Protein AF-0000000085029805 (afdb_homodimer)

Solvent-accessible surface area (backbone atoms only — not comparable to full-atom values): 54219 Å² total; per-residue (Å²): 123,83,78,66,64,80,42,58,34,34,48,30,41,44,49,30,55,36,37,36,38,36,35,34,38,32,57,46,94,92,39,74,43,76,76,48,75,48,78,42,82,45,70,46,30,66,40,15,77,72,70,34,33,76,48,70,66,58,50,53,52,50,43,51,53,49,41,49,50,52,50,52,30,54,76,71,68,42,82,47,70,49,38,39,26,29,63,29,54,63,62,18,74,51,35,67,60,51,52,50,49,40,26,73,74,55,64,50,69,74,44,72,43,47,70,34,29,51,52,39,29,33,46,52,30,50,52,50,46,31,69,70,59,58,74,51,71,78,50,86,53,12,36,36,38,36,35,30,29,50,52,24,30,35,40,37,34,33,42,90,82,24,33,65,43,73,49,43,34,78,60,3,46,56,45,50,45,69,75,43,51,74,68,49,64,69,37,95,57,28,59,60,31,50,50,37,53,48,46,46,66,48,42,60,55,34,62,74,44,62,88,55,56,33,50,31,32,35,44,34,45,77,56,48,50,58,52,35,43,71,70,73,40,74,79,94,49,94,58,67,44,72,46,43,45,67,55,50,51,51,50,36,69,69,48,66,80,55,51,59,72,53,44,27,68,75,52,68,40,55,74,71,52,36,62,32,44,59,59,48,46,53,50,51,50,50,52,39,62,60,46,60,24,56,31,38,35,38,58,70,64,41,61,66,48,6,49,52,50,53,59,48,29,75,74,70,29,64,67,60,51,53,54,51,45,51,31,34,49,32,36,54,51,32,53,20,54,75,36,64,36,64,62,71,50,22,53,49,25,26,53,43,28,50,51,54,43,64,63,43,23,86,80,64,83,51,52,70,70,55,49,52,45,44,42,53,24,36,52,42,46,55,32,12,47,64,80,30,61,61,50,19,45,58,39,19,22,53,58,38,44,69,49,81,46,55,57,43,46,69,67,52,29,40,46,28,11,49,21,29,29,45,40,68,42,86,62,82,62,87,80,76,80,60,63,66,76,63,63,96,62,81,51,67,67,40,49,48,48,14,32,43,44,36,51,25,42,20,63,36,59,54,62,69,63,58,53,78,44,73,50,66,45,77,56,92,58,28,35,40,36,42,30,29,32,91,58,90,52,62,50,31,50,54,46,34,57,67,57,29,58,57,30,25,72,68,69,66,31,46,67,43,83,40,82,38,76,68,130,126,84,78,65,64,82,42,57,32,34,47,31,42,43,49,30,54,35,38,36,39,34,36,34,37,32,55,46,93,91,40,72,43,76,76,49,76,48,77,43,82,44,69,45,30,67,40,16,78,71,69,34,32,75,50,71,66,57,50,52,51,52,43,52,52,49,42,51,50,51,49,52,30,56,75,70,68,42,82,46,69,48,37,38,26,29,63,30,54,62,63,17,75,50,34,68,60,50,53,51,50,40,27,73,75,55,65,50,68,73,43,72,43,47,68,33,29,49,53,40,30,33,46,52,30,50,53,50,46,29,68,70,59,59,76,49,70,78,51,85,52,11,35,35,38,37,35,30,30,52,55,25,29,36,41,36,34,34,42,89,82,24,32,64,42,73,50,43,34,78,60,2,46,57,43,50,46,68,73,44,51,74,68,49,65,68,37,93,58,29,59,59,31,50,51,38,52,48,46,48,65,49,41,62,56,36,62,73,45,64,87,56,54,32,50,30,32,36,45,32,44,76,57,51,51,58,53,34,44,73,69,73,40,74,80,94,48,94,59,67,45,71,44,44,48,68,53,50,51,52,51,37,69,68,47,68,79,54,51,59,72,52,45,26,67,76,52,68,40,53,74,71,53,36,63,30,44,60,60,49,46,52,51,50,49,49,51,40,62,61,46,61,24,57,31,38,35,37,59,70,66,42,62,68,51,6,48,51,50,53,60,47,29,78,77,72,30,64,67,60,52,52,54,51,45,50,32,34,49,30,36,53,50,32,52,21,54,74,33,65,36,62,61,70,50,22,55,48,25,28,54,42,28,52,51,53,43,63,62,43,24,86,82,64,83,52,52,70,71,55,48,51,43,45,42,54,24,36,52,41,46,55,31,11,46,65,80,30,61,60,51,20,45,59,38,19,23,54,57,37,44,68,48,80,46,55,56,45,46,70,64,53,29,39,46,28,10,48,21,28,30,52,38,72,46,80,53,94,61,89,80,77,79,60,63,67,77,63,63,95,62,81,52,67,68,42,48,47,49,13,33,44,45,35,52,25,42,20,62,37,59,56,60,69,63,60,53,78,44,73,50,66,45,76,56,90,58,27,36,40,36,41,31,29,34,92,59,87,53,61,49,31,51,54,46,35,58,66,56,29,58,43,31,25,73,68,68,68,30,45,67,42,86,40,81,37,77,66,130

Structure (mmCIF, N/CA/C/O backbone):
data_AF-0000000085029805-model_v1
#
loop_
_entity.id
_entity.type
_entity.pdbx_description
1 polymer 'Ppx/GppA phosphatase'
#
loop_
_atom_site.group_PDB
_atom_site.id
_atom_site.type_symbol
_atom_site.label_atom_id
_atom_site.label_alt_id
_atom_site.label_comp_id
_atom_site.label_asym_id
_atom_site.label_entity_id
_atom_site.label_seq_id
_atom_site.pdbx_PDB_ins_code
_atom_site.Cartn_x
_atom_site.Cartn_y
_atom_site.Cartn_z
_atom_site.occupancy
_atom_site.B_iso_or_equiv
_atom_site.auth_seq_id
_atom_site.auth_comp_id
_atom_site.auth_asym_id
_atom_site.auth_atom_id
_atom_site.pdbx_PDB_model_num
ATOM 1 N N . MET A 1 1 ? 35.188 -33.531 -26.844 1 39.56 1 MET A N 1
ATOM 2 C CA . MET A 1 1 ? 33.906 -32.969 -26.375 1 39.56 1 MET A CA 1
ATOM 3 C C . MET A 1 1 ? 33.656 -33.375 -24.938 1 39.56 1 MET A C 1
ATOM 5 O O . MET A 1 1 ? 33.625 -34.562 -24.625 1 39.56 1 MET A O 1
ATOM 9 N N . ALA A 1 2 ? 34 -32.688 -24.047 1 47.91 2 ALA A N 1
ATOM 10 C CA . ALA A 1 2 ? 34.031 -33.156 -22.656 1 47.91 2 ALA A CA 1
ATOM 11 C C . ALA A 1 2 ? 32.75 -33.938 -22.328 1 47.91 2 ALA A C 1
ATOM 13 O O . ALA A 1 2 ? 31.641 -33.5 -22.609 1 47.91 2 ALA A O 1
ATOM 14 N N . ARG A 1 3 ? 32.812 -35.125 -22.141 1 59.75 3 ARG A N 1
ATOM 15 C CA . ARG A 1 3 ? 31.734 -36.062 -21.922 1 59.75 3 ARG A CA 1
ATOM 16 C C . ARG A 1 3 ? 30.828 -35.594 -20.781 1 59.75 3 ARG A C 1
ATOM 18 O O . ARG A 1 3 ? 31.266 -35.438 -19.656 1 59.75 3 ARG A O 1
ATOM 25 N N . LYS A 1 4 ? 29.578 -34.781 -21.094 1 75.94 4 LYS A N 1
ATOM 26 C CA . LYS A 1 4 ? 28.625 -34.312 -20.094 1 75.94 4 LYS A CA 1
ATOM 27 C C . LYS A 1 4 ? 28.281 -35.438 -19.109 1 75.94 4 LYS A C 1
ATOM 29 O O . LYS A 1 4 ? 28.062 -36.562 -19.5 1 75.94 4 LYS A O 1
ATOM 34 N N . LYS A 1 5 ? 28.641 -35.281 -17.875 1 90.75 5 LYS A N 1
ATOM 35 C CA . LYS A 1 5 ? 28.359 -36.219 -16.797 1 90.75 5 LYS A CA 1
ATOM 36 C C . LYS A 1 5 ? 26.875 -36.5 -16.672 1 90.75 5 LYS A C 1
ATOM 38 O O . LYS A 1 5 ? 26.062 -35.562 -16.672 1 90.75 5 LYS A O 1
ATOM 43 N N . LEU A 1 6 ? 26.547 -37.844 -16.781 1 94.38 6 LEU A N 1
ATOM 44 C CA . LEU A 1 6 ? 25.172 -38.25 -16.609 1 94.38 6 LEU A CA 1
ATOM 45 C C . LEU A 1 6 ? 24.734 -38.125 -15.141 1 94.38 6 LEU A C 1
ATOM 47 O O . LEU A 1 6 ? 25.438 -38.594 -14.242 1 94.38 6 LEU A O 1
ATOM 51 N N . ARG A 1 7 ? 23.641 -37.406 -14.938 1 96.62 7 ARG A N 1
ATOM 52 C CA . ARG A 1 7 ? 23.078 -37.156 -13.609 1 96.62 7 ARG A CA 1
ATOM 53 C C . ARG A 1 7 ? 21.656 -37.719 -13.516 1 96.62 7 ARG A C 1
ATOM 55 O O . ARG A 1 7 ? 21.031 -38 -14.539 1 96.62 7 ARG A O 1
ATOM 62 N N . SER A 1 8 ? 21.266 -37.969 -12.281 1 97.62 8 SER A N 1
ATOM 63 C CA . SER A 1 8 ? 19.891 -38.438 -12.062 1 97.62 8 SER A CA 1
ATOM 64 C C . SER A 1 8 ? 19.266 -37.75 -10.859 1 97.62 8 SER A C 1
ATOM 66 O O . SER A 1 8 ? 19.969 -37.344 -9.922 1 97.62 8 SER A O 1
ATOM 68 N N . ALA A 1 9 ? 18 -37.531 -10.922 1 98.44 9 ALA A N 1
ATOM 69 C CA . ALA A 1 9 ? 17.266 -36.906 -9.82 1 98.44 9 ALA A CA 1
ATOM 70 C C . ALA A 1 9 ? 15.781 -37.219 -9.898 1 98.44 9 ALA A C 1
ATOM 72 O O . ALA A 1 9 ? 15.289 -37.656 -10.945 1 98.44 9 ALA A O 1
ATOM 73 N N . ALA A 1 10 ? 15.117 -37.125 -8.797 1 98.69 10 ALA A N 1
ATOM 74 C CA . ALA A 1 10 ? 13.664 -37.25 -8.742 1 98.69 10 ALA A CA 1
ATOM 75 C C . ALA A 1 10 ? 13.016 -35.875 -8.602 1 98.69 10 ALA A C 1
ATOM 77 O O . ALA A 1 10 ? 13.477 -35.031 -7.828 1 98.69 10 ALA A O 1
ATOM 78 N N . VAL A 1 11 ? 11.992 -35.594 -9.422 1 98.5 11 VAL A N 1
ATOM 79 C CA . VAL A 1 11 ? 11.172 -34.406 -9.312 1 98.5 11 VAL A CA 1
ATOM 80 C C . VAL A 1 11 ? 9.773 -34.781 -8.828 1 98.5 11 VAL A C 1
ATOM 82 O O . VAL A 1 11 ? 9.055 -35.531 -9.5 1 98.5 11 VAL A O 1
ATOM 85 N N . ILE A 1 12 ? 9.422 -34.281 -7.645 1 98.62 12 ILE A N 1
ATOM 86 C CA . ILE A 1 12 ? 8.164 -34.656 -7.008 1 98.62 12 ILE A CA 1
ATOM 87 C C . ILE A 1 12 ? 7.297 -33.438 -6.812 1 98.62 12 ILE A C 1
ATOM 89 O O . ILE A 1 12 ? 7.742 -32.438 -6.23 1 98.62 12 ILE A O 1
ATOM 93 N N . HIS A 1 13 ? 6.102 -33.469 -7.336 1 97.69 13 HIS A N 1
ATOM 94 C CA . HIS A 1 13 ? 5.121 -32.406 -7.16 1 97.69 13 HIS A CA 1
ATOM 95 C C . HIS A 1 13 ? 3.943 -32.875 -6.312 1 97.69 13 HIS A C 1
ATOM 97 O O . HIS A 1 13 ? 3.26 -33.812 -6.668 1 97.69 13 HIS A O 1
ATOM 103 N N . LEU A 1 14 ? 3.82 -32.25 -5.191 1 97.75 14 LEU A N 1
ATOM 104 C CA . LEU A 1 14 ? 2.652 -32.5 -4.348 1 97.75 14 LEU A CA 1
ATOM 105 C C . LEU A 1 14 ? 1.573 -31.453 -4.621 1 97.75 14 LEU A C 1
ATOM 107 O O . LEU A 1 14 ? 1.543 -30.391 -3.977 1 97.75 14 LEU A O 1
ATOM 111 N N . GLY A 1 15 ? 0.597 -31.781 -5.461 1 93.62 15 GLY A N 1
ATOM 112 C CA . GLY A 1 15 ? -0.484 -30.891 -5.848 1 93.62 15 GLY A CA 1
ATOM 113 C C . GLY A 1 15 ? -1.76 -31.125 -5.059 1 93.62 15 GLY A C 1
ATOM 114 O O . GLY A 1 15 ? -1.786 -31.938 -4.137 1 93.62 15 GLY A O 1
ATOM 115 N N . SER A 1 16 ? -2.775 -30.391 -5.434 1 91.31 16 SER A N 1
ATOM 116 C CA . SER A 1 16 ? -4.051 -30.438 -4.727 1 91.31 16 SER A CA 1
ATOM 117 C C . SER A 1 16 ? -4.797 -31.734 -5.027 1 91.31 16 SER A C 1
ATOM 119 O O . SER A 1 16 ? -5.543 -32.25 -4.184 1 91.31 16 SER A O 1
ATOM 121 N N . GLU A 1 17 ? -4.52 -32.312 -6.25 1 87.38 17 GLU A N 1
ATOM 122 C CA . GLU A 1 17 ? -5.336 -33.438 -6.664 1 87.38 17 GLU A CA 1
ATOM 123 C C . GLU A 1 17 ? -4.473 -34.688 -6.91 1 87.38 17 GLU A C 1
ATOM 125 O O . GLU A 1 17 ? -4.984 -35.781 -6.992 1 87.38 17 GLU A O 1
ATOM 130 N N . ASN A 1 18 ? -3.186 -34.469 -7.055 1 90.81 18 ASN A N 1
ATOM 131 C CA . ASN A 1 18 ? -2.279 -35.594 -7.352 1 90.81 18 ASN A CA 1
ATOM 132 C C . ASN A 1 18 ? -0.883 -35.312 -6.789 1 90.81 18 ASN A C 1
ATOM 134 O O . ASN A 1 18 ? -0.484 -34.156 -6.609 1 90.81 18 ASN A O 1
ATOM 138 N N . ILE A 1 19 ? -0.234 -36.406 -6.523 1 96.69 19 ILE A N 1
ATOM 139 C CA . ILE A 1 19 ? 1.2 -36.406 -6.258 1 96.69 19 ILE A CA 1
ATOM 140 C C . ILE A 1 19 ? 1.938 -37.125 -7.387 1 96.69 19 ILE A C 1
ATOM 142 O O . ILE A 1 19 ? 1.625 -38.25 -7.711 1 96.69 19 ILE A O 1
ATOM 146 N N . THR A 1 20 ? 2.855 -36.406 -7.988 1 96.69 20 THR A N 1
ATOM 147 C CA . THR A 1 20 ? 3.582 -37 -9.109 1 96.69 20 THR A CA 1
ATOM 148 C C . THR A 1 20 ? 5.078 -37.062 -8.812 1 96.69 20 THR A C 1
ATOM 150 O O . THR A 1 20 ? 5.625 -36.188 -8.156 1 96.69 20 THR A O 1
ATOM 153 N N . MET A 1 21 ? 5.723 -38.062 -9.234 1 98.31 21 MET A N 1
ATOM 154 C CA . MET A 1 21 ? 7.176 -38.188 -9.211 1 98.31 21 MET A CA 1
ATOM 155 C C . MET A 1 21 ? 7.715 -38.625 -10.57 1 98.31 21 MET A C 1
ATOM 157 O O . MET A 1 21 ? 7.184 -39.531 -11.195 1 98.31 21 MET A O 1
ATOM 161 N N . GLN A 1 22 ? 8.641 -37.938 -11.055 1 98.12 22 GLN A N 1
ATOM 162 C CA . GLN A 1 22 ? 9.391 -38.312 -12.242 1 98.12 22 GLN A CA 1
ATOM 163 C C . GLN A 1 22 ? 10.859 -38.594 -11.906 1 98.12 22 GLN A C 1
ATOM 165 O O . GLN A 1 22 ? 11.508 -37.75 -11.273 1 98.12 22 GLN A O 1
ATOM 170 N N . LEU A 1 23 ? 11.344 -39.75 -12.219 1 98.62 23 LEU A N 1
ATOM 171 C CA . LEU A 1 23 ? 12.773 -40.031 -12.188 1 98.62 23 LEU A CA 1
ATOM 172 C C . LEU A 1 23 ? 13.43 -39.656 -13.516 1 98.62 23 LEU A C 1
ATOM 174 O O . LEU A 1 23 ? 13.008 -40.156 -14.57 1 98.62 23 LEU A O 1
ATOM 178 N N . MET A 1 24 ? 14.406 -38.812 -13.453 1 97.94 24 MET A N 1
ATOM 179 C CA . MET A 1 24 ? 15 -38.344 -14.703 1 97.94 24 MET A CA 1
ATOM 180 C C . MET A 1 24 ? 16.516 -38.562 -14.711 1 97.94 24 MET A C 1
ATOM 182 O O . MET A 1 24 ? 17.141 -38.594 -13.648 1 97.94 24 MET A O 1
ATOM 186 N N . GLU A 1 25 ? 17.047 -38.781 -15.891 1 97.88 25 GLU A N 1
ATOM 187 C CA . GLU A 1 25 ? 18.469 -38.719 -16.219 1 97.88 25 GLU A CA 1
ATOM 188 C C . GLU A 1 25 ? 18.766 -37.562 -17.188 1 97.88 25 GLU A C 1
ATOM 190 O O . GLU A 1 25 ? 17.969 -37.312 -18.094 1 97.88 25 GLU A O 1
ATOM 195 N N . TYR A 1 26 ? 19.797 -36.875 -16.938 1 96.94 26 TYR A N 1
ATOM 196 C CA . TYR A 1 26 ? 20.062 -35.688 -17.766 1 96.94 26 TYR A CA 1
ATOM 197 C C . TYR A 1 26 ? 21.547 -35.375 -17.812 1 96.94 26 TYR A C 1
ATOM 199 O O . TYR A 1 26 ? 22.281 -35.719 -16.875 1 96.94 26 TYR A O 1
ATOM 207 N N . THR A 1 27 ? 22.016 -34.781 -18.875 1 96.94 27 THR A N 1
ATOM 208 C CA . THR A 1 27 ? 23.359 -34.219 -18.984 1 96.94 27 THR A CA 1
ATOM 209 C C . THR A 1 27 ? 23.297 -32.688 -19.109 1 96.94 27 THR A C 1
ATOM 211 O O . THR A 1 27 ? 24.312 -32.031 -18.953 1 96.94 27 THR A O 1
ATOM 214 N N . GLY A 1 28 ? 22.172 -32.188 -19.391 1 94.38 28 GLY A N 1
ATOM 215 C CA . GLY A 1 28 ? 21.859 -30.766 -19.547 1 94.38 28 GLY A CA 1
ATOM 216 C C . GLY A 1 28 ? 20.422 -30.531 -19.953 1 94.38 28 GLY A C 1
ATOM 217 O O . GLY A 1 28 ? 19.594 -31.453 -19.953 1 94.38 28 GLY A O 1
ATOM 218 N N . LEU A 1 29 ? 20.047 -29.344 -20.281 1 93 29 LEU A N 1
ATOM 219 C CA . LEU A 1 29 ? 18.688 -28.984 -20.625 1 93 29 LEU A CA 1
ATOM 220 C C . LEU A 1 29 ? 18.297 -29.594 -21.969 1 93 29 LEU A C 1
ATOM 222 O O . LEU A 1 29 ? 17.109 -29.75 -22.266 1 93 29 LEU A O 1
ATOM 226 N N . ASP A 1 30 ? 19.25 -29.938 -22.781 1 90.19 30 ASP A N 1
ATOM 227 C CA . ASP A 1 30 ? 18.969 -30.453 -24.109 1 90.19 30 ASP A CA 1
ATOM 228 C C . ASP A 1 30 ? 18.891 -31.984 -24.109 1 90.19 30 ASP A C 1
ATOM 230 O O . ASP A 1 30 ? 18.562 -32.594 -25.141 1 90.19 30 ASP A O 1
ATOM 234 N N . ASP A 1 31 ? 19.234 -32.562 -22.938 1 93.56 31 ASP A N 1
ATOM 235 C CA . ASP A 1 31 ? 19.281 -34 -22.828 1 93.56 31 ASP A CA 1
ATOM 236 C C . ASP A 1 31 ? 18.672 -34.5 -21.516 1 93.56 31 ASP A C 1
ATOM 238 O O . ASP A 1 31 ? 19.391 -34.75 -20.547 1 93.56 31 ASP A O 1
ATOM 242 N N . ILE A 1 32 ? 17.344 -34.656 -21.516 1 94.94 32 ILE A N 1
ATOM 243 C CA . ILE A 1 32 ? 16.594 -35.094 -20.344 1 94.94 32 ILE A CA 1
ATOM 244 C C . ILE A 1 32 ? 15.797 -36.344 -20.688 1 94.94 32 ILE A C 1
ATOM 246 O O . ILE A 1 32 ? 15.031 -36.344 -21.656 1 94.94 32 ILE A O 1
ATOM 250 N N . ARG A 1 33 ? 15.977 -37.375 -19.938 1 96.62 33 ARG A N 1
ATOM 251 C CA . ARG A 1 33 ? 15.234 -38.594 -20.125 1 96.62 33 ARG A CA 1
ATOM 252 C C . ARG A 1 33 ? 14.453 -38.969 -18.875 1 96.62 33 ARG A C 1
ATOM 254 O O . ARG A 1 33 ? 15.023 -39.062 -17.781 1 96.62 33 ARG A O 1
ATOM 261 N N . ILE A 1 34 ? 13.188 -39.219 -19.062 1 96.75 34 ILE A N 1
ATOM 262 C CA . ILE A 1 34 ? 12.352 -39.656 -17.953 1 96.75 34 ILE A CA 1
ATOM 263 C C . ILE A 1 34 ? 12.391 -41.188 -17.875 1 96.75 34 ILE A C 1
ATOM 265 O O . ILE A 1 34 ? 11.945 -41.875 -18.797 1 96.75 34 ILE A O 1
ATOM 269 N N . ILE A 1 35 ? 12.836 -41.656 -16.781 1 97.25 35 ILE A N 1
ATOM 270 C CA . ILE A 1 35 ? 12.969 -43.094 -16.562 1 97.25 35 ILE A CA 1
ATOM 271 C C . ILE A 1 35 ? 11.602 -43.688 -16.219 1 97.25 35 ILE A C 1
ATOM 273 O O . ILE A 1 35 ? 11.234 -44.75 -16.719 1 97.25 35 ILE A O 1
ATOM 277 N N . THR A 1 36 ? 10.953 -43.062 -15.289 1 96.19 36 THR A N 1
ATOM 278 C CA . THR A 1 36 ? 9.625 -43.5 -14.867 1 96.19 36 THR A CA 1
ATOM 279 C C . THR A 1 36 ? 8.836 -42.344 -14.281 1 96.19 36 THR A C 1
ATOM 281 O O . THR A 1 36 ? 9.414 -41.312 -13.914 1 96.19 36 THR A O 1
ATOM 284 N N . GLU A 1 37 ? 7.543 -42.438 -14.398 1 96.44 37 GLU A N 1
ATOM 285 C CA . GLU A 1 37 ? 6.617 -41.469 -13.828 1 96.44 37 GLU A CA 1
ATOM 286 C C . GLU A 1 37 ? 5.535 -42.156 -13 1 96.44 37 GLU A C 1
ATOM 288 O O . GLU A 1 37 ? 4.953 -43.156 -13.438 1 96.44 37 GLU A O 1
ATOM 293 N N . LEU A 1 38 ? 5.383 -41.719 -11.805 1 97.19 38 LEU A N 1
ATOM 294 C CA . LEU A 1 38 ? 4.332 -42.188 -10.914 1 97.19 38 LEU A CA 1
ATOM 295 C C . LEU A 1 38 ? 3.326 -41.094 -10.609 1 97.19 38 LEU A C 1
ATOM 297 O O . LEU A 1 38 ? 3.695 -39.906 -10.508 1 97.19 38 LEU A O 1
ATOM 301 N N . ARG A 1 39 ? 2.102 -41.469 -10.539 1 95 39 ARG A N 1
ATOM 302 C CA . ARG A 1 39 ? 1.019 -40.531 -10.203 1 95 39 ARG A CA 1
ATOM 303 C C . ARG A 1 39 ? 0.061 -41.156 -9.195 1 95 39 ARG A C 1
ATOM 305 O O . ARG A 1 39 ? -0.377 -42.312 -9.375 1 95 39 ARG A O 1
ATOM 312 N N . SER A 1 40 ? -0.194 -40.438 -8.156 1 95.31 40 SER A N 1
ATOM 313 C CA . SER A 1 40 ? -1.136 -40.875 -7.133 1 95.31 40 SER A CA 1
ATOM 314 C C . SER A 1 40 ? -2.201 -39.812 -6.867 1 95.31 40 SER A C 1
ATOM 316 O O . SER A 1 40 ? -1.885 -38.656 -6.699 1 95.31 40 SER A O 1
ATOM 318 N N . ARG A 1 41 ? -3.387 -40.281 -6.801 1 90.25 41 ARG A N 1
ATOM 319 C CA . ARG A 1 41 ? -4.492 -39.344 -6.562 1 90.25 41 ARG A CA 1
ATOM 320 C C . ARG A 1 41 ? -4.656 -39.062 -5.074 1 90.25 41 ARG A C 1
ATOM 322 O O . ARG A 1 41 ? -4.52 -39.969 -4.246 1 90.25 41 ARG A O 1
ATOM 329 N N . VAL A 1 42 ? -4.863 -37.781 -4.785 1 91.19 42 VAL A N 1
ATOM 330 C CA . VAL A 1 42 ? -5.184 -37.344 -3.432 1 91.19 42 VAL A CA 1
ATOM 331 C C . VAL A 1 42 ? -6.246 -36.25 -3.479 1 91.19 42 VAL A C 1
ATOM 333 O O . VAL A 1 42 ? -6.395 -35.562 -4.488 1 91.19 42 VAL A O 1
ATOM 336 N N . ARG A 1 43 ? -7.094 -36.125 -2.461 1 87.38 43 ARG A N 1
ATOM 337 C CA . ARG A 1 43 ? -8.133 -35.094 -2.408 1 87.38 43 ARG A CA 1
ATOM 338 C C . ARG A 1 43 ? -7.75 -34 -1.436 1 87.38 43 ARG A C 1
ATOM 340 O O . ARG A 1 43 ? -8.562 -33.594 -0.591 1 87.38 43 ARG A O 1
ATOM 347 N N . LEU A 1 44 ? -6.582 -33.594 -1.604 1 91 44 LEU A N 1
ATOM 348 C CA . LEU A 1 44 ? -6.016 -32.594 -0.681 1 91 44 LEU A CA 1
ATOM 349 C C . LEU A 1 44 ? -6.668 -31.234 -0.866 1 91 44 LEU A C 1
ATOM 351 O O . LEU A 1 44 ? -6.957 -30.547 0.112 1 91 44 LEU A O 1
ATOM 355 N N . GLY A 1 45 ? -6.926 -30.75 -2.082 1 87.12 45 GLY A N 1
ATOM 356 C CA . GLY A 1 45 ? -7.523 -29.453 -2.377 1 87.12 45 GLY A CA 1
ATOM 357 C C . GLY A 1 45 ? -8.906 -29.281 -1.785 1 87.12 45 GLY A C 1
ATOM 358 O O . GLY A 1 45 ? -9.18 -28.312 -1.079 1 87.12 45 GLY A O 1
ATOM 359 N N . GLU A 1 46 ? -9.734 -30.312 -2.035 1 85.38 46 GLU A N 1
ATOM 360 C CA . GLU A 1 46 ? -11.102 -30.266 -1.535 1 85.38 46 GLU A CA 1
ATOM 361 C C . GLU A 1 46 ? -11.133 -30.094 -0.019 1 85.38 46 GLU A C 1
ATOM 363 O O . GLU A 1 46 ? -11.898 -29.281 0.506 1 85.38 46 GLU A O 1
ATOM 368 N N . GLU A 1 47 ? -10.312 -30.781 0.579 1 88.75 47 GLU A N 1
ATOM 369 C CA . GLU A 1 47 ? -10.273 -30.75 2.039 1 88.75 47 GLU A CA 1
ATOM 370 C C . GLU A 1 47 ? -9.758 -29.406 2.549 1 88.75 47 GLU A C 1
ATOM 372 O O . GLU A 1 47 ? -10.359 -28.797 3.434 1 88.75 47 GLU A O 1
ATOM 377 N N . THR A 1 48 ? -8.695 -28.969 2.014 1 89.69 48 THR A N 1
ATOM 378 C CA . THR A 1 48 ? -8.055 -27.75 2.479 1 89.69 48 THR A CA 1
ATOM 379 C C . THR A 1 48 ? -8.93 -26.531 2.201 1 89.69 48 THR A C 1
ATOM 381 O O . THR A 1 48 ? -9.016 -25.625 3.025 1 89.69 48 THR A O 1
ATOM 384 N N . PHE A 1 49 ? -9.578 -26.484 1.056 1 84 49 PHE A N 1
ATOM 385 C CA . PHE A 1 49 ? -10.375 -25.312 0.692 1 84 49 PHE A CA 1
ATOM 386 C C . PHE A 1 49 ? -11.656 -25.266 1.521 1 84 49 PHE A C 1
ATOM 388 O O . PHE A 1 49 ? -12.188 -24.188 1.783 1 84 49 PHE A O 1
ATOM 395 N N . GLN A 1 50 ? -12.039 -26.422 2.027 1 83.62 50 GLN A N 1
ATOM 396 C CA . GLN A 1 50 ? -13.258 -26.484 2.832 1 83.62 50 GLN A CA 1
ATOM 397 C C . GLN A 1 50 ? -12.945 -26.266 4.312 1 83.62 50 GLN A C 1
ATOM 399 O O . GLN A 1 50 ? -13.68 -25.578 5.008 1 83.62 50 GLN A O 1
ATOM 404 N N . THR A 1 51 ? -11.875 -26.891 4.762 1 86.5 51 THR A N 1
ATOM 405 C CA . THR A 1 51 ? -11.656 -26.922 6.203 1 86.5 51 THR A CA 1
ATOM 406 C C . THR A 1 51 ? -10.461 -26.062 6.594 1 86.5 51 THR A C 1
ATOM 408 O O . THR A 1 51 ? -10.25 -25.797 7.777 1 86.5 51 THR A O 1
ATOM 411 N N . ARG A 1 52 ? -9.641 -25.703 5.625 1 87.75 52 ARG A N 1
ATOM 412 C CA . ARG A 1 52 ? -8.422 -24.922 5.812 1 87.75 52 ARG A CA 1
ATOM 413 C C . ARG A 1 52 ? -7.34 -25.734 6.512 1 87.75 52 ARG A C 1
ATOM 415 O O . ARG A 1 52 ? -6.367 -25.172 7.02 1 87.75 52 ARG A O 1
ATOM 422 N N . LYS A 1 53 ? -7.559 -27.047 6.574 1 93.31 53 LYS A N 1
ATOM 423 C CA . LYS A 1 53 ? -6.598 -27.922 7.227 1 93.31 53 LYS A CA 1
ATOM 424 C C . LYS A 1 53 ? -6.422 -29.219 6.441 1 93.31 53 LYS A C 1
ATOM 426 O O . LYS A 1 53 ? -7.289 -29.594 5.645 1 93.31 53 LYS A O 1
ATOM 431 N N . ILE A 1 54 ? -5.285 -29.766 6.656 1 95.62 54 ILE A N 1
ATOM 432 C CA . ILE A 1 54 ? -5.043 -31.125 6.164 1 95.62 54 ILE A CA 1
ATOM 433 C C . ILE A 1 54 ? -5.387 -32.125 7.25 1 95.62 54 ILE A C 1
ATOM 435 O O . ILE A 1 54 ? -4.82 -32.094 8.344 1 95.62 54 ILE A O 1
ATOM 439 N N . SER A 1 55 ? -6.281 -33.031 6.988 1 95.19 55 SER A N 1
ATOM 440 C CA . SER A 1 55 ? -6.734 -34 7.984 1 95.19 55 SER A CA 1
ATOM 441 C C . SER A 1 55 ? -5.66 -35.031 8.273 1 95.19 55 SER A C 1
ATOM 443 O O . SER A 1 55 ? -4.738 -35.219 7.477 1 95.19 55 SER A O 1
ATOM 445 N N . PHE A 1 56 ? -5.902 -35.688 9.406 1 93.94 56 PHE A N 1
ATOM 446 C CA . PHE A 1 56 ? -4.988 -36.75 9.797 1 93.94 56 PHE A CA 1
ATOM 447 C C . PHE A 1 56 ? -5.008 -37.906 8.789 1 93.94 56 PHE A C 1
ATOM 449 O O . PHE A 1 56 ? -3.959 -38.438 8.438 1 93.94 56 PHE A O 1
ATOM 456 N N . GLY A 1 57 ? -6.148 -38.188 8.352 1 95.12 57 GLY A N 1
ATOM 457 C CA . GLY A 1 57 ? -6.281 -39.219 7.348 1 95.12 57 GLY A CA 1
ATOM 458 C C . GLY A 1 57 ? -5.539 -38.906 6.062 1 95.12 57 GLY A C 1
ATOM 459 O O . GLY A 1 57 ? -4.836 -39.75 5.516 1 95.12 57 GLY A O 1
ATOM 460 N N . THR A 1 58 ? -5.73 -37.781 5.582 1 95.81 58 THR A N 1
ATOM 461 C CA . THR A 1 58 ? -5.055 -37.344 4.363 1 95.81 58 THR A CA 1
ATOM 462 C C . THR A 1 58 ? -3.543 -37.281 4.57 1 95.81 58 THR A C 1
ATOM 464 O O . THR A 1 58 ? -2.777 -37.656 3.68 1 95.81 58 THR A O 1
ATOM 467 N N . MET A 1 59 ? -3.094 -36.844 5.711 1 95.94 59 MET A N 1
ATOM 468 C CA . MET A 1 59 ? -1.676 -36.844 6.059 1 95.94 59 MET A CA 1
ATOM 469 C C . MET A 1 59 ? -1.081 -38.25 5.988 1 95.94 59 MET A C 1
ATOM 471 O O . MET A 1 59 ? -0.034 -38.438 5.371 1 95.94 59 MET A O 1
ATOM 475 N N . LEU A 1 60 ? -1.791 -39.188 6.512 1 96.31 60 LEU A N 1
ATOM 476 C CA . LEU A 1 60 ? -1.314 -40.562 6.5 1 96.31 60 LEU A CA 1
ATOM 477 C C . LEU A 1 60 ? -1.262 -41.125 5.074 1 96.31 60 LEU A C 1
ATOM 479 O O . LEU A 1 60 ? -0.331 -41.844 4.719 1 96.31 60 LEU A O 1
ATOM 483 N N . GLN A 1 61 ? -2.227 -40.812 4.355 1 97.5 61 GLN A N 1
ATOM 484 C CA . GLN A 1 61 ? -2.264 -41.219 2.957 1 97.5 61 GLN A CA 1
ATOM 485 C C . GLN A 1 61 ? -1.062 -40.688 2.188 1 97.5 61 GLN A C 1
ATOM 487 O O . GLN A 1 61 ? -0.416 -41.438 1.438 1 97.5 61 GLN A O 1
ATOM 492 N N . ILE A 1 62 ? -0.754 -39.438 2.352 1 97.88 62 ILE A N 1
ATOM 493 C CA . ILE A 1 62 ? 0.34 -38.781 1.644 1 97.88 62 ILE A CA 1
ATOM 494 C C . ILE A 1 62 ? 1.673 -39.375 2.084 1 97.88 62 ILE A C 1
ATOM 496 O O . ILE A 1 62 ? 2.549 -39.625 1.255 1 97.88 62 ILE A O 1
ATOM 500 N N . VAL A 1 63 ? 1.813 -39.625 3.379 1 97.94 63 VAL A N 1
ATOM 501 C CA . VAL A 1 63 ? 3.031 -40.25 3.916 1 97.94 63 VAL A CA 1
ATOM 502 C C . VAL A 1 63 ? 3.258 -41.594 3.279 1 97.94 63 VAL A C 1
ATOM 504 O O . VAL A 1 63 ? 4.379 -41.938 2.893 1 97.94 63 VAL A O 1
ATOM 507 N N . GLU A 1 64 ? 2.195 -42.312 3.148 1 98.25 64 GLU A N 1
ATOM 508 C CA . GLU A 1 64 ? 2.309 -43.656 2.551 1 98.25 64 GLU A CA 1
ATOM 509 C C . GLU A 1 64 ? 2.734 -43.562 1.089 1 98.25 64 GLU A C 1
ATOM 511 O O . GLU A 1 64 ? 3.566 -44.344 0.631 1 98.25 64 GLU A O 1
ATOM 516 N N . ILE A 1 65 ? 2.123 -42.656 0.397 1 98.38 65 ILE A N 1
ATOM 517 C CA . ILE A 1 65 ? 2.469 -42.469 -1.005 1 98.38 65 ILE A CA 1
ATOM 518 C C . ILE A 1 65 ? 3.945 -42.062 -1.122 1 98.38 65 ILE A C 1
ATOM 520 O O . ILE A 1 65 ? 4.676 -42.656 -1.939 1 98.38 65 ILE A O 1
ATOM 524 N N . LEU A 1 66 ? 4.438 -41.188 -0.303 1 98.56 66 LEU A N 1
ATOM 525 C CA . LEU A 1 66 ? 5.805 -40.688 -0.377 1 98.56 66 LEU A CA 1
ATOM 526 C C . LEU A 1 66 ? 6.801 -41.781 0.036 1 98.56 66 LEU A C 1
ATOM 528 O O . LEU A 1 66 ? 7.914 -41.844 -0.493 1 98.56 66 LEU A O 1
ATOM 532 N N . LYS A 1 67 ? 6.406 -42.625 0.982 1 98.25 67 LYS A N 1
ATOM 533 C CA . LYS A 1 67 ? 7.25 -43.781 1.317 1 98.25 67 LYS A CA 1
ATOM 534 C C . LYS A 1 67 ? 7.434 -44.688 0.113 1 98.25 67 LYS A C 1
ATOM 536 O O . LYS A 1 67 ? 8.531 -45.219 -0.125 1 98.25 67 LYS A O 1
ATOM 541 N N . GLY A 1 68 ? 6.336 -44.875 -0.52 1 98.19 68 GLY A N 1
ATOM 542 C CA . GLY A 1 68 ? 6.422 -45.625 -1.756 1 98.19 68 GLY A CA 1
ATOM 543 C C . GLY A 1 68 ? 7.355 -45 -2.775 1 98.19 68 GLY A C 1
ATOM 544 O O . GLY A 1 68 ? 8.141 -45.719 -3.42 1 98.19 68 GLY A O 1
ATOM 545 N N . TYR A 1 69 ? 7.262 -43.719 -2.951 1 98.38 69 TYR A N 1
ATOM 546 C CA . TYR A 1 69 ? 8.141 -43.031 -3.877 1 98.38 69 TYR A CA 1
ATOM 547 C C . TYR A 1 69 ? 9.602 -43.156 -3.461 1 98.38 69 TYR A C 1
ATOM 549 O O . TYR A 1 69 ? 10.477 -43.344 -4.309 1 98.38 69 TYR A O 1
ATOM 557 N N . ARG A 1 70 ? 9.844 -43.062 -2.176 1 97.44 70 ARG A N 1
ATOM 558 C CA . ARG A 1 70 ? 11.195 -43.219 -1.655 1 97.44 70 ARG A CA 1
ATOM 559 C C . ARG A 1 70 ? 11.742 -44.625 -1.999 1 97.44 70 ARG A C 1
ATOM 561 O O . ARG A 1 70 ? 12.914 -44.75 -2.361 1 97.44 70 ARG A O 1
ATOM 568 N N . GLN A 1 71 ? 10.938 -45.594 -1.898 1 97.81 71 GLN A N 1
ATOM 569 C CA . GLN A 1 71 ? 11.328 -46.969 -2.23 1 97.81 71 GLN A CA 1
ATOM 570 C C . GLN A 1 71 ? 11.695 -47.094 -3.705 1 97.81 71 GLN A C 1
ATOM 572 O O . GLN A 1 71 ? 12.688 -47.719 -4.051 1 97.81 71 GLN A O 1
ATOM 577 N N . VAL A 1 72 ? 10.875 -46.5 -4.508 1 98.12 72 VAL A N 1
ATOM 578 C CA . VAL A 1 72 ? 11.141 -46.531 -5.941 1 98.12 72 VAL A CA 1
ATOM 579 C C . VAL A 1 72 ? 12.469 -45.844 -6.238 1 98.12 72 VAL A C 1
ATOM 581 O O . VAL A 1 72 ? 13.258 -46.344 -7.043 1 98.12 72 VAL A O 1
ATOM 584 N N . MET A 1 73 ? 12.742 -44.719 -5.633 1 98.06 73 MET A N 1
ATOM 585 C CA . MET A 1 73 ? 14.008 -44 -5.801 1 98.06 73 MET A CA 1
ATOM 586 C C . MET A 1 73 ? 15.188 -44.906 -5.43 1 98.06 73 MET A C 1
ATOM 588 O O . MET A 1 73 ? 16.188 -44.938 -6.148 1 98.06 73 MET A O 1
ATOM 592 N N . ARG A 1 74 ? 15.031 -45.656 -4.348 1 97.31 74 ARG A N 1
ATOM 593 C CA . ARG A 1 74 ? 16.078 -46.562 -3.887 1 97.31 74 ARG A CA 1
ATOM 594 C C . ARG A 1 74 ? 16.328 -47.656 -4.898 1 97.31 74 ARG A C 1
ATOM 596 O O . ARG A 1 74 ? 17.469 -48 -5.18 1 97.31 74 ARG A O 1
ATOM 603 N N . GLU A 1 75 ? 15.312 -48.156 -5.402 1 97.81 75 GLU A N 1
ATOM 604 C CA . GLU A 1 75 ? 15.398 -49.25 -6.367 1 97.81 75 GLU A CA 1
ATOM 605 C C . GLU A 1 75 ? 16.125 -48.812 -7.633 1 97.81 75 GLU A C 1
ATOM 607 O O . GLU A 1 75 ? 16.844 -49.594 -8.25 1 97.81 75 GLU A O 1
ATOM 612 N N . TYR A 1 76 ? 15.945 -47.562 -7.941 1 97.44 76 TYR A N 1
ATOM 613 C CA . TYR A 1 76 ? 16.578 -47.031 -9.148 1 97.44 76 TYR A CA 1
ATOM 614 C C . TYR A 1 76 ? 17.922 -46.406 -8.836 1 97.44 76 TYR A C 1
ATOM 616 O O . TYR A 1 76 ? 18.625 -45.938 -9.734 1 97.44 76 TYR A O 1
ATOM 624 N N . GLY A 1 77 ? 18.266 -46.281 -7.551 1 96.94 77 GLY A N 1
ATOM 625 C CA . GLY A 1 77 ? 19.547 -45.719 -7.129 1 96.94 77 GLY A CA 1
ATOM 626 C C . GLY A 1 77 ? 19.609 -44.188 -7.234 1 96.94 77 GLY A C 1
ATOM 627 O O . GLY A 1 77 ? 20.672 -43.625 -7.469 1 96.94 77 GLY A O 1
ATOM 628 N N . ILE A 1 78 ? 18.516 -43.594 -7.188 1 97.62 78 ILE A N 1
ATOM 629 C CA . ILE A 1 78 ? 18.469 -42.156 -7.293 1 97.62 78 ILE A CA 1
ATOM 630 C C . ILE A 1 78 ? 18.391 -41.531 -5.895 1 97.62 78 ILE A C 1
ATOM 632 O O . ILE A 1 78 ? 17.484 -41.844 -5.117 1 97.62 78 ILE A O 1
ATOM 636 N N . LYS A 1 79 ? 19.344 -40.625 -5.59 1 96.06 79 LYS A N 1
ATOM 637 C CA . LYS A 1 79 ? 19.438 -40.031 -4.254 1 96.06 79 LYS A CA 1
ATOM 638 C C . LYS A 1 79 ? 18.953 -38.594 -4.246 1 96.06 79 LYS A C 1
ATOM 640 O O . LYS A 1 79 ? 18.328 -38.156 -3.283 1 96.06 79 LYS A O 1
ATOM 645 N N . SER A 1 80 ? 19.281 -37.812 -5.316 1 97.31 80 SER A N 1
ATOM 646 C CA . SER A 1 80 ? 18.922 -36.406 -5.387 1 97.31 80 SER A CA 1
ATOM 647 C C . SER A 1 80 ? 17.453 -36.219 -5.738 1 97.31 80 SER A C 1
ATOM 649 O O . SER A 1 80 ? 16.891 -37 -6.523 1 97.31 80 SER A O 1
ATOM 651 N N . TYR A 1 81 ? 16.828 -35.219 -5.086 1 98.19 81 TYR A N 1
ATOM 652 C CA . TYR A 1 81 ? 15.43 -34.969 -5.398 1 98.19 81 TYR A CA 1
ATOM 653 C C . TYR A 1 81 ? 15.062 -33.5 -5.129 1 98.19 81 TYR A C 1
ATOM 655 O O . TYR A 1 81 ? 15.805 -32.781 -4.453 1 98.19 81 TYR A O 1
ATOM 663 N N . ILE A 1 82 ? 14.016 -33.062 -5.727 1 98.19 82 ILE A N 1
ATOM 664 C CA . ILE A 1 82 ? 13.312 -31.844 -5.375 1 98.19 82 ILE A CA 1
ATOM 665 C C . ILE A 1 82 ? 11.828 -32.125 -5.195 1 98.19 82 ILE A C 1
ATOM 667 O O . ILE A 1 82 ? 11.227 -32.844 -6 1 98.19 82 ILE A O 1
ATOM 671 N N . LEU A 1 83 ? 11.297 -31.828 -4.055 1 98.62 83 LEU A N 1
ATOM 672 C CA . LEU A 1 83 ? 9.883 -31.984 -3.752 1 98.62 83 LEU A CA 1
ATOM 673 C C . LEU A 1 83 ? 9.234 -30.641 -3.432 1 98.62 83 LEU A C 1
ATOM 675 O O . LEU A 1 83 ? 9.609 -29.984 -2.463 1 98.62 83 LEU A O 1
ATOM 679 N N . GLN A 1 84 ? 8.289 -30.219 -4.246 1 98.12 84 GLN A N 1
ATOM 680 C CA . GLN A 1 84 ? 7.59 -28.953 -4.055 1 98.12 84 GLN A CA 1
ATOM 681 C C . GLN A 1 84 ? 6.086 -29.172 -3.91 1 98.12 84 GLN A C 1
ATOM 683 O O . GLN A 1 84 ? 5.508 -30.016 -4.582 1 98.12 84 GLN A O 1
ATOM 688 N N . ALA A 1 85 ? 5.547 -28.484 -2.965 1 97.62 85 ALA A N 1
ATOM 689 C CA . ALA A 1 85 ? 4.102 -28.484 -2.758 1 97.62 85 ALA A CA 1
ATOM 690 C C . ALA A 1 85 ? 3.494 -27.141 -3.158 1 97.62 85 ALA A C 1
ATOM 692 O O . ALA A 1 85 ? 4.117 -26.094 -2.979 1 97.62 85 ALA A O 1
ATOM 693 N N . THR A 1 86 ? 2.316 -27.156 -3.68 1 94.31 86 THR A N 1
ATOM 694 C CA . THR A 1 86 ? 1.692 -25.953 -4.195 1 94.31 86 THR A CA 1
ATOM 695 C C . THR A 1 86 ? 0.426 -25.609 -3.412 1 94.31 86 THR A C 1
ATOM 697 O O . THR A 1 86 ? 0.424 -25.656 -2.18 1 94.31 86 THR A O 1
ATOM 700 N N . THR A 1 87 ? -0.687 -25.266 -3.955 1 90.88 87 THR A N 1
ATOM 701 C CA . THR A 1 87 ? -1.819 -24.484 -3.459 1 90.88 87 THR A CA 1
ATOM 702 C C . THR A 1 87 ? -2.385 -25.109 -2.186 1 90.88 87 THR A C 1
ATOM 704 O O . THR A 1 87 ? -2.516 -24.438 -1.162 1 90.88 87 THR A O 1
ATOM 707 N N . ALA A 1 88 ? -2.684 -26.422 -2.219 1 92.38 88 ALA A N 1
ATOM 708 C CA . ALA A 1 88 ? -3.41 -27.047 -1.111 1 92.38 88 ALA A CA 1
ATOM 709 C C . ALA A 1 88 ? -2.57 -27.047 0.164 1 92.38 88 ALA A C 1
ATOM 711 O O . ALA A 1 88 ? -3.08 -26.75 1.249 1 92.38 88 ALA A O 1
ATOM 712 N N . VAL A 1 89 ? -1.308 -27.328 0.046 1 95.44 89 VAL A N 1
ATOM 713 C CA . VAL A 1 89 ? -0.421 -27.328 1.206 1 95.44 89 VAL A CA 1
ATOM 714 C C . VAL A 1 89 ? -0.148 -25.891 1.649 1 95.44 89 VAL A C 1
ATOM 716 O O . VAL A 1 89 ? -0.184 -25.578 2.844 1 95.44 89 VAL A O 1
ATOM 719 N N . ARG A 1 90 ? 0.029 -25.047 0.73 1 92.94 90 ARG A N 1
ATOM 720 C CA . ARG A 1 90 ? 0.353 -23.656 0.976 1 92.94 90 ARG A CA 1
ATOM 721 C C . ARG A 1 90 ? -0.738 -22.969 1.798 1 92.94 90 ARG A C 1
ATOM 723 O O . ARG A 1 90 ? -0.446 -22.141 2.666 1 92.94 90 ARG A O 1
ATOM 730 N N . GLU A 1 91 ? -1.934 -23.297 1.633 1 90.62 91 GLU A N 1
ATOM 731 C CA . GLU A 1 91 ? -3.057 -22.594 2.234 1 90.62 91 GLU A CA 1
ATOM 732 C C . GLU A 1 91 ? -3.533 -23.281 3.508 1 90.62 91 GLU A C 1
ATOM 734 O O . GLU A 1 91 ? -4.395 -22.766 4.219 1 90.62 91 GLU A O 1
ATOM 739 N N . ALA A 1 92 ? -2.896 -24.422 3.834 1 93.5 92 ALA A N 1
ATOM 740 C CA . ALA A 1 92 ? -3.299 -25.156 5.031 1 93.5 92 ALA A CA 1
ATOM 741 C C . ALA A 1 92 ? -2.799 -24.453 6.293 1 93.5 92 ALA A C 1
ATOM 743 O O . ALA A 1 92 ? -1.605 -24.172 6.422 1 93.5 92 ALA A O 1
ATOM 744 N N . GLU A 1 93 ? -3.691 -24.281 7.211 1 90.19 93 GLU A N 1
ATOM 745 C CA . GLU A 1 93 ? -3.344 -23.625 8.469 1 90.19 93 GLU A CA 1
ATOM 746 C C . GLU A 1 93 ? -2.342 -24.453 9.266 1 90.19 93 GLU A C 1
ATOM 748 O O . GLU A 1 93 ? -1.513 -23.906 9.992 1 90.19 93 GLU A O 1
ATOM 753 N N . ASN A 1 94 ? -2.441 -25.766 9.117 1 93.12 94 ASN A N 1
ATOM 754 C CA . ASN A 1 94 ? -1.556 -26.641 9.867 1 93.12 94 ASN A CA 1
ATOM 755 C C . ASN A 1 94 ? -0.392 -27.141 9.016 1 93.12 94 ASN A C 1
ATOM 757 O O . ASN A 1 94 ? 0.122 -28.234 9.227 1 93.12 94 ASN A O 1
ATOM 761 N N . ARG A 1 95 ? -0.042 -26.359 8.008 1 94.81 95 ARG A N 1
ATOM 762 C CA . ARG A 1 95 ? 0.98 -26.75 7.035 1 94.81 95 ARG A CA 1
ATOM 763 C C . ARG A 1 95 ? 2.297 -27.078 7.73 1 94.81 95 ARG A C 1
ATOM 765 O O . ARG A 1 95 ? 3.002 -28 7.328 1 94.81 95 ARG A O 1
ATOM 772 N N . GLN A 1 96 ? 2.656 -26.375 8.828 1 93.94 96 GLN A N 1
ATOM 773 C CA . GLN A 1 96 ? 3.932 -26.594 9.5 1 93.94 96 GLN A CA 1
ATOM 774 C C . GLN A 1 96 ? 3.982 -27.984 10.133 1 93.94 96 GLN A C 1
ATOM 776 O O . GLN A 1 96 ? 5.008 -28.672 10.07 1 93.94 96 GLN A O 1
ATOM 781 N N . TYR A 1 97 ? 2.879 -28.344 10.703 1 95.25 97 TYR A N 1
ATOM 782 C CA . TYR A 1 97 ? 2.791 -29.688 11.289 1 95.25 97 TYR A CA 1
ATOM 783 C C . TYR A 1 97 ? 2.863 -30.75 10.203 1 95.25 97 TYR A C 1
ATOM 785 O O . TYR A 1 97 ? 3.529 -31.781 10.375 1 95.25 97 TYR A O 1
ATOM 793 N N . PHE A 1 98 ? 2.217 -30.438 9.18 1 96.88 98 PHE A N 1
ATOM 794 C CA . PHE A 1 98 ? 2.211 -31.359 8.047 1 96.88 98 PHE A CA 1
ATOM 795 C C . PHE A 1 98 ? 3.621 -31.562 7.504 1 96.88 98 PHE A C 1
ATOM 797 O O . PHE A 1 98 ? 4.059 -32.688 7.297 1 96.88 98 PHE A O 1
ATOM 804 N N . LEU A 1 99 ? 4.344 -30.484 7.281 1 97.88 99 LEU A N 1
ATOM 805 C CA . LEU A 1 99 ? 5.695 -30.531 6.734 1 97.88 99 LEU A CA 1
ATOM 806 C C . LEU A 1 99 ? 6.629 -31.297 7.656 1 97.88 99 LEU A C 1
ATOM 808 O O . LEU A 1 99 ? 7.453 -32.094 7.188 1 97.88 99 LEU A O 1
ATOM 812 N N . ASP A 1 100 ? 6.488 -31.125 8.922 1 96.88 100 ASP A N 1
ATOM 813 C CA . ASP A 1 100 ? 7.32 -31.797 9.914 1 96.88 100 ASP A CA 1
ATOM 814 C C . ASP A 1 100 ? 7.055 -33.312 9.922 1 96.88 100 ASP A C 1
ATOM 816 O O . ASP A 1 100 ? 7.988 -34.094 9.992 1 96.88 100 ASP A O 1
ATOM 820 N N . GLN A 1 101 ? 5.828 -33.656 9.844 1 96.62 101 GLN A N 1
ATOM 821 C CA . GLN A 1 101 ? 5.449 -35.062 9.836 1 96.62 101 GLN A CA 1
ATOM 822 C C . GLN A 1 101 ? 5.984 -35.781 8.602 1 96.62 101 GLN A C 1
ATOM 824 O O . GLN A 1 101 ? 6.484 -36.906 8.688 1 96.62 101 GLN A O 1
ATOM 829 N N . VAL A 1 102 ? 5.809 -35.125 7.484 1 97.75 102 VAL A N 1
ATOM 830 C CA . VAL A 1 102 ? 6.301 -35.719 6.242 1 97.75 102 VAL A CA 1
ATOM 831 C C . VAL A 1 102 ? 7.812 -35.938 6.332 1 97.75 102 VAL A C 1
ATOM 833 O O . VAL A 1 102 ? 8.328 -36.969 5.938 1 97.75 102 VAL A O 1
ATOM 836 N N . LEU A 1 103 ? 8.547 -34.906 6.832 1 97.62 103 LEU A N 1
ATOM 837 C CA . LEU A 1 103 ? 9.992 -35 6.945 1 97.62 103 LEU A CA 1
ATOM 838 C C . LEU A 1 103 ? 10.406 -36.156 7.852 1 97.62 103 LEU A C 1
ATOM 840 O O . LEU A 1 103 ? 11.258 -36.969 7.48 1 97.62 103 LEU A O 1
ATOM 844 N N . VAL A 1 104 ? 9.82 -36.281 8.984 1 97.25 104 VAL A N 1
ATOM 845 C CA . VAL A 1 104 ? 10.188 -37.281 9.992 1 97.25 104 VAL A CA 1
ATOM 846 C C . VAL A 1 104 ? 9.844 -38.688 9.5 1 97.25 104 VAL A C 1
ATOM 848 O O . VAL A 1 104 ? 10.625 -39.625 9.672 1 97.25 104 VAL A O 1
ATOM 851 N N . LYS A 1 105 ? 8.734 -38.812 8.891 1 97.31 105 LYS A N 1
ATOM 852 C CA . LYS A 1 105 ? 8.211 -40.156 8.57 1 97.31 105 LYS A CA 1
ATOM 853 C C . LYS A 1 105 ? 8.75 -40.656 7.23 1 97.31 105 LYS A C 1
ATOM 855 O O . LYS A 1 105 ? 8.805 -41.844 6.988 1 97.31 105 LYS A O 1
ATOM 860 N N . THR A 1 106 ? 9.078 -39.75 6.34 1 97.75 106 THR A N 1
ATOM 861 C CA . THR A 1 106 ? 9.453 -40.188 5 1 97.75 106 THR A CA 1
ATOM 862 C C . THR A 1 106 ? 10.867 -39.75 4.66 1 97.75 106 THR A C 1
ATOM 864 O O . THR A 1 106 ? 11.484 -40.281 3.729 1 97.75 106 THR A O 1
ATOM 867 N N . GLY A 1 107 ? 11.375 -38.688 5.387 1 96 107 GLY A N 1
ATOM 868 C CA . GLY A 1 107 ? 12.695 -38.125 5.09 1 96 107 GLY A CA 1
ATOM 869 C C . GLY A 1 107 ? 12.672 -37.094 3.99 1 96 107 GLY A C 1
ATOM 870 O O . GLY A 1 107 ? 13.695 -36.469 3.705 1 96 107 GLY A O 1
ATOM 871 N N . PHE A 1 108 ? 11.57 -36.844 3.354 1 98.12 108 PHE A N 1
ATOM 872 C CA . PHE A 1 108 ? 11.477 -35.844 2.301 1 98.12 108 PHE A CA 1
ATOM 873 C C . PHE A 1 108 ? 11.336 -34.438 2.895 1 98.12 108 PHE A C 1
ATOM 875 O O . PHE A 1 108 ? 10.516 -34.219 3.787 1 98.12 108 PHE A O 1
ATOM 882 N N . GLN A 1 109 ? 12.133 -33.531 2.445 1 97.88 109 GLN A N 1
ATOM 883 C CA . GLN A 1 109 ? 11.93 -32.125 2.711 1 97.88 109 GLN A CA 1
ATOM 884 C C . GLN A 1 109 ? 11.062 -31.469 1.632 1 97.88 109 GLN A C 1
ATOM 886 O O . GLN A 1 109 ? 11.383 -31.562 0.443 1 97.88 109 GLN A O 1
ATOM 891 N N . ILE A 1 110 ? 9.961 -30.859 2.025 1 98.19 110 ILE A N 1
ATOM 892 C CA . ILE A 1 110 ? 9.031 -30.25 1.075 1 98.19 110 ILE A CA 1
ATOM 893 C C . ILE A 1 110 ? 9.281 -28.75 0.988 1 98.19 110 ILE A C 1
ATOM 895 O O . ILE A 1 110 ? 9.359 -28.062 2.012 1 98.19 110 ILE A O 1
ATOM 899 N N . GLU A 1 111 ? 9.469 -28.25 -0.153 1 97.25 111 GLU A N 1
ATOM 900 C CA . GLU A 1 111 ? 9.453 -26.812 -0.397 1 97.25 111 GLU A CA 1
ATOM 901 C C . GLU A 1 111 ? 8.055 -26.328 -0.789 1 97.25 111 GLU A C 1
ATOM 903 O O . GLU A 1 111 ? 7.527 -26.719 -1.832 1 97.25 111 GLU A O 1
ATOM 908 N N . VAL A 1 112 ? 7.461 -25.5 0.014 1 97.12 112 VAL A N 1
ATOM 909 C CA . VAL A 1 112 ? 6.16 -24.938 -0.325 1 97.12 112 VAL A CA 1
ATOM 910 C C . VAL A 1 112 ? 6.344 -23.734 -1.244 1 97.12 112 VAL A C 1
ATOM 912 O O . VAL A 1 112 ? 7.023 -22.766 -0.886 1 97.12 112 VAL A O 1
ATOM 915 N N . VAL A 1 113 ? 5.703 -23.781 -2.369 1 95.5 113 VAL A N 1
ATOM 916 C CA . VAL A 1 113 ? 5.906 -22.781 -3.41 1 95.5 113 VAL A CA 1
ATOM 917 C C . VAL A 1 113 ? 4.711 -21.828 -3.445 1 95.5 113 VAL A C 1
ATOM 919 O O . VAL A 1 113 ? 3.561 -22.266 -3.508 1 95.5 113 VAL A O 1
ATOM 922 N N . ASN A 1 114 ? 5.008 -20.531 -3.361 1 93.38 114 ASN A N 1
ATOM 923 C CA . ASN A 1 114 ? 3.91 -19.594 -3.498 1 93.38 114 ASN A CA 1
ATOM 924 C C . ASN A 1 114 ? 3.447 -19.469 -4.949 1 93.38 114 ASN A C 1
ATOM 926 O O . ASN A 1 114 ? 4.082 -20.016 -5.852 1 93.38 114 ASN A O 1
ATOM 930 N N . MET A 1 115 ? 2.422 -18.828 -5.168 1 91.81 115 MET A N 1
ATOM 931 C CA . MET A 1 115 ? 1.774 -18.781 -6.477 1 91.81 115 MET A CA 1
ATOM 932 C C . MET A 1 115 ? 2.689 -18.141 -7.512 1 91.81 115 MET A C 1
ATOM 934 O O . MET A 1 115 ? 2.758 -18.594 -8.656 1 91.81 115 MET A O 1
ATOM 938 N N . SER A 1 116 ? 3.4 -17.078 -7.156 1 92.75 116 SER A N 1
ATOM 939 C CA . SER A 1 116 ? 4.301 -16.391 -8.07 1 92.75 116 SER A CA 1
ATOM 940 C C . SER A 1 116 ? 5.414 -17.312 -8.555 1 92.75 116 SER A C 1
ATOM 942 O O . SER A 1 116 ? 5.781 -17.281 -9.727 1 92.75 116 SER A O 1
ATOM 944 N N . ARG A 1 117 ? 5.898 -18.094 -7.699 1 94.75 117 ARG A N 1
ATOM 945 C CA . ARG A 1 117 ? 6.945 -19.047 -8.07 1 94.75 117 ARG A CA 1
ATOM 946 C C . ARG A 1 117 ? 6.383 -20.172 -8.914 1 94.75 117 ARG A C 1
ATOM 948 O O . ARG A 1 117 ? 7.066 -20.688 -9.805 1 94.75 117 ARG A O 1
ATOM 955 N N . GLU A 1 118 ? 5.172 -20.578 -8.586 1 94.69 118 GLU A N 1
ATOM 956 C CA . GLU A 1 118 ? 4.527 -21.609 -9.406 1 94.69 118 GLU A CA 1
ATOM 957 C C . GLU A 1 118 ? 4.398 -21.141 -10.859 1 94.69 118 GLU A C 1
ATOM 959 O O . GLU A 1 118 ? 4.738 -21.891 -11.781 1 94.69 118 GLU A O 1
ATOM 964 N N . ILE A 1 119 ? 3.936 -19.938 -11.023 1 93.94 119 ILE A N 1
ATOM 965 C CA . ILE A 1 119 ? 3.762 -19.375 -12.352 1 93.94 119 ILE A CA 1
ATOM 966 C C . ILE A 1 119 ? 5.121 -19.219 -13.031 1 93.94 119 ILE A C 1
ATOM 968 O O . ILE A 1 119 ? 5.281 -19.531 -14.203 1 93.94 119 ILE A O 1
ATOM 972 N N . TYR A 1 120 ? 6.102 -18.766 -12.258 1 95.69 120 TYR A N 1
ATOM 973 C CA . TYR A 1 120 ? 7.473 -18.609 -12.734 1 95.69 120 TYR A CA 1
ATOM 974 C C . TYR A 1 120 ? 8.023 -19.938 -13.234 1 95.69 120 TYR A C 1
ATOM 976 O O . TYR A 1 120 ? 8.648 -20 -14.297 1 95.69 120 TYR A O 1
ATOM 984 N N . THR A 1 121 ? 7.797 -20.953 -12.492 1 96.38 121 THR A N 1
ATOM 985 C CA . THR A 1 121 ? 8.281 -22.297 -12.836 1 96.38 121 THR A CA 1
ATOM 986 C C . THR A 1 121 ? 7.633 -22.781 -14.125 1 96.38 121 THR A C 1
ATOM 988 O O . THR A 1 121 ? 8.312 -23.328 -15 1 96.38 121 THR A O 1
ATOM 991 N N . LYS A 1 122 ? 6.402 -22.562 -14.266 1 94.31 122 LYS A N 1
ATOM 992 C CA . LYS A 1 122 ? 5.711 -22.969 -15.484 1 94.31 122 LYS A CA 1
ATOM 993 C C . LYS A 1 122 ? 6.188 -22.156 -16.688 1 94.31 122 LYS A C 1
ATOM 995 O O . LYS A 1 122 ? 6.297 -22.688 -17.797 1 94.31 122 LYS A O 1
ATOM 1000 N N . MET A 1 123 ? 6.465 -20.938 -16.453 1 93.12 123 MET A N 1
ATOM 1001 C CA . MET A 1 123 ? 6.969 -20.078 -17.516 1 93.12 123 MET A CA 1
ATOM 1002 C C . MET A 1 123 ? 8.336 -20.547 -18 1 93.12 123 MET A C 1
ATOM 1004 O O . MET A 1 123 ? 8.656 -20.438 -19.188 1 93.12 123 MET A O 1
ATOM 1008 N N . ALA A 1 124 ? 9.141 -21.047 -17.094 1 94.81 124 ALA A N 1
ATOM 1009 C CA . ALA A 1 124 ? 10.453 -21.578 -17.469 1 94.81 124 ALA A CA 1
ATOM 1010 C C . ALA A 1 124 ? 10.32 -22.703 -18.484 1 94.81 124 ALA A C 1
ATOM 1012 O O . ALA A 1 124 ? 11.078 -22.75 -19.453 1 94.81 124 ALA A O 1
ATOM 1013 N N . SER A 1 125 ? 9.367 -23.547 -18.25 1 92.94 125 SER A N 1
ATOM 1014 C CA . SER A 1 125 ? 9.133 -24.641 -19.188 1 92.94 125 SER A CA 1
ATOM 1015 C C . SER A 1 125 ? 8.625 -24.125 -20.531 1 92.94 125 SER A C 1
ATOM 1017 O O . SER A 1 125 ? 9.086 -24.562 -21.578 1 92.94 125 SER A O 1
ATOM 1019 N N . LEU A 1 126 ? 7.688 -23.172 -20.484 1 88.81 126 LEU A N 1
ATOM 1020 C CA . LEU A 1 126 ? 7.117 -22.609 -21.688 1 88.81 126 LEU A CA 1
ATOM 1021 C C . LEU A 1 126 ? 8.195 -21.938 -22.531 1 88.81 126 LEU A C 1
ATOM 1023 O O . LEU A 1 126 ? 8.203 -22.062 -23.766 1 88.81 126 LEU A O 1
ATOM 1027 N N . LEU A 1 127 ? 9.055 -21.188 -21.891 1 86.81 127 LEU A N 1
ATOM 1028 C CA . LEU A 1 127 ? 10.125 -20.469 -22.578 1 86.81 127 LEU A CA 1
ATOM 1029 C C . LEU A 1 127 ? 11.086 -21.453 -23.25 1 86.81 127 LEU A C 1
ATOM 1031 O O . LEU A 1 127 ? 11.547 -21.219 -24.359 1 86.81 127 LEU A O 1
ATOM 1035 N N . ARG A 1 128 ? 11.359 -22.469 -22.531 1 86.12 128 ARG A N 1
ATOM 1036 C CA . ARG A 1 128 ? 12.242 -23.484 -23.094 1 86.12 128 ARG A CA 1
ATOM 1037 C C . ARG A 1 128 ? 11.609 -24.156 -24.312 1 86.12 128 ARG A C 1
ATOM 1039 O O . ARG A 1 128 ? 12.297 -24.438 -25.297 1 86.12 128 ARG A O 1
ATOM 1046 N N . THR A 1 129 ? 10.375 -24.438 -24.141 1 80.62 129 THR A N 1
ATOM 1047 C CA . THR A 1 129 ? 9.656 -25.078 -25.234 1 80.62 129 THR A CA 1
ATOM 1048 C C . THR A 1 129 ? 9.594 -24.156 -26.453 1 80.62 129 THR A C 1
ATOM 1050 O O . THR A 1 129 ? 9.711 -24.609 -27.578 1 80.62 129 THR A O 1
ATOM 1053 N N . LEU A 1 130 ? 9.383 -22.906 -26.234 1 75.31 130 LEU A N 1
ATOM 1054 C CA . LEU A 1 130 ? 9.344 -21.922 -27.312 1 75.31 130 LEU A CA 1
ATOM 1055 C C . LEU A 1 130 ? 10.695 -21.828 -28.016 1 75.31 130 LEU A C 1
ATOM 1057 O O . LEU A 1 130 ? 10.758 -21.672 -29.234 1 75.31 130 LEU A O 1
ATOM 1061 N N . GLU A 1 131 ? 11.688 -21.875 -27.25 1 72.25 131 GLU A N 1
ATOM 1062 C CA . GLU A 1 131 ? 13.039 -21.766 -27.797 1 72.25 131 GLU A CA 1
ATOM 1063 C C . GLU A 1 131 ? 13.398 -23.016 -28.594 1 72.25 131 GLU A C 1
ATOM 1065 O O . GLU A 1 131 ? 14.078 -22.922 -29.625 1 72.25 131 GLU A O 1
ATOM 1070 N N . THR A 1 132 ? 12.984 -24.094 -28.125 1 67.56 132 THR A N 1
ATOM 1071 C CA . THR A 1 132 ? 13.414 -25.359 -28.719 1 67.56 132 THR A CA 1
ATOM 1072 C C . THR A 1 132 ? 12.516 -25.734 -29.891 1 67.56 132 THR A C 1
ATOM 1074 O O . THR A 1 132 ? 13 -26.281 -30.891 1 67.56 132 THR A O 1
ATOM 1077 N N . HIS A 1 133 ? 11.312 -25.578 -29.672 1 61.72 133 HIS A N 1
ATOM 1078 C CA . HIS A 1 133 ? 10.438 -26.141 -30.703 1 61.72 133 HIS A CA 1
ATOM 1079 C C . HIS A 1 133 ? 9.898 -25.062 -31.625 1 61.72 133 HIS A C 1
ATOM 1081 O O . HIS A 1 133 ? 9.352 -25.375 -32.688 1 61.72 133 HIS A O 1
ATOM 1087 N N . GLY A 1 134 ? 10.367 -23.828 -31.5 1 59.19 134 GLY A N 1
ATOM 1088 C CA . GLY A 1 134 ? 9.859 -22.781 -32.375 1 59.19 134 GLY A CA 1
ATOM 1089 C C . GLY A 1 134 ? 8.352 -22.812 -32.531 1 59.19 134 GLY A C 1
ATOM 1090 O O . GLY A 1 134 ? 7.801 -22.156 -33.406 1 59.19 134 GLY A O 1
ATOM 1091 N N . ASN A 1 135 ? 7.754 -23.703 -32 1 55.84 135 ASN A N 1
ATOM 1092 C CA . ASN A 1 135 ? 6.359 -24.016 -32.312 1 55.84 135 ASN A CA 1
ATOM 1093 C C . ASN A 1 135 ? 5.406 -23.078 -31.562 1 55.84 135 ASN A C 1
ATOM 1095 O O . ASN A 1 135 ? 4.191 -23.266 -31.594 1 55.84 135 ASN A O 1
ATOM 1099 N N . MET A 1 136 ? 5.926 -22.25 -30.844 1 60.19 136 MET A N 1
ATOM 1100 C CA . MET A 1 136 ? 5.07 -21.25 -30.234 1 60.19 136 MET A CA 1
ATOM 1101 C C . MET A 1 136 ? 5.625 -19.844 -30.469 1 60.19 136 MET A C 1
ATOM 1103 O O . MET A 1 136 ? 6.164 -19.219 -29.547 1 60.19 136 MET A O 1
ATOM 1107 N N . PRO A 1 137 ? 5.539 -19.469 -31.656 1 61.06 137 PRO A N 1
ATOM 1108 C CA . PRO A 1 137 ? 6.09 -18.141 -31.891 1 61.06 137 PRO A CA 1
ATOM 1109 C C . PRO A 1 137 ? 5.387 -17.062 -31.062 1 61.06 137 PRO A C 1
ATOM 1111 O O . PRO A 1 137 ? 4.156 -17.047 -30.984 1 61.06 137 PRO A O 1
ATOM 1114 N N . LEU A 1 138 ? 6.227 -16.469 -30.203 1 67.12 138 LEU A N 1
ATOM 1115 C CA . LEU A 1 138 ? 5.641 -15.336 -29.484 1 67.12 138 LEU A CA 1
ATOM 1116 C C . LEU A 1 138 ? 5.258 -14.219 -30.453 1 67.12 138 LEU A C 1
ATOM 1118 O O . LEU A 1 138 ? 6.109 -13.695 -31.188 1 67.12 138 LEU A O 1
ATOM 1122 N N . PRO A 1 139 ? 3.928 -14 -30.453 1 68.38 139 PRO A N 1
ATOM 1123 C CA . PRO A 1 139 ? 3.5 -12.922 -31.344 1 68.38 139 PRO A CA 1
ATOM 1124 C C . PRO A 1 139 ? 4.105 -11.57 -30.953 1 68.38 139 PRO A C 1
ATOM 1126 O O . PRO A 1 139 ? 4.543 -11.383 -29.828 1 68.38 139 PRO A O 1
ATOM 1129 N N . ARG A 1 140 ? 4.09 -10.719 -31.984 1 71.81 140 ARG A N 1
ATOM 1130 C CA . ARG A 1 140 ? 4.516 -9.336 -31.766 1 71.81 140 ARG A CA 1
ATOM 1131 C C . ARG A 1 140 ? 3.566 -8.609 -30.812 1 71.81 140 ARG A C 1
ATOM 1133 O O . ARG A 1 140 ? 3.992 -7.754 -30.047 1 71.81 140 ARG A O 1
ATOM 1140 N N . GLU A 1 141 ? 2.223 -8.906 -30.953 1 78.19 141 GLU A N 1
ATOM 1141 C CA . GLU A 1 141 ? 1.153 -8.211 -30.234 1 78.19 141 GLU A CA 1
ATOM 1142 C C . GLU A 1 141 ? 1.156 -8.562 -28.75 1 78.19 141 GLU A C 1
ATOM 1144 O O . GLU A 1 141 ? 0.439 -7.945 -27.969 1 78.19 141 GLU A O 1
ATOM 1149 N N . GLY A 1 142 ? 1.856 -9.438 -28.219 1 88.75 142 GLY A N 1
ATOM 1150 C CA . GLY A 1 142 ? 1.912 -9.852 -26.828 1 88.75 142 GLY A CA 1
ATOM 1151 C C . GLY A 1 142 ? 1.113 -11.109 -26.547 1 88.75 142 GLY A C 1
ATOM 1152 O O . GLY A 1 142 ? 0.346 -11.57 -27.391 1 88.75 142 GLY A O 1
ATOM 1153 N N . VAL A 1 143 ? 1.35 -11.766 -25.484 1 92.62 143 VAL A N 1
ATOM 1154 C CA . VAL A 1 143 ? 0.739 -13.023 -25.062 1 92.62 143 VAL A CA 1
ATOM 1155 C C . VAL A 1 143 ? 0.202 -12.891 -23.641 1 92.62 143 VAL A C 1
ATOM 1157 O O . VAL A 1 143 ? 0.852 -12.305 -22.781 1 92.62 143 VAL A O 1
ATOM 1160 N N . LEU A 1 144 ? -1.038 -13.312 -23.484 1 95.31 144 LEU A N 1
ATOM 1161 C CA . LEU A 1 144 ? -1.579 -13.43 -22.141 1 95.31 144 LEU A CA 1
ATOM 1162 C C . LEU A 1 144 ? -1.526 -14.875 -21.656 1 95.31 144 LEU A C 1
ATOM 1164 O O . LEU A 1 144 ? -2.146 -15.758 -22.25 1 95.31 144 LEU A O 1
ATOM 1168 N N . LEU A 1 145 ? -0.713 -15.117 -20.672 1 95.06 145 LEU A N 1
ATOM 1169 C CA . LEU A 1 145 ? -0.662 -16.422 -20.016 1 95.06 145 LEU A CA 1
ATOM 1170 C C . LEU A 1 145 ? -1.689 -16.5 -18.891 1 95.06 145 LEU A C 1
ATOM 1172 O O . LEU A 1 145 ? -1.698 -15.664 -17.984 1 95.06 145 LEU A O 1
ATOM 1176 N N . ALA A 1 146 ? -2.586 -17.422 -18.984 1 95.56 146 ALA A N 1
ATOM 1177 C CA . ALA A 1 146 ? -3.57 -17.703 -17.938 1 95.56 146 ALA A CA 1
ATOM 1178 C C . ALA A 1 146 ? -3.32 -19.078 -17.312 1 95.56 146 ALA A C 1
ATOM 1180 O O . ALA A 1 146 ? -3.502 -20.109 -17.969 1 95.56 146 ALA A O 1
ATOM 1181 N N . ASP A 1 147 ? -2.885 -19.031 -16.109 1 95.06 147 ASP A N 1
ATOM 1182 C CA . ASP A 1 147 ? -2.637 -20.266 -15.375 1 95.06 147 ASP A CA 1
ATOM 1183 C C . ASP A 1 147 ? -3.812 -20.609 -14.461 1 95.06 147 ASP A C 1
ATOM 1185 O O . ASP A 1 147 ? -4.004 -19.984 -13.422 1 95.06 147 ASP A O 1
ATOM 1189 N N . ILE A 1 148 ? -4.547 -21.609 -14.852 1 93.38 148 ILE A N 1
ATOM 1190 C CA . ILE A 1 148 ? -5.73 -22.016 -14.102 1 93.38 148 ILE A CA 1
ATOM 1191 C C . ILE A 1 148 ? -5.398 -23.219 -13.219 1 93.38 148 ILE A C 1
ATOM 1193 O O . ILE A 1 148 ? -5.133 -24.312 -13.727 1 93.38 148 ILE A O 1
ATOM 1197 N N . SER A 1 149 ? -5.426 -23 -11.992 1 89.88 149 SER A N 1
ATOM 1198 C CA . SER A 1 149 ? -5.188 -24.062 -11.031 1 89.88 149 SER A CA 1
ATOM 1199 C C . SER A 1 149 ? -6.43 -24.344 -10.188 1 89.88 149 SER A C 1
ATOM 1201 O O . SER A 1 149 ? -7.508 -23.828 -10.477 1 89.88 149 SER A O 1
ATOM 1203 N N . SER A 1 150 ? -6.297 -25.234 -9.242 1 87.75 150 SER A N 1
ATOM 1204 C CA . SER A 1 150 ? -7.406 -25.578 -8.359 1 87.75 150 SER A CA 1
ATOM 1205 C C . SER A 1 150 ? -7.809 -24.391 -7.484 1 87.75 150 SER A C 1
ATOM 1207 O O . SER A 1 150 ? -9 -24.172 -7.254 1 87.75 150 SER A O 1
ATOM 1209 N N . GLY A 1 151 ? -6.793 -23.609 -7.164 1 88.25 151 GLY A N 1
ATOM 1210 C CA . GLY A 1 151 ? -7.074 -22.594 -6.164 1 88.25 151 GLY A CA 1
ATOM 1211 C C . GLY A 1 151 ? -7.008 -21.188 -6.711 1 88.25 151 GLY A C 1
ATOM 1212 O O . GLY A 1 151 ? -7.52 -20.25 -6.098 1 88.25 151 GLY A O 1
ATOM 1213 N N . GLY A 1 152 ? -6.406 -21.156 -7.914 1 91.56 152 GLY A N 1
ATOM 1214 C CA . GLY A 1 152 ? -6.172 -19.781 -8.336 1 91.56 152 GLY A CA 1
ATOM 1215 C C . GLY A 1 152 ? -6.047 -19.641 -9.836 1 91.56 152 GLY A C 1
ATOM 1216 O O . GLY A 1 152 ? -6.062 -20.625 -10.57 1 91.56 152 GLY A O 1
ATOM 1217 N N . LEU A 1 153 ? -6.086 -18.406 -10.266 1 94.88 153 LEU A N 1
ATOM 1218 C CA . LEU A 1 153 ? -5.879 -17.969 -11.641 1 94.88 153 LEU A CA 1
ATOM 1219 C C . LEU A 1 153 ? -4.773 -16.922 -11.719 1 94.88 153 LEU A C 1
ATOM 1221 O O . LEU A 1 153 ? -4.832 -15.898 -11.039 1 94.88 153 LEU A O 1
ATOM 1225 N N . GLY A 1 154 ? -3.73 -17.25 -12.406 1 95.56 154 GLY A N 1
ATOM 1226 C CA . GLY A 1 154 ? -2.676 -16.281 -12.672 1 95.56 154 GLY A CA 1
ATOM 1227 C C . GLY A 1 154 ? -2.74 -15.695 -14.07 1 95.56 154 GLY A C 1
ATOM 1228 O O . GLY A 1 154 ? -2.826 -16.438 -15.055 1 95.56 154 GLY A O 1
ATOM 1229 N N . LEU A 1 155 ? -2.805 -14.422 -14.188 1 96.19 155 LEU A N 1
ATOM 1230 C CA . LEU A 1 155 ? -2.809 -13.734 -15.477 1 96.19 155 LEU A CA 1
ATOM 1231 C C . LEU A 1 155 ? -1.519 -12.945 -15.68 1 96.19 155 LEU A C 1
ATOM 1233 O O . LEU A 1 155 ? -1.22 -12.031 -14.914 1 96.19 155 LEU A O 1
ATOM 1237 N N . THR A 1 156 ? -0.733 -13.336 -16.656 1 95.69 156 THR A N 1
ATOM 1238 C CA . THR A 1 156 ? 0.547 -12.711 -16.969 1 95.69 156 THR A CA 1
ATOM 1239 C C . THR A 1 156 ? 0.58 -12.227 -18.422 1 95.69 156 THR A C 1
ATOM 1241 O O . THR A 1 156 ? 0.468 -13.023 -19.344 1 95.69 156 THR A O 1
ATOM 1244 N N . TYR A 1 157 ? 0.676 -10.953 -18.609 1 95.5 157 TYR A N 1
ATOM 1245 C CA . TYR A 1 157 ? 0.794 -10.375 -19.938 1 95.5 157 TYR A CA 1
ATOM 1246 C C . TYR A 1 157 ? 2.256 -10.18 -20.312 1 95.5 157 TYR A C 1
ATOM 1248 O O . TYR A 1 157 ? 2.998 -9.477 -19.625 1 95.5 157 TYR A O 1
ATOM 1256 N N . VAL A 1 158 ? 2.682 -10.859 -21.375 1 93.88 158 VAL A N 1
ATOM 1257 C CA . VAL A 1 158 ? 4.066 -10.82 -21.828 1 93.88 158 VAL A CA 1
ATOM 1258 C C . VAL A 1 158 ? 4.129 -10.18 -23.219 1 93.88 158 VAL A C 1
ATOM 1260 O O . VAL A 1 158 ? 3.373 -10.555 -24.125 1 93.88 158 VAL A O 1
ATOM 1263 N N . LYS A 1 159 ? 4.969 -9.242 -23.344 1 92.94 159 LYS A N 1
ATOM 1264 C CA . LYS A 1 159 ? 5.242 -8.586 -24.625 1 92.94 159 LYS A CA 1
ATOM 1265 C C . LYS A 1 159 ? 6.73 -8.289 -24.781 1 92.94 159 LYS A C 1
ATOM 1267 O O . LYS A 1 159 ? 7.359 -7.75 -23.859 1 92.94 159 LYS A O 1
ATOM 1272 N N . ASP A 1 160 ? 7.406 -8.672 -25.906 1 88.75 160 ASP A N 1
ATOM 1273 C CA . ASP A 1 160 ? 8.82 -8.445 -26.203 1 88.75 160 ASP A CA 1
ATOM 1274 C C . ASP A 1 160 ? 9.703 -9.086 -25.141 1 88.75 160 ASP A C 1
ATOM 1276 O O . ASP A 1 160 ? 10.648 -8.461 -24.656 1 88.75 160 ASP A O 1
ATOM 1280 N N . ARG A 1 161 ? 9.266 -10.227 -24.578 1 86.81 161 ARG A N 1
ATOM 1281 C CA . ARG A 1 161 ? 10 -11.047 -23.625 1 86.81 161 ARG A CA 1
ATOM 1282 C C . ARG A 1 161 ? 10.086 -10.352 -22.266 1 86.81 161 ARG A C 1
ATOM 1284 O O . ARG A 1 161 ? 11.039 -10.555 -21.516 1 86.81 161 ARG A O 1
ATOM 1291 N N . GLU A 1 162 ? 9.109 -9.477 -22.078 1 93.25 162 GLU A N 1
ATOM 1292 C CA . GLU A 1 162 ? 8.984 -8.812 -20.781 1 93.25 162 GLU A CA 1
ATOM 1293 C C . GLU A 1 162 ? 7.59 -9.008 -20.188 1 93.25 162 GLU A C 1
ATOM 1295 O O . GLU A 1 162 ? 6.598 -8.992 -20.922 1 93.25 162 GLU A O 1
ATOM 1300 N N . VAL A 1 163 ? 7.59 -9.242 -18.953 1 95.44 163 VAL A N 1
ATOM 1301 C CA . VAL A 1 163 ? 6.301 -9.266 -18.266 1 95.44 163 VAL A CA 1
ATOM 1302 C C . VAL A 1 163 ? 5.84 -7.832 -17.984 1 95.44 163 VAL A C 1
ATOM 1304 O O . VAL A 1 163 ? 6.438 -7.121 -17.188 1 95.44 163 VAL A O 1
ATOM 1307 N N . LYS A 1 164 ? 4.766 -7.449 -18.641 1 94.75 164 LYS A N 1
ATOM 1308 C CA . LYS A 1 164 ? 4.273 -6.078 -18.562 1 94.75 164 LYS A CA 1
ATOM 1309 C C . LYS A 1 164 ? 3.211 -5.938 -17.484 1 94.75 164 LYS A C 1
ATOM 1311 O O . LYS A 1 164 ? 2.969 -4.836 -16.984 1 94.75 164 LYS A O 1
ATOM 1316 N N . PHE A 1 165 ? 2.615 -7.039 -17.25 1 93.62 165 PHE A N 1
ATOM 1317 C CA . PHE A 1 165 ? 1.521 -7.035 -16.281 1 93.62 165 PHE A CA 1
ATOM 1318 C C . PHE A 1 165 ? 1.296 -8.43 -15.719 1 93.62 165 PHE A C 1
ATOM 1320 O O . PHE A 1 165 ? 1.404 -9.43 -16.438 1 93.62 165 PHE A O 1
ATOM 1327 N N . GLN A 1 166 ? 1.003 -8.5 -14.391 1 95.12 166 GLN A N 1
ATOM 1328 C CA . GLN A 1 166 ? 0.635 -9.766 -13.773 1 95.12 166 GLN A CA 1
ATOM 1329 C C . GLN A 1 166 ? -0.32 -9.547 -12.602 1 95.12 166 GLN A C 1
ATOM 1331 O O . GLN A 1 166 ? -0.137 -8.625 -11.805 1 95.12 166 GLN A O 1
ATOM 1336 N N . GLN A 1 167 ? -1.313 -10.336 -12.516 1 94.75 167 GLN A N 1
ATOM 1337 C CA . GLN A 1 167 ? -2.225 -10.406 -11.383 1 94.75 167 GLN A CA 1
ATOM 1338 C C . GLN A 1 167 ? -2.627 -11.852 -11.086 1 94.75 167 GLN A C 1
ATOM 1340 O O . GLN A 1 167 ? -2.834 -12.641 -12.008 1 94.75 167 GLN A O 1
ATOM 1345 N N . ASN A 1 168 ? -2.668 -12.172 -9.852 1 94.31 168 ASN A N 1
ATOM 1346 C CA . ASN A 1 168 ? -3.121 -13.477 -9.383 1 94.31 168 ASN A CA 1
ATOM 1347 C C . ASN A 1 168 ? -4.422 -13.375 -8.594 1 94.31 168 ASN A C 1
ATOM 1349 O O . ASN A 1 168 ? -4.609 -12.43 -7.828 1 94.31 168 ASN A O 1
ATOM 1353 N N . LEU A 1 169 ? -5.324 -14.305 -8.867 1 93.69 169 LEU A N 1
ATOM 1354 C CA . LEU A 1 169 ? -6.652 -14.273 -8.273 1 93.69 169 LEU A CA 1
ATOM 1355 C C . LEU A 1 169 ? -6.961 -15.586 -7.555 1 93.69 169 LEU A C 1
ATOM 1357 O O . LEU A 1 169 ? -6.52 -16.656 -7.988 1 93.69 169 LEU A O 1
ATOM 1361 N N . HIS A 1 170 ? -7.781 -15.477 -6.512 1 89.19 170 HIS A N 1
ATOM 1362 C CA . HIS A 1 170 ? -8.312 -16.672 -5.855 1 89.19 170 HIS A CA 1
ATOM 1363 C C . HIS A 1 170 ? -9.555 -17.188 -6.57 1 89.19 170 HIS A C 1
ATOM 1365 O O . HIS A 1 170 ? -10.617 -17.312 -5.961 1 89.19 170 HIS A O 1
ATOM 1371 N N . VAL A 1 171 ? -9.375 -17.469 -7.84 1 90.38 171 VAL A N 1
ATOM 1372 C CA . VAL A 1 171 ? -10.461 -17.953 -8.688 1 90.38 171 VAL A CA 1
ATOM 1373 C C . VAL A 1 171 ? -10.062 -19.266 -9.344 1 90.38 171 VAL A C 1
ATOM 1375 O O . VAL A 1 171 ? -10.234 -19.453 -10.547 1 90.38 171 VAL A O 1
ATOM 1378 N N . GLY A 1 172 ? -9.586 -20.172 -8.602 1 89.81 172 GLY A N 1
ATOM 1379 C CA . GLY A 1 172 ? -9.328 -21.516 -9.117 1 89.81 172 GLY A CA 1
ATOM 1380 C C . GLY A 1 172 ? -10.594 -22.328 -9.297 1 89.81 172 GLY A C 1
ATOM 1381 O O . GLY A 1 172 ? -11.617 -22.047 -8.68 1 89.81 172 GLY A O 1
ATOM 1382 N N . LEU A 1 173 ? -10.539 -23.344 -10.109 1 90.81 173 LEU A N 1
ATOM 1383 C CA . LEU A 1 173 ? -11.75 -24.062 -10.508 1 90.81 173 LEU A CA 1
ATOM 1384 C C . LEU A 1 173 ? -12.352 -24.797 -9.312 1 90.81 173 LEU A C 1
ATOM 1386 O O . LEU A 1 173 ? -13.57 -24.781 -9.125 1 90.81 173 LEU A O 1
ATOM 1390 N N . VAL A 1 174 ? -11.5 -25.438 -8.562 1 87.31 174 VAL A N 1
ATOM 1391 C CA . VAL A 1 174 ? -12.016 -26.156 -7.398 1 87.31 174 VAL A CA 1
ATOM 1392 C C . VAL A 1 174 ? -12.539 -25.156 -6.367 1 87.31 174 VAL A C 1
ATOM 1394 O O . VAL A 1 174 ? -13.578 -25.391 -5.746 1 87.31 174 VAL A O 1
ATOM 1397 N N . ARG A 1 175 ? -11.828 -24.094 -6.223 1 87.56 175 ARG A N 1
ATOM 1398 C CA . ARG A 1 175 ? -12.258 -23.031 -5.316 1 87.56 175 ARG A CA 1
ATOM 1399 C C . ARG A 1 175 ? -13.594 -22.438 -5.75 1 87.56 175 ARG A C 1
ATOM 1401 O O . ARG A 1 175 ? -14.461 -22.172 -4.918 1 87.56 175 ARG A O 1
ATOM 1408 N N . LEU A 1 176 ? -13.75 -22.219 -6.965 1 88.56 176 LEU A N 1
ATOM 1409 C CA . LEU A 1 176 ? -14.984 -21.672 -7.52 1 88.56 176 LEU A CA 1
ATOM 1410 C C . LEU A 1 176 ? -16.172 -22.594 -7.242 1 88.56 176 LEU A C 1
ATOM 1412 O O . LEU A 1 176 ? -17.25 -22.141 -6.883 1 88.56 176 LEU A O 1
ATOM 1416 N N . LYS A 1 177 ? -15.898 -23.812 -7.469 1 86.62 177 LYS A N 1
ATOM 1417 C CA . LYS A 1 177 ? -16.922 -24.812 -7.18 1 86.62 177 LYS A CA 1
ATOM 1418 C C . LYS A 1 177 ? -17.359 -24.734 -5.723 1 86.62 177 LYS A C 1
ATOM 1420 O O . LYS A 1 177 ? -18.562 -24.781 -5.43 1 86.62 177 LYS A O 1
ATOM 1425 N N . GLU A 1 178 ? -16.406 -24.516 -4.863 1 85.38 178 GLU A N 1
ATOM 1426 C CA . GLU A 1 178 ? -16.688 -24.531 -3.432 1 85.38 178 GLU A CA 1
ATOM 1427 C C . GLU A 1 178 ? -17.344 -23.234 -2.988 1 85.38 178 GLU A C 1
ATOM 1429 O O . GLU A 1 178 ? -17.906 -23.141 -1.896 1 85.38 178 GLU A O 1
ATOM 1434 N N . GLN A 1 179 ? -17.281 -22.219 -3.861 1 86.94 179 GLN A N 1
ATOM 1435 C CA . GLN A 1 179 ? -17.906 -20.938 -3.559 1 86.94 179 GLN A CA 1
ATOM 1436 C C . GLN A 1 179 ? -19.438 -21.047 -3.625 1 86.94 179 GLN A C 1
ATOM 1438 O O . GLN A 1 179 ? -20.141 -20.219 -3.039 1 86.94 179 GLN A O 1
ATOM 1443 N N . PHE A 1 180 ? -19.969 -22.031 -4.355 1 90.62 180 PHE A N 1
ATOM 1444 C CA . PHE A 1 180 ? -21.406 -22.234 -4.527 1 90.62 180 PHE A CA 1
ATOM 1445 C C . PHE A 1 180 ? -21.828 -23.594 -3.951 1 90.62 180 PHE A C 1
ATOM 1447 O O . PHE A 1 180 ? -21.109 -24.578 -4.09 1 90.62 180 PHE A O 1
ATOM 1454 N N . THR A 1 181 ? -22.969 -23.594 -3.342 1 90.38 181 THR A N 1
ATOM 1455 C CA . THR A 1 181 ? -23.484 -24.844 -2.809 1 90.38 181 THR A CA 1
ATOM 1456 C C . THR A 1 181 ? -23.984 -25.75 -3.936 1 90.38 181 THR A C 1
ATOM 1458 O O . THR A 1 181 ? -24.172 -25.281 -5.062 1 90.38 181 THR A O 1
ATOM 1461 N N . ARG A 1 182 ? -24.188 -26.953 -3.576 1 88.06 182 ARG A N 1
ATOM 1462 C CA . ARG A 1 182 ? -24.719 -27.891 -4.559 1 88.06 182 ARG A CA 1
ATOM 1463 C C . ARG A 1 182 ? -26.078 -27.406 -5.082 1 88.06 182 ARG A C 1
ATOM 1465 O O . ARG A 1 182 ? -26.359 -27.531 -6.273 1 88.06 182 ARG A O 1
ATOM 1472 N N . ASN A 1 183 ? -26.859 -26.891 -4.191 1 91.19 183 ASN A N 1
ATOM 1473 C CA . ASN A 1 183 ? -28.172 -26.391 -4.566 1 91.19 183 ASN A CA 1
ATOM 1474 C C . ASN A 1 183 ? -28.062 -25.188 -5.5 1 91.19 183 ASN A C 1
ATOM 1476 O O . ASN A 1 183 ? -28.828 -25.062 -6.465 1 91.19 183 ASN A O 1
ATOM 1480 N N . GLU A 1 184 ? -27.156 -24.344 -5.258 1 92.88 184 GLU A N 1
ATOM 1481 C CA . GLU A 1 184 ? -26.938 -23.172 -6.098 1 92.88 184 GLU A CA 1
ATOM 1482 C C . GLU A 1 184 ? -26.438 -23.562 -7.484 1 92.88 184 GLU A C 1
ATOM 1484 O O . GLU A 1 184 ? -26.891 -23.016 -8.492 1 92.88 184 GLU A O 1
ATOM 1489 N N . ARG A 1 185 ? -25.625 -24.547 -7.531 1 90.19 185 ARG A N 1
ATOM 1490 C CA . ARG A 1 185 ? -25.047 -25.016 -8.789 1 90.19 185 ARG A CA 1
ATOM 1491 C C . ARG A 1 185 ? -26.109 -25.719 -9.641 1 90.19 185 ARG A C 1
ATOM 1493 O O . ARG A 1 185 ? -26 -25.766 -10.867 1 90.19 185 ARG A O 1
ATOM 1500 N N . SER A 1 186 ? -27.156 -26.203 -9.008 1 88.75 186 SER A N 1
ATOM 1501 C CA . SER A 1 186 ? -28.219 -26.891 -9.727 1 88.75 186 SER A CA 1
ATOM 1502 C C . SER A 1 186 ? -29.312 -25.906 -10.164 1 88.75 186 SER A C 1
ATOM 1504 O O . SER A 1 186 ? -30.234 -26.297 -10.883 1 88.75 186 SER A O 1
ATOM 1506 N N . SER A 1 187 ? -29.188 -24.703 -9.703 1 91.06 187 SER A N 1
ATOM 1507 C CA . SER A 1 187 ? -30.172 -23.672 -10.047 1 91.06 187 SER A CA 1
ATOM 1508 C C . SER A 1 187 ? -30.094 -23.312 -11.523 1 91.06 187 SER A C 1
ATOM 1510 O O . SER A 1 187 ? -29.016 -23.312 -12.117 1 91.06 187 SER A O 1
ATOM 1512 N N . ILE A 1 188 ? -31.25 -22.891 -12.102 1 89.31 188 ILE A N 1
ATOM 1513 C CA . ILE A 1 188 ? -31.312 -22.438 -13.484 1 89.31 188 ILE A CA 1
ATOM 1514 C C . ILE A 1 188 ? -30.562 -21.125 -13.648 1 89.31 188 ILE A C 1
ATOM 1516 O O . ILE A 1 188 ? -30.203 -20.734 -14.758 1 89.31 188 ILE A O 1
ATOM 1520 N N . HIS A 1 189 ? -30.297 -20.469 -12.523 1 92.06 189 HIS A N 1
ATOM 1521 C CA . HIS A 1 189 ? -29.656 -19.156 -12.555 1 92.06 189 HIS A CA 1
ATOM 1522 C C . HIS A 1 189 ? -28.156 -19.266 -12.32 1 92.06 189 HIS A C 1
ATOM 1524 O O . HIS A 1 189 ? -27.453 -18.266 -12.273 1 92.06 189 HIS A O 1
ATOM 1530 N N . PHE A 1 190 ? -27.609 -20.438 -12.188 1 92.44 190 PHE A N 1
ATOM 1531 C CA . PHE A 1 190 ? -26.219 -20.641 -11.805 1 92.44 190 PHE A CA 1
ATOM 1532 C C . PHE A 1 190 ? -25.281 -20.094 -12.875 1 92.44 190 PHE A C 1
ATOM 1534 O O . PHE A 1 190 ? -24.297 -19.422 -12.562 1 92.44 190 PHE A O 1
ATOM 1541 N N . GLU A 1 191 ? -25.609 -20.375 -14.086 1 92.12 191 GLU A N 1
ATOM 1542 C CA . GLU A 1 191 ? -24.75 -19.922 -15.172 1 92.12 191 GLU A CA 1
ATOM 1543 C C . GLU A 1 191 ? -24.594 -18.391 -15.141 1 92.12 191 GLU A C 1
ATOM 1545 O O . GLU A 1 191 ? -23.469 -17.891 -15.234 1 92.12 191 GLU A O 1
ATOM 1550 N N . GLN A 1 192 ? -25.672 -17.75 -15.031 1 93.12 192 GLN A N 1
ATOM 1551 C CA . GLN A 1 192 ? -25.641 -16.297 -15 1 93.12 192 GLN A CA 1
ATOM 1552 C C . GLN A 1 192 ? -24.891 -15.789 -13.766 1 93.12 192 GLN A C 1
ATOM 1554 O O . GLN A 1 192 ? -24.078 -14.859 -13.859 1 93.12 192 GLN A O 1
ATOM 1559 N N . ALA A 1 193 ? -25.156 -16.359 -12.648 1 94.19 193 ALA A N 1
ATOM 1560 C CA . ALA A 1 193 ? -24.5 -15.977 -11.406 1 94.19 193 ALA A CA 1
ATOM 1561 C C . ALA A 1 193 ? -22.984 -16.188 -11.492 1 94.19 193 ALA A C 1
ATOM 1563 O O . ALA A 1 193 ? -22.219 -15.328 -11.062 1 94.19 193 ALA A O 1
ATOM 1564 N N . LEU A 1 194 ? -22.609 -17.312 -12.047 1 94.06 194 LEU A N 1
ATOM 1565 C CA . LEU A 1 194 ? -21.188 -17.625 -12.219 1 94.06 194 LEU A CA 1
ATOM 1566 C C . LEU A 1 194 ? -20.516 -16.625 -13.141 1 94.06 194 LEU A C 1
ATOM 1568 O O . LEU A 1 194 ? -19.422 -16.141 -12.828 1 94.06 194 LEU A O 1
ATOM 1572 N N . LYS A 1 195 ? -21.156 -16.359 -14.203 1 94.06 195 LYS A N 1
ATOM 1573 C CA . LYS A 1 195 ? -20.609 -15.406 -15.164 1 94.06 195 LYS A CA 1
ATOM 1574 C C . LYS A 1 195 ? -20.438 -14.031 -14.531 1 94.06 195 LYS A C 1
ATOM 1576 O O . LYS A 1 195 ? -19.391 -13.391 -14.695 1 94.06 195 LYS A O 1
ATOM 1581 N N . GLU A 1 196 ? -21.438 -13.617 -13.805 1 94.38 196 GLU A N 1
ATOM 1582 C CA . GLU A 1 196 ? -21.375 -12.32 -13.141 1 94.38 196 GLU A CA 1
ATOM 1583 C C . GLU A 1 196 ? -20.266 -12.289 -12.086 1 94.38 196 GLU A C 1
ATOM 1585 O O . GLU A 1 196 ? -19.547 -11.297 -11.969 1 94.38 196 GLU A O 1
ATOM 1590 N N . TYR A 1 197 ? -20.172 -13.328 -11.367 1 93.56 197 TYR A N 1
ATOM 1591 C CA . TYR A 1 197 ? -19.141 -13.461 -10.336 1 93.56 197 TYR A CA 1
ATOM 1592 C C . TYR A 1 197 ? -17.75 -13.352 -10.93 1 93.56 197 TYR A C 1
ATOM 1594 O O . TYR A 1 197 ? -16.891 -12.625 -10.414 1 93.56 197 TYR A O 1
ATOM 1602 N N . LEU A 1 198 ? -17.531 -14 -12.031 1 94.38 198 LEU A N 1
ATOM 1603 C CA . LEU A 1 198 ? -16.219 -14.039 -12.688 1 94.38 198 LEU A CA 1
ATOM 1604 C C . LEU A 1 198 ? -15.922 -12.703 -13.367 1 94.38 198 LEU A C 1
ATOM 1606 O O . LEU A 1 198 ? -14.781 -12.242 -13.359 1 94.38 198 LEU A O 1
ATOM 1610 N N . GLN A 1 199 ? -16.922 -12.125 -13.938 1 93.06 199 GLN A N 1
ATOM 1611 C CA . GLN A 1 199 ? -16.734 -10.852 -14.617 1 93.06 199 GLN A CA 1
ATOM 1612 C C . GLN A 1 199 ? -16.297 -9.758 -13.648 1 93.06 199 GLN A C 1
ATOM 1614 O O . GLN A 1 199 ? -15.461 -8.914 -13.984 1 93.06 199 GLN A O 1
ATOM 1619 N N . ASP A 1 200 ? -16.812 -9.789 -12.492 1 89.06 200 ASP A N 1
ATOM 1620 C CA . ASP A 1 200 ? -16.438 -8.82 -11.469 1 89.06 200 ASP A CA 1
ATOM 1621 C C . ASP A 1 200 ? -14.977 -9 -11.062 1 89.06 200 ASP A C 1
ATOM 1623 O O . ASP A 1 200 ? -14.25 -8.023 -10.859 1 89.06 200 ASP A O 1
ATOM 1627 N N . ARG A 1 201 ? -14.555 -10.164 -10.984 1 89.44 201 ARG A N 1
ATOM 1628 C CA . ARG A 1 201 ? -13.211 -10.469 -10.5 1 89.44 201 ARG A CA 1
ATOM 1629 C C . ARG A 1 201 ? -12.172 -10.242 -11.594 1 89.44 201 ARG A C 1
ATOM 1631 O O . ARG A 1 201 ? -11.102 -9.688 -11.336 1 89.44 201 ARG A O 1
ATOM 1638 N N . ILE A 1 202 ? -12.492 -10.625 -12.789 1 91.5 202 ILE A N 1
ATOM 1639 C CA . ILE A 1 202 ? -11.516 -10.539 -13.867 1 91.5 202 ILE A CA 1
ATOM 1640 C C . ILE A 1 202 ? -11.602 -9.164 -14.531 1 91.5 202 ILE A C 1
ATOM 1642 O O . ILE A 1 202 ? -10.703 -8.773 -15.289 1 91.5 202 ILE A O 1
ATOM 1646 N N . GLY A 1 203 ? -12.719 -8.438 -14.234 1 85.94 203 GLY A N 1
ATOM 1647 C CA . GLY A 1 203 ? -12.953 -7.137 -14.836 1 85.94 203 GLY A CA 1
ATOM 1648 C C . GLY A 1 203 ? -11.844 -6.141 -14.555 1 85.94 203 GLY A C 1
ATOM 1649 O O . GLY A 1 203 ? -11.477 -5.348 -15.422 1 85.94 203 GLY A O 1
ATOM 1650 N N . VAL A 1 204 ? -11.25 -6.199 -13.469 1 83.44 204 VAL A N 1
ATOM 1651 C CA . VAL A 1 204 ? -10.18 -5.289 -13.078 1 83.44 204 VAL A CA 1
ATOM 1652 C C . VAL A 1 204 ? -8.984 -5.477 -14.016 1 83.44 204 VAL A C 1
ATOM 1654 O O . VAL A 1 204 ? -8.359 -4.5 -14.438 1 83.44 204 VAL A O 1
ATOM 1657 N N . VAL A 1 205 ? -8.727 -6.684 -14.344 1 88.25 205 VAL A N 1
ATOM 1658 C CA . VAL A 1 205 ? -7.613 -7.004 -15.234 1 88.25 205 VAL A CA 1
ATOM 1659 C C . VAL A 1 205 ? -7.945 -6.562 -16.656 1 88.25 205 VAL A C 1
ATOM 1661 O O . VAL A 1 205 ? -7.078 -6.055 -17.375 1 88.25 205 VAL A O 1
ATOM 1664 N N . ALA A 1 206 ? -9.195 -6.742 -16.969 1 89.69 206 ALA A N 1
ATOM 1665 C CA . ALA A 1 206 ? -9.648 -6.336 -18.297 1 89.69 206 ALA A CA 1
ATOM 1666 C C . ALA A 1 206 ? -9.43 -4.844 -18.531 1 89.69 206 ALA A C 1
ATOM 1668 O O . ALA A 1 206 ? -8.992 -4.426 -19.594 1 89.69 206 ALA A O 1
ATOM 1669 N N . GLU A 1 207 ? -9.68 -4.094 -17.516 1 86.88 207 GLU A N 1
ATOM 1670 C CA . GLU A 1 207 ? -9.516 -2.648 -17.609 1 86.88 207 GLU A CA 1
ATOM 1671 C C . GLU A 1 207 ? -8.047 -2.271 -17.766 1 86.88 207 GLU A C 1
ATOM 1673 O O . GLU A 1 207 ? -7.711 -1.369 -18.547 1 86.88 207 GLU A O 1
ATOM 1678 N N . GLU A 1 208 ? -7.211 -2.93 -17.109 1 85.88 208 GLU A N 1
ATOM 1679 C CA . GLU A 1 208 ? -5.781 -2.643 -17.156 1 85.88 208 GLU A CA 1
ATOM 1680 C C . GLU A 1 208 ? -5.191 -2.992 -18.516 1 85.88 208 GLU A C 1
ATOM 1682 O O . GLU A 1 208 ? -4.219 -2.373 -18.953 1 85.88 208 GLU A O 1
ATOM 1687 N N . LEU A 1 209 ? -5.793 -3.996 -19.172 1 91.56 209 LEU A N 1
ATOM 1688 C CA . LEU A 1 209 ? -5.25 -4.477 -20.438 1 91.56 209 LEU A CA 1
ATOM 1689 C C . LEU A 1 209 ? -6.059 -3.945 -21.625 1 91.56 209 LEU A C 1
ATOM 1691 O O . LEU A 1 209 ? -5.867 -4.379 -22.75 1 91.56 209 LEU A O 1
ATOM 1695 N N . ALA A 1 210 ? -6.918 -3.006 -21.375 1 90.19 210 ALA A N 1
ATOM 1696 C CA . ALA A 1 210 ? -7.883 -2.529 -22.359 1 90.19 210 ALA A CA 1
ATOM 1697 C C . ALA A 1 210 ? -7.172 -1.957 -23.578 1 90.19 210 ALA A C 1
ATOM 1699 O O . ALA A 1 210 ? -7.641 -2.117 -24.719 1 90.19 210 ALA A O 1
ATOM 1700 N N . ASP A 1 211 ? -6.004 -1.408 -23.406 1 90.38 211 ASP A N 1
ATOM 1701 C CA . ASP A 1 211 ? -5.312 -0.728 -24.5 1 90.38 211 ASP A CA 1
ATOM 1702 C C . ASP A 1 211 ? -4.246 -1.627 -25.109 1 90.38 211 ASP A C 1
ATOM 1704 O O . ASP A 1 211 ? -3.564 -1.228 -26.062 1 90.38 211 ASP A O 1
ATOM 1708 N N . GLU A 1 212 ? -4.188 -2.84 -24.656 1 91.38 212 GLU A N 1
ATOM 1709 C CA . GLU A 1 212 ? -3.176 -3.754 -25.172 1 91.38 212 GLU A CA 1
ATOM 1710 C C . GLU A 1 212 ? -3.762 -4.672 -26.25 1 91.38 212 GLU A C 1
ATOM 1712 O O . GLU A 1 212 ? -4.949 -4.996 -26.203 1 91.38 212 GLU A O 1
ATOM 1717 N N . THR A 1 213 ? -2.938 -4.977 -27.219 1 90.69 213 THR A N 1
ATOM 1718 C CA . THR A 1 213 ? -3.301 -5.965 -28.219 1 90.69 213 THR A CA 1
ATOM 1719 C C . THR A 1 213 ? -2.699 -7.328 -27.891 1 90.69 213 THR A C 1
ATOM 1721 O O . THR A 1 213 ? -1.478 -7.484 -27.859 1 90.69 213 THR A O 1
ATOM 1724 N N . ILE A 1 214 ? -3.574 -8.258 -27.625 1 92.44 214 ILE A N 1
ATOM 1725 C CA . ILE A 1 214 ? -3.156 -9.609 -27.25 1 92.44 214 ILE A CA 1
ATOM 1726 C C . ILE A 1 214 ? -3.41 -10.562 -28.422 1 92.44 214 ILE A C 1
ATOM 1728 O O . ILE A 1 214 ? -4.555 -10.766 -28.828 1 92.44 214 ILE A O 1
ATOM 1732 N N . GLY A 1 215 ? -2.375 -11.141 -28.953 1 89.06 215 GLY A N 1
ATOM 1733 C CA . GLY A 1 215 ? -2.49 -12.008 -30.109 1 89.06 215 GLY A CA 1
ATOM 1734 C C . GLY A 1 215 ? -2.834 -13.438 -29.75 1 89.06 215 GLY A C 1
ATOM 1735 O 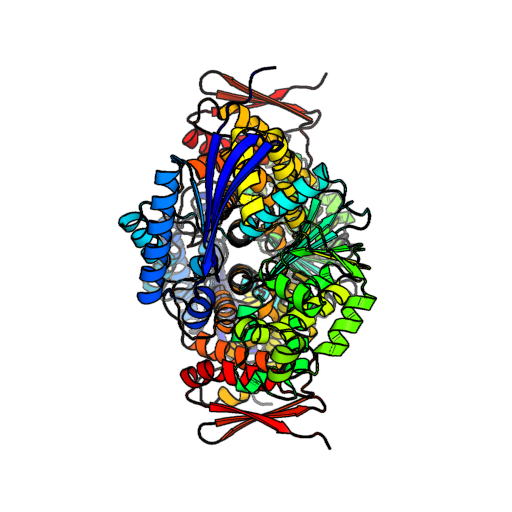O . GLY A 1 215 ? -3.385 -14.172 -30.578 1 89.06 215 GLY A O 1
ATOM 1736 N N . MET A 1 216 ? -2.5 -13.805 -28.531 1 91.5 216 MET A N 1
ATOM 1737 C CA . MET A 1 216 ? -2.66 -15.203 -28.141 1 91.5 216 MET A CA 1
ATOM 1738 C C . MET A 1 216 ? -2.922 -15.336 -26.656 1 91.5 216 MET A C 1
ATOM 1740 O O . MET A 1 216 ? -2.314 -14.625 -25.844 1 91.5 216 MET A O 1
ATOM 1744 N N . LEU A 1 217 ? -3.844 -16.188 -26.359 1 94.19 217 LEU A N 1
ATOM 1745 C CA . LEU A 1 217 ? -4.059 -16.625 -24.984 1 94.19 217 LEU A CA 1
ATOM 1746 C C . LEU A 1 217 ? -3.449 -18 -24.75 1 94.19 217 LEU A C 1
ATOM 1748 O O . LEU A 1 217 ? -3.674 -18.938 -25.547 1 94.19 217 LEU A O 1
ATOM 1752 N N . VAL A 1 218 ? -2.594 -18.094 -23.781 1 93.12 218 VAL A N 1
ATOM 1753 C CA . VAL A 1 218 ? -1.996 -19.375 -23.438 1 93.12 218 VAL A CA 1
ATOM 1754 C C . VAL A 1 218 ? -2.564 -19.875 -22.109 1 93.12 218 VAL A C 1
ATOM 1756 O O . VAL A 1 218 ? -2.43 -19.203 -21.078 1 93.12 218 VAL A O 1
ATOM 1759 N N . LEU A 1 219 ? -3.195 -20.984 -22.172 1 93.25 219 LEU A N 1
ATOM 1760 C CA . LEU A 1 219 ? -3.791 -21.562 -20.969 1 93.25 219 LEU A CA 1
ATOM 1761 C C . LEU A 1 219 ? -2.916 -22.672 -20.406 1 93.25 219 LEU A C 1
ATOM 1763 O O . LEU A 1 219 ? -2.602 -23.625 -21.109 1 93.25 219 LEU A O 1
ATOM 1767 N N . THR A 1 220 ? -2.555 -22.422 -19.203 1 90.38 220 THR A N 1
ATOM 1768 C CA . THR A 1 220 ? -1.78 -23.438 -18.5 1 90.38 220 THR A CA 1
ATOM 1769 C C . THR A 1 220 ? -2.477 -23.859 -17.203 1 90.38 220 THR A C 1
ATOM 1771 O O . THR A 1 220 ? -3.48 -23.266 -16.812 1 90.38 220 THR A O 1
ATOM 1774 N N . GLY A 1 221 ? -1.987 -24.938 -16.578 1 87.81 221 GLY A N 1
ATOM 1775 C CA . GLY A 1 221 ? -2.527 -25.422 -15.328 1 87.81 221 GLY A CA 1
ATOM 1776 C C . GLY A 1 221 ? -3.258 -26.75 -15.469 1 87.81 221 GLY A C 1
ATOM 1777 O O . GLY A 1 221 ? -3.895 -27 -16.484 1 87.81 221 GLY A O 1
ATOM 1778 N N . THR A 1 222 ? -3.24 -27.453 -14.445 1 78.88 222 THR A N 1
ATOM 1779 C CA . THR A 1 222 ? -3.758 -28.828 -14.461 1 78.88 222 THR A CA 1
ATOM 1780 C C . THR A 1 222 ? -5.266 -28.828 -14.695 1 78.88 222 THR A C 1
ATOM 1782 O O . THR A 1 222 ? -5.789 -29.688 -15.398 1 78.88 222 THR A O 1
ATOM 1785 N N . GLU A 1 223 ? -5.902 -27.859 -14.211 1 76.56 223 GLU A N 1
ATOM 1786 C CA . GLU A 1 223 ? -7.363 -27.844 -14.258 1 76.56 223 GLU A CA 1
ATOM 1787 C C . GLU A 1 223 ? -7.867 -27.438 -15.633 1 76.56 223 GLU A C 1
ATOM 1789 O O . GLU A 1 223 ? -9 -27.75 -16 1 76.56 223 GLU A O 1
ATOM 1794 N N . SER A 1 224 ? -7.027 -26.766 -16.297 1 80.69 224 SER A N 1
ATOM 1795 C CA . SER A 1 224 ? -7.434 -26.359 -17.641 1 80.69 224 SER A CA 1
ATOM 1796 C C . SER A 1 224 ? -7.57 -27.547 -18.578 1 80.69 224 SER A C 1
ATOM 1798 O O . SER A 1 224 ? -8.203 -27.453 -19.625 1 80.69 224 SER A O 1
ATOM 1800 N N . GLN A 1 225 ? -7.098 -28.688 -18.156 1 84.19 225 GLN A N 1
ATOM 1801 C CA . GLN A 1 225 ? -7.086 -29.875 -19 1 84.19 225 GLN A CA 1
ATOM 1802 C C . GLN A 1 225 ? -8.5 -30.406 -19.219 1 84.19 225 GLN A C 1
ATOM 1804 O O . GLN A 1 225 ? -8.758 -31.109 -20.203 1 84.19 225 GLN A O 1
ATOM 1809 N N . VAL A 1 226 ? -9.352 -30.062 -18.359 1 85.69 226 VAL A N 1
ATOM 1810 C CA . VAL A 1 226 ? -10.742 -30.469 -18.5 1 85.69 226 VAL A CA 1
ATOM 1811 C C . VAL A 1 226 ? -11.32 -29.891 -19.797 1 85.69 226 VAL A C 1
ATOM 1813 O O . VAL A 1 226 ? -12.188 -30.5 -20.422 1 85.69 226 VAL A O 1
ATOM 1816 N N . LEU A 1 227 ? -10.805 -28.812 -20.219 1 88.88 227 LEU A N 1
ATOM 1817 C CA . LEU A 1 227 ? -11.258 -28.156 -21.438 1 88.88 227 LEU A CA 1
ATOM 1818 C C . LEU A 1 227 ? -10.938 -29 -22.672 1 88.88 227 LEU A C 1
ATOM 1820 O O . LEU A 1 227 ? -11.688 -28.984 -23.641 1 88.88 227 LEU A O 1
ATOM 1824 N N . LEU A 1 228 ? -9.836 -29.734 -22.578 1 87.19 228 LEU A N 1
ATOM 1825 C CA . LEU A 1 228 ? -9.469 -30.609 -23.688 1 87.19 228 LEU A CA 1
ATOM 1826 C C . LEU A 1 228 ? -10.508 -31.703 -23.875 1 87.19 228 LEU A C 1
ATOM 1828 O O . LEU A 1 228 ? -10.93 -31.969 -25.016 1 87.19 228 LEU A O 1
ATOM 1832 N N . ASP A 1 229 ? -10.914 -32.219 -22.797 1 85 229 ASP A N 1
ATOM 1833 C CA . ASP A 1 229 ? -11.953 -33.25 -22.859 1 85 229 ASP A CA 1
ATOM 1834 C C . ASP A 1 229 ? -13.258 -32.656 -23.422 1 85 229 ASP A C 1
ATOM 1836 O O . ASP A 1 229 ? -13.93 -33.281 -24.234 1 85 229 ASP A O 1
ATOM 1840 N N . LEU A 1 230 ? -13.547 -31.531 -22.984 1 85.44 230 LEU A N 1
ATOM 1841 C CA . LEU A 1 230 ? -14.781 -30.859 -23.406 1 85.44 230 LEU A CA 1
ATOM 1842 C C . LEU A 1 230 ? -14.727 -30.516 -24.891 1 85.44 230 LEU A C 1
ATOM 1844 O O . LEU A 1 230 ? -15.758 -30.484 -25.562 1 85.44 230 LEU A O 1
ATOM 1848 N N . PHE A 1 231 ? -13.539 -30.281 -25.297 1 84.44 231 PHE A N 1
ATOM 1849 C CA . PHE A 1 231 ? -13.367 -29.875 -26.688 1 84.44 231 PHE A CA 1
ATOM 1850 C C . PHE A 1 231 ? -13.078 -31.078 -27.562 1 84.44 231 PHE A C 1
ATOM 1852 O O . PHE A 1 231 ? -12.828 -30.938 -28.766 1 84.44 231 PHE A O 1
ATOM 1859 N N . GLY A 1 232 ? -13.055 -32.281 -27.016 1 79.19 232 GLY A N 1
ATOM 1860 C CA . GLY A 1 232 ? -12.922 -33.531 -27.75 1 79.19 232 GLY A CA 1
ATOM 1861 C C . GLY A 1 232 ? -11.484 -33.875 -28.094 1 79.19 232 GLY A C 1
ATOM 1862 O O . GLY A 1 232 ? -11.211 -34.438 -29.141 1 79.19 232 GLY A O 1
ATOM 1863 N N . LYS A 1 233 ? -10.719 -33.375 -27.297 1 79.62 233 LYS A N 1
ATOM 1864 C CA . LYS A 1 233 ? -9.297 -33.625 -27.531 1 79.62 233 LYS A CA 1
ATOM 1865 C C . LYS A 1 233 ? -8.711 -34.531 -26.453 1 79.62 233 LYS A C 1
ATOM 1867 O O . LYS A 1 233 ? -9.227 -34.594 -25.328 1 79.62 233 LYS A O 1
ATOM 1872 N N . GLU A 1 234 ? -7.656 -35.281 -26.828 1 74.69 234 GLU A N 1
ATOM 1873 C CA . GLU A 1 234 ? -7 -36.156 -25.875 1 74.69 234 GLU A CA 1
ATOM 1874 C C . GLU A 1 234 ? -6.02 -35.375 -25 1 74.69 234 GLU A C 1
ATOM 1876 O O . GLU A 1 234 ? -5.332 -34.469 -25.469 1 74.69 234 GLU A O 1
ATOM 1881 N N . ARG A 1 235 ? -5.988 -35.844 -23.766 1 68.75 235 ARG A N 1
ATOM 1882 C CA . ARG A 1 235 ? -5.098 -35.188 -22.797 1 68.75 235 ARG A CA 1
ATOM 1883 C C . ARG A 1 235 ? -3.656 -35.656 -23 1 68.75 235 ARG A C 1
ATOM 1885 O O . ARG A 1 235 ? -2.721 -34.875 -22.828 1 68.75 235 ARG A O 1
ATOM 1892 N N . ASP A 1 236 ? -3.561 -36.969 -23.172 1 66.56 236 ASP A N 1
ATOM 1893 C CA . ASP A 1 236 ? -2.236 -37.562 -23.359 1 66.56 236 ASP A CA 1
ATOM 1894 C C . ASP A 1 236 ? -1.688 -37.219 -24.75 1 66.56 236 ASP A C 1
ATOM 1896 O O . ASP A 1 236 ? -1.861 -38 -25.688 1 66.56 236 ASP A O 1
ATOM 1900 N N . ARG A 1 237 ? -1.368 -35.969 -24.891 1 69.25 237 ARG A N 1
ATOM 1901 C CA . ARG A 1 237 ? -0.869 -35.5 -26.172 1 69.25 237 ARG A CA 1
ATOM 1902 C C . ARG A 1 237 ? 0.595 -35.094 -26.078 1 69.25 237 ARG A C 1
ATOM 1904 O O . ARG A 1 237 ? 1.073 -34.75 -24.984 1 69.25 237 ARG A O 1
ATOM 1911 N N . LYS A 1 238 ? 1.145 -35.219 -27.188 1 70.94 238 LYS A N 1
ATOM 1912 C CA . LYS A 1 238 ? 2.555 -34.844 -27.266 1 70.94 238 LYS A CA 1
ATOM 1913 C C . LYS A 1 238 ? 2.725 -33.438 -27.859 1 70.94 238 LYS A C 1
ATOM 1915 O O . LYS A 1 238 ? 3.834 -32.906 -27.891 1 70.94 238 LYS A O 1
ATOM 1920 N N . GLU A 1 239 ? 1.558 -32.906 -28.234 1 75.69 239 GLU A N 1
ATOM 1921 C CA . GLU A 1 239 ? 1.68 -31.609 -28.922 1 75.69 239 GLU A CA 1
ATOM 1922 C C . GLU A 1 239 ? 0.728 -30.578 -28.328 1 75.69 239 GLU A C 1
ATOM 1924 O O . GLU A 1 239 ? -0.268 -30.922 -27.688 1 75.69 239 GLU A O 1
ATOM 1929 N N . ASN A 1 240 ? 1.119 -29.328 -28.578 1 82.56 240 ASN A N 1
ATOM 1930 C CA . ASN A 1 240 ? 0.261 -28.219 -28.188 1 82.56 240 ASN A CA 1
ATOM 1931 C C . ASN A 1 240 ? -1.028 -28.188 -29.016 1 82.56 240 ASN A C 1
ATOM 1933 O O . ASN A 1 240 ? -1.034 -28.562 -30.188 1 82.56 240 ASN A O 1
ATOM 1937 N N . ILE A 1 241 ? -2.055 -27.844 -28.391 1 85.38 241 ILE A N 1
ATOM 1938 C CA . ILE A 1 241 ? -3.34 -27.734 -29.062 1 85.38 241 ILE A CA 1
ATOM 1939 C C . ILE A 1 241 ? -3.785 -26.266 -29.094 1 85.38 241 ILE A C 1
ATOM 1941 O O . ILE A 1 241 ? -3.492 -25.516 -28.172 1 85.38 241 ILE A O 1
ATOM 1945 N N . SER A 1 242 ? -4.375 -25.938 -30.141 1 88.5 242 SER A N 1
ATOM 1946 C CA . SER A 1 242 ? -4.883 -24.578 -30.266 1 88.5 242 SER A CA 1
ATOM 1947 C C . SER A 1 242 ? -6.336 -24.562 -30.734 1 88.5 242 SER A C 1
ATOM 1949 O O . SER A 1 242 ? -6.77 -25.469 -31.453 1 88.5 242 SER A O 1
ATOM 1951 N N . PHE A 1 243 ? -7.051 -23.641 -30.266 1 90.81 243 PHE A N 1
ATOM 1952 C CA . PHE A 1 243 ? -8.414 -23.375 -30.703 1 90.81 243 PHE A CA 1
ATOM 1953 C C . PHE A 1 243 ? -8.594 -21.906 -31.078 1 90.81 243 PHE A C 1
ATOM 1955 O O . PHE A 1 243 ? -7.988 -21.031 -30.469 1 90.81 243 PHE A O 1
ATOM 1962 N N . SER A 1 244 ? -9.461 -21.672 -32.094 1 92.44 244 SER A N 1
ATOM 1963 C CA . SER A 1 244 ? -9.805 -20.297 -32.438 1 92.44 244 SER A CA 1
ATOM 1964 C C . SER A 1 244 ? -10.852 -19.734 -31.484 1 92.44 244 SER A C 1
ATOM 1966 O O . SER A 1 244 ? -11.508 -20.484 -30.75 1 92.44 244 SER A O 1
ATOM 1968 N N . ALA A 1 245 ? -10.969 -18.438 -31.531 1 92.56 245 ALA A N 1
ATOM 1969 C CA . ALA A 1 245 ? -12 -17.781 -30.734 1 92.56 245 ALA A CA 1
ATOM 1970 C C . ALA A 1 245 ? -13.391 -18.297 -31.094 1 92.56 245 ALA A C 1
ATOM 1972 O O . ALA A 1 245 ? -14.234 -18.484 -30.203 1 92.56 245 ALA A O 1
ATOM 1973 N N . GLY A 1 246 ? -13.594 -18.484 -32.312 1 93.31 246 GLY A N 1
ATOM 1974 C CA . GLY A 1 246 ? -14.867 -19.016 -32.781 1 93.31 246 GLY A CA 1
ATOM 1975 C C . GLY A 1 246 ? -15.164 -20.406 -32.219 1 93.31 246 GLY A C 1
ATOM 1976 O O . GLY A 1 246 ? -16.297 -20.688 -31.844 1 93.31 246 GLY A O 1
ATOM 1977 N N . GLU A 1 247 ? -14.188 -21.25 -32.188 1 92.62 247 GLU A N 1
ATOM 1978 C CA . GLU A 1 247 ? -14.352 -22.609 -31.672 1 92.62 247 GLU A CA 1
ATOM 1979 C C . GLU A 1 247 ? -14.688 -22.578 -30.172 1 92.62 247 GLU A C 1
ATOM 1981 O O . GLU A 1 247 ? -15.547 -23.328 -29.719 1 92.62 247 GLU A O 1
ATOM 1986 N N . VAL A 1 248 ? -14.016 -21.75 -29.5 1 92.25 248 VAL A N 1
ATOM 1987 C CA . VAL A 1 248 ? -14.258 -21.641 -28.062 1 92.25 248 VAL A CA 1
ATOM 1988 C C . VAL A 1 248 ? -15.695 -21.172 -27.828 1 92.25 248 VAL A C 1
ATOM 1990 O O . VAL A 1 248 ? -16.375 -21.688 -26.938 1 92.25 248 VAL A O 1
ATOM 1993 N N . GLU A 1 249 ? -16.078 -20.234 -28.562 1 93.56 249 GLU A N 1
ATOM 1994 C CA . GLU A 1 249 ? -17.453 -19.734 -28.453 1 93.56 249 GLU A CA 1
ATOM 1995 C C . GLU A 1 249 ? -18.469 -20.828 -28.734 1 93.56 249 GLU A C 1
ATOM 1997 O O . GLU A 1 249 ? -19.484 -20.938 -28.047 1 93.56 249 GLU A O 1
ATOM 2002 N N . GLU A 1 250 ? -18.203 -21.562 -29.719 1 92.56 250 GLU A N 1
ATOM 2003 C CA . GLU A 1 250 ? -19.078 -22.672 -30.078 1 92.56 250 GLU A CA 1
ATOM 2004 C C . GLU A 1 250 ? -19.156 -23.703 -28.953 1 92.56 250 GLU A C 1
ATOM 2006 O O . GLU A 1 250 ? -20.234 -24.203 -28.641 1 92.56 250 GLU A O 1
ATOM 2011 N N . PHE A 1 251 ? -18.016 -23.969 -28.438 1 89.12 251 PHE A N 1
ATOM 2012 C CA . PHE A 1 251 ? -17.984 -24.922 -27.328 1 89.12 251 PHE A CA 1
ATOM 2013 C C . PHE A 1 251 ? -18.766 -24.406 -26.141 1 89.12 251 PHE A C 1
ATOM 2015 O O . PHE A 1 251 ? -19.516 -25.156 -25.5 1 89.12 251 PHE A O 1
ATOM 2022 N N . TYR A 1 252 ? -18.547 -23.172 -25.828 1 92.56 252 TYR A N 1
ATOM 2023 C CA . TYR A 1 252 ? -19.281 -22.562 -24.719 1 92.56 252 TYR A CA 1
ATOM 2024 C C . TYR A 1 252 ? -20.781 -22.688 -24.938 1 92.56 252 TYR A C 1
ATOM 2026 O O . TYR A 1 252 ? -21.516 -23.094 -24.016 1 92.56 252 TYR A O 1
ATOM 2034 N N . HIS A 1 253 ? -21.281 -22.438 -26.078 1 92 253 HIS A N 1
ATOM 2035 C CA . HIS A 1 253 ? -22.703 -22.469 -26.375 1 92 253 HIS A CA 1
ATOM 2036 C C . HIS A 1 253 ? -23.266 -23.875 -26.297 1 92 253 HIS A C 1
ATOM 2038 O O . HIS A 1 253 ? -24.422 -24.078 -25.953 1 92 253 HIS A O 1
ATOM 2044 N N . ARG A 1 254 ? -22.469 -24.766 -26.531 1 88.31 254 ARG A N 1
ATOM 2045 C CA . ARG A 1 254 ? -22.875 -26.172 -26.5 1 88.31 254 ARG A CA 1
ATOM 2046 C C . ARG A 1 254 ? -22.969 -26.672 -25.062 1 88.31 254 ARG A C 1
ATOM 2048 O O . ARG A 1 254 ? -23.812 -27.516 -24.75 1 88.31 254 ARG A O 1
ATOM 2055 N N . ILE A 1 255 ? -22.219 -26.094 -24.188 1 88.75 255 ILE A N 1
ATOM 2056 C CA . ILE A 1 255 ? -22 -26.719 -22.891 1 88.75 255 ILE A CA 1
ATOM 2057 C C . ILE A 1 255 ? -22.75 -25.938 -21.812 1 88.75 255 ILE A C 1
ATOM 2059 O O . ILE A 1 255 ? -23.219 -26.516 -20.828 1 88.75 255 ILE A O 1
ATOM 2063 N N . HIS A 1 256 ? -22.875 -24.609 -21.953 1 85.94 256 HIS A N 1
ATOM 2064 C CA . HIS A 1 256 ? -23.234 -23.734 -20.859 1 85.94 256 HIS A CA 1
ATOM 2065 C C . HIS A 1 256 ? -24.641 -24.016 -20.344 1 85.94 256 HIS A C 1
ATOM 2067 O O . HIS A 1 256 ? -24.969 -23.688 -19.203 1 85.94 256 HIS A O 1
ATOM 2073 N N . ARG A 1 257 ? -25.469 -24.734 -21.094 1 84 257 ARG A N 1
ATOM 2074 C CA . ARG A 1 257 ? -26.828 -25 -20.656 1 84 257 ARG A CA 1
ATOM 2075 C C . ARG A 1 257 ? -27 -26.438 -20.188 1 84 257 ARG A C 1
ATOM 2077 O O . ARG A 1 257 ? -28.078 -26.828 -19.75 1 84 257 ARG A O 1
ATOM 2084 N N . LEU A 1 258 ? -25.953 -27.188 -20.281 1 86.5 258 LEU A N 1
ATOM 2085 C CA . LEU A 1 258 ? -26.062 -28.609 -19.953 1 86.5 258 LEU A CA 1
ATOM 2086 C C . LEU A 1 258 ? -26 -28.812 -18.438 1 86.5 258 LEU A C 1
ATOM 2088 O O . LEU A 1 258 ? -25.266 -28.109 -17.734 1 86.5 258 LEU A O 1
ATOM 2092 N N . LYS A 1 259 ? -26.781 -29.719 -17.969 1 83.75 259 LYS A N 1
ATOM 2093 C CA . LYS A 1 259 ? -26.734 -30.125 -16.562 1 83.75 259 LYS A CA 1
ATOM 2094 C C . LYS A 1 259 ? -25.547 -31.047 -16.312 1 83.75 259 LYS A C 1
ATOM 2096 O O . LYS A 1 259 ? -24.969 -31.594 -17.25 1 83.75 259 LYS A O 1
ATOM 2101 N N . GLU A 1 260 ? -25.234 -31.219 -15.07 1 83.69 260 GLU A N 1
ATOM 2102 C CA . GLU A 1 260 ? -24.078 -32.031 -14.68 1 83.69 260 GLU A CA 1
ATOM 2103 C C . GLU A 1 260 ? -24.219 -33.469 -15.188 1 83.69 260 GLU A C 1
ATOM 2105 O O . GLU A 1 260 ? -23.234 -34.031 -15.664 1 83.69 260 GLU A O 1
ATOM 2110 N N . SER A 1 261 ? -25.422 -33.969 -15.125 1 84.06 261 SER A N 1
ATOM 2111 C CA . SER A 1 261 ? -25.656 -35.344 -15.547 1 84.06 261 SER A CA 1
ATOM 2112 C C . SER A 1 261 ? -25.422 -35.5 -17.047 1 84.06 261 SER A C 1
ATOM 2114 O O . SER A 1 261 ? -24.891 -36.5 -17.484 1 84.06 261 SER A O 1
ATOM 2116 N N . GLN A 1 262 ? -25.75 -34.5 -17.781 1 87.56 262 GLN A N 1
ATOM 2117 C CA . GLN A 1 262 ? -25.562 -34.531 -19.219 1 87.56 262 GLN A CA 1
ATOM 2118 C C . GLN A 1 262 ? -24.094 -34.406 -19.578 1 87.56 262 GLN A C 1
ATOM 2120 O O . GLN A 1 262 ? -23.609 -35.094 -20.5 1 87.56 262 GLN A O 1
ATOM 2125 N N . LEU A 1 263 ? -23.438 -33.594 -18.859 1 87.06 263 LEU A N 1
ATOM 2126 C CA . LEU A 1 263 ? -22.016 -33.406 -19.094 1 87.06 263 LEU A CA 1
ATOM 2127 C C . LEU A 1 263 ? -21.25 -34.688 -18.859 1 87.06 263 LEU A C 1
ATOM 2129 O O . LEU A 1 263 ? -20.375 -35.062 -19.656 1 87.06 263 LEU A O 1
ATOM 2133 N N . GLU A 1 264 ? -21.578 -35.375 -17.797 1 87.44 264 GLU A N 1
ATOM 2134 C CA . GLU A 1 264 ? -20.922 -36.625 -17.469 1 87.44 264 GLU A CA 1
ATOM 2135 C C . GLU A 1 264 ? -21.094 -37.656 -18.578 1 87.44 264 GLU A C 1
ATOM 2137 O O . GLU A 1 264 ? -20.125 -38.344 -18.953 1 87.44 264 GLU A O 1
ATOM 2142 N N . LYS A 1 265 ? -22.219 -37.688 -19.125 1 86.5 265 LYS A N 1
ATOM 2143 C CA . LYS A 1 265 ? -22.547 -38.719 -20.141 1 86.5 265 LYS A CA 1
ATOM 2144 C C . LYS A 1 265 ? -21.953 -38.344 -21.484 1 86.5 265 LYS A C 1
ATOM 2146 O O . LYS A 1 265 ? -21.375 -39.188 -22.172 1 86.5 265 LYS A O 1
ATOM 2151 N N . LEU A 1 266 ? -22.062 -37.125 -21.828 1 86.81 266 LEU A N 1
ATOM 2152 C CA . LEU A 1 266 ? -21.703 -36.688 -23.172 1 86.81 266 LEU A CA 1
ATOM 2153 C C . LEU A 1 266 ? -20.188 -36.594 -23.312 1 86.81 266 LEU A C 1
ATOM 2155 O O . LEU A 1 266 ? -19.641 -36.875 -24.391 1 86.81 266 LEU A O 1
ATOM 2159 N N . PHE A 1 267 ? -19.5 -36.281 -22.25 1 87.19 267 PHE A N 1
ATOM 2160 C CA . PHE A 1 267 ? -18.078 -36 -22.391 1 87.19 267 PHE A CA 1
ATOM 2161 C C . PHE A 1 267 ? -17.25 -36.969 -21.562 1 87.19 267 PHE A C 1
ATOM 2163 O O . PHE A 1 267 ? -16.031 -36.844 -21.484 1 87.19 267 PHE A O 1
ATOM 2170 N N . ARG A 1 268 ? -17.859 -37.906 -20.859 1 85.75 268 ARG A N 1
ATOM 2171 C CA . ARG A 1 268 ? -17.203 -38.969 -20.078 1 85.75 268 ARG A CA 1
ATOM 2172 C C . ARG A 1 268 ? -16.297 -38.344 -19 1 85.75 268 ARG A C 1
ATOM 2174 O O . ARG A 1 268 ? -15.133 -38.719 -18.891 1 85.75 268 ARG A O 1
ATOM 2181 N N . LEU A 1 269 ? -16.828 -37.406 -18.375 1 87.38 269 LEU A N 1
ATOM 2182 C CA . LEU A 1 269 ? -16.109 -36.75 -17.281 1 87.38 269 LEU A CA 1
ATOM 2183 C C . LEU A 1 269 ? -16.328 -37.5 -15.969 1 87.38 269 LEU A C 1
ATOM 2185 O O . LEU A 1 269 ? -17.406 -38.062 -15.758 1 87.38 269 LEU A O 1
ATOM 2189 N N . ASN A 1 270 ? -15.297 -37.562 -15.164 1 84.25 270 ASN A N 1
ATOM 2190 C CA . ASN A 1 270 ? -15.523 -38.062 -13.805 1 84.25 270 ASN A CA 1
ATOM 2191 C C . ASN A 1 270 ? -16.297 -37.031 -12.977 1 84.25 270 ASN A C 1
ATOM 2193 O O . ASN A 1 270 ? -16.469 -35.875 -13.391 1 84.25 270 ASN A O 1
ATOM 2197 N N . PRO A 1 271 ? -16.797 -37.406 -11.828 1 83.38 271 PRO A N 1
ATOM 2198 C CA . PRO A 1 271 ? -17.641 -36.531 -11.023 1 83.38 271 PRO A CA 1
ATOM 2199 C C . PRO A 1 271 ? -16.953 -35.219 -10.656 1 83.38 271 PRO A C 1
ATOM 2201 O O . PRO A 1 271 ? -17.578 -34.156 -10.695 1 83.38 271 PRO A O 1
ATOM 2204 N N . GLU A 1 272 ? -15.742 -35.25 -10.336 1 82.25 272 GLU A N 1
ATOM 2205 C CA . GLU A 1 272 ? -15.008 -34.062 -9.953 1 82.25 272 GLU A CA 1
ATOM 2206 C C . GLU A 1 272 ? -14.844 -33.094 -11.133 1 82.25 272 GLU A C 1
ATOM 2208 O O . GLU A 1 272 ? -15 -31.891 -10.992 1 82.25 272 GLU A O 1
ATOM 2213 N N . GLU A 1 273 ? -14.539 -33.688 -12.234 1 86.5 273 GLU A N 1
ATOM 2214 C CA . GLU A 1 273 ? -14.383 -32.906 -13.453 1 86.5 273 GLU A CA 1
ATOM 2215 C C . GLU A 1 273 ? -15.711 -32.281 -13.891 1 86.5 273 GLU A C 1
ATOM 2217 O O . GLU A 1 273 ? -15.742 -31.172 -14.398 1 86.5 273 GLU A O 1
ATOM 2222 N N . THR A 1 274 ? -16.719 -33.031 -13.688 1 88.44 274 THR A N 1
ATOM 2223 C CA . THR A 1 274 ? -18.047 -32.594 -14.062 1 88.44 274 THR A CA 1
ATOM 2224 C C . THR A 1 274 ? -18.422 -31.328 -13.289 1 88.44 274 THR A C 1
ATOM 2226 O O . THR A 1 274 ? -19 -30.391 -13.844 1 88.44 274 THR A O 1
ATOM 2229 N N . GLU A 1 275 ? -18.031 -31.328 -12.094 1 87.44 275 GLU A N 1
ATOM 2230 C CA . GLU A 1 275 ? -18.391 -30.219 -11.219 1 87.44 275 GLU A CA 1
ATOM 2231 C C . GLU A 1 275 ? -17.656 -28.953 -11.617 1 87.44 275 GLU A C 1
ATOM 2233 O O . GLU A 1 275 ? -18.125 -27.844 -11.359 1 87.44 275 GLU A O 1
ATOM 2238 N N . VAL A 1 276 ? -16.516 -29.078 -12.312 1 90.12 276 VAL A N 1
ATOM 2239 C CA . VAL A 1 276 ? -15.734 -27.875 -12.625 1 90.12 276 VAL A CA 1
ATOM 2240 C C . VAL A 1 276 ? -15.836 -27.578 -14.117 1 90.12 276 VAL A C 1
ATOM 2242 O O . VAL A 1 276 ? -15.242 -26.609 -14.602 1 90.12 276 VAL A O 1
ATOM 2245 N N . ALA A 1 277 ? -16.594 -28.312 -14.852 1 90.44 277 ALA A N 1
ATOM 2246 C CA . ALA A 1 277 ? -16.672 -28.172 -16.312 1 90.44 277 ALA A CA 1
ATOM 2247 C C . ALA A 1 277 ? -17.266 -26.828 -16.703 1 90.44 277 ALA A C 1
ATOM 2249 O O . ALA A 1 277 ? -16.672 -26.094 -17.5 1 90.44 277 ALA A O 1
ATOM 2250 N N . LEU A 1 278 ? -18.391 -26.5 -16.109 1 90.62 278 LEU A N 1
ATOM 2251 C CA . LEU A 1 278 ? -19.047 -25.25 -16.453 1 90.62 278 LEU A CA 1
ATOM 2252 C C . LEU A 1 278 ? -18.203 -24.047 -16.047 1 90.62 278 LEU A C 1
ATOM 2254 O O . LEU A 1 278 ? -17.984 -23.125 -16.828 1 90.62 278 LEU A O 1
ATOM 2258 N N . PRO A 1 279 ? -17.656 -24.031 -14.805 1 92.25 279 PRO A N 1
ATOM 2259 C CA . PRO A 1 279 ? -16.734 -22.953 -14.438 1 92.25 279 PRO A CA 1
ATOM 2260 C C . PRO A 1 279 ? -15.555 -22.828 -15.398 1 92.25 279 PRO A C 1
ATOM 2262 O O . PRO A 1 279 ? -15.156 -21.719 -15.75 1 92.25 279 PRO A O 1
ATOM 2265 N N . ALA A 1 280 ? -15.062 -23.906 -15.844 1 92.94 280 ALA A N 1
ATOM 2266 C CA . ALA A 1 280 ? -13.891 -23.906 -16.719 1 92.94 280 ALA A CA 1
ATOM 2267 C C . ALA A 1 280 ? -14.203 -23.281 -18.062 1 92.94 280 ALA A C 1
ATOM 2269 O O . ALA A 1 280 ? -13.453 -22.422 -18.547 1 92.94 280 ALA A O 1
ATOM 2270 N N . VAL A 1 281 ? -15.289 -23.719 -18.656 1 92.25 281 VAL A N 1
ATOM 2271 C CA . VAL A 1 281 ? -15.625 -23.234 -19.984 1 92.25 281 VAL A CA 1
ATOM 2272 C C . VAL A 1 281 ? -16.047 -21.766 -19.906 1 92.25 281 VAL A C 1
ATOM 2274 O O . VAL A 1 281 ? -15.734 -20.969 -20.812 1 92.25 281 VAL A O 1
ATOM 2277 N N . THR A 1 282 ? -16.766 -21.422 -18.859 1 93.56 282 THR A N 1
ATOM 2278 C CA . THR A 1 282 ? -17.172 -20.047 -18.656 1 93.56 282 THR A CA 1
ATOM 2279 C C . THR A 1 282 ? -15.961 -19.125 -18.469 1 93.56 282 THR A C 1
ATOM 2281 O O . THR A 1 282 ? -15.891 -18.062 -19.078 1 93.56 282 THR A O 1
ATOM 2284 N N . LEU A 1 283 ? -15.039 -19.562 -17.641 1 94.31 283 LEU A N 1
ATOM 2285 C CA . LEU A 1 283 ? -13.812 -18.797 -17.422 1 94.31 283 LEU A CA 1
ATOM 2286 C C . LEU A 1 283 ? -13.039 -18.625 -18.734 1 94.31 283 LEU A C 1
ATOM 2288 O O . LEU A 1 283 ? -12.562 -17.531 -19.031 1 94.31 283 LEU A O 1
ATOM 2292 N N . CYS A 1 284 ? -12.93 -19.688 -19.484 1 93.38 284 CYS A N 1
ATOM 2293 C CA . CYS A 1 284 ? -12.219 -19.641 -20.75 1 93.38 284 CYS A CA 1
ATOM 2294 C C . CYS A 1 284 ? -12.867 -18.641 -21.703 1 93.38 284 CYS A C 1
ATOM 2296 O O . CYS A 1 284 ? -12.164 -17.859 -22.344 1 93.38 284 CYS A O 1
ATOM 2298 N N . GLN A 1 285 ? -14.125 -18.734 -21.781 1 93.69 285 GLN A N 1
ATOM 2299 C CA . GLN A 1 285 ? -14.867 -17.812 -22.656 1 93.69 285 GLN A CA 1
ATOM 2300 C C . GLN A 1 285 ? -14.648 -16.359 -22.234 1 93.69 285 GLN A C 1
ATOM 2302 O O . GLN A 1 285 ? -14.414 -15.5 -23.078 1 93.69 285 GLN A O 1
ATOM 2307 N N . LEU A 1 286 ? -14.703 -16.109 -20.953 1 94.12 286 LEU A N 1
ATOM 2308 C CA . LEU A 1 286 ? -14.531 -14.75 -20.438 1 94.12 286 LEU A CA 1
ATOM 2309 C C . LEU A 1 286 ? -13.109 -14.258 -20.688 1 94.12 286 LEU A C 1
ATOM 2311 O O . LEU A 1 286 ? -12.906 -13.078 -21 1 94.12 286 LEU A O 1
ATOM 2315 N N . LEU A 1 287 ? -12.141 -15.109 -20.531 1 95.31 287 LEU A N 1
ATOM 2316 C CA . LEU A 1 287 ? -10.75 -14.742 -20.781 1 95.31 287 LEU A CA 1
ATOM 2317 C C . LEU A 1 287 ? -10.539 -14.406 -22.266 1 95.31 287 LEU A C 1
ATOM 2319 O O . LEU A 1 287 ? -9.805 -13.469 -22.594 1 95.31 287 LEU A O 1
ATOM 2323 N N . MET A 1 288 ? -11.203 -15.18 -23.125 1 94 288 MET A N 1
ATOM 2324 C CA . MET A 1 288 ? -11.125 -14.914 -24.562 1 94 288 MET A CA 1
ATOM 2325 C C . MET A 1 288 ? -11.75 -13.562 -24.906 1 94 288 MET A C 1
ATOM 2327 O O . MET A 1 288 ? -11.188 -12.789 -25.688 1 94 288 MET A O 1
ATOM 2331 N N . GLU A 1 289 ? -12.812 -13.312 -24.328 1 92.88 289 GLU A N 1
ATOM 2332 C CA . GLU A 1 289 ? -13.5 -12.039 -24.547 1 92.88 289 GLU A CA 1
ATOM 2333 C C . GLU A 1 289 ? -12.672 -10.867 -24.047 1 92.88 289 GLU A C 1
ATOM 2335 O O . GLU A 1 289 ? -12.531 -9.852 -24.734 1 92.88 289 GLU A O 1
ATOM 2340 N N . MET A 1 290 ? -12.141 -11.008 -22.859 1 92.19 290 MET A N 1
ATOM 2341 C CA . MET A 1 290 ? -11.375 -9.938 -22.219 1 92.19 290 MET A CA 1
ATOM 2342 C C . MET A 1 290 ? -10.094 -9.648 -23 1 92.19 290 MET A C 1
ATOM 2344 O O . MET A 1 290 ? -9.711 -8.492 -23.156 1 92.19 290 MET A O 1
ATOM 2348 N N . SER A 1 291 ? -9.484 -10.68 -23.484 1 93 291 SER A N 1
ATOM 2349 C CA . SER A 1 291 ? -8.203 -10.523 -24.172 1 93 291 SER A CA 1
ATOM 2350 C C . SER A 1 291 ? -8.406 -10.156 -25.641 1 93 291 SER A C 1
ATOM 2352 O O . SER A 1 291 ? -7.484 -9.648 -26.281 1 93 291 SER A O 1
ATOM 2354 N N . ARG A 1 292 ? -9.523 -10.523 -26.203 1 92.12 292 ARG A N 1
ATOM 2355 C CA . ARG A 1 292 ? -9.812 -10.359 -27.625 1 92.12 292 ARG A CA 1
ATOM 2356 C C . ARG A 1 292 ? -8.805 -11.109 -28.484 1 92.12 292 ARG A C 1
ATOM 2358 O O . ARG A 1 292 ? -8.516 -10.703 -29.609 1 92.12 292 ARG A O 1
ATOM 2365 N N . ALA A 1 293 ? -8.25 -12.164 -27.875 1 92.31 293 ALA A N 1
ATOM 2366 C CA . ALA A 1 293 ? -7.281 -12.969 -28.609 1 92.31 293 ALA A CA 1
ATOM 2367 C C . ALA A 1 293 ? -7.961 -13.766 -29.719 1 92.31 293 ALA A C 1
ATOM 2369 O O . ALA A 1 293 ? -9.125 -14.148 -29.594 1 92.31 293 ALA A O 1
ATOM 2370 N N . GLU A 1 294 ? -7.172 -14.008 -30.75 1 89.25 294 GLU A N 1
ATOM 2371 C CA . GLU A 1 294 ? -7.711 -14.75 -31.891 1 89.25 294 GLU A CA 1
ATOM 2372 C C . GLU A 1 294 ? -7.648 -16.25 -31.641 1 89.25 294 GLU A C 1
ATOM 2374 O O . GLU A 1 294 ? -8.445 -17.016 -32.188 1 89.25 294 GLU A O 1
ATOM 2379 N N . LYS A 1 295 ? -6.672 -16.609 -30.844 1 91.06 295 LYS A N 1
ATOM 2380 C CA . LYS A 1 295 ? -6.469 -18.031 -30.609 1 91.06 295 LYS A CA 1
ATOM 2381 C C . LYS A 1 295 ? -6.082 -18.312 -29.156 1 91.06 295 LYS A C 1
ATOM 2383 O O . LYS A 1 295 ? -5.539 -17.438 -28.484 1 91.06 295 LYS A O 1
ATOM 2388 N N . ILE A 1 296 ? -6.438 -19.5 -28.703 1 92.25 296 ILE A N 1
ATOM 2389 C CA . ILE A 1 296 ? -6 -20.016 -27.406 1 92.25 296 ILE A CA 1
ATOM 2390 C C . ILE A 1 296 ? -5.074 -21.203 -27.625 1 92.25 296 ILE A C 1
ATOM 2392 O O . ILE A 1 296 ? -5.32 -22.047 -28.484 1 92.25 296 ILE A O 1
ATOM 2396 N N . GLN A 1 297 ? -3.994 -21.125 -26.984 1 90.62 297 GLN A N 1
ATOM 2397 C CA . GLN A 1 297 ? -3.039 -22.234 -27.016 1 90.62 297 GLN A CA 1
ATOM 2398 C C . GLN A 1 297 ? -2.967 -22.953 -25.672 1 90.62 297 GLN A C 1
ATOM 2400 O O . GLN A 1 297 ? -2.906 -22.297 -24.625 1 90.62 297 GLN A O 1
ATOM 2405 N N . MET A 1 298 ? -2.99 -24.234 -25.688 1 90.69 298 MET A N 1
ATOM 2406 C CA . MET A 1 298 ? -2.824 -25.062 -24.484 1 90.69 298 MET A CA 1
ATOM 2407 C C . MET A 1 298 ? -1.58 -25.938 -24.609 1 90.69 298 MET A C 1
ATOM 2409 O O . MET A 1 298 ? -1.638 -27.047 -25.156 1 90.69 298 MET A O 1
ATOM 2413 N N . PRO A 1 299 ? -0.545 -25.469 -24.016 1 88.69 299 PRO A N 1
ATOM 2414 C CA . PRO A 1 299 ? 0.703 -26.234 -24.109 1 88.69 299 PRO A CA 1
ATOM 2415 C C . PRO A 1 299 ? 0.671 -27.516 -23.281 1 88.69 299 PRO A C 1
ATOM 2417 O O . PRO A 1 299 ? -0.19 -27.672 -22.406 1 88.69 299 PRO A O 1
ATOM 2420 N N . VAL A 1 300 ? 1.609 -28.422 -23.531 1 86.19 300 VAL A N 1
ATOM 2421 C CA . VAL A 1 300 ? 1.712 -29.688 -22.828 1 86.19 300 VAL A CA 1
ATOM 2422 C C . VAL A 1 300 ? 2.486 -29.484 -21.516 1 86.19 300 VAL A C 1
ATOM 2424 O O . VAL A 1 300 ? 2.445 -30.344 -20.625 1 86.19 300 VAL A O 1
ATOM 2427 N N . ASP A 1 301 ? 3.098 -28.359 -21.406 1 85.44 301 ASP A N 1
ATOM 2428 C CA . ASP A 1 301 ? 3.967 -28.062 -20.281 1 85.44 301 ASP A CA 1
ATOM 2429 C C . ASP A 1 301 ? 3.186 -28.078 -18.969 1 85.44 301 ASP A C 1
ATOM 2431 O O . ASP A 1 301 ? 2.092 -27.516 -18.891 1 85.44 301 ASP A O 1
ATOM 2435 N N . ARG A 1 302 ? 3.754 -28.75 -18 1 89.56 302 ARG A N 1
ATOM 2436 C CA . ARG A 1 302 ? 3.209 -28.828 -16.656 1 89.56 302 ARG A CA 1
ATOM 2437 C C . ARG A 1 302 ? 4.176 -28.234 -15.625 1 89.56 302 ARG A C 1
ATOM 2439 O O . ARG A 1 302 ? 5.309 -27.891 -15.969 1 89.56 302 ARG A O 1
ATOM 2446 N N . PHE A 1 303 ? 3.656 -28.094 -14.484 1 94.56 303 PHE A N 1
ATOM 2447 C CA . PHE A 1 303 ? 4.469 -27.578 -13.391 1 94.56 303 PHE A CA 1
ATOM 2448 C C . PHE A 1 303 ? 5.742 -28.391 -13.227 1 94.56 303 PHE A C 1
ATOM 2450 O O . PHE A 1 303 ? 6.832 -27.844 -13.07 1 94.56 303 PHE A O 1
ATOM 2457 N N . VAL A 1 304 ? 5.715 -29.734 -13.344 1 95.31 304 VAL A N 1
ATOM 2458 C CA . VAL A 1 304 ? 6.84 -30.641 -13.141 1 95.31 304 VAL A CA 1
ATOM 2459 C C . VAL A 1 304 ? 7.902 -30.391 -14.211 1 95.31 304 VAL A C 1
ATOM 2461 O O . VAL A 1 304 ? 9.102 -30.531 -13.945 1 95.31 304 VAL A O 1
ATOM 2464 N N . ASP A 1 305 ? 7.438 -30 -15.352 1 94.5 305 ASP A N 1
ATOM 2465 C CA . ASP A 1 305 ? 8.383 -29.703 -16.422 1 94.5 305 ASP A CA 1
ATOM 2466 C C . ASP A 1 305 ? 9.227 -28.484 -16.078 1 94.5 305 ASP A C 1
ATOM 2468 O O . ASP A 1 305 ? 10.438 -28.469 -16.328 1 94.5 305 ASP A O 1
ATOM 2472 N N . GLY A 1 306 ? 8.547 -27.484 -15.562 1 96.62 306 GLY A N 1
ATOM 2473 C CA . GLY A 1 306 ? 9.281 -26.312 -15.102 1 96.62 306 GLY A CA 1
ATOM 2474 C C . GLY A 1 306 ? 10.242 -26.625 -13.969 1 96.62 306 GLY A C 1
ATOM 2475 O O . GLY A 1 306 ? 11.352 -26.078 -13.922 1 96.62 306 GLY A O 1
ATOM 2476 N N . MET A 1 307 ? 9.828 -27.516 -13.086 1 97.81 307 MET A N 1
ATOM 2477 C CA . MET A 1 307 ? 10.68 -27.938 -11.977 1 97.81 307 MET A CA 1
ATOM 2478 C C . MET A 1 307 ? 11.969 -28.562 -12.492 1 97.81 307 MET A C 1
ATOM 2480 O O . MET A 1 307 ? 13.055 -28.234 -12.016 1 97.81 307 MET A O 1
ATOM 2484 N N . LYS A 1 308 ? 11.828 -29.438 -13.531 1 97.44 308 LYS A N 1
ATOM 2485 C CA . LYS A 1 308 ? 12.992 -30.109 -14.102 1 97.44 308 LYS A CA 1
ATOM 2486 C C . LYS A 1 308 ? 13.961 -29.094 -14.719 1 97.44 308 LYS A C 1
ATOM 2488 O O . LYS A 1 308 ? 15.164 -29.141 -14.453 1 97.44 308 LYS A O 1
ATOM 2493 N N . ILE A 1 309 ? 13.398 -28.203 -15.438 1 96.75 309 ILE A N 1
ATOM 2494 C CA . ILE A 1 309 ? 14.195 -27.234 -16.172 1 96.75 309 ILE A CA 1
ATOM 2495 C C . ILE A 1 309 ? 14.984 -26.359 -15.195 1 96.75 309 ILE A C 1
ATOM 2497 O O . ILE A 1 309 ? 16.203 -26.188 -15.336 1 96.75 309 ILE A O 1
ATOM 2501 N N . LEU A 1 310 ? 14.328 -25.844 -14.18 1 97.06 310 LEU A N 1
ATOM 2502 C CA . LEU A 1 310 ? 14.984 -24.953 -13.234 1 97.06 310 LEU A CA 1
ATOM 2503 C C . LEU A 1 310 ? 16 -25.719 -12.383 1 97.06 310 LEU A C 1
ATOM 2505 O O . LEU A 1 310 ? 17.062 -25.188 -12.047 1 97.06 310 LEU A O 1
ATOM 2509 N N . TYR A 1 311 ? 15.656 -26.969 -12.023 1 97.5 311 TYR A N 1
ATOM 2510 C CA . TYR A 1 311 ? 16.578 -27.812 -11.266 1 97.5 311 TYR A CA 1
ATOM 2511 C C . TYR A 1 311 ? 17.891 -28.016 -12.023 1 97.5 311 TYR A C 1
ATOM 2513 O O . TYR A 1 311 ? 18.969 -27.875 -11.469 1 97.5 311 TYR A O 1
ATOM 2521 N N . ILE A 1 312 ? 17.812 -28.344 -13.273 1 97.25 312 ILE A N 1
ATOM 2522 C CA . ILE A 1 312 ? 18.953 -28.625 -14.125 1 97.25 312 ILE A CA 1
ATOM 2523 C C . ILE A 1 312 ? 19.719 -27.328 -14.398 1 97.25 312 ILE A C 1
ATOM 2525 O O . ILE A 1 312 ? 20.953 -27.281 -14.312 1 97.25 312 ILE A O 1
ATOM 2529 N N . ALA A 1 313 ? 18.969 -26.281 -14.695 1 96.38 313 ALA A N 1
ATOM 2530 C CA . ALA A 1 313 ? 19.594 -25 -15.055 1 96.38 313 ALA A CA 1
ATOM 2531 C C . ALA A 1 313 ? 20.438 -24.453 -13.906 1 96.38 313 ALA A C 1
ATOM 2533 O O . ALA A 1 313 ? 21.5 -23.875 -14.125 1 96.38 313 ALA A O 1
ATOM 2534 N N . ARG A 1 314 ? 20 -24.609 -12.727 1 95.06 314 ARG A N 1
ATOM 2535 C CA . ARG A 1 314 ? 20.719 -24.109 -11.555 1 95.06 314 ARG A CA 1
ATOM 2536 C C . ARG A 1 314 ? 22.094 -24.734 -11.453 1 95.06 314 ARG A C 1
ATOM 2538 O O . ARG A 1 314 ? 23.031 -24.125 -10.938 1 95.06 314 ARG A O 1
ATOM 2545 N N . GLN A 1 315 ? 22.234 -25.875 -12.047 1 94.19 315 GLN A N 1
ATOM 2546 C CA . GLN A 1 315 ? 23.5 -26.609 -11.961 1 94.19 315 GLN A CA 1
ATOM 2547 C C . GLN A 1 315 ? 24.312 -26.438 -13.234 1 94.19 315 GLN A C 1
ATOM 2549 O O . GLN A 1 315 ? 25.547 -26.453 -13.195 1 94.19 315 GLN A O 1
ATOM 2554 N N . LEU A 1 316 ? 23.609 -26.297 -14.375 1 95.5 316 LEU A N 1
ATOM 2555 C CA . LEU A 1 316 ? 24.359 -26.578 -15.594 1 95.5 316 LEU A CA 1
ATOM 2556 C C . LEU A 1 316 ? 24.141 -25.5 -16.641 1 95.5 316 LEU A C 1
ATOM 2558 O O . LEU A 1 316 ? 24.781 -25.5 -17.688 1 95.5 316 LEU A O 1
ATOM 2562 N N . ASP A 1 317 ? 23.281 -24.562 -16.375 1 94.94 317 ASP A N 1
ATOM 2563 C CA . ASP A 1 317 ? 22.969 -23.609 -17.438 1 94.94 317 ASP A CA 1
ATOM 2564 C C . ASP A 1 317 ? 22.75 -22.203 -16.875 1 94.94 317 ASP A C 1
ATOM 2566 O O . ASP A 1 317 ? 21.625 -21.734 -16.766 1 94.94 317 ASP A O 1
ATOM 2570 N N . ARG A 1 318 ? 23.766 -21.484 -16.734 1 94.31 318 ARG A N 1
ATOM 2571 C CA . ARG A 1 318 ? 23.734 -20.141 -16.188 1 94.31 318 ARG A CA 1
ATOM 2572 C C . ARG A 1 318 ? 23.094 -19.156 -17.156 1 94.31 318 ARG A C 1
ATOM 2574 O O . ARG A 1 318 ? 22.422 -18.203 -16.734 1 94.31 318 ARG A O 1
ATOM 2581 N N . LYS A 1 319 ? 23.297 -19.359 -18.344 1 94.62 319 LYS A N 1
ATOM 2582 C CA . LYS A 1 319 ? 22.734 -18.484 -19.359 1 94.62 319 LYS A CA 1
ATOM 2583 C C . LYS A 1 319 ? 21.203 -18.469 -19.297 1 94.62 319 LYS A C 1
ATOM 2585 O O . LYS A 1 319 ? 20.578 -17.406 -19.375 1 94.62 319 LYS A O 1
ATOM 2590 N N . PHE A 1 320 ? 20.625 -19.656 -19.156 1 94.44 320 PHE A N 1
ATOM 2591 C CA . PHE A 1 320 ? 19.188 -19.75 -19.031 1 94.44 320 PHE A CA 1
ATOM 2592 C C . PHE A 1 320 ? 18.688 -19.016 -17.797 1 94.44 320 PHE A C 1
ATOM 2594 O O . PHE A 1 320 ? 17.672 -18.328 -17.844 1 94.44 320 PHE A O 1
ATOM 2601 N N . LEU A 1 321 ? 19.422 -19.141 -16.766 1 95.56 321 LEU A N 1
ATOM 2602 C CA . LEU A 1 321 ? 19.031 -18.484 -15.516 1 95.56 321 LEU A CA 1
ATOM 2603 C C . LEU A 1 321 ? 19.094 -16.969 -15.656 1 95.56 321 LEU A C 1
ATOM 2605 O O . LEU A 1 321 ? 18.266 -16.25 -15.078 1 95.56 321 LEU A O 1
ATOM 2609 N N . GLU A 1 322 ? 20.031 -16.484 -16.391 1 95.31 322 GLU A N 1
ATOM 2610 C CA . GLU A 1 322 ? 20.141 -15.055 -16.641 1 95.31 322 GLU A CA 1
ATOM 2611 C C . GLU A 1 322 ? 18.953 -14.547 -17.438 1 95.31 322 GLU A C 1
ATOM 2613 O O . GLU A 1 322 ? 18.438 -13.453 -17.188 1 95.31 322 GLU A O 1
ATOM 2618 N N . GLU A 1 323 ? 18.547 -15.336 -18.359 1 93.75 323 GLU A N 1
ATOM 2619 C CA . GLU A 1 323 ? 17.375 -14.984 -19.156 1 93.75 323 GLU A CA 1
ATOM 2620 C C . GLU A 1 323 ? 16.125 -14.945 -18.281 1 93.75 323 GLU A C 1
ATOM 2622 O O . GLU A 1 323 ? 15.289 -14.047 -18.406 1 93.75 323 GLU A O 1
ATOM 2627 N N . MET A 1 324 ? 16 -15.914 -17.406 1 95.12 324 MET A N 1
ATOM 2628 C CA . MET A 1 324 ? 14.867 -15.961 -16.484 1 95.12 324 MET A CA 1
ATOM 2629 C C . MET A 1 324 ? 14.883 -14.766 -15.547 1 95.12 324 MET A C 1
ATOM 2631 O O . MET A 1 324 ? 13.828 -14.227 -15.203 1 95.12 324 MET A O 1
ATOM 2635 N N . LEU A 1 325 ? 16.062 -14.406 -15.156 1 96.44 325 LEU A N 1
ATOM 2636 C CA . LEU A 1 325 ? 16.188 -13.258 -14.273 1 96.44 325 LEU A CA 1
ATOM 2637 C C . LEU A 1 325 ? 15.734 -11.977 -14.961 1 96.44 325 LEU A C 1
ATOM 2639 O O . LEU A 1 325 ? 15.094 -11.125 -14.344 1 96.44 325 LEU A O 1
ATOM 2643 N N . ASP A 1 326 ? 16.078 -11.875 -16.188 1 95.94 326 ASP A N 1
ATOM 2644 C CA . ASP A 1 326 ? 15.633 -10.711 -16.953 1 95.94 326 ASP A CA 1
ATOM 2645 C C . ASP A 1 326 ? 14.109 -10.617 -16.984 1 95.94 326 ASP A C 1
ATOM 2647 O O . ASP A 1 326 ? 13.555 -9.523 -16.859 1 95.94 326 ASP A O 1
ATOM 2651 N N . ILE A 1 327 ? 13.477 -11.711 -17.125 1 94.56 327 ILE A N 1
ATOM 2652 C CA . ILE A 1 327 ? 12.016 -11.766 -17.141 1 94.56 327 ILE A CA 1
ATOM 2653 C C . ILE A 1 327 ? 11.477 -11.383 -15.758 1 94.56 327 ILE A C 1
ATOM 2655 O O . ILE A 1 327 ? 10.539 -10.586 -15.656 1 94.56 327 ILE A O 1
ATOM 2659 N N . GLN A 1 328 ? 12.094 -11.914 -14.797 1 96.19 328 GLN A N 1
ATOM 2660 C CA . GLN A 1 328 ? 11.711 -11.609 -13.414 1 96.19 328 GLN A CA 1
ATOM 2661 C C . GLN A 1 328 ? 11.836 -10.117 -13.125 1 96.19 328 GLN A C 1
ATOM 2663 O O . GLN A 1 328 ? 10.914 -9.516 -12.57 1 96.19 328 GLN A O 1
ATOM 2668 N N . MET A 1 329 ? 12.914 -9.516 -13.555 1 97.38 329 MET A N 1
ATOM 2669 C CA . MET A 1 329 ? 13.172 -8.102 -13.281 1 97.38 329 MET A CA 1
ATOM 2670 C C . MET A 1 329 ? 12.266 -7.211 -14.117 1 97.38 329 MET A C 1
ATOM 2672 O O . MET A 1 329 ? 11.969 -6.078 -13.719 1 97.38 329 MET A O 1
ATOM 2676 N N . SER A 1 330 ? 11.836 -7.754 -15.234 1 97.06 330 SER A N 1
ATOM 2677 C CA . SER A 1 330 ? 10.898 -6.977 -16.047 1 97.06 330 SER A CA 1
ATOM 2678 C C . SER A 1 330 ? 9.586 -6.75 -15.297 1 97.06 330 SER A C 1
ATOM 2680 O O . SER A 1 330 ? 8.992 -5.676 -15.398 1 97.06 330 SER A O 1
ATOM 2682 N N . LEU A 1 331 ? 9.094 -7.734 -14.586 1 97.19 331 LEU A N 1
ATOM 2683 C CA . LEU A 1 331 ? 7.891 -7.527 -13.789 1 97.19 331 LEU A CA 1
ATOM 2684 C C . LEU A 1 331 ? 8.148 -6.527 -12.664 1 97.19 331 LEU A C 1
ATOM 2686 O O . LEU A 1 331 ? 7.289 -5.707 -12.344 1 97.19 331 LEU A O 1
ATOM 2690 N N . VAL A 1 332 ? 9.344 -6.645 -12.047 1 98.06 332 VAL A N 1
ATOM 2691 C CA . VAL A 1 332 ? 9.703 -5.703 -10.992 1 98.06 332 VAL A CA 1
ATOM 2692 C C . VAL A 1 332 ? 9.602 -4.273 -11.516 1 98.06 332 VAL A C 1
ATOM 2694 O O . VAL A 1 332 ? 9.008 -3.406 -10.867 1 98.06 332 VAL A O 1
ATOM 2697 N N . ARG A 1 333 ? 10.109 -4.047 -12.656 1 97.75 333 ARG A N 1
ATOM 2698 C CA . ARG A 1 333 ? 10.055 -2.725 -13.273 1 97.75 333 ARG A CA 1
ATOM 2699 C C . ARG A 1 333 ? 8.625 -2.342 -13.625 1 97.75 333 ARG A C 1
ATOM 2701 O O . ARG A 1 333 ? 8.234 -1.179 -13.492 1 97.75 333 ARG A O 1
ATOM 2708 N N . SER A 1 334 ? 7.848 -3.342 -14.047 1 96.44 334 SER A N 1
ATOM 2709 C CA . SER A 1 334 ? 6.449 -3.076 -14.367 1 96.44 334 SER A CA 1
ATOM 2710 C C . SER A 1 334 ? 5.672 -2.637 -13.133 1 96.44 334 SER A C 1
ATOM 2712 O O . SER A 1 334 ? 4.809 -1.763 -13.211 1 96.44 334 SER A O 1
ATOM 2714 N N . ILE A 1 335 ? 5.957 -3.248 -12.047 1 96.31 335 ILE A N 1
ATOM 2715 C CA . ILE A 1 335 ? 5.336 -2.85 -10.789 1 96.31 335 ILE A CA 1
ATOM 2716 C C . ILE A 1 335 ? 5.766 -1.43 -10.43 1 96.31 335 ILE A C 1
ATOM 2718 O O . ILE A 1 335 ? 4.941 -0.611 -10.008 1 96.31 335 ILE A O 1
ATOM 2722 N N . GLY A 1 336 ? 7.105 -1.144 -10.578 1 96.81 336 GLY A N 1
ATOM 2723 C CA . GLY A 1 336 ? 7.57 0.221 -10.391 1 96.81 336 GLY A CA 1
ATOM 2724 C C . GLY A 1 336 ? 6.805 1.233 -11.219 1 96.81 336 GLY A C 1
ATOM 2725 O O . GLY A 1 336 ? 6.395 2.279 -10.711 1 96.81 336 GLY A O 1
ATOM 2726 N N . ASN A 1 337 ? 6.547 0.884 -12.438 1 95.5 337 ASN A N 1
ATOM 2727 C CA . ASN A 1 337 ? 5.82 1.767 -13.344 1 95.5 337 ASN A CA 1
ATOM 2728 C C . ASN A 1 337 ? 4.379 1.97 -12.891 1 95.5 337 ASN A C 1
ATOM 2730 O O . ASN A 1 337 ? 3.846 3.078 -12.977 1 95.5 337 ASN A O 1
ATOM 2734 N N . ARG A 1 338 ? 3.814 0.929 -12.461 1 92.94 338 ARG A N 1
ATOM 2735 C CA . ARG A 1 338 ? 2.434 0.995 -11.992 1 92.94 338 ARG A CA 1
ATOM 2736 C C . ARG A 1 338 ? 2.295 1.979 -10.836 1 92.94 338 ARG A C 1
ATOM 2738 O O . ARG A 1 338 ? 1.276 2.662 -10.719 1 92.94 338 ARG A O 1
ATOM 2745 N N . PHE A 1 339 ? 3.305 2.061 -10.039 1 94.31 339 PHE A N 1
ATOM 2746 C CA . PHE A 1 339 ? 3.27 2.959 -8.891 1 94.31 339 PHE A CA 1
ATOM 2747 C C . PHE A 1 339 ? 4.047 4.234 -9.172 1 94.31 339 PHE A C 1
ATOM 2749 O O . PHE A 1 339 ? 4.465 4.938 -8.25 1 94.31 339 PHE A O 1
ATOM 2756 N N . HIS A 1 340 ? 4.371 4.5 -10.391 1 92.75 340 HIS A N 1
ATOM 2757 C CA . HIS A 1 340 ? 4.922 5.754 -10.891 1 92.75 340 HIS A CA 1
ATOM 2758 C C . HIS A 1 340 ? 6.254 6.078 -10.227 1 92.75 340 HIS A C 1
ATOM 2760 O O . HIS A 1 340 ? 6.477 7.215 -9.797 1 92.75 340 HIS A O 1
ATOM 2766 N N . TYR A 1 341 ? 7.012 5.051 -10.109 1 93.88 341 TYR A N 1
ATOM 2767 C CA . TYR A 1 341 ? 8.336 5.293 -9.547 1 93.88 341 TYR A CA 1
ATOM 2768 C C . TYR A 1 341 ? 9.195 6.105 -10.5 1 93.88 341 TYR A C 1
ATOM 2770 O O . TYR A 1 341 ? 8.836 6.293 -11.664 1 93.88 341 TYR A O 1
ATOM 2778 N N . ASP A 1 342 ? 10.281 6.777 -10.031 1 93.88 342 ASP A N 1
ATOM 2779 C CA . ASP A 1 342 ? 11.289 7.438 -10.859 1 93.88 342 ASP A CA 1
ATOM 2780 C C . ASP A 1 342 ? 12.211 6.414 -11.523 1 93.88 342 ASP A C 1
ATOM 2782 O O . ASP A 1 342 ? 13.25 6.062 -10.977 1 93.88 342 ASP A O 1
ATOM 2786 N N . ALA A 1 343 ? 11.828 6.043 -12.789 1 96.06 343 ALA A N 1
ATOM 2787 C CA . ALA A 1 343 ? 12.469 4.922 -13.461 1 96.06 343 ALA A CA 1
ATOM 2788 C C . ALA A 1 343 ? 13.953 5.203 -13.703 1 96.06 343 ALA A C 1
ATOM 2790 O O . ALA A 1 343 ? 14.805 4.359 -13.414 1 96.06 343 ALA A O 1
ATOM 2791 N N . PRO A 1 344 ? 14.367 6.418 -14.148 1 96 344 PRO A N 1
ATOM 2792 C CA . PRO A 1 344 ? 15.797 6.68 -14.344 1 96 344 PRO A CA 1
ATOM 2793 C C . PRO A 1 344 ? 16.594 6.613 -13.039 1 96 344 PRO A C 1
ATOM 2795 O O . PRO A 1 344 ? 17.672 6.035 -13 1 96 344 PRO A O 1
ATOM 2798 N N . HIS A 1 345 ? 16.031 7.188 -12.008 1 96.31 345 HIS A N 1
ATOM 2799 C CA . HIS A 1 345 ? 16.688 7.148 -10.711 1 96.31 345 HIS A CA 1
ATOM 2800 C C . HIS A 1 345 ? 16.844 5.715 -10.211 1 96.31 345 HIS A C 1
ATOM 2802 O O . HIS A 1 345 ? 17.922 5.32 -9.758 1 96.31 345 HIS A O 1
ATOM 2808 N N . ALA A 1 346 ? 15.781 4.918 -10.336 1 97.44 346 ALA A N 1
ATOM 2809 C CA . ALA A 1 346 ? 15.805 3.539 -9.859 1 97.44 346 ALA A CA 1
ATOM 2810 C C . ALA A 1 346 ? 16.844 2.719 -10.625 1 97.44 346 ALA A C 1
ATOM 2812 O O . ALA A 1 346 ? 17.562 1.915 -10.031 1 97.44 346 ALA A O 1
ATOM 2813 N N . ALA A 1 347 ? 16.891 2.877 -11.953 1 97.19 347 ALA A N 1
ATOM 2814 C CA . ALA A 1 347 ? 17.875 2.178 -12.773 1 97.19 347 ALA A CA 1
ATOM 2815 C C . ALA A 1 347 ? 19.297 2.555 -12.367 1 97.19 347 ALA A C 1
ATOM 2817 O O . ALA A 1 347 ? 20.188 1.697 -12.312 1 97.19 347 ALA A O 1
ATOM 2818 N N . TRP A 1 348 ? 19.484 3.807 -12.117 1 96.56 348 TRP A N 1
ATOM 2819 C CA . TRP A 1 348 ? 20.797 4.289 -11.68 1 96.56 348 TRP A CA 1
ATOM 2820 C C . TRP A 1 348 ? 21.172 3.686 -10.336 1 96.56 348 TRP A C 1
ATOM 2822 O O . TRP A 1 348 ? 22.297 3.219 -10.156 1 96.56 348 TRP A O 1
ATOM 2832 N N . VAL A 1 349 ? 20.281 3.717 -9.406 1 97.69 349 VAL A N 1
ATOM 2833 C CA . VAL A 1 349 ? 20.516 3.174 -8.078 1 97.69 349 VAL A CA 1
ATOM 2834 C C . VAL A 1 349 ? 20.828 1.682 -8.172 1 97.69 349 VAL A C 1
ATOM 2836 O O . VAL A 1 349 ? 21.688 1.174 -7.461 1 97.69 349 VAL A O 1
ATOM 2839 N N . GLU A 1 350 ? 20.078 0.955 -9.031 1 97.94 350 GLU A N 1
ATOM 2840 C CA . GLU A 1 350 ? 20.359 -0.462 -9.242 1 97.94 350 GLU A CA 1
ATOM 2841 C C . GLU A 1 350 ? 21.781 -0.672 -9.75 1 97.94 350 GLU A C 1
ATOM 2843 O O . GLU A 1 350 ? 22.516 -1.542 -9.258 1 97.94 350 GLU A O 1
ATOM 2848 N N . THR A 1 351 ? 22.219 0.122 -10.688 1 97.31 351 THR A N 1
ATOM 2849 C CA . THR A 1 351 ? 23.562 0.019 -11.25 1 97.31 351 THR A CA 1
ATOM 2850 C C . THR A 1 351 ? 24.625 0.246 -10.172 1 97.31 351 THR A C 1
ATOM 2852 O O . THR A 1 351 ? 25.578 -0.529 -10.062 1 97.31 351 THR A O 1
ATOM 2855 N N . MET A 1 352 ? 24.438 1.278 -9.398 1 97.19 352 MET A N 1
ATOM 2856 C CA . MET A 1 352 ? 25.406 1.604 -8.359 1 97.19 352 MET A CA 1
ATOM 2857 C C . MET A 1 352 ? 25.391 0.558 -7.25 1 97.19 352 MET A C 1
ATOM 2859 O O . MET A 1 352 ? 26.438 0.225 -6.691 1 97.19 352 MET A O 1
ATOM 2863 N N . SER A 1 353 ? 24.203 0.084 -6.891 1 98.06 353 SER A N 1
ATOM 2864 C CA . SER A 1 353 ? 24.094 -0.979 -5.898 1 98.06 353 SER A CA 1
ATOM 2865 C C . SER A 1 353 ? 24.875 -2.217 -6.328 1 98.06 353 SER A C 1
ATOM 2867 O O . SER A 1 353 ? 25.562 -2.834 -5.512 1 98.06 353 SER A O 1
ATOM 2869 N N . CYS A 1 354 ? 24.766 -2.57 -7.59 1 97.81 354 CYS A N 1
ATOM 2870 C CA . CYS A 1 354 ? 25.469 -3.734 -8.109 1 97.81 354 CYS A CA 1
ATOM 2871 C C . CYS A 1 354 ? 26.984 -3.527 -8.047 1 97.81 354 CYS A C 1
ATOM 2873 O O . CYS A 1 354 ? 27.719 -4.445 -7.695 1 97.81 354 CYS A O 1
ATOM 2875 N N . ARG A 1 355 ? 27.453 -2.344 -8.344 1 97.38 355 ARG A N 1
ATOM 2876 C CA . ARG A 1 355 ? 28.875 -2.045 -8.297 1 97.38 355 ARG A CA 1
ATOM 2877 C C . ARG A 1 355 ? 29.422 -2.148 -6.875 1 97.38 355 ARG A C 1
ATOM 2879 O O . ARG A 1 355 ? 30.469 -2.742 -6.645 1 97.38 355 ARG A O 1
ATOM 2886 N N . LEU A 1 356 ? 28.688 -1.519 -6 1 98 356 LEU A N 1
ATOM 2887 C CA . LEU A 1 356 ? 29.078 -1.593 -4.594 1 98 356 LEU A CA 1
ATOM 2888 C C . LEU A 1 356 ? 29.062 -3.037 -4.102 1 98 356 LEU A C 1
ATOM 2890 O O . LEU A 1 356 ? 29.984 -3.475 -3.418 1 98 356 LEU A O 1
ATOM 2894 N N . PHE A 1 357 ? 28.031 -3.789 -4.465 1 98.5 357 PHE A N 1
ATOM 2895 C CA . PHE A 1 357 ? 27.859 -5.184 -4.074 1 98.5 357 PHE A CA 1
ATOM 2896 C C . PHE A 1 357 ? 29.047 -6.023 -4.555 1 98.5 357 PHE A C 1
ATOM 2898 O O . PHE A 1 357 ? 29.594 -6.82 -3.797 1 98.5 357 PHE A O 1
ATOM 2905 N N . ASP A 1 358 ? 29.438 -5.844 -5.785 1 97.75 358 ASP A N 1
ATOM 2906 C CA . ASP A 1 358 ? 30.5 -6.637 -6.387 1 97.75 358 ASP A CA 1
ATOM 2907 C C . ASP A 1 358 ? 31.828 -6.402 -5.668 1 97.75 358 ASP A C 1
ATOM 2909 O O . ASP A 1 358 ? 32.625 -7.324 -5.543 1 97.75 358 ASP A O 1
ATOM 2913 N N . ALA A 1 359 ? 32 -5.23 -5.23 1 97.06 359 ALA A N 1
ATOM 2914 C CA . ALA A 1 359 ? 33.219 -4.914 -4.5 1 97.06 359 ALA A CA 1
ATOM 2915 C C . ALA A 1 359 ? 33.219 -5.547 -3.115 1 97.06 359 ALA A C 1
ATOM 2917 O O . ALA A 1 359 ? 34.281 -5.945 -2.602 1 97.06 359 ALA A O 1
ATOM 2918 N N . LEU A 1 360 ? 32.094 -5.684 -2.543 1 97.44 360 LEU A N 1
ATOM 2919 C CA . LEU A 1 360 ? 31.969 -6.094 -1.148 1 97.44 360 LEU A CA 1
ATOM 2920 C C . LEU A 1 360 ? 31.781 -7.605 -1.041 1 97.44 360 LEU A C 1
ATOM 2922 O O . LEU A 1 360 ? 32.188 -8.211 -0.049 1 97.44 360 LEU A O 1
ATOM 2926 N N . ALA A 1 361 ? 31.156 -8.273 -2.018 1 96.56 361 ALA A N 1
ATOM 2927 C CA . ALA A 1 361 ? 30.641 -9.633 -1.958 1 96.56 361 ALA A CA 1
ATOM 2928 C C . ALA A 1 361 ? 31.734 -10.625 -1.604 1 96.56 361 ALA A C 1
ATOM 2930 O O . ALA A 1 361 ? 31.562 -11.477 -0.732 1 96.56 361 ALA A O 1
ATOM 2931 N N . PRO A 1 362 ? 32.969 -10.508 -2.199 1 94.31 362 PRO A N 1
ATOM 2932 C CA . PRO A 1 362 ? 34.031 -11.5 -1.942 1 94.31 362 PRO A CA 1
ATOM 2933 C C . PRO A 1 362 ? 34.438 -11.555 -0.474 1 94.31 362 PRO A C 1
ATOM 2935 O O . PRO A 1 362 ? 34.781 -12.625 0.034 1 94.31 362 PRO A O 1
ATOM 2938 N N . SER A 1 363 ? 34.281 -10.508 0.259 1 93.44 363 SER A N 1
ATOM 2939 C CA . SER A 1 363 ? 34.812 -10.461 1.624 1 93.44 363 SER A CA 1
ATOM 2940 C C . SER A 1 363 ? 33.656 -10.414 2.641 1 93.44 363 SER A C 1
ATOM 2942 O O . SER A 1 363 ? 33.906 -10.438 3.85 1 93.44 363 SER A O 1
ATOM 2944 N N . GLN A 1 364 ? 32.438 -10.367 2.18 1 94.38 364 GLN A N 1
ATOM 2945 C CA . GLN A 1 364 ? 31.359 -10.109 3.125 1 94.38 364 GLN A CA 1
ATOM 2946 C C . GLN A 1 364 ? 30.359 -11.25 3.127 1 94.38 364 GLN A C 1
ATOM 2948 O O . GLN A 1 364 ? 29.266 -11.117 3.678 1 94.38 364 GLN A O 1
ATOM 2953 N N . GLY A 1 365 ? 30.641 -12.375 2.459 1 94.75 365 GLY A N 1
ATOM 2954 C CA . GLY A 1 365 ? 29.766 -13.547 2.477 1 94.75 365 GLY A CA 1
ATOM 2955 C C . GLY A 1 365 ? 28.469 -13.336 1.72 1 94.75 365 GLY A C 1
ATOM 2956 O O . GLY A 1 365 ? 27.422 -13.836 2.127 1 94.75 365 GLY A O 1
ATOM 2957 N N . LEU A 1 366 ? 28.453 -12.508 0.725 1 97.19 366 LEU A N 1
ATOM 2958 C CA . LEU A 1 366 ? 27.297 -12.242 -0.116 1 97.19 366 LEU A CA 1
ATOM 2959 C C . LEU A 1 366 ? 27.375 -13.016 -1.424 1 97.19 366 LEU A C 1
ATOM 2961 O O . LEU A 1 366 ? 28.469 -13.172 -1.991 1 97.19 366 LEU A O 1
ATOM 2965 N N . ASP A 1 367 ? 26.25 -13.516 -1.861 1 96 367 ASP A N 1
ATOM 2966 C CA . ASP A 1 367 ? 26.266 -14.312 -3.084 1 96 367 ASP A CA 1
ATOM 2967 C C . ASP A 1 367 ? 25.297 -13.742 -4.121 1 96 367 ASP A C 1
ATOM 2969 O O . ASP A 1 367 ? 24.75 -12.656 -3.936 1 96 367 ASP A O 1
ATOM 2973 N N . GLU A 1 368 ? 25.156 -14.469 -5.172 1 94.88 368 GLU A N 1
ATOM 2974 C CA . GLU A 1 368 ? 24.391 -13.969 -6.316 1 94.88 368 GLU A CA 1
ATOM 2975 C C . GLU A 1 368 ? 22.906 -13.859 -5.992 1 94.88 368 GLU A C 1
ATOM 2977 O O . GLU A 1 368 ? 22.219 -12.984 -6.52 1 94.88 368 GLU A O 1
ATOM 2982 N N . GLU A 1 369 ? 22.375 -14.711 -5.16 1 95.31 369 GLU A N 1
ATOM 2983 C CA . GLU A 1 369 ? 20.969 -14.617 -4.746 1 95.31 369 GLU A CA 1
ATOM 2984 C C . GLU A 1 369 ? 20.703 -13.336 -3.967 1 95.31 369 GLU A C 1
ATOM 2986 O O . GLU A 1 369 ? 19.656 -12.711 -4.125 1 95.31 369 GLU A O 1
ATOM 2991 N N . ASP A 1 370 ? 21.734 -12.969 -3.17 1 98.19 370 ASP A N 1
ATOM 2992 C CA . ASP A 1 370 ? 21.625 -11.719 -2.424 1 98.19 370 ASP A CA 1
ATOM 2993 C C . ASP A 1 370 ? 21.609 -10.516 -3.365 1 98.19 370 ASP A C 1
ATOM 2995 O O . ASP A 1 370 ? 20.891 -9.539 -3.115 1 98.19 370 ASP A O 1
ATOM 2999 N N . LYS A 1 371 ? 22.391 -10.664 -4.383 1 98.25 371 LYS A N 1
ATOM 3000 C CA . LYS A 1 371 ? 22.453 -9.578 -5.359 1 98.25 371 LYS A CA 1
ATOM 3001 C C . LYS A 1 371 ? 21.094 -9.375 -6.043 1 98.25 371 LYS A C 1
ATOM 3003 O O . LYS A 1 371 ? 20.688 -8.242 -6.312 1 98.25 371 LYS A O 1
ATOM 3008 N N . ILE A 1 372 ? 20.422 -10.453 -6.324 1 98.12 372 ILE A N 1
ATOM 3009 C CA . ILE A 1 372 ? 19.125 -10.398 -6.969 1 98.12 372 ILE A CA 1
ATOM 3010 C C . ILE A 1 372 ? 18.125 -9.672 -6.062 1 98.12 372 ILE A C 1
ATOM 3012 O O . ILE A 1 372 ? 17.344 -8.836 -6.527 1 98.12 372 ILE A O 1
ATOM 3016 N N . LEU A 1 373 ? 18.156 -9.953 -4.758 1 98.62 373 LEU A N 1
ATOM 3017 C CA . LEU A 1 373 ? 17.297 -9.273 -3.801 1 98.62 373 LEU A CA 1
ATOM 3018 C C . LEU A 1 373 ? 17.594 -7.773 -3.779 1 98.62 373 LEU A C 1
ATOM 3020 O O . LEU A 1 373 ? 16.672 -6.957 -3.744 1 98.62 373 LEU A O 1
ATOM 3024 N N . LEU A 1 374 ? 18.875 -7.449 -3.842 1 98.75 374 LEU A N 1
ATOM 3025 C CA . LEU A 1 374 ? 19.297 -6.059 -3.822 1 98.75 374 LEU A CA 1
ATOM 3026 C C . LEU A 1 374 ? 18.828 -5.324 -5.074 1 98.75 374 LEU A C 1
ATOM 3028 O O . LEU A 1 374 ? 18.375 -4.176 -4.992 1 98.75 374 LEU A O 1
ATOM 3032 N N . ARG A 1 375 ? 18.938 -5.977 -6.184 1 98.62 375 ARG A N 1
ATOM 3033 C CA . ARG A 1 375 ? 18.5 -5.379 -7.438 1 98.62 375 ARG A CA 1
ATOM 3034 C C . ARG A 1 375 ? 17 -5.078 -7.402 1 98.62 375 ARG A C 1
ATOM 3036 O O . ARG A 1 375 ? 16.562 -3.994 -7.805 1 98.62 375 ARG A O 1
ATOM 3043 N N . ALA A 1 376 ? 16.188 -6.051 -6.938 1 98.62 376 ALA A N 1
ATOM 3044 C CA . ALA A 1 376 ? 14.75 -5.836 -6.82 1 98.62 376 ALA A CA 1
ATOM 3045 C C . ALA A 1 376 ? 14.438 -4.688 -5.867 1 98.62 376 ALA A C 1
ATOM 3047 O O . ALA A 1 376 ? 13.594 -3.84 -6.16 1 98.62 376 ALA A O 1
ATOM 3048 N N . ALA A 1 377 ? 15.156 -4.613 -4.758 1 98.62 377 ALA A N 1
ATOM 3049 C CA . ALA A 1 377 ? 14.961 -3.543 -3.785 1 98.62 377 ALA A CA 1
ATOM 3050 C C . ALA A 1 377 ? 15.297 -2.184 -4.391 1 98.62 377 ALA A C 1
ATOM 3052 O O . ALA A 1 377 ? 14.625 -1.19 -4.117 1 98.62 377 ALA A O 1
ATOM 3053 N N . ALA A 1 378 ? 16.344 -2.154 -5.164 1 98.5 378 ALA A N 1
ATOM 3054 C CA . ALA A 1 378 ? 16.766 -0.907 -5.797 1 98.5 378 ALA A CA 1
ATOM 3055 C C . ALA A 1 378 ? 15.68 -0.361 -6.715 1 98.5 378 ALA A C 1
ATOM 3057 O O . ALA A 1 378 ? 15.43 0.846 -6.738 1 98.5 378 ALA A O 1
ATOM 3058 N N . TYR A 1 379 ? 15.008 -1.239 -7.41 1 98 379 TYR A N 1
ATOM 3059 C CA . TYR A 1 379 ? 13.945 -0.806 -8.312 1 98 379 TYR A CA 1
ATOM 3060 C C . TYR A 1 379 ? 12.703 -0.388 -7.531 1 98 379 TYR A C 1
ATOM 3062 O O . TYR A 1 379 ? 12 0.547 -7.926 1 98 379 TYR A O 1
ATOM 3070 N N . LEU A 1 380 ? 12.43 -1.001 -6.391 1 97.88 380 LEU A N 1
ATOM 3071 C CA . LEU A 1 380 ? 11.133 -0.837 -5.742 1 97.88 380 LEU A CA 1
ATOM 3072 C C . LEU A 1 380 ? 11.242 0.096 -4.539 1 97.88 380 LEU A C 1
ATOM 3074 O O . LEU A 1 380 ? 10.234 0.408 -3.898 1 97.88 380 LEU A O 1
ATOM 3078 N N . HIS A 1 381 ? 12.359 0.628 -4.188 1 96.5 381 HIS A N 1
ATOM 3079 C CA . HIS A 1 381 ? 12.625 1.281 -2.912 1 96.5 381 HIS A CA 1
ATOM 3080 C C . HIS A 1 381 ? 11.844 2.588 -2.791 1 96.5 381 HIS A C 1
ATOM 3082 O O . HIS A 1 381 ? 11.75 3.158 -1.703 1 96.5 381 HIS A O 1
ATOM 3088 N N . ASN A 1 382 ? 11.211 3.062 -3.838 1 93.75 382 ASN A N 1
ATOM 3089 C CA . ASN A 1 382 ? 10.508 4.34 -3.742 1 93.75 382 ASN A CA 1
ATOM 3090 C C . ASN A 1 382 ? 9.07 4.227 -4.227 1 93.75 382 ASN A C 1
ATOM 3092 O O . ASN A 1 382 ? 8.398 5.238 -4.445 1 93.75 382 ASN A O 1
ATOM 3096 N N . ILE A 1 383 ? 8.523 3.043 -4.363 1 95.25 383 ILE A N 1
ATOM 3097 C CA . ILE A 1 383 ? 7.195 2.904 -4.945 1 95.25 383 ILE A CA 1
ATOM 3098 C C . ILE A 1 383 ? 6.145 3.387 -3.951 1 95.25 383 ILE A C 1
ATOM 3100 O O . ILE A 1 383 ? 5.043 3.777 -4.344 1 95.25 383 ILE A O 1
ATOM 3104 N N . GLY A 1 384 ? 6.5 3.418 -2.691 1 94.75 384 GLY A N 1
ATOM 3105 C CA . GLY A 1 384 ? 5.578 3.883 -1.667 1 94.75 384 GLY A CA 1
ATOM 3106 C C . GLY A 1 384 ? 5.262 5.363 -1.777 1 94.75 384 GLY A C 1
ATOM 3107 O O . GLY A 1 384 ? 4.27 5.832 -1.218 1 94.75 384 GLY A O 1
ATOM 3108 N N . LYS A 1 385 ? 6.117 6.133 -2.479 1 93.25 385 LYS A N 1
ATOM 3109 C CA . LYS A 1 385 ? 5.91 7.57 -2.641 1 93.25 385 LYS A CA 1
ATOM 3110 C C . LYS A 1 385 ? 4.613 7.855 -3.396 1 93.25 385 LYS A C 1
ATOM 3112 O O . LYS A 1 385 ? 4.035 8.938 -3.26 1 93.25 385 LYS A O 1
ATOM 3117 N N . TYR A 1 386 ? 4.18 6.871 -4.125 1 92.5 386 TYR A N 1
ATOM 3118 C CA . TYR A 1 386 ? 2.918 7.012 -4.848 1 92.5 386 TYR A CA 1
ATOM 3119 C C . TYR A 1 386 ? 1.755 7.199 -3.881 1 92.5 386 TYR A C 1
ATOM 3121 O O . TYR A 1 386 ? 0.826 7.961 -4.16 1 92.5 386 TYR A O 1
ATOM 3129 N N . ALA A 1 387 ? 1.903 6.508 -2.746 1 92.19 387 ALA A N 1
ATOM 3130 C CA . ALA A 1 387 ? 0.824 6.531 -1.762 1 92.19 387 ALA A CA 1
ATOM 3131 C C . ALA A 1 387 ? 0.984 7.703 -0.798 1 92.19 387 ALA A C 1
ATOM 3133 O O . ALA A 1 387 ? 0.016 8.406 -0.501 1 92.19 387 ALA A O 1
ATOM 3134 N N . SER A 1 388 ? 2.182 7.859 -0.291 1 92.12 388 SER A N 1
ATOM 3135 C CA . SER A 1 388 ? 2.43 8.906 0.694 1 92.12 388 SER A CA 1
ATOM 3136 C C . SER A 1 388 ? 3.896 9.32 0.702 1 92.12 388 SER A C 1
ATOM 3138 O O . SER A 1 388 ? 4.785 8.477 0.833 1 92.12 388 SER A O 1
ATOM 3140 N N . MET A 1 389 ? 4.109 10.602 0.724 1 90.62 389 MET A N 1
ATOM 3141 C CA . MET A 1 389 ? 5.473 11.117 0.791 1 90.62 389 MET A CA 1
ATOM 3142 C C . MET A 1 389 ? 5.977 11.133 2.23 1 90.62 389 MET A C 1
ATOM 3144 O O . MET A 1 389 ? 7.184 11.039 2.471 1 90.62 389 MET A O 1
ATOM 3148 N N . ARG A 1 390 ? 5.082 11.234 3.131 1 88.5 390 ARG A N 1
ATOM 3149 C CA . ARG A 1 390 ? 5.441 11.375 4.539 1 88.5 390 ARG A CA 1
ATOM 3150 C C . ARG A 1 390 ? 5.824 10.031 5.148 1 88.5 390 ARG A C 1
ATOM 3152 O O . ARG A 1 390 ? 6.746 9.953 5.957 1 88.5 390 ARG A O 1
ATOM 3159 N N . THR A 1 391 ? 5.055 9.016 4.68 1 89.56 391 THR A N 1
ATOM 3160 C CA . THR A 1 391 ? 5.25 7.699 5.281 1 89.56 391 THR A CA 1
ATOM 3161 C C . THR A 1 391 ? 5.562 6.656 4.211 1 89.56 391 THR A C 1
ATOM 3163 O O . THR A 1 391 ? 5.094 5.52 4.293 1 89.56 391 THR A O 1
ATOM 3166 N N . TYR A 1 392 ? 6.305 7.031 3.199 1 92.31 392 TYR A N 1
ATOM 3167 C CA . TYR A 1 392 ? 6.527 6.117 2.084 1 92.31 392 TYR A CA 1
ATOM 3168 C C . TYR A 1 392 ? 7.367 4.926 2.518 1 92.31 392 TYR A C 1
ATOM 3170 O O . TYR A 1 392 ? 7.34 3.871 1.877 1 92.31 392 TYR A O 1
ATOM 3178 N N . ASP A 1 393 ? 8.164 5.051 3.627 1 91.44 393 ASP A N 1
ATOM 3179 C CA . ASP A 1 393 ? 8.93 3.924 4.148 1 91.44 393 ASP A CA 1
ATOM 3180 C C . ASP A 1 393 ? 8.016 2.764 4.527 1 91.44 393 ASP A C 1
ATOM 3182 O O . ASP A 1 393 ? 8.273 1.616 4.16 1 91.44 393 ASP A O 1
ATOM 3186 N N . ARG A 1 394 ? 6.945 3.125 5.176 1 91.06 394 ARG A N 1
ATOM 3187 C CA . ARG A 1 394 ? 5.984 2.1 5.559 1 91.06 394 ARG A CA 1
ATOM 3188 C C . ARG A 1 394 ? 5.27 1.532 4.336 1 91.06 394 ARG A C 1
ATOM 3190 O O . ARG A 1 394 ? 5.098 0.317 4.219 1 91.06 394 ARG A O 1
ATOM 3197 N N . TYR A 1 395 ? 4.887 2.387 3.48 1 92.38 395 TYR A N 1
ATOM 3198 C CA . TYR A 1 395 ? 4.195 1.948 2.271 1 92.38 395 TYR A CA 1
ATOM 3199 C C . TYR A 1 395 ? 5.102 1.069 1.416 1 92.38 395 TYR A C 1
ATOM 3201 O O . TYR A 1 395 ? 4.648 0.074 0.846 1 92.38 395 TYR A O 1
ATOM 3209 N N . ASN A 1 396 ? 6.375 1.451 1.346 1 94.06 396 ASN A N 1
ATOM 3210 C CA . ASN A 1 396 ? 7.312 0.578 0.647 1 94.06 396 ASN A CA 1
ATOM 3211 C C . ASN A 1 396 ? 7.285 -0.838 1.215 1 94.06 396 ASN A C 1
ATOM 3213 O O . ASN A 1 396 ? 7.176 -1.811 0.465 1 94.06 396 ASN A O 1
ATOM 3217 N N . TYR A 1 397 ? 7.395 -0.877 2.508 1 93.81 397 TYR A N 1
ATOM 3218 C CA . TYR A 1 397 ? 7.438 -2.176 3.172 1 93.81 397 TYR A CA 1
ATOM 3219 C C . TYR A 1 397 ? 6.191 -2.992 2.85 1 93.81 397 TYR A C 1
ATOM 3221 O O . TYR A 1 397 ? 6.293 -4.129 2.383 1 93.81 397 TYR A O 1
ATOM 3229 N N . TYR A 1 398 ? 5.078 -2.443 2.969 1 91.88 398 TYR A N 1
ATOM 3230 C CA . TYR A 1 398 ? 3.834 -3.195 2.852 1 91.88 398 TYR A CA 1
ATOM 3231 C C . TYR A 1 398 ? 3.545 -3.549 1.398 1 91.88 398 TYR A C 1
ATOM 3233 O O . TYR A 1 398 ? 3.07 -4.648 1.103 1 91.88 398 TYR A O 1
ATOM 3241 N N . LEU A 1 399 ? 3.779 -2.623 0.498 1 93.5 399 LEU A N 1
ATOM 3242 C CA . LEU A 1 399 ? 3.527 -2.871 -0.918 1 93.5 399 LEU A CA 1
ATOM 3243 C C . LEU A 1 399 ? 4.402 -4.008 -1.434 1 93.5 399 LEU A C 1
ATOM 3245 O O . LEU A 1 399 ? 3.951 -4.828 -2.236 1 93.5 399 LEU A O 1
ATOM 3249 N N . ILE A 1 400 ? 5.586 -4.047 -0.884 1 95.69 400 ILE A N 1
ATOM 3250 C CA . ILE A 1 400 ? 6.527 -5.047 -1.371 1 95.69 400 ILE A CA 1
ATOM 3251 C C . ILE A 1 400 ? 6.281 -6.375 -0.658 1 95.69 400 ILE A C 1
ATOM 3253 O O . ILE A 1 400 ? 6.289 -7.438 -1.287 1 95.69 400 ILE A O 1
ATOM 3257 N N . ASP A 1 401 ? 6.016 -6.316 0.573 1 92.5 401 ASP A N 1
ATOM 3258 C CA . ASP A 1 401 ? 5.867 -7.516 1.393 1 92.5 401 ASP A CA 1
ATOM 3259 C C . ASP A 1 401 ? 4.676 -8.352 0.929 1 92.5 401 ASP A C 1
ATOM 3261 O O . ASP A 1 401 ? 4.688 -9.578 1.046 1 92.5 401 ASP A O 1
ATOM 3265 N N . SER A 1 402 ? 3.686 -7.707 0.343 1 85.88 402 SER A N 1
ATOM 3266 C CA . SER A 1 402 ? 2.469 -8.406 -0.061 1 85.88 402 SER A CA 1
ATOM 3267 C C . SER A 1 402 ? 2.42 -8.602 -1.572 1 85.88 402 SER A C 1
ATOM 3269 O O . SER A 1 402 ? 1.458 -9.164 -2.1 1 85.88 402 SER A O 1
ATOM 3271 N N . ALA A 1 403 ? 3.428 -8.219 -2.227 1 90.62 403 ALA A N 1
ATOM 3272 C CA . ALA A 1 403 ? 3.424 -8.242 -3.688 1 90.62 403 ALA A CA 1
ATOM 3273 C C . ALA A 1 403 ? 3.668 -9.656 -4.215 1 90.62 403 ALA A C 1
ATOM 3275 O O . ALA A 1 403 ? 4.371 -10.445 -3.584 1 90.62 403 ALA A O 1
ATOM 3276 N N . ASP A 1 404 ? 3.023 -9.953 -5.301 1 92.19 404 ASP A N 1
ATOM 3277 C CA . ASP A 1 404 ? 3.357 -11.141 -6.074 1 92.19 404 ASP A CA 1
ATOM 3278 C C . ASP A 1 404 ? 4.496 -10.867 -7.051 1 92.19 404 ASP A C 1
ATOM 3280 O O . ASP A 1 404 ? 4.258 -10.547 -8.219 1 92.19 404 ASP A O 1
ATOM 3284 N N . LEU A 1 405 ? 5.688 -11.031 -6.543 1 94.94 405 LEU A N 1
ATOM 3285 C CA . LEU A 1 405 ? 6.852 -10.859 -7.41 1 94.94 405 LEU A CA 1
ATOM 3286 C C . LEU A 1 405 ? 7.223 -12.172 -8.086 1 94.94 405 LEU A C 1
ATOM 3288 O O . LEU A 1 405 ? 7.492 -13.172 -7.414 1 94.94 405 LEU A O 1
ATOM 3292 N N . LEU A 1 406 ? 7.234 -12.117 -9.367 1 95.75 406 LEU A N 1
ATOM 3293 C CA . LEU A 1 406 ? 7.453 -13.312 -10.172 1 95.75 406 LEU A CA 1
ATOM 3294 C C . LEU A 1 406 ? 8.758 -14 -9.789 1 95.75 406 LEU A C 1
ATOM 3296 O O . LEU A 1 406 ? 9.828 -13.391 -9.859 1 95.75 406 LEU A O 1
ATOM 3300 N N . GLY A 1 407 ? 8.68 -15.203 -9.32 1 95.06 407 GLY A N 1
ATOM 3301 C CA . GLY A 1 407 ? 9.859 -16.016 -9.07 1 95.06 407 GLY A CA 1
ATOM 3302 C C . GLY A 1 407 ? 10.398 -15.859 -7.664 1 95.06 407 GLY A C 1
ATOM 3303 O O . GLY A 1 407 ? 11.273 -16.625 -7.242 1 95.06 407 GLY A O 1
ATOM 3304 N N . PHE A 1 408 ? 9.914 -14.898 -6.918 1 96.56 408 PHE A N 1
ATOM 3305 C CA . PHE A 1 408 ? 10.383 -14.688 -5.551 1 96.56 408 PHE A CA 1
ATOM 3306 C C . PHE A 1 408 ? 9.508 -15.438 -4.559 1 96.56 408 PHE A C 1
ATOM 3308 O O . PHE A 1 408 ? 8.281 -15.484 -4.715 1 96.56 408 PHE A O 1
ATOM 3315 N N . SER A 1 409 ? 10.156 -16.031 -3.57 1 94.5 409 SER A N 1
ATOM 3316 C CA . SER A 1 409 ? 9.414 -16.625 -2.465 1 94.5 409 SER A CA 1
ATOM 3317 C C . SER A 1 409 ? 8.852 -15.555 -1.536 1 94.5 409 SER A C 1
ATOM 3319 O O . SER A 1 409 ? 9.227 -14.383 -1.627 1 94.5 409 SER A O 1
ATOM 3321 N N . GLU A 1 410 ? 7.965 -15.945 -0.686 1 91.56 410 GLU A N 1
ATOM 3322 C CA . GLU A 1 410 ? 7.418 -15.031 0.308 1 91.56 410 GLU A CA 1
ATOM 3323 C C . GLU A 1 410 ? 8.516 -14.461 1.202 1 91.56 410 GLU A C 1
ATOM 3325 O O . GLU A 1 410 ? 8.492 -13.281 1.554 1 91.56 410 GLU A O 1
ATOM 3330 N N . GLU A 1 411 ? 9.422 -15.312 1.531 1 93.25 411 GLU A N 1
ATOM 3331 C CA . GLU A 1 411 ? 10.531 -14.891 2.383 1 93.25 411 GLU A CA 1
ATOM 3332 C C . GLU A 1 411 ? 11.422 -13.875 1.67 1 93.25 411 GLU A C 1
ATOM 3334 O O . GLU A 1 411 ? 11.906 -12.922 2.287 1 93.25 411 GLU A O 1
ATOM 3339 N N . GLN A 1 412 ? 11.656 -14.125 0.463 1 96.38 412 GLN A N 1
ATOM 3340 C CA . GLN A 1 412 ? 12.477 -13.195 -0.312 1 96.38 412 GLN A CA 1
ATOM 3341 C C . GLN A 1 412 ? 11.789 -11.844 -0.442 1 96.38 412 GLN A C 1
ATOM 3343 O O . GLN A 1 412 ? 12.43 -10.797 -0.328 1 96.38 412 GLN A O 1
ATOM 3348 N N . CYS A 1 413 ? 10.469 -11.859 -0.669 1 95.75 413 CYS A N 1
ATOM 3349 C CA . CYS A 1 413 ? 9.711 -10.617 -0.722 1 95.75 413 CYS A CA 1
ATOM 3350 C C . CYS A 1 413 ? 9.805 -9.867 0.602 1 95.75 413 CYS A C 1
ATOM 3352 O O . CYS A 1 413 ? 9.945 -8.641 0.619 1 95.75 413 CYS A O 1
ATOM 3354 N N . HIS A 1 414 ? 9.719 -10.648 1.662 1 95 414 HIS A N 1
ATOM 3355 C CA . HIS A 1 414 ? 9.859 -10.062 2.992 1 95 414 HIS A CA 1
ATOM 3356 C C . HIS A 1 414 ? 11.211 -9.391 3.164 1 95 414 HIS A C 1
ATOM 3358 O O . HIS A 1 414 ? 11.297 -8.281 3.688 1 95 414 HIS A O 1
ATOM 3364 N N . THR A 1 415 ? 12.227 -10.047 2.701 1 96.88 415 THR A N 1
ATOM 3365 C CA . THR A 1 415 ? 13.586 -9.508 2.783 1 96.88 415 THR A CA 1
ATOM 3366 C C . THR A 1 415 ? 13.703 -8.227 1.965 1 96.88 415 THR A C 1
ATOM 3368 O O . THR A 1 415 ? 14.266 -7.23 2.438 1 96.88 415 THR A O 1
ATOM 3371 N N . ILE A 1 416 ? 13.164 -8.242 0.767 1 98.06 416 ILE A N 1
ATOM 3372 C CA . ILE A 1 416 ? 13.203 -7.062 -0.092 1 98.06 416 ILE A CA 1
ATOM 3373 C C . ILE A 1 416 ? 12.461 -5.906 0.585 1 98.06 416 ILE A C 1
ATOM 3375 O O . ILE A 1 416 ? 12.938 -4.766 0.568 1 98.06 416 ILE A O 1
ATOM 3379 N N . ALA A 1 417 ? 11.336 -6.223 1.179 1 96.75 417 ALA A N 1
ATOM 3380 C CA . ALA A 1 417 ? 10.555 -5.223 1.897 1 96.75 417 ALA A CA 1
ATOM 3381 C C . ALA A 1 417 ? 11.352 -4.625 3.053 1 96.75 417 ALA A C 1
ATOM 3383 O O . ALA A 1 417 ? 11.359 -3.41 3.252 1 96.75 417 ALA A O 1
ATOM 3384 N N . GLN A 1 418 ? 12.016 -5.453 3.805 1 96 418 GLN A N 1
ATOM 3385 C CA . GLN A 1 418 ? 12.812 -5.008 4.941 1 96 418 GLN A CA 1
ATOM 3386 C C . GLN A 1 418 ? 13.953 -4.105 4.492 1 96 418 GLN A C 1
ATOM 3388 O O . GLN A 1 418 ? 14.242 -3.094 5.137 1 96 418 GLN A O 1
ATOM 3393 N N . ILE A 1 419 ? 14.594 -4.492 3.422 1 97.06 419 ILE A N 1
ATOM 3394 C CA . ILE A 1 419 ? 15.672 -3.684 2.863 1 97.06 419 ILE A CA 1
ATOM 3395 C C . ILE A 1 419 ? 15.148 -2.289 2.521 1 97.06 419 ILE A C 1
ATOM 3397 O O . ILE A 1 419 ? 15.758 -1.283 2.9 1 97.06 419 ILE A O 1
ATOM 3401 N N . SER A 1 420 ? 14.023 -2.266 1.866 1 96.06 420 SER A N 1
ATOM 3402 C CA . SER A 1 420 ? 13.453 -1.017 1.375 1 96.06 420 SER A CA 1
ATOM 3403 C C . SER A 1 420 ? 13 -0.121 2.525 1 96.06 420 SER A C 1
ATOM 3405 O O . SER A 1 420 ? 13 1.104 2.4 1 96.06 420 SER A O 1
ATOM 3407 N N . TYR A 1 421 ? 12.602 -0.721 3.631 1 94.5 421 TYR A N 1
ATOM 3408 C CA . TYR A 1 421 ? 12.242 0.038 4.824 1 94.5 421 TYR A CA 1
ATOM 3409 C C . TYR A 1 421 ? 13.477 0.59 5.516 1 94.5 421 TYR A C 1
ATOM 3411 O O . TYR A 1 421 ? 13.547 1.781 5.828 1 94.5 421 TYR A O 1
ATOM 3419 N N . LEU A 1 422 ? 14.453 -0.238 5.703 1 92.5 422 LEU A N 1
ATOM 3420 C CA . LEU A 1 422 ? 15.641 0.087 6.492 1 92.5 422 LEU A CA 1
ATOM 3421 C C . LEU A 1 422 ? 16.484 1.147 5.797 1 92.5 422 LEU A C 1
ATOM 3423 O O . LEU A 1 422 ? 17.125 1.966 6.457 1 92.5 422 LEU A O 1
ATOM 3427 N N . TYR A 1 423 ? 16.422 1.082 4.531 1 92 423 TYR A N 1
ATOM 3428 C CA . TYR A 1 423 ? 17.266 2.012 3.791 1 92 423 TYR A CA 1
ATOM 3429 C C . TYR A 1 423 ? 16.859 3.455 4.07 1 92 423 TYR A C 1
ATOM 3431 O O . TYR A 1 423 ? 17.672 4.371 3.938 1 92 423 TYR A O 1
ATOM 3439 N N . THR A 1 424 ? 15.641 3.672 4.512 1 87.5 424 THR A N 1
ATOM 3440 C CA . THR A 1 424 ? 15.125 5.02 4.715 1 87.5 424 THR A CA 1
ATOM 3441 C C . THR A 1 424 ? 15.5 5.543 6.098 1 87.5 424 THR A C 1
ATOM 3443 O O . THR A 1 424 ? 15.406 6.742 6.363 1 87.5 424 THR A O 1
ATOM 3446 N N . LEU A 1 425 ? 15.93 4.629 6.961 1 80.81 425 LEU A N 1
ATOM 3447 C CA . LEU A 1 425 ? 16.141 5.023 8.352 1 80.81 425 LEU A CA 1
ATOM 3448 C C . LEU A 1 425 ? 17.5 5.695 8.516 1 80.81 425 LEU A C 1
ATOM 3450 O O . LEU A 1 425 ? 18.484 5.277 7.906 1 80.81 425 LEU A O 1
ATOM 3454 N N . GLU A 1 426 ? 17.516 6.742 9.25 1 70.44 426 GLU A N 1
ATOM 3455 C CA . GLU A 1 426 ? 18.766 7.43 9.547 1 70.44 426 GLU A CA 1
ATOM 3456 C C . GLU A 1 426 ? 19.656 6.594 10.469 1 70.44 426 GLU A C 1
ATOM 3458 O O . GLU A 1 426 ? 20.859 6.527 10.273 1 70.44 426 GLU A O 1
ATOM 3463 N N . ARG A 1 427 ? 18.906 6.09 11.531 1 66.44 427 ARG A N 1
ATOM 3464 C CA . ARG A 1 427 ? 19.578 5.164 12.438 1 66.44 427 ARG A CA 1
ATOM 3465 C C . ARG A 1 427 ? 18.922 3.789 12.398 1 66.44 427 ARG A C 1
ATOM 3467 O O . ARG A 1 427 ? 17.766 3.633 12.797 1 66.44 427 ARG A O 1
ATOM 3474 N N . PRO A 1 428 ? 19.516 3.041 11.711 1 63.88 428 PRO A N 1
ATOM 3475 C CA . PRO A 1 428 ? 18.812 1.774 11.516 1 63.88 428 PRO A CA 1
ATOM 3476 C C . PRO A 1 428 ? 18.625 0.993 12.812 1 63.88 428 PRO A C 1
ATOM 3478 O O . PRO A 1 428 ? 19.172 -0.109 12.961 1 63.88 428 PRO A O 1
ATOM 3481 N N . GLU A 1 429 ? 18.125 1.622 13.836 1 72.56 429 GLU A N 1
ATOM 3482 C CA . GLU A 1 429 ? 17.672 0.956 15.047 1 72.56 429 GLU A CA 1
ATOM 3483 C C . GLU A 1 429 ? 16.141 0.882 15.086 1 72.56 429 GLU A C 1
ATOM 3485 O O . GLU A 1 429 ? 15.461 1.799 14.625 1 72.56 429 GLU A O 1
ATOM 3490 N N . LEU A 1 430 ? 15.875 -0.331 15.414 1 76.88 430 LEU A N 1
ATOM 3491 C CA . LEU A 1 430 ? 14.445 -0.497 15.633 1 76.88 430 LEU A CA 1
ATOM 3492 C C . LEU A 1 430 ? 14 0.214 16.906 1 76.88 430 LEU A C 1
ATOM 3494 O O . LEU A 1 430 ? 14.711 0.192 17.906 1 76.88 430 LEU A O 1
ATOM 3498 N N . ASN A 1 431 ? 13.109 1.144 16.781 1 73 431 ASN A N 1
ATOM 3499 C CA . ASN A 1 431 ? 12.648 1.926 17.922 1 73 431 ASN A CA 1
ATOM 3500 C C . ASN A 1 431 ? 11.164 1.684 18.203 1 73 431 ASN A C 1
ATOM 3502 O O . ASN A 1 431 ? 10.539 2.449 18.938 1 73 431 ASN A O 1
ATOM 3506 N N . GLY A 1 432 ? 10.68 0.666 17.484 1 71.81 432 GLY A N 1
ATOM 3507 C CA . GLY A 1 432 ? 9.281 0.338 17.75 1 71.81 432 GLY A CA 1
ATOM 3508 C C . GLY A 1 432 ? 8.328 0.989 16.766 1 71.81 432 GLY A C 1
ATOM 3509 O O . GLY A 1 432 ? 7.129 0.718 16.781 1 71.81 432 GLY A O 1
ATOM 3510 N N . SER A 1 433 ? 8.867 1.804 15.891 1 75.62 433 SER A N 1
ATOM 3511 C CA . SER A 1 433 ? 7.996 2.49 14.938 1 75.62 433 SER A CA 1
ATOM 3512 C C . SER A 1 433 ? 7.859 1.694 13.641 1 75.62 433 SER A C 1
ATOM 3514 O O . SER A 1 433 ? 7.094 2.074 12.75 1 75.62 433 SER A O 1
ATOM 3516 N N . GLU A 1 434 ? 8.555 0.572 13.625 1 82.56 434 GLU A N 1
ATOM 3517 C CA . GLU A 1 434 ? 8.539 -0.252 12.422 1 82.56 434 GLU A CA 1
ATOM 3518 C C . GLU A 1 434 ? 7.219 -1.012 12.289 1 82.56 434 GLU A C 1
ATOM 3520 O O . GLU A 1 434 ? 6.504 -1.196 13.273 1 82.56 434 GLU A O 1
ATOM 3525 N N . PRO A 1 435 ? 6.996 -1.388 11 1 81.56 435 PRO A N 1
ATOM 3526 C CA . PRO A 1 435 ? 5.844 -2.279 10.844 1 81.56 435 PRO A CA 1
ATOM 3527 C C . PRO A 1 435 ? 5.902 -3.484 11.781 1 81.56 435 PRO A C 1
ATOM 3529 O O . PRO A 1 435 ? 6.977 -4.047 12.008 1 81.56 435 PRO A O 1
ATOM 3532 N N . LYS A 1 436 ? 4.801 -3.824 12.258 1 76.38 436 LYS A N 1
ATOM 3533 C CA . LYS A 1 436 ? 4.773 -4.871 13.281 1 76.38 436 LYS A CA 1
ATOM 3534 C C . LYS A 1 436 ? 5.207 -6.211 12.695 1 76.38 436 LYS A C 1
ATOM 3536 O O . LYS A 1 436 ? 5.668 -7.09 13.43 1 76.38 436 LYS A O 1
ATOM 3541 N N . ASP A 1 437 ? 5.199 -6.336 11.391 1 77.75 437 ASP A N 1
ATOM 3542 C CA . ASP A 1 437 ? 5.598 -7.57 10.719 1 77.75 437 ASP A CA 1
ATOM 3543 C C . ASP A 1 437 ? 7.094 -7.57 10.422 1 77.75 437 ASP A C 1
ATOM 3545 O O . ASP A 1 437 ? 7.617 -8.539 9.859 1 77.75 437 ASP A O 1
ATOM 3549 N N . PHE A 1 438 ? 7.758 -6.551 10.812 1 81.94 438 PHE A N 1
ATOM 3550 C CA . PHE A 1 438 ? 9.188 -6.426 10.562 1 81.94 438 PHE A CA 1
ATOM 3551 C C . PHE A 1 438 ? 9.977 -7.414 11.414 1 81.94 438 PHE A C 1
ATOM 3553 O O . PHE A 1 438 ? 11 -7.949 10.969 1 81.94 438 PHE A O 1
ATOM 3560 N N . GLY A 1 439 ? 9.539 -7.82 12.516 1 76.94 439 GLY A N 1
ATOM 3561 C CA . GLY A 1 439 ? 10.242 -8.68 13.453 1 76.94 439 GLY A CA 1
ATOM 3562 C C . GLY A 1 439 ? 11.008 -7.914 14.516 1 76.94 439 GLY A C 1
ATOM 3563 O O . GLY A 1 439 ? 11 -6.68 14.523 1 76.94 439 GLY A O 1
ATOM 3564 N N . SER A 1 440 ? 11.633 -8.547 15.391 1 76.94 440 SER A N 1
ATOM 3565 C CA . SER A 1 440 ? 12.227 -7.918 16.578 1 76.94 440 SER A CA 1
ATOM 3566 C C . SER A 1 440 ? 13.672 -7.5 16.312 1 76.94 440 SER A C 1
ATOM 3568 O O . SER A 1 440 ? 14.234 -6.691 17.047 1 76.94 440 SER A O 1
ATOM 3570 N N . GLY A 1 441 ? 14.211 -8.023 15.242 1 84.88 441 GLY A N 1
ATOM 3571 C CA . GLY A 1 441 ? 15.602 -7.688 14.945 1 84.88 441 GLY A CA 1
ATOM 3572 C C . GLY A 1 441 ? 15.875 -7.527 13.461 1 84.88 441 GLY A C 1
ATOM 3573 O O . GLY A 1 441 ? 15.055 -7.91 12.625 1 84.88 441 GLY A O 1
ATOM 3574 N N . ILE A 1 442 ? 16.953 -6.812 13.297 1 89.88 442 ILE A N 1
ATOM 3575 C CA . ILE A 1 442 ? 17.391 -6.633 11.914 1 89.88 442 ILE A CA 1
ATOM 3576 C C . ILE A 1 442 ? 18.328 -7.773 11.508 1 89.88 442 ILE A C 1
ATOM 3578 O O . ILE A 1 442 ? 19.438 -7.883 12.023 1 89.88 442 ILE A O 1
ATOM 3582 N N . PRO A 1 443 ? 17.891 -8.57 10.57 1 91.94 443 PRO A N 1
ATOM 3583 C CA . PRO A 1 443 ? 18.797 -9.617 10.109 1 91.94 443 PRO A CA 1
ATOM 3584 C C . PRO A 1 443 ? 20.078 -9.055 9.469 1 91.94 443 PRO A C 1
ATOM 3586 O O . PRO A 1 443 ? 20.016 -8.039 8.773 1 91.94 443 PRO A O 1
ATOM 3589 N N . PRO A 1 444 ? 21.188 -9.711 9.656 1 93.75 444 PRO A N 1
ATOM 3590 C CA . PRO A 1 444 ? 22.469 -9.219 9.117 1 93.75 444 PRO A CA 1
ATOM 3591 C C . PRO A 1 444 ? 22.438 -9.023 7.605 1 93.75 444 PRO A C 1
ATOM 3593 O O . PRO A 1 444 ? 22.953 -8.039 7.094 1 93.75 444 PRO A O 1
ATOM 3596 N N . LEU A 1 445 ? 21.812 -9.938 6.902 1 96.38 445 LEU A N 1
ATOM 3597 C CA . LEU A 1 445 ? 21.719 -9.812 5.453 1 96.38 445 LEU A CA 1
ATOM 3598 C C . LEU A 1 445 ? 20.969 -8.547 5.055 1 96.38 445 LEU A C 1
ATOM 3600 O O . LEU A 1 445 ? 21.391 -7.832 4.148 1 96.38 445 LEU A O 1
ATOM 3604 N N . VAL A 1 446 ? 19.875 -8.305 5.734 1 96.38 446 VAL A N 1
ATOM 3605 C CA . VAL A 1 446 ? 19.047 -7.133 5.457 1 96.38 446 VAL A CA 1
ATOM 3606 C C . VAL A 1 446 ? 19.859 -5.863 5.723 1 96.38 446 VAL A C 1
ATOM 3608 O O . VAL A 1 446 ? 19.828 -4.918 4.93 1 96.38 446 VAL A O 1
ATOM 3611 N N . ALA A 1 447 ? 20.594 -5.875 6.832 1 94.94 447 ALA A N 1
ATOM 3612 C CA . ALA A 1 447 ? 21.422 -4.727 7.184 1 94.94 447 ALA A CA 1
ATOM 3613 C C . ALA A 1 447 ? 22.469 -4.457 6.105 1 94.94 447 ALA A C 1
ATOM 3615 O O . ALA A 1 447 ? 22.672 -3.311 5.707 1 94.94 447 ALA A O 1
ATOM 3616 N N . LYS A 1 448 ? 23.094 -5.488 5.699 1 97.06 448 LYS A N 1
ATOM 3617 C CA . LYS A 1 448 ? 24.141 -5.355 4.688 1 97.06 448 LYS A CA 1
ATOM 3618 C C . LYS A 1 448 ? 23.578 -4.801 3.385 1 97.06 448 LYS A C 1
ATOM 3620 O O . LYS A 1 448 ? 24.109 -3.836 2.832 1 97.06 448 LYS A O 1
ATOM 3625 N N . LEU A 1 449 ? 22.484 -5.379 2.891 1 98.38 449 LEU A N 1
ATOM 3626 C CA . LEU A 1 449 ? 21.922 -4.969 1.61 1 98.38 449 LEU A CA 1
ATOM 3627 C C . LEU A 1 449 ? 21.312 -3.572 1.707 1 98.38 449 LEU A C 1
ATOM 3629 O O . LEU A 1 449 ? 21.406 -2.787 0.761 1 98.38 449 LEU A O 1
ATOM 3633 N N . ALA A 1 450 ? 20.734 -3.256 2.85 1 97 450 ALA A N 1
ATOM 3634 C CA . ALA A 1 450 ? 20.219 -1.908 3.064 1 97 450 ALA A CA 1
ATOM 3635 C C . ALA A 1 450 ? 21.344 -0.879 3.082 1 97 450 ALA A C 1
ATOM 3637 O O . ALA A 1 450 ? 21.188 0.228 2.561 1 97 450 ALA A O 1
ATOM 3638 N N . GLY A 1 451 ? 22.453 -1.249 3.754 1 96.31 451 GLY A N 1
ATOM 3639 C CA . GLY A 1 451 ? 23.609 -0.365 3.758 1 96.31 451 GLY A CA 1
ATOM 3640 C C . GLY A 1 451 ? 24.125 -0.05 2.365 1 96.31 451 GLY A C 1
ATOM 3641 O O . GLY A 1 451 ? 24.453 1.099 2.066 1 96.31 451 GLY A O 1
ATOM 3642 N N . ILE A 1 452 ? 24.141 -1.034 1.522 1 98 452 ILE A N 1
ATOM 3643 C CA . ILE A 1 452 ? 24.578 -0.857 0.142 1 98 452 ILE A CA 1
ATOM 3644 C C . ILE A 1 452 ? 23.594 0.046 -0.601 1 98 452 ILE A C 1
ATOM 3646 O O . ILE A 1 452 ? 24.016 0.997 -1.271 1 98 452 ILE A O 1
ATOM 3650 N N . LEU A 1 453 ? 22.328 -0.269 -0.478 1 98.06 453 LEU A N 1
ATOM 3651 C CA . LEU A 1 453 ? 21.281 0.49 -1.158 1 98.06 453 LEU A CA 1
ATOM 3652 C C . LEU A 1 453 ? 21.297 1.953 -0.73 1 98.06 453 LEU A C 1
ATOM 3654 O O . LEU A 1 453 ? 21.141 2.85 -1.561 1 98.06 453 LEU A O 1
ATOM 3658 N N . ARG A 1 454 ? 21.516 2.182 0.51 1 96.25 454 ARG A N 1
ATOM 3659 C CA . ARG A 1 454 ? 21.547 3.531 1.063 1 96.25 454 ARG A CA 1
ATOM 3660 C C . ARG A 1 454 ? 22.688 4.348 0.447 1 96.25 454 ARG A C 1
ATOM 3662 O O . ARG A 1 454 ? 22.484 5.508 0.071 1 96.25 454 ARG A O 1
ATOM 3669 N N . LEU A 1 455 ? 23.812 3.801 0.394 1 96.56 455 LEU A N 1
ATOM 3670 C CA . LEU A 1 455 ? 24.953 4.492 -0.216 1 96.56 455 LEU A CA 1
ATOM 3671 C C . LEU A 1 455 ? 24.688 4.762 -1.695 1 96.56 455 LEU A C 1
ATOM 3673 O O . LEU A 1 455 ? 24.953 5.859 -2.188 1 96.56 455 LEU A O 1
ATOM 3677 N N . ALA A 1 456 ? 24.188 3.707 -2.344 1 97.56 456 ALA A N 1
ATOM 3678 C CA . ALA A 1 456 ? 23.891 3.863 -3.764 1 97.56 456 ALA A CA 1
ATOM 3679 C C . ALA A 1 456 ? 22.891 4.992 -3.99 1 97.56 456 ALA A C 1
ATOM 3681 O O . ALA A 1 456 ? 23.078 5.824 -4.883 1 97.56 456 ALA A O 1
ATOM 3682 N N . ASP A 1 457 ? 21.844 5.027 -3.238 1 96.94 457 ASP A N 1
ATOM 3683 C CA . ASP A 1 457 ? 20.797 6.043 -3.346 1 96.94 457 ASP A CA 1
ATOM 3684 C C . ASP A 1 457 ? 21.359 7.441 -3.1 1 96.94 457 ASP A C 1
ATOM 3686 O O . ASP A 1 457 ? 20.953 8.406 -3.748 1 96.94 457 ASP A O 1
ATOM 3690 N N . SER A 1 458 ? 22.312 7.574 -2.131 1 96 458 SER A N 1
ATOM 3691 C CA . SER A 1 458 ? 22.875 8.867 -1.784 1 96 458 SER A CA 1
ATOM 3692 C C . SER A 1 458 ? 23.656 9.461 -2.957 1 96 458 SER A C 1
ATOM 3694 O O . SER A 1 458 ? 23.766 10.68 -3.082 1 96 458 SER A O 1
ATOM 3696 N N . LEU A 1 459 ? 24.109 8.641 -3.832 1 96.75 459 LEU A N 1
ATOM 3697 C CA . LEU A 1 459 ? 24.906 9.078 -4.969 1 96.75 459 LEU A CA 1
ATOM 3698 C C . LEU A 1 459 ? 24.031 9.734 -6.031 1 96.75 459 LEU A C 1
ATOM 3700 O O . LEU A 1 459 ? 24.531 10.383 -6.945 1 96.75 459 LEU A O 1
ATOM 3704 N N . ASP A 1 460 ? 22.734 9.594 -5.891 1 96.38 460 ASP A N 1
ATOM 3705 C CA . ASP A 1 460 ? 21.797 10.234 -6.801 1 96.38 460 ASP A CA 1
ATOM 3706 C C . ASP A 1 460 ? 20.609 10.828 -6.039 1 96.38 460 ASP A C 1
ATOM 3708 O O . ASP A 1 460 ? 19.484 10.82 -6.539 1 96.38 460 ASP A O 1
ATOM 3712 N N . ILE A 1 461 ? 20.844 11.367 -4.895 1 94.5 461 ILE A N 1
ATOM 3713 C CA . ILE A 1 461 ? 19.812 11.883 -4 1 94.5 461 ILE A CA 1
ATOM 3714 C C . ILE A 1 461 ? 19.078 13.055 -4.664 1 94.5 461 ILE A C 1
ATOM 3716 O O . ILE A 1 461 ? 17.938 13.344 -4.34 1 94.5 461 ILE A O 1
ATOM 3720 N N . SER A 1 462 ? 19.766 13.734 -5.648 1 93.38 462 SER A N 1
ATOM 3721 C CA . SER A 1 462 ? 19.156 14.859 -6.352 1 93.38 462 SER A CA 1
ATOM 3722 C C . SER A 1 462 ? 18.203 14.383 -7.445 1 93.38 462 SER A C 1
ATOM 3724 O O . SER A 1 462 ? 17.391 15.156 -7.953 1 93.38 462 SER A O 1
ATOM 3726 N N . GLY A 1 463 ? 18.359 13.078 -7.863 1 92.19 463 GLY A N 1
ATOM 3727 C CA . GLY A 1 463 ? 17.547 12.539 -8.938 1 92.19 463 GLY A CA 1
ATOM 3728 C C . GLY A 1 463 ? 18 12.984 -10.312 1 92.19 463 GLY A C 1
ATOM 3729 O O . GLY A 1 463 ? 17.281 12.805 -11.297 1 92.19 463 GLY A O 1
ATOM 3730 N N . ARG A 1 464 ? 19.172 13.523 -10.422 1 93.62 464 ARG A N 1
ATOM 3731 C CA . ARG A 1 464 ? 19.609 14.125 -11.68 1 93.62 464 ARG A CA 1
ATOM 3732 C C . ARG A 1 464 ? 20.703 13.281 -12.328 1 93.62 464 ARG A C 1
ATOM 3734 O O . ARG A 1 464 ? 21.172 13.609 -13.422 1 93.62 464 ARG A O 1
ATOM 3741 N N . GLN A 1 465 ? 21.078 12.195 -11.711 1 95.19 465 GLN A N 1
ATOM 3742 C CA . GLN A 1 465 ? 22.109 11.297 -12.234 1 95.19 465 GLN A CA 1
ATOM 3743 C C . GLN A 1 465 ? 23.344 12.078 -12.664 1 95.19 465 GLN A C 1
ATOM 3745 O O . GLN A 1 465 ? 23.859 11.883 -13.773 1 95.19 465 GLN A O 1
ATOM 3750 N N . LYS A 1 466 ? 23.875 12.867 -11.727 1 95.5 466 LYS A N 1
ATOM 3751 C CA . LYS A 1 466 ? 25.016 13.758 -12.008 1 95.5 466 LYS A CA 1
ATOM 3752 C C . LYS A 1 466 ? 26.297 12.961 -12.195 1 95.5 466 LYS A C 1
ATOM 3754 O O . LYS A 1 466 ? 27.25 13.453 -12.812 1 95.5 466 LYS A O 1
ATOM 3759 N N . ILE A 1 467 ? 26.375 11.812 -11.656 1 95.31 467 ILE A N 1
ATOM 3760 C CA . ILE A 1 467 ? 27.562 10.969 -11.719 1 95.31 467 ILE A CA 1
ATOM 3761 C C . ILE A 1 467 ? 27.516 10.086 -12.961 1 95.31 467 ILE A C 1
ATOM 3763 O O . ILE A 1 467 ? 26.609 9.266 -13.109 1 95.31 467 ILE A O 1
ATOM 3767 N N . ARG A 1 468 ? 28.422 10.203 -13.812 1 90.5 468 ARG A N 1
ATOM 3768 C CA . ARG A 1 468 ? 28.438 9.508 -15.094 1 90.5 468 ARG A CA 1
ATOM 3769 C C . ARG A 1 468 ? 29.109 8.148 -14.977 1 90.5 468 ARG A C 1
ATOM 3771 O O . ARG A 1 468 ? 28.75 7.211 -15.703 1 90.5 468 ARG A O 1
ATOM 3778 N N . ASP A 1 469 ? 30.156 8.117 -14.156 1 88.81 469 ASP A N 1
ATOM 3779 C CA . ASP A 1 469 ? 30.891 6.883 -13.914 1 88.81 469 ASP A CA 1
ATOM 3780 C C . ASP A 1 469 ? 31.406 6.824 -12.484 1 88.81 469 ASP A C 1
ATOM 3782 O O . ASP A 1 469 ? 31.594 7.863 -11.844 1 88.81 469 ASP A O 1
ATOM 3786 N N . CYS A 1 470 ? 31.469 5.605 -12.055 1 92.88 470 CYS A N 1
ATOM 3787 C CA . CYS A 1 470 ? 31.906 5.434 -10.672 1 92.88 470 CYS A CA 1
ATOM 3788 C C . CYS A 1 470 ? 32.781 4.184 -10.531 1 92.88 470 CYS A C 1
ATOM 3790 O O . CYS A 1 470 ? 32.406 3.117 -11.031 1 92.88 470 CYS A O 1
ATOM 3792 N N . LYS A 1 471 ? 33.969 4.324 -10.008 1 95.12 471 LYS A N 1
ATOM 3793 C CA . LYS A 1 471 ? 34.844 3.191 -9.648 1 95.12 471 LYS A CA 1
ATOM 3794 C C . LYS A 1 471 ? 34.812 2.941 -8.141 1 95.12 471 LYS A C 1
ATOM 3796 O O . LYS A 1 471 ? 34.844 3.885 -7.352 1 95.12 471 LYS A O 1
ATOM 3801 N N . VAL A 1 472 ? 34.688 1.677 -7.766 1 97.12 472 VAL A N 1
ATOM 3802 C CA . VAL A 1 472 ? 34.594 1.305 -6.359 1 97.12 472 VAL A CA 1
ATOM 3803 C C . VAL A 1 472 ? 35.688 0.3 -6.023 1 97.12 472 VAL A C 1
ATOM 3805 O O . VAL A 1 472 ? 35.906 -0.666 -6.758 1 97.12 472 VAL A O 1
ATOM 3808 N N . ALA A 1 473 ? 36.438 0.564 -4.938 1 96.06 473 ALA A N 1
ATOM 3809 C CA . ALA A 1 473 ? 37.5 -0.345 -4.504 1 96.06 473 ALA A CA 1
ATOM 3810 C C . ALA A 1 473 ? 37.656 -0.321 -2.986 1 96.06 473 ALA A C 1
ATOM 3812 O O . ALA A 1 473 ? 37.406 0.702 -2.346 1 96.06 473 ALA A O 1
ATOM 3813 N N . ILE A 1 474 ? 38.031 -1.456 -2.479 1 96.38 474 ILE A N 1
ATOM 3814 C CA . ILE A 1 474 ? 38.344 -1.533 -1.056 1 96.38 474 ILE A CA 1
ATOM 3815 C C . ILE A 1 474 ? 39.844 -1.399 -0.848 1 96.38 474 ILE A C 1
ATOM 3817 O O . ILE A 1 474 ? 40.625 -2.123 -1.464 1 96.38 474 ILE A O 1
ATOM 3821 N N . ARG A 1 475 ? 40.219 -0.46 -0.099 1 95.12 475 ARG A N 1
ATOM 3822 C CA . ARG A 1 475 ? 41.594 -0.234 0.285 1 95.12 475 ARG A CA 1
ATOM 3823 C C . ARG A 1 475 ? 41.75 -0.116 1.8 1 95.12 475 ARG A C 1
ATOM 3825 O O . ARG A 1 475 ? 41.375 0.913 2.381 1 95.12 475 ARG A O 1
ATOM 3832 N N . GLY A 1 476 ? 42.375 -1.113 2.375 1 93.69 476 GLY A N 1
ATOM 3833 C CA . GLY A 1 476 ? 42.406 -1.121 3.828 1 93.69 476 GLY A CA 1
ATOM 3834 C C . GLY A 1 476 ? 41.031 -1.187 4.473 1 93.69 476 GLY A C 1
ATOM 3835 O O . GLY A 1 476 ? 40.25 -2.096 4.188 1 93.69 476 GLY A O 1
ATOM 3836 N N . ASN A 1 477 ? 40.75 -0.193 5.242 1 95.31 477 ASN A N 1
ATOM 3837 C CA . ASN A 1 477 ? 39.469 -0.16 5.93 1 95.31 477 ASN A CA 1
ATOM 3838 C C . ASN A 1 477 ? 38.531 0.85 5.293 1 95.31 477 ASN A C 1
ATOM 3840 O O . ASN A 1 477 ? 37.562 1.313 5.934 1 95.31 477 ASN A O 1
ATOM 3844 N N . GLU A 1 478 ? 38.812 1.142 4.027 1 96.94 478 GLU A N 1
ATOM 3845 C CA . GLU A 1 478 ? 37.969 2.131 3.344 1 96.94 478 GLU A CA 1
ATOM 3846 C C . GLU A 1 478 ? 37.375 1.553 2.072 1 96.94 478 GLU A C 1
ATOM 3848 O O . GLU A 1 478 ? 38 0.775 1.364 1 96.94 478 GLU A O 1
ATOM 3853 N N . LEU A 1 479 ? 36.156 1.789 1.896 1 97.31 479 LEU A N 1
ATOM 3854 C CA . LEU A 1 479 ? 35.5 1.626 0.593 1 97.31 479 LEU A CA 1
ATOM 3855 C C . LEU A 1 479 ? 35.562 2.922 -0.207 1 97.31 479 LEU A C 1
ATOM 3857 O O . LEU A 1 479 ? 34.844 3.875 0.094 1 97.31 479 LEU A O 1
ATOM 3861 N N . ARG A 1 480 ? 36.375 2.992 -1.186 1 97.19 480 ARG A N 1
ATOM 3862 C CA . ARG A 1 480 ? 36.594 4.211 -1.957 1 97.19 480 ARG A CA 1
ATOM 3863 C C . ARG A 1 480 ? 35.719 4.234 -3.201 1 97.19 480 ARG A C 1
ATOM 3865 O O . ARG A 1 480 ? 35.75 3.316 -4.023 1 97.19 480 ARG A O 1
ATOM 3872 N N . VAL A 1 481 ? 34.906 5.223 -3.264 1 97.19 481 VAL A N 1
ATOM 3873 C CA . VAL A 1 481 ? 34 5.461 -4.402 1 97.19 481 VAL A CA 1
ATOM 3874 C C . VAL A 1 481 ? 34.5 6.684 -5.18 1 97.19 481 VAL A C 1
ATOM 3876 O O . VAL A 1 481 ? 34.375 7.816 -4.699 1 97.19 481 VAL A O 1
ATOM 3879 N N . ARG A 1 482 ? 35 6.484 -6.305 1 96.56 482 ARG A N 1
ATOM 3880 C CA . ARG A 1 482 ? 35.469 7.57 -7.164 1 96.56 482 ARG A CA 1
ATOM 3881 C C . ARG A 1 482 ? 34.469 7.895 -8.242 1 96.56 482 ARG A C 1
ATOM 3883 O O . ARG A 1 482 ? 34.312 7.148 -9.211 1 96.56 482 ARG A O 1
ATOM 3890 N N . ALA A 1 483 ? 33.844 9.07 -8.078 1 95.94 483 ALA A N 1
ATOM 3891 C CA . ALA A 1 483 ? 32.75 9.461 -8.953 1 95.94 483 ALA A CA 1
ATOM 3892 C C . ALA A 1 483 ? 33.188 10.492 -9.984 1 95.94 483 ALA A C 1
ATOM 3894 O O . ALA A 1 483 ? 33.781 11.516 -9.625 1 95.94 483 ALA A O 1
ATOM 3895 N N . LYS A 1 484 ? 32.938 10.25 -11.203 1 95.38 484 LYS A N 1
ATOM 3896 C CA . LYS A 1 484 ? 33.188 11.203 -12.281 1 95.38 484 LYS A CA 1
ATOM 3897 C C . LYS A 1 484 ? 31.969 12.055 -12.57 1 95.38 484 LYS A C 1
ATOM 3899 O O . LYS A 1 484 ? 30.891 11.531 -12.852 1 95.38 484 LYS A O 1
ATOM 3904 N N . SER A 1 485 ? 32.125 13.367 -12.398 1 94.56 485 SER A N 1
ATOM 3905 C CA . SER A 1 485 ? 31.016 14.273 -12.664 1 94.56 485 SER A CA 1
ATOM 3906 C C . SER A 1 485 ? 31.516 15.648 -13.086 1 94.56 485 SER A C 1
ATOM 3908 O O . SER A 1 485 ? 32.594 16.078 -12.664 1 94.56 485 SER A O 1
ATOM 3910 N N . ARG A 1 486 ? 30.734 16.344 -13.961 1 92.12 486 ARG A N 1
ATOM 3911 C CA . ARG A 1 486 ? 31.016 17.719 -14.336 1 92.12 486 ARG A CA 1
ATOM 3912 C C . ARG A 1 486 ? 30.203 18.703 -13.492 1 92.12 486 ARG A C 1
ATOM 3914 O O . ARG A 1 486 ? 30.469 19.906 -13.516 1 92.12 486 ARG A O 1
ATOM 3921 N N . GLU A 1 487 ? 29.344 18.203 -12.688 1 93.25 487 GLU A N 1
ATOM 3922 C CA . GLU A 1 487 ? 28.438 19.031 -11.891 1 93.25 487 GLU A CA 1
ATOM 3923 C C . GLU A 1 487 ? 28.844 19.047 -10.422 1 93.25 487 GLU A C 1
ATOM 3925 O O . GLU A 1 487 ? 29.672 18.234 -9.992 1 93.25 487 G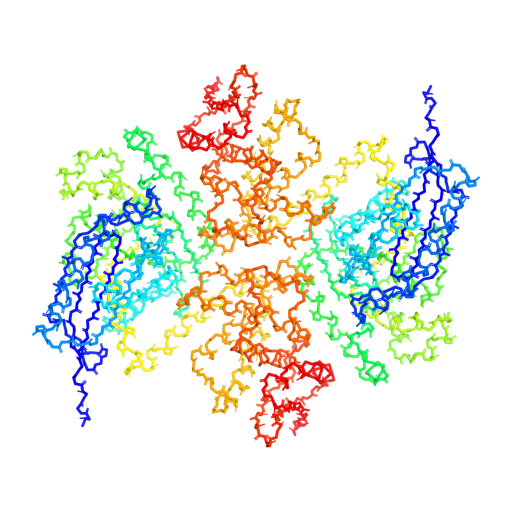LU A O 1
ATOM 3930 N N . ASN A 1 488 ? 28.281 20 -9.75 1 93.19 488 ASN A N 1
ATOM 3931 C CA . ASN A 1 488 ? 28.5 20.078 -8.305 1 93.19 488 ASN A CA 1
ATOM 3932 C C . ASN A 1 488 ? 27.812 18.922 -7.574 1 93.19 488 ASN A C 1
ATOM 3934 O O . ASN A 1 488 ? 26.625 18.672 -7.781 1 93.19 488 ASN A O 1
ATOM 3938 N N . LEU A 1 489 ? 28.578 18.234 -6.723 1 95 489 LEU A N 1
ATOM 3939 C CA . LEU A 1 489 ? 28.078 17.047 -6.043 1 95 489 LEU A CA 1
ATOM 3940 C C . LEU A 1 489 ? 27.922 17.297 -4.551 1 95 489 LEU A C 1
ATOM 3942 O O . LEU A 1 489 ? 27.875 16.359 -3.754 1 95 489 LEU A O 1
ATOM 3946 N N . SER A 1 490 ? 27.781 18.531 -4.109 1 94.88 490 SER A N 1
ATOM 3947 C CA . SER A 1 490 ? 27.781 18.859 -2.684 1 94.88 490 SER A CA 1
ATOM 3948 C C . SER A 1 490 ? 26.656 18.141 -1.958 1 94.88 490 SER A C 1
ATOM 3950 O O . SER A 1 490 ? 26.859 17.547 -0.903 1 94.88 490 SER A O 1
ATOM 3952 N N . LEU A 1 491 ? 25.469 18.172 -2.559 1 95.62 491 LEU A N 1
ATOM 3953 C CA . LEU A 1 491 ? 24.344 17.5 -1.917 1 95.62 491 LEU A CA 1
ATOM 3954 C C . LEU A 1 491 ? 24.609 16.016 -1.77 1 95.62 491 LEU A C 1
ATOM 3956 O O . LEU A 1 491 ? 24.422 15.445 -0.688 1 95.62 491 LEU A O 1
ATOM 3960 N N . GLU A 1 492 ? 25.109 15.352 -2.832 1 96.38 492 GLU A N 1
ATOM 3961 C CA . GLU A 1 492 ? 25.406 13.922 -2.812 1 96.38 492 GLU A CA 1
ATOM 3962 C C . GLU A 1 492 ? 26.484 13.594 -1.769 1 96.38 492 GLU A C 1
ATOM 3964 O O . GLU A 1 492 ? 26.359 12.617 -1.03 1 96.38 492 GLU A O 1
ATOM 3969 N N . GLU A 1 493 ? 27.469 14.492 -1.712 1 95.94 493 GLU A N 1
ATOM 3970 C CA . GLU A 1 493 ? 28.562 14.289 -0.765 1 95.94 493 GLU A CA 1
ATOM 3971 C C . GLU A 1 493 ? 28.078 14.383 0.676 1 95.94 493 GLU A C 1
ATOM 3973 O O . GLU A 1 493 ? 28.438 13.57 1.521 1 95.94 493 GLU A O 1
ATOM 3978 N N . TRP A 1 494 ? 27.312 15.398 0.917 1 95.31 494 TRP A N 1
ATOM 3979 C CA . TRP A 1 494 ? 26.812 15.617 2.271 1 95.31 494 TRP A CA 1
ATOM 3980 C C . TRP A 1 494 ? 25.906 14.469 2.713 1 95.31 494 TRP A C 1
ATOM 3982 O O . TRP A 1 494 ? 26.047 13.961 3.828 1 95.31 494 TRP A O 1
ATOM 3992 N N . ILE A 1 495 ? 25 14 1.862 1 94.19 495 ILE A N 1
ATOM 3993 C CA . ILE A 1 495 ? 24.078 12.914 2.201 1 94.19 495 ILE A CA 1
ATOM 3994 C C . ILE A 1 495 ? 24.844 11.602 2.295 1 94.19 495 ILE A C 1
ATOM 3996 O O . ILE A 1 495 ? 24.578 10.773 3.172 1 94.19 495 ILE A O 1
ATOM 4000 N N . PHE A 1 496 ? 25.797 11.375 1.392 1 95.88 496 PHE A N 1
ATOM 4001 C CA . PHE A 1 496 ? 26.656 10.195 1.441 1 95.88 496 PHE A CA 1
ATOM 4002 C C . PHE A 1 496 ? 27.359 10.094 2.791 1 95.88 496 PHE A C 1
ATOM 4004 O O . PHE A 1 496 ? 27.391 9.023 3.4 1 95.88 496 PHE A O 1
ATOM 4011 N N . SER A 1 497 ? 27.875 11.195 3.23 1 94.25 497 SER A N 1
ATOM 4012 C CA . SER A 1 497 ? 28.578 11.234 4.508 1 94.25 497 SER A CA 1
ATOM 4013 C C . SER A 1 497 ? 27.625 10.922 5.664 1 94.25 497 SER A C 1
ATOM 4015 O O . SER A 1 497 ? 27.984 10.148 6.562 1 94.25 497 SER A O 1
ATOM 4017 N N . LYS A 1 498 ? 26.484 11.477 5.633 1 91.19 498 LYS A N 1
ATOM 4018 C CA . LYS A 1 498 ? 25.5 11.25 6.684 1 91.19 498 LYS A CA 1
ATOM 4019 C C . LYS A 1 498 ? 25.062 9.781 6.73 1 91.19 498 LYS A C 1
ATOM 4021 O O . LYS A 1 498 ? 24.828 9.234 7.809 1 91.19 498 LYS A O 1
ATOM 4026 N N . ARG A 1 499 ? 24.969 9.117 5.625 1 91.75 499 ARG A N 1
ATOM 4027 C CA . ARG A 1 499 ? 24.469 7.754 5.527 1 91.75 499 ARG A CA 1
ATOM 4028 C C . ARG A 1 499 ? 25.594 6.742 5.719 1 91.75 499 ARG A C 1
ATOM 4030 O O . ARG A 1 499 ? 25.344 5.535 5.797 1 91.75 499 ARG A O 1
ATOM 4037 N N . SER A 1 500 ? 26.812 7.219 5.824 1 92.88 500 SER A N 1
ATOM 4038 C CA . SER A 1 500 ? 28 6.363 5.914 1 92.88 500 SER A CA 1
ATOM 4039 C C . SER A 1 500 ? 28.062 5.648 7.262 1 92.88 500 SER A C 1
ATOM 4041 O O . SER A 1 500 ? 28.609 4.551 7.363 1 92.88 500 SER A O 1
ATOM 4043 N N . GLY A 1 501 ? 27.484 6.309 8.289 1 90.44 501 GLY A N 1
ATOM 4044 C CA . GLY A 1 501 ? 27.578 5.742 9.625 1 90.44 501 GLY A CA 1
ATOM 4045 C C . GLY A 1 501 ? 27.016 4.336 9.719 1 90.44 501 GLY A C 1
ATOM 4046 O O . GLY A 1 501 ? 27.672 3.436 10.25 1 90.44 501 GLY A O 1
ATOM 4047 N N . PHE A 1 502 ? 25.891 4.121 9.156 1 90.25 502 PHE A N 1
ATOM 4048 C CA . PHE A 1 502 ? 25.234 2.814 9.188 1 90.25 502 PHE A CA 1
ATOM 4049 C C . PHE A 1 502 ? 26.062 1.783 8.43 1 90.25 502 PHE A C 1
ATOM 4051 O O . PHE A 1 502 ? 26.266 0.665 8.906 1 90.25 502 PHE A O 1
ATOM 4058 N N . PHE A 1 503 ? 26.547 2.158 7.332 1 94.62 503 PHE A N 1
ATOM 4059 C CA . PHE A 1 503 ? 27.359 1.274 6.508 1 94.62 503 PHE A CA 1
ATOM 4060 C C . PHE A 1 503 ? 28.625 0.842 7.258 1 94.62 503 PHE A C 1
ATOM 4062 O O . PHE A 1 503 ? 28.984 -0.334 7.242 1 94.62 503 PHE A O 1
ATOM 4069 N N . GLU A 1 504 ? 29.188 1.78 7.941 1 94.5 504 GLU A N 1
ATOM 4070 C CA . GLU A 1 504 ? 30.406 1.502 8.695 1 94.5 504 GLU A CA 1
ATOM 4071 C C . GLU A 1 504 ? 30.156 0.511 9.828 1 94.5 504 GLU A C 1
ATOM 4073 O O . GLU A 1 504 ? 30.969 -0.373 10.086 1 94.5 504 GLU A O 1
ATOM 4078 N N . GLU A 1 505 ? 29.062 0.683 10.43 1 91.44 505 GLU A N 1
ATOM 4079 C CA . GLU A 1 505 ? 28.688 -0.218 11.516 1 91.44 505 GLU A CA 1
ATOM 4080 C C . GLU A 1 505 ? 28.453 -1.634 11.008 1 91.44 505 GLU A C 1
ATOM 4082 O O . GLU A 1 505 ? 28.797 -2.609 11.672 1 91.44 505 GLU A O 1
ATOM 4087 N N . VAL A 1 506 ? 27.891 -1.768 9.836 1 92.81 506 VAL A N 1
ATOM 4088 C CA . VAL A 1 506 ? 27.469 -3.057 9.297 1 92.81 506 VAL A CA 1
ATOM 4089 C C . VAL A 1 506 ? 28.672 -3.775 8.68 1 92.81 506 VAL A C 1
ATOM 4091 O O . VAL A 1 506 ? 28.828 -4.984 8.859 1 92.81 506 VAL A O 1
ATOM 4094 N N . PHE A 1 507 ? 29.594 -3.055 7.984 1 94.94 507 PHE A N 1
ATOM 4095 C CA . PHE A 1 507 ? 30.625 -3.699 7.18 1 94.94 507 PHE A CA 1
ATOM 4096 C C . PHE A 1 507 ? 31.984 -3.561 7.836 1 94.94 507 PHE A C 1
ATOM 4098 O O . PHE A 1 507 ? 32.938 -4.258 7.465 1 94.94 507 PHE A O 1
ATOM 4105 N N . GLY A 1 508 ? 32.094 -2.627 8.789 1 94.38 508 GLY A N 1
ATOM 4106 C CA . GLY A 1 508 ? 33.406 -2.338 9.344 1 94.38 508 GLY A CA 1
ATOM 4107 C C . GLY A 1 508 ? 34.344 -1.647 8.367 1 94.38 508 GLY A C 1
ATOM 4108 O O . GLY A 1 508 ? 35.562 -1.806 8.438 1 94.38 508 GLY A O 1
ATOM 4109 N N . LEU A 1 509 ? 33.812 -1.016 7.324 1 96.38 509 LEU A N 1
ATOM 4110 C CA . LEU A 1 509 ? 34.5 -0.256 6.305 1 96.38 509 LEU A CA 1
ATOM 4111 C C . LEU A 1 509 ? 34 1.184 6.25 1 96.38 509 LEU A C 1
ATOM 4113 O O . LEU A 1 509 ? 32.812 1.432 6.359 1 96.38 509 LEU A O 1
ATOM 4117 N N . ARG A 1 510 ? 34.906 2.148 6.137 1 96.88 510 ARG A N 1
ATOM 4118 C CA . ARG A 1 510 ? 34.531 3.549 5.992 1 96.88 510 ARG A CA 1
ATOM 4119 C C . ARG A 1 510 ? 34.344 3.918 4.523 1 96.88 510 ARG A C 1
ATOM 4121 O O . ARG A 1 510 ? 35.312 3.877 3.744 1 96.88 510 ARG A O 1
ATOM 4128 N N . PRO A 1 511 ? 33.125 4.238 4.137 1 97.19 511 PRO A N 1
ATOM 4129 C CA . PRO A 1 511 ? 32.938 4.688 2.754 1 97.19 511 PRO A CA 1
ATOM 4130 C C . PRO A 1 511 ? 33.438 6.109 2.527 1 97.19 511 PRO A C 1
ATOM 4132 O O . PRO A 1 511 ? 33.25 6.984 3.373 1 97.19 511 PRO A O 1
ATOM 4135 N N . VAL A 1 512 ? 34.156 6.332 1.483 1 96.75 512 VAL A N 1
ATOM 4136 C CA . VAL A 1 512 ? 34.688 7.641 1.116 1 96.75 512 VAL A CA 1
ATOM 4137 C C . VAL A 1 512 ? 34.344 7.961 -0.331 1 96.75 512 VAL A C 1
ATOM 4139 O O . VAL A 1 512 ? 34.562 7.152 -1.231 1 96.75 512 VAL A O 1
ATOM 4142 N N . LEU A 1 513 ? 33.719 9.07 -0.507 1 96.44 513 LEU A N 1
ATOM 4143 C CA . LEU A 1 513 ? 33.344 9.531 -1.844 1 96.44 513 LEU A CA 1
ATOM 4144 C C . LEU A 1 513 ? 34.344 10.586 -2.34 1 96.44 513 LEU A C 1
ATOM 4146 O O . LEU A 1 513 ? 34.562 11.586 -1.662 1 96.44 513 LEU A O 1
ATOM 4150 N N . GLU A 1 514 ? 34.938 10.336 -3.471 1 93.88 514 GLU A N 1
ATOM 4151 C CA . GLU A 1 514 ? 35.844 11.266 -4.105 1 93.88 514 GLU A CA 1
ATOM 4152 C C . GLU A 1 514 ? 35.375 11.664 -5.496 1 93.88 514 GLU A C 1
ATOM 4154 O O . GLU A 1 514 ? 34.969 10.812 -6.285 1 93.88 514 GLU A O 1
ATOM 4159 N N . LYS A 1 515 ? 35.344 12.961 -5.68 1 91.69 515 LYS A N 1
ATOM 4160 C CA . LYS A 1 515 ? 34.969 13.438 -7.008 1 91.69 515 LYS A CA 1
ATOM 4161 C C . LYS A 1 515 ? 36.188 13.469 -7.938 1 91.69 515 LYS A C 1
ATOM 4163 O O . LYS A 1 515 ? 37.25 13.977 -7.57 1 91.69 515 LYS A O 1
ATOM 4168 N N . ALA A 1 516 ? 36.094 12.773 -9.031 1 84.81 516 ALA A N 1
ATOM 4169 C CA . ALA A 1 516 ? 37.094 12.812 -10.07 1 84.81 516 ALA A CA 1
ATOM 4170 C C . ALA A 1 516 ? 36.688 13.719 -11.227 1 84.81 516 ALA A C 1
ATOM 4172 O O . ALA A 1 516 ? 35.531 13.695 -11.656 1 84.81 516 ALA A O 1
ATOM 4173 N N . GLU A 1 517 ? 37.438 14.844 -11.484 1 74.56 517 GLU A N 1
ATOM 4174 C CA . GLU A 1 517 ? 37.125 15.773 -12.562 1 74.56 517 GLU A CA 1
ATOM 4175 C C . GLU A 1 517 ? 37.25 15.094 -13.922 1 74.56 517 GLU A C 1
ATOM 4177 O O . GLU A 1 517 ? 38.094 14.242 -14.133 1 74.56 517 GLU A O 1
ATOM 4182 N N . GLU A 1 518 ? 36.125 15.102 -14.664 1 64.44 518 GLU A N 1
ATOM 4183 C CA . GLU A 1 518 ? 36.25 14.664 -16.047 1 64.44 518 GLU A CA 1
ATOM 4184 C C . GLU A 1 518 ? 37.188 15.578 -16.844 1 64.44 518 GLU A C 1
ATOM 4186 O O . GLU A 1 518 ? 37.156 16.797 -16.688 1 64.44 518 GLU A O 1
ATOM 4191 N N . LYS A 1 519 ? 38.344 15.133 -17.406 1 45.62 519 LYS A N 1
ATOM 4192 C CA . LYS A 1 519 ? 39.062 15.883 -18.438 1 45.62 519 LYS A CA 1
ATOM 4193 C C . LYS A 1 519 ? 38.125 16.266 -19.578 1 45.62 519 LYS A C 1
ATOM 4195 O O . LYS A 1 519 ? 37.281 15.469 -19.984 1 45.62 519 LYS A O 1
ATOM 4200 N N . MET B 1 1 ? -36.5 36.281 18.938 1 40.47 1 MET B N 1
ATOM 4201 C CA . MET B 1 1 ? -35.188 35.812 18.438 1 40.47 1 MET B CA 1
ATOM 4202 C C . MET B 1 1 ? -34.438 35.062 19.547 1 40.47 1 MET B C 1
ATOM 4204 O O . MET B 1 1 ? -34.188 35.625 20.625 1 40.47 1 MET B O 1
ATOM 4208 N N . ALA B 1 2 ? -34.562 33.875 19.703 1 46.97 2 ALA B N 1
ATOM 4209 C CA . ALA B 1 2 ? -34.125 33.125 20.875 1 46.97 2 ALA B CA 1
ATOM 4210 C C . ALA B 1 2 ? -32.719 33.531 21.281 1 46.97 2 ALA B C 1
ATOM 4212 O O . ALA B 1 2 ? -31.828 33.625 20.438 1 46.97 2 ALA B O 1
ATOM 4213 N N . ARG B 1 3 ? -32.5 34.312 22.234 1 57.06 3 ARG B N 1
ATOM 4214 C CA . ARG B 1 3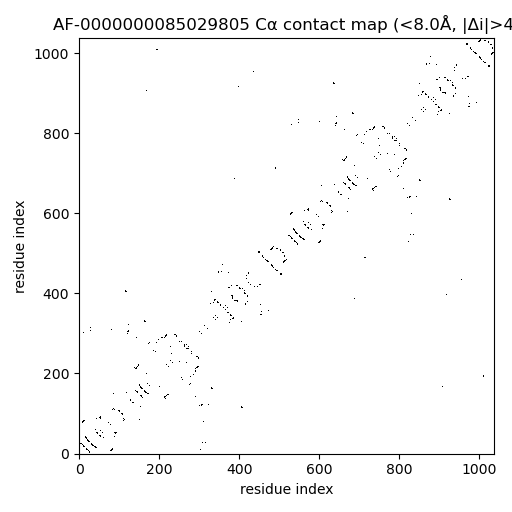 ? -31.281 34.875 22.734 1 57.06 3 ARG B CA 1
ATOM 4215 C C . ARG B 1 3 ? -30.156 33.844 22.812 1 57.06 3 ARG B C 1
ATOM 4217 O O . ARG B 1 3 ? -30.281 32.844 23.531 1 57.06 3 ARG B O 1
ATOM 4224 N N . LYS B 1 4 ? -29.203 33.688 21.812 1 72.56 4 LYS B N 1
ATOM 4225 C CA . LYS B 1 4 ? -28.078 32.781 21.781 1 72.56 4 LYS B CA 1
ATOM 4226 C C . LYS B 1 4 ? -27.297 32.812 23.094 1 72.56 4 LYS B C 1
ATOM 4228 O O . LYS B 1 4 ? -26.984 33.875 23.609 1 72.56 4 LYS B O 1
ATOM 4233 N N . LYS B 1 5 ? -27.312 31.812 23.797 1 90.62 5 LYS B N 1
ATOM 4234 C CA . LYS B 1 5 ? -26.609 31.656 25.062 1 90.62 5 LYS B CA 1
ATOM 4235 C C . LYS B 1 5 ? -25.125 31.969 24.922 1 90.62 5 LYS B C 1
ATOM 4237 O O . LYS B 1 5 ? -24.469 31.469 24 1 90.62 5 LYS B O 1
ATOM 4242 N N . LEU B 1 6 ? -24.672 32.969 25.828 1 94.44 6 LEU B N 1
ATOM 4243 C CA . LEU B 1 6 ? -23.266 33.312 25.828 1 94.44 6 LEU B CA 1
ATOM 4244 C C . LEU B 1 6 ? -22.438 32.219 26.469 1 94.44 6 LEU B C 1
ATOM 4246 O O . LEU B 1 6 ? -22.766 31.734 27.562 1 94.44 6 LEU B O 1
ATOM 4250 N N . ARG B 1 7 ? -21.422 31.734 25.719 1 96.69 7 ARG B N 1
ATOM 4251 C CA . ARG B 1 7 ? -20.531 30.688 26.172 1 96.69 7 ARG B CA 1
ATOM 4252 C C . ARG B 1 7 ? -19.094 31.172 26.203 1 96.69 7 ARG B C 1
ATOM 4254 O O . ARG B 1 7 ? -18.766 32.219 25.625 1 96.69 7 ARG B O 1
ATOM 4261 N N . SER B 1 8 ? -18.312 30.484 27.016 1 97.62 8 SER B N 1
ATOM 4262 C CA . SER B 1 8 ? -16.891 30.812 27.078 1 97.62 8 SER B CA 1
ATOM 4263 C C . SER B 1 8 ? -16.031 29.547 27.094 1 97.62 8 SER B C 1
ATOM 4265 O O . SER B 1 8 ? -16.469 28.5 27.562 1 97.62 8 SER B O 1
ATOM 4267 N N . ALA B 1 9 ? -14.883 29.625 26.516 1 98.44 9 ALA B N 1
ATOM 4268 C CA . ALA B 1 9 ? -13.945 28.5 26.484 1 98.44 9 ALA B CA 1
ATOM 4269 C C . ALA B 1 9 ? -12.523 28.984 26.234 1 98.44 9 ALA B C 1
ATOM 4271 O O . ALA B 1 9 ? -12.312 30.109 25.766 1 98.44 9 ALA B O 1
ATOM 4272 N N . ALA B 1 10 ? -11.578 28.188 26.641 1 98.69 10 ALA B N 1
ATOM 4273 C CA . ALA B 1 10 ? -10.172 28.422 26.328 1 98.69 10 ALA B CA 1
ATOM 4274 C C . ALA B 1 10 ? -9.711 27.516 25.188 1 98.69 10 ALA B C 1
ATOM 4276 O O . ALA B 1 10 ? -10.039 26.328 25.156 1 98.69 10 ALA B O 1
ATOM 4277 N N . VAL B 1 11 ? -9.016 28.109 24.203 1 98.56 11 VAL B N 1
ATOM 4278 C CA . VAL B 1 11 ? -8.375 27.359 23.125 1 98.56 11 VAL B CA 1
ATOM 4279 C C . VAL B 1 11 ? -6.859 27.438 23.281 1 98.56 11 VAL B C 1
ATOM 4281 O O . VAL B 1 11 ? -6.277 28.516 23.219 1 98.56 11 VAL B O 1
ATOM 4284 N N . ILE B 1 12 ? -6.25 26.281 23.516 1 98.62 12 ILE B N 1
ATOM 4285 C CA . ILE B 1 12 ? -4.82 26.219 23.797 1 98.62 12 ILE B CA 1
ATOM 4286 C C . ILE B 1 12 ? -4.113 25.391 22.734 1 98.62 12 ILE B C 1
ATOM 4288 O O . ILE B 1 12 ? -4.5 24.25 22.469 1 98.62 12 ILE B O 1
ATOM 4292 N N . HIS B 1 13 ? -3.137 25.969 22.094 1 97.62 13 HIS B N 1
ATOM 4293 C CA . HIS B 1 13 ? -2.309 25.281 21.109 1 97.62 13 HIS B CA 1
ATOM 4294 C C . HIS B 1 13 ? -0.879 25.109 21.609 1 97.62 13 HIS B C 1
ATOM 4296 O O . HIS B 1 13 ? -0.206 26.094 21.922 1 97.62 13 HIS B O 1
ATOM 4302 N N . LEU B 1 14 ? -0.509 23.906 21.797 1 97.75 14 LEU B N 1
ATOM 4303 C CA . LEU B 1 14 ? 0.876 23.578 22.125 1 97.75 14 LEU B CA 1
ATOM 4304 C C . LEU B 1 14 ? 1.67 23.25 20.859 1 97.75 14 LEU B C 1
ATOM 4306 O O . LEU B 1 14 ? 1.745 22.094 20.453 1 97.75 14 LEU B O 1
ATOM 4310 N N . GLY B 1 15 ? 2.387 24.234 20.328 1 93.62 15 GLY B N 1
ATOM 4311 C CA . GLY B 1 15 ? 3.168 24.094 19.109 1 93.62 15 GLY B CA 1
ATOM 4312 C C . GLY B 1 15 ? 4.637 23.844 19.359 1 93.62 15 GLY B C 1
ATOM 4313 O O . GLY B 1 15 ? 5.055 23.688 20.516 1 93.62 15 GLY B O 1
ATOM 4314 N N . SER B 1 16 ? 5.391 23.781 18.281 1 91.38 16 SER B N 1
ATOM 4315 C CA . SER B 1 16 ? 6.812 23.453 18.359 1 91.38 16 SER B CA 1
ATOM 4316 C C . SER B 1 16 ? 7.613 24.625 18.938 1 91.38 16 SER B C 1
ATOM 4318 O O . SER B 1 16 ? 8.641 24.422 19.578 1 91.38 16 SER B O 1
ATOM 4320 N N . GLU B 1 17 ? 7.066 25.875 18.719 1 87.38 17 GLU B N 1
ATOM 4321 C CA . GLU B 1 17 ? 7.871 27.031 19.078 1 87.38 17 GLU B CA 1
ATOM 4322 C C . GLU B 1 17 ? 7.156 27.906 20.109 1 87.38 17 GLU B C 1
ATOM 4324 O O . GLU B 1 17 ? 7.773 28.766 20.734 1 87.38 17 GLU B O 1
ATOM 4329 N N . ASN B 1 18 ? 5.875 27.703 20.25 1 90.88 18 ASN B N 1
ATOM 4330 C CA . ASN B 1 18 ? 5.086 28.516 21.172 1 90.88 18 ASN B CA 1
ATOM 4331 C C . ASN B 1 18 ? 3.895 27.734 21.719 1 90.88 18 ASN B C 1
ATOM 4333 O O . ASN B 1 18 ? 3.408 26.797 21.094 1 90.88 18 ASN B O 1
ATOM 4337 N N . ILE B 1 19 ? 3.502 28.156 22.875 1 96.75 19 ILE B N 1
ATOM 4338 C CA . ILE B 1 19 ? 2.223 27.75 23.453 1 96.75 19 ILE B CA 1
ATOM 4339 C C . ILE B 1 19 ? 1.293 28.969 23.531 1 96.75 19 ILE B C 1
ATOM 4341 O O . ILE B 1 19 ? 1.655 30 24.109 1 96.75 19 ILE B O 1
ATOM 4345 N N . THR B 1 20 ? 0.143 28.828 22.938 1 96.75 20 THR B N 1
ATOM 4346 C CA . THR B 1 20 ? -0.794 29.953 22.922 1 96.75 20 THR B CA 1
ATOM 4347 C C . THR B 1 20 ? -2.107 29.562 23.594 1 96.75 20 THR B C 1
ATOM 4349 O O . THR B 1 20 ? -2.551 28.422 23.484 1 96.75 20 THR B O 1
ATOM 4352 N N . MET B 1 21 ? -2.701 30.453 24.281 1 98.31 21 MET B N 1
ATOM 4353 C CA . MET B 1 21 ? -4.051 30.312 24.828 1 98.31 21 MET B CA 1
ATOM 4354 C C . MET B 1 21 ? -4.902 31.516 24.484 1 98.31 21 MET B C 1
ATOM 4356 O O . MET B 1 21 ? -4.461 32.656 24.641 1 98.31 21 MET B O 1
ATOM 4360 N N . GLN B 1 22 ? -6.02 31.297 23.953 1 98.19 22 GLN B N 1
ATOM 4361 C CA . GLN B 1 22 ? -7.027 32.344 23.766 1 98.19 22 GLN B CA 1
ATOM 4362 C C . GLN B 1 22 ? -8.273 32.062 24.594 1 98.19 22 GLN B C 1
ATOM 4364 O O . GLN B 1 22 ? -8.82 30.953 24.547 1 98.19 22 GLN B O 1
ATOM 4369 N N . LEU B 1 23 ? -8.664 32.969 25.422 1 98.62 23 LEU B N 1
ATOM 4370 C CA . LEU B 1 23 ? -9.969 32.938 26.078 1 98.62 23 LEU B CA 1
ATOM 4371 C C . LEU B 1 23 ? -11.031 33.594 25.203 1 98.62 23 LEU B C 1
ATOM 4373 O O . LEU B 1 23 ? -10.883 34.75 24.812 1 98.62 23 LEU B O 1
ATOM 4377 N N . MET B 1 24 ? -12.062 32.844 24.906 1 97.94 24 MET B N 1
ATOM 4378 C CA . MET B 1 24 ? -13.062 33.406 23.984 1 97.94 24 MET B CA 1
ATOM 4379 C C . MET B 1 24 ? -14.453 33.344 24.594 1 97.94 24 MET B C 1
ATOM 4381 O O . MET B 1 24 ? -14.727 32.5 25.453 1 97.94 24 MET B O 1
ATOM 4385 N N . GLU B 1 25 ? -15.281 34.312 24.219 1 97.88 25 GLU B N 1
ATOM 4386 C CA . GLU B 1 25 ? -16.719 34.281 24.391 1 97.88 25 GLU B CA 1
ATOM 4387 C C . GLU B 1 25 ? -17.453 34.219 23.047 1 97.88 25 GLU B C 1
ATOM 4389 O O . GLU B 1 25 ? -17.016 34.844 22.078 1 97.88 25 GLU B O 1
ATOM 4394 N N . TYR B 1 26 ? -18.453 33.438 22.984 1 97 26 TYR B N 1
ATOM 4395 C CA . TYR B 1 26 ? -19.109 33.25 21.688 1 97 26 TYR B CA 1
ATOM 4396 C C . TYR B 1 26 ? -20.578 32.844 21.875 1 97 26 TYR B C 1
ATOM 4398 O O . TYR B 1 26 ? -20.953 32.281 22.891 1 97 26 TYR B O 1
ATOM 4406 N N . THR B 1 27 ? -21.406 33.219 20.922 1 96.94 27 THR B N 1
ATOM 4407 C CA . THR B 1 27 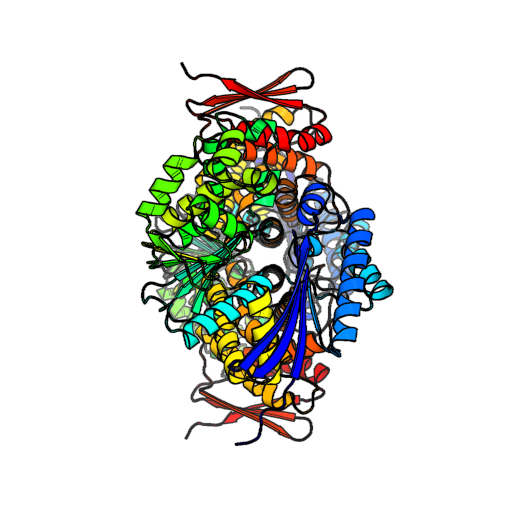? -22.781 32.719 20.844 1 96.94 27 THR B CA 1
ATOM 4408 C C . THR B 1 27 ? -22.984 31.844 19.609 1 96.94 27 THR B C 1
ATOM 4410 O O . THR B 1 27 ? -23.984 31.141 19.5 1 96.94 27 THR B O 1
ATOM 4413 N N . GLY B 1 28 ? -22.078 31.875 18.719 1 94.38 28 GLY B N 1
ATOM 4414 C CA . GLY B 1 28 ? -22.031 31.125 17.484 1 94.38 28 GLY B CA 1
ATOM 4415 C C . GLY B 1 28 ? -20.828 31.469 16.625 1 94.38 28 GLY B C 1
ATOM 4416 O O . GLY B 1 28 ? -19.922 32.188 17.062 1 94.38 28 GLY B O 1
ATOM 4417 N N . LEU B 1 29 ? -20.75 30.969 15.445 1 93 29 LEU B N 1
ATOM 4418 C CA . LEU B 1 29 ? -19.609 31.188 14.562 1 93 29 LEU B CA 1
ATOM 4419 C C . LEU B 1 29 ? -19.562 32.625 14.094 1 93 29 LEU B C 1
ATOM 4421 O O . LEU B 1 29 ? -18.5 33.125 13.68 1 93 29 LEU B O 1
ATOM 4425 N N . ASP B 1 30 ? -20.641 33.344 14.172 1 90.25 30 ASP B N 1
ATOM 4426 C CA . ASP B 1 30 ? -20.703 34.719 13.672 1 90.25 30 ASP B CA 1
ATOM 4427 C C . ASP B 1 30 ? -20.422 35.719 14.789 1 90.25 30 ASP B C 1
ATOM 4429 O O . ASP B 1 30 ? -20.344 36.906 14.539 1 90.25 30 ASP B O 1
ATOM 4433 N N . ASP B 1 31 ? -20.312 35.156 16.031 1 93.62 31 ASP B N 1
ATOM 4434 C CA . ASP B 1 31 ? -20.125 36.031 17.188 1 93.62 31 ASP B CA 1
ATOM 4435 C C . ASP B 1 31 ? -19.078 35.438 18.141 1 93.62 31 ASP B C 1
ATOM 4437 O O . ASP B 1 31 ? -19.438 34.781 19.109 1 93.62 31 ASP B O 1
ATOM 4441 N N . ILE B 1 32 ? -17.812 35.719 17.859 1 95 32 ILE B N 1
ATOM 4442 C CA . ILE B 1 32 ? -16.688 35.25 18.672 1 95 32 ILE B CA 1
ATOM 4443 C C . ILE B 1 32 ? -15.867 36.438 19.156 1 95 32 ILE B C 1
ATOM 4445 O O . ILE B 1 32 ? -15.438 37.281 18.359 1 95 32 ILE B O 1
ATOM 4449 N N . ARG B 1 33 ? -15.672 36.531 20.422 1 96.62 33 ARG B N 1
ATOM 4450 C CA . ARG B 1 33 ? -14.859 37.594 21.016 1 96.62 33 ARG B CA 1
ATOM 4451 C C . ARG B 1 33 ? -13.695 37 21.812 1 96.62 33 ARG B C 1
ATOM 4453 O O . ARG B 1 33 ? -13.898 36.156 22.688 1 96.62 33 ARG B O 1
ATOM 4460 N N . ILE B 1 34 ? -12.531 37.469 21.484 1 96.81 34 ILE B N 1
ATOM 4461 C CA . ILE B 1 34 ? -11.352 37.062 22.219 1 96.81 34 ILE B CA 1
ATOM 4462 C C . ILE B 1 34 ? -11.148 37.969 23.422 1 96.81 34 ILE B C 1
ATOM 4464 O O . ILE B 1 34 ? -10.906 39.188 23.25 1 96.81 34 ILE B O 1
ATOM 4468 N N . ILE B 1 35 ? -11.18 37.406 24.562 1 97.25 35 ILE B N 1
ATOM 4469 C CA . ILE B 1 35 ? -11.039 38.188 25.812 1 97.25 35 ILE B CA 1
ATOM 4470 C C . ILE B 1 35 ? -9.562 38.5 26.047 1 97.25 35 ILE B C 1
ATOM 4472 O O . ILE B 1 35 ? -9.219 39.625 26.438 1 97.25 35 ILE B O 1
ATOM 4476 N N . THR B 1 36 ? -8.758 37.5 25.953 1 96.19 36 THR B N 1
ATOM 4477 C CA . THR B 1 36 ? -7.32 37.656 26.125 1 96.19 36 THR B CA 1
ATOM 4478 C C . THR B 1 36 ? -6.559 36.562 25.375 1 96.19 36 THR B C 1
ATOM 4480 O O . THR B 1 36 ? -7.137 35.531 25 1 96.19 36 THR B O 1
ATOM 4483 N N . GLU B 1 37 ? -5.352 36.906 25 1 96.5 37 GLU B N 1
ATOM 4484 C CA . GLU B 1 37 ? -4.441 35.969 24.344 1 96.5 37 GLU B CA 1
ATOM 4485 C C . GLU B 1 37 ? -3.076 35.938 25.016 1 96.5 37 GLU B C 1
ATOM 4487 O O . GLU B 1 37 ? -2.516 37 25.328 1 96.5 37 GLU B O 1
ATOM 4492 N N . LEU B 1 38 ? -2.635 34.781 25.344 1 97.25 38 LEU B N 1
ATOM 4493 C CA . LEU B 1 38 ? -1.312 34.594 25.922 1 97.25 38 LEU B CA 1
ATOM 4494 C C . LEU B 1 38 ? -0.424 33.781 24.984 1 97.25 38 LEU B C 1
ATOM 4496 O O . LEU B 1 38 ? -0.909 32.875 24.281 1 97.25 38 LEU B O 1
ATOM 4500 N N . ARG B 1 39 ? 0.803 34.125 24.953 1 95.12 39 ARG B N 1
ATOM 4501 C CA . ARG B 1 39 ? 1.799 33.406 24.141 1 95.12 39 ARG B CA 1
ATOM 4502 C C . ARG B 1 39 ? 3.09 33.219 24.938 1 95.12 39 ARG B C 1
ATOM 4504 O O . ARG B 1 39 ? 3.604 34.125 25.547 1 95.12 39 ARG B O 1
ATOM 4511 N N . SER B 1 40 ? 3.541 32 24.922 1 95.44 40 SER B N 1
ATOM 4512 C CA . SER B 1 40 ? 4.797 31.656 25.594 1 95.44 40 SER B CA 1
ATOM 4513 C C . SER B 1 40 ? 5.734 30.922 24.641 1 95.44 40 SER B C 1
ATOM 4515 O O . SER B 1 40 ? 5.32 29.984 23.953 1 95.44 40 SER B O 1
ATOM 4517 N N . ARG B 1 41 ? 6.934 31.328 24.656 1 90.44 41 ARG B N 1
ATOM 4518 C CA . ARG B 1 41 ? 7.922 30.703 23.797 1 90.44 41 ARG B CA 1
ATOM 4519 C C . ARG B 1 41 ? 8.477 29.422 24.422 1 90.44 41 ARG B C 1
ATOM 4521 O O . ARG B 1 41 ? 8.719 29.375 25.625 1 90.44 41 ARG B O 1
ATOM 4528 N N . VAL B 1 42 ? 8.586 28.406 23.562 1 91.25 42 VAL B N 1
ATOM 4529 C CA . VAL B 1 42 ? 9.234 27.156 23.953 1 91.25 42 VAL B CA 1
ATOM 4530 C C . VAL B 1 42 ? 10.07 26.625 22.797 1 91.25 42 VAL B C 1
ATOM 4532 O O . VAL B 1 42 ? 9.812 26.938 21.641 1 91.25 42 VAL B O 1
ATOM 4535 N N . ARG B 1 43 ? 11.156 25.906 23.062 1 87.38 43 ARG B N 1
ATOM 4536 C CA . ARG B 1 43 ? 12.008 25.344 22.031 1 87.38 43 ARG B CA 1
ATOM 4537 C C . ARG B 1 43 ? 11.781 23.844 21.891 1 87.38 43 ARG B C 1
ATOM 4539 O O . ARG B 1 43 ? 12.734 23.062 21.859 1 87.38 43 ARG B O 1
ATOM 4546 N N . LEU B 1 44 ? 10.57 23.531 21.828 1 91 44 LEU B N 1
ATOM 4547 C CA . LEU B 1 44 ? 10.172 22.141 21.828 1 91 44 LEU B CA 1
ATOM 4548 C C . LEU B 1 44 ? 10.539 21.469 20.5 1 91 44 LEU B C 1
ATOM 4550 O O . LEU B 1 44 ? 11.008 20.328 20.484 1 91 44 LEU B O 1
ATOM 4554 N N . GLY B 1 45 ? 10.359 22.094 19.328 1 87.12 45 GLY B N 1
ATOM 4555 C CA . GLY B 1 45 ? 10.656 21.547 18.016 1 87.12 45 GLY B CA 1
ATOM 4556 C C . GLY B 1 45 ? 12.117 21.188 17.828 1 87.12 45 GLY B C 1
ATOM 4557 O O . GLY B 1 45 ? 12.445 20.078 17.438 1 87.12 45 GLY B O 1
ATOM 4558 N N . GLU B 1 46 ? 12.953 22.172 18.203 1 85.44 46 GLU B N 1
ATOM 4559 C CA . GLU B 1 46 ? 14.398 21.969 18.062 1 85.44 46 GLU B CA 1
ATOM 4560 C C . GLU B 1 46 ? 14.852 20.734 18.828 1 85.44 46 GLU B C 1
ATOM 4562 O O . GLU B 1 46 ? 15.617 19.922 18.297 1 85.44 46 GLU B O 1
ATOM 4567 N N . GLU B 1 47 ? 14.344 20.609 19.938 1 88.88 47 GLU B N 1
ATOM 4568 C CA . GLU B 1 47 ? 14.734 19.484 20.797 1 88.88 47 GLU B CA 1
ATOM 4569 C C . GLU B 1 47 ? 14.211 18.156 20.25 1 88.88 47 GLU B C 1
ATOM 4571 O O . GLU B 1 47 ? 14.961 17.188 20.141 1 88.88 47 GLU B O 1
ATOM 4576 N N . THR B 1 48 ? 12.992 18.125 19.922 1 89.75 48 THR B N 1
ATOM 4577 C CA . THR B 1 48 ? 12.352 16.906 19.484 1 89.75 48 THR B CA 1
ATOM 4578 C C . THR B 1 48 ? 12.93 16.438 18.156 1 89.75 48 THR B C 1
ATOM 4580 O O . THR B 1 48 ? 13.117 15.234 17.938 1 89.75 48 THR B O 1
ATOM 4583 N N . PHE B 1 49 ? 13.18 17.344 17.234 1 84 49 PHE B N 1
ATOM 4584 C CA . PHE B 1 49 ? 13.672 16.969 15.914 1 84 49 PHE B CA 1
ATOM 4585 C C . PHE B 1 49 ? 15.117 16.484 15.984 1 84 49 PHE B C 1
ATOM 4587 O O . PHE B 1 49 ? 15.539 15.664 15.172 1 84 49 PHE B O 1
ATOM 4594 N N . GLN B 1 50 ? 15.797 16.938 17.031 1 83.56 50 GLN B N 1
ATOM 4595 C CA . GLN B 1 50 ? 17.188 16.547 17.203 1 83.56 50 GLN B CA 1
ATOM 4596 C C . GLN B 1 50 ? 17.312 15.258 18.016 1 83.56 50 GLN B C 1
ATOM 4598 O O . GLN B 1 50 ? 18.109 14.383 17.688 1 83.56 50 GLN B O 1
ATOM 4603 N N . THR B 1 51 ? 16.516 15.164 19.062 1 86.25 51 THR B N 1
ATOM 4604 C CA . THR B 1 51 ? 16.75 14.094 20.016 1 86.25 51 THR B CA 1
ATOM 4605 C C . THR B 1 51 ? 15.617 13.07 19.953 1 86.25 51 THR B C 1
ATOM 4607 O O . THR B 1 51 ? 15.734 11.969 20.516 1 86.25 51 THR B O 1
ATOM 4610 N N . ARG B 1 52 ? 14.5 13.43 19.375 1 87.69 52 ARG B N 1
ATOM 4611 C CA . ARG B 1 52 ? 13.297 12.609 19.25 1 87.69 52 ARG B CA 1
ATOM 4612 C C . ARG B 1 52 ? 12.602 12.469 20.609 1 87.69 52 ARG B C 1
ATOM 4614 O O . ARG B 1 52 ? 11.758 11.594 20.781 1 87.69 52 ARG B O 1
ATOM 4621 N N . LYS B 1 53 ? 13.008 13.312 21.531 1 93.25 53 LYS B N 1
ATOM 4622 C CA . LYS B 1 53 ? 12.414 13.266 22.875 1 93.25 53 LYS B CA 1
ATOM 4623 C C . LYS B 1 53 ? 12.195 14.672 23.422 1 93.25 53 LYS B C 1
ATOM 4625 O O . LYS B 1 53 ? 12.828 15.625 22.969 1 93.25 53 LYS B O 1
ATOM 4630 N N . ILE B 1 54 ? 11.258 14.711 24.297 1 95.62 54 ILE B N 1
ATOM 4631 C CA . ILE B 1 54 ? 11.07 15.922 25.078 1 95.62 54 ILE B CA 1
ATOM 4632 C C . ILE B 1 54 ? 11.867 15.82 26.391 1 95.62 54 ILE B C 1
ATOM 4634 O O . ILE B 1 54 ? 11.656 14.898 27.172 1 95.62 54 ILE B O 1
ATOM 4638 N N . SER B 1 55 ? 12.758 16.734 26.625 1 95.25 55 SER B N 1
ATOM 4639 C CA . SER B 1 55 ? 13.617 16.672 27.797 1 95.25 55 SER B CA 1
ATOM 4640 C C . SER B 1 55 ? 12.828 16.984 29.062 1 95.25 55 SER B C 1
ATOM 4642 O O . SER B 1 55 ? 11.75 17.578 29 1 95.25 55 SER B O 1
ATOM 4644 N N . PHE B 1 56 ? 13.484 16.609 30.172 1 93.94 56 PHE B N 1
ATOM 4645 C CA . PHE B 1 56 ? 12.891 16.891 31.469 1 93.94 56 PHE B CA 1
ATOM 4646 C C . PHE B 1 56 ? 12.766 18.391 31.703 1 93.94 56 PHE B C 1
ATOM 4648 O O . PHE B 1 56 ? 11.75 18.859 32.219 1 93.94 56 PHE B O 1
ATOM 4655 N N . GLY B 1 57 ? 13.758 19.062 31.312 1 95.19 57 GLY B N 1
ATOM 4656 C CA . GLY B 1 57 ? 13.727 20.5 31.453 1 95.19 57 GLY B CA 1
ATOM 4657 C C . GLY B 1 57 ? 12.602 21.156 30.672 1 95.19 57 GLY B C 1
ATOM 4658 O O . GLY B 1 57 ? 11.898 22.016 31.188 1 95.19 57 GLY B O 1
ATOM 4659 N N . THR B 1 58 ? 12.477 20.781 29.469 1 95.81 58 THR B N 1
ATOM 4660 C CA . THR B 1 58 ? 11.414 21.312 28.625 1 95.81 58 THR B CA 1
ATOM 4661 C C . THR B 1 58 ? 10.047 20.922 29.172 1 95.81 58 THR B C 1
ATOM 4663 O O . THR B 1 58 ? 9.109 21.719 29.156 1 95.81 58 THR B O 1
ATOM 4666 N N . MET B 1 59 ? 9.898 19.719 29.656 1 95.94 59 MET B N 1
ATOM 4667 C CA . MET B 1 59 ? 8.664 19.25 30.281 1 95.94 59 MET B CA 1
ATOM 4668 C C . MET B 1 59 ? 8.273 20.141 31.453 1 95.94 59 MET B C 1
ATOM 4670 O O . MET B 1 59 ? 7.129 20.578 31.562 1 95.94 59 MET B O 1
ATOM 4674 N N . LEU B 1 60 ? 9.234 20.469 32.281 1 96.25 60 LEU B N 1
ATOM 4675 C CA . LEU B 1 60 ? 8.977 21.312 33.438 1 96.25 60 LEU B CA 1
ATOM 4676 C C . LEU B 1 60 ? 8.578 22.734 33 1 96.25 60 LEU B C 1
ATOM 4678 O O . LEU B 1 60 ? 7.695 23.344 33.625 1 96.25 60 LEU B O 1
ATOM 4682 N N . GLN B 1 61 ? 9.234 23.203 32.062 1 97.5 61 GLN B N 1
ATOM 4683 C CA . GLN B 1 61 ? 8.914 24.516 31.531 1 97.5 61 GLN B CA 1
ATOM 4684 C C . GLN B 1 61 ? 7.473 24.562 31.016 1 97.5 61 GLN B C 1
ATOM 4686 O O . GLN B 1 61 ? 6.742 25.516 31.312 1 97.5 61 GLN B O 1
ATOM 4691 N N . ILE B 1 62 ? 7.051 23.594 30.281 1 97.88 62 ILE B N 1
ATOM 4692 C CA . ILE B 1 62 ? 5.715 23.531 29.703 1 97.88 62 ILE B CA 1
ATOM 4693 C C . ILE B 1 62 ? 4.672 23.406 30.812 1 97.88 62 ILE B C 1
ATOM 4695 O O . ILE B 1 62 ? 3.631 24.078 30.766 1 97.88 62 ILE B O 1
ATOM 4699 N N . VAL B 1 63 ? 4.961 22.594 31.812 1 97.94 63 VAL B N 1
ATOM 4700 C CA . VAL B 1 63 ? 4.055 22.422 32.938 1 97.94 63 VAL B CA 1
ATOM 4701 C C . VAL B 1 63 ? 3.84 23.75 33.656 1 97.94 63 VAL B C 1
ATOM 4703 O O . VAL B 1 63 ? 2.711 24.109 34 1 97.94 63 VAL B O 1
ATOM 4706 N N . GLU B 1 64 ? 4.902 24.469 33.781 1 98.25 64 GLU B N 1
ATOM 4707 C CA . GLU B 1 64 ? 4.801 25.766 34.469 1 98.25 64 GLU B CA 1
ATOM 4708 C C . GLU B 1 64 ? 3.951 26.734 33.656 1 98.25 64 GLU B C 1
ATOM 4710 O O . GLU B 1 64 ? 3.137 27.469 34.188 1 98.25 64 GLU B O 1
ATOM 4715 N N . ILE B 1 65 ? 4.203 26.75 32.375 1 98.44 65 ILE B N 1
ATOM 4716 C CA . ILE B 1 65 ? 3.428 27.609 31.484 1 98.44 65 ILE B CA 1
ATOM 4717 C C . ILE B 1 65 ? 1.948 27.25 31.562 1 98.44 65 ILE B C 1
ATOM 4719 O O . ILE B 1 65 ? 1.094 28.125 31.719 1 98.44 65 ILE B O 1
ATOM 4723 N N . LEU B 1 66 ? 1.604 26 31.562 1 98.56 66 LEU B N 1
ATOM 4724 C CA . LEU B 1 66 ? 0.221 25.531 31.547 1 98.56 66 LEU B CA 1
ATOM 4725 C C . LEU B 1 66 ? -0.449 25.781 32.906 1 98.56 66 LEU B C 1
ATOM 4727 O O . LEU B 1 66 ? -1.649 26.062 32.938 1 98.56 66 LEU B O 1
ATOM 4731 N N . LYS B 1 67 ? 0.327 25.688 34 1 98.25 67 LYS B N 1
ATOM 4732 C CA . LYS B 1 67 ? -0.211 26.078 35.281 1 98.25 67 LYS B CA 1
ATOM 4733 C C . LYS B 1 67 ? -0.614 27.547 35.312 1 98.25 67 LYS B C 1
ATOM 4735 O O . LYS B 1 67 ? -1.649 27.906 35.875 1 98.25 67 LYS B O 1
ATOM 4740 N N . GLY B 1 68 ? 0.251 28.297 34.719 1 98.19 68 GLY B N 1
ATOM 4741 C CA . GLY B 1 68 ? -0.092 29.703 34.594 1 98.19 68 GLY B CA 1
ATOM 4742 C C . GLY B 1 68 ? -1.366 29.922 33.781 1 98.19 68 GLY B C 1
ATOM 4743 O O . GLY B 1 68 ? -2.195 30.766 34.156 1 98.19 68 GLY B O 1
ATOM 4744 N N . TYR B 1 69 ? -1.501 29.234 32.688 1 98.44 69 TYR B N 1
ATOM 4745 C CA . TYR B 1 69 ? -2.701 29.344 31.875 1 98.44 69 TYR B CA 1
ATOM 4746 C C . TYR B 1 69 ? -3.938 28.922 32.656 1 98.44 69 TYR B C 1
ATOM 4748 O O . TYR B 1 69 ? -4.992 29.547 32.562 1 98.44 69 TYR B O 1
ATOM 4756 N N . ARG B 1 70 ? -3.805 27.859 33.438 1 97.44 70 ARG B N 1
ATOM 4757 C CA . ARG B 1 70 ? -4.902 27.406 34.281 1 97.44 70 ARG B CA 1
ATOM 4758 C C . ARG B 1 70 ? -5.324 28.484 35.25 1 97.44 70 ARG B C 1
ATOM 4760 O O . ARG B 1 70 ? -6.516 28.688 35.5 1 97.44 70 ARG B O 1
ATOM 4767 N N . GLN B 1 71 ? -4.406 29.156 35.812 1 97.88 71 GLN B N 1
ATOM 4768 C CA . GLN B 1 71 ? -4.676 30.25 36.75 1 97.88 71 GLN B CA 1
ATOM 4769 C C . GLN B 1 71 ? -5.445 31.375 36.062 1 97.88 71 GLN B C 1
ATOM 4771 O O . GLN B 1 71 ? -6.402 31.906 36.625 1 97.88 71 GLN B O 1
ATOM 4776 N N . VAL B 1 72 ? -4.984 31.703 34.906 1 98.12 72 VAL B N 1
ATOM 4777 C CA . VAL B 1 72 ? -5.656 32.75 34.156 1 98.12 72 VAL B CA 1
ATOM 4778 C C . VAL B 1 72 ? -7.098 32.344 33.875 1 98.12 72 VAL B C 1
ATOM 4780 O O . VAL B 1 72 ? -8.016 33.156 34 1 98.12 72 VAL B O 1
ATOM 4783 N N . MET B 1 73 ? -7.34 31.109 33.469 1 98.12 73 MET B N 1
ATOM 4784 C CA . MET B 1 73 ? -8.688 30.594 33.219 1 98.12 73 MET B CA 1
ATOM 4785 C C . MET B 1 73 ? -9.562 30.75 34.469 1 98.12 73 MET B C 1
ATOM 4787 O O . MET B 1 73 ? -10.711 31.172 34.344 1 98.12 73 MET B O 1
ATOM 4791 N N . ARG B 1 74 ? -8.984 30.453 35.625 1 97.38 74 ARG B N 1
ATOM 4792 C CA . ARG B 1 74 ? -9.719 30.562 36.875 1 97.38 74 ARG B CA 1
ATOM 4793 C C . ARG B 1 74 ? -10.094 32 37.156 1 97.38 74 ARG B C 1
ATOM 4795 O O . ARG B 1 74 ? -11.211 32.281 37.594 1 97.38 74 ARG B O 1
ATOM 4802 N N . GLU B 1 75 ? -9.211 32.844 36.938 1 97.81 75 GLU B N 1
ATOM 4803 C CA . GLU B 1 75 ? -9.43 34.25 37.188 1 97.81 75 GLU B CA 1
ATOM 4804 C C . GLU B 1 75 ? -10.555 34.812 36.312 1 97.81 75 GLU B C 1
ATOM 4806 O O . GLU B 1 75 ? -11.297 35.688 36.75 1 97.81 75 GLU B O 1
ATOM 4811 N N . TYR B 1 76 ? -10.641 34.25 35.156 1 97.44 76 TYR B N 1
ATOM 4812 C CA . TYR B 1 76 ? -11.672 34.719 34.25 1 97.44 76 TYR B CA 1
ATOM 4813 C C . TYR B 1 76 ? -12.938 33.906 34.344 1 97.44 76 TYR B C 1
ATOM 4815 O O . TYR B 1 76 ? -13.938 34.188 33.688 1 97.44 76 TYR B O 1
ATOM 4823 N N . GLY B 1 77 ? -12.898 32.812 35.125 1 96.94 77 GLY B N 1
ATOM 4824 C CA . GLY B 1 77 ? -14.062 31.953 35.344 1 96.94 77 GLY B CA 1
ATOM 4825 C C . GLY B 1 77 ? -14.359 31.031 34.188 1 96.94 77 GLY B C 1
ATOM 4826 O O . GLY B 1 77 ? -15.523 30.672 33.938 1 96.94 77 GLY B O 1
ATOM 4827 N N . ILE B 1 78 ? -13.414 30.75 33.438 1 97.62 78 ILE B N 1
ATOM 4828 C CA . ILE B 1 78 ? -13.594 29.891 32.281 1 97.62 78 ILE B CA 1
ATOM 4829 C C . ILE B 1 78 ? -13.195 28.453 32.625 1 97.62 78 ILE B C 1
ATOM 4831 O O . ILE B 1 78 ? -12.07 28.203 33.062 1 97.62 78 ILE B O 1
ATOM 4835 N N . LYS B 1 79 ? -14.125 27.5 32.406 1 96.12 79 LYS B N 1
ATOM 4836 C CA . LYS B 1 79 ? -13.906 26.125 32.812 1 96.12 79 LYS B CA 1
ATOM 4837 C C . LYS B 1 79 ? -13.648 25.234 31.594 1 96.12 79 LYS B C 1
ATOM 4839 O O . LYS B 1 79 ? -12.82 24.328 31.656 1 96.12 79 LYS B O 1
ATOM 4844 N N . SER B 1 80 ? -14.383 25.484 30.469 1 97.38 80 SER B N 1
ATOM 4845 C CA . SER B 1 80 ? -14.25 24.656 29.266 1 97.38 80 SER B CA 1
ATOM 4846 C C . SER B 1 80 ? -12.992 25.016 28.484 1 97.38 80 SER B C 1
ATOM 4848 O O . SER B 1 80 ? -12.594 26.188 28.438 1 97.38 80 SER B O 1
ATOM 4850 N N . TYR B 1 81 ? -12.352 23.953 27.938 1 98.19 81 TYR B N 1
ATOM 4851 C CA . TYR B 1 81 ? -11.164 24.203 27.141 1 98.19 81 TYR B CA 1
ATOM 4852 C C . TYR B 1 81 ? -10.938 23.109 26.109 1 98.19 81 TYR B C 1
ATOM 4854 O O . TYR B 1 81 ? -11.531 22.031 26.203 1 98.19 81 TYR B O 1
ATOM 4862 N N . ILE B 1 82 ? -10.188 23.422 25.125 1 98.25 82 ILE B N 1
ATOM 4863 C CA . ILE B 1 82 ? -9.594 22.453 24.203 1 98.25 82 ILE B CA 1
ATOM 4864 C C . ILE B 1 82 ? -8.094 22.719 24.078 1 98.25 82 ILE B C 1
ATOM 4866 O O . ILE B 1 82 ? -7.664 23.859 23.953 1 98.25 82 ILE B O 1
ATOM 4870 N N . LEU B 1 83 ? -7.305 21.734 24.375 1 98.62 83 LEU B N 1
ATOM 4871 C CA . LEU B 1 83 ? -5.852 21.812 24.25 1 98.62 83 LEU B CA 1
ATOM 4872 C C . LEU B 1 83 ? -5.328 20.781 23.25 1 98.62 83 LEU B C 1
ATOM 4874 O O . LEU B 1 83 ? -5.492 19.578 23.453 1 98.62 83 LEU B O 1
ATOM 4878 N N . GLN B 1 84 ? -4.734 21.25 22.172 1 98.12 84 GLN B N 1
ATOM 4879 C CA . GLN B 1 84 ? -4.199 20.375 21.125 1 98.12 84 GLN B CA 1
ATOM 4880 C C . GLN B 1 84 ? -2.705 20.609 20.922 1 98.12 84 GLN B C 1
ATOM 4882 O O . GLN B 1 84 ? -2.238 21.75 21 1 98.12 84 GLN B O 1
ATOM 4887 N N . ALA B 1 85 ? -2.012 19.547 20.828 1 97.62 85 ALA B N 1
ATOM 4888 C CA . ALA B 1 85 ? -0.584 19.594 20.516 1 97.62 85 ALA B CA 1
ATOM 4889 C C . ALA B 1 85 ? -0.315 19.094 19.094 1 97.62 85 ALA B C 1
ATOM 4891 O O . ALA B 1 85 ? -0.997 18.203 18.609 1 97.62 85 ALA B O 1
ATOM 4892 N N . THR B 1 86 ? 0.646 19.656 18.453 1 94.25 86 THR B N 1
ATOM 4893 C CA . THR B 1 86 ? 0.912 19.344 17.047 1 94.25 86 THR B CA 1
ATOM 4894 C C . THR B 1 86 ? 2.295 18.719 16.891 1 94.25 86 THR B C 1
ATOM 4896 O O . THR B 1 86 ? 2.672 17.828 17.656 1 94.25 86 THR B O 1
ATOM 4899 N N . THR B 1 87 ? 3.131 19.047 15.969 1 90.94 87 THR B N 1
ATOM 4900 C CA . THR B 1 87 ? 4.242 18.328 15.352 1 90.94 87 THR B CA 1
ATOM 4901 C C . THR B 1 87 ? 5.238 17.859 16.406 1 90.94 87 THR B C 1
ATOM 4903 O O . THR B 1 87 ? 5.566 16.672 16.469 1 90.94 87 THR B O 1
ATOM 4906 N N . ALA B 1 88 ? 5.703 18.781 17.281 1 92.38 88 ALA B N 1
ATOM 4907 C CA . ALA B 1 88 ? 6.801 18.453 18.188 1 92.38 88 ALA B CA 1
ATOM 4908 C C . ALA B 1 88 ? 6.383 17.391 19.188 1 92.38 88 ALA B C 1
ATOM 4910 O O . ALA B 1 88 ? 7.141 16.453 19.469 1 92.38 88 ALA B O 1
ATOM 4911 N N . VAL B 1 89 ? 5.199 17.484 19.703 1 95.38 89 VAL B N 1
ATOM 4912 C CA . VAL B 1 89 ? 4.703 16.5 20.672 1 95.38 89 VAL B CA 1
ATOM 4913 C C . VAL B 1 89 ? 4.375 15.195 19.938 1 95.38 89 VAL B C 1
ATOM 4915 O O . VAL B 1 89 ? 4.715 14.109 20.422 1 95.38 89 VAL B O 1
ATOM 4918 N N . ARG B 1 90 ? 3.818 15.312 18.828 1 92.88 90 ARG B N 1
ATOM 4919 C CA . ARG B 1 90 ? 3.393 14.172 18.016 1 92.88 90 ARG B CA 1
ATOM 4920 C C . ARG B 1 90 ? 4.57 13.273 17.688 1 92.88 90 ARG B C 1
ATOM 4922 O O . ARG B 1 90 ? 4.438 12.047 17.672 1 92.88 90 ARG B O 1
ATOM 4929 N N . GLU B 1 91 ? 5.699 13.773 17.469 1 90.5 91 GLU B N 1
ATOM 4930 C CA . GLU B 1 91 ? 6.84 13.008 16.969 1 90.5 91 GLU B CA 1
ATOM 4931 C C . GLU B 1 91 ? 7.766 12.586 18.109 1 90.5 91 GLU B C 1
ATOM 4933 O O . GLU B 1 91 ? 8.719 11.836 17.875 1 90.5 91 GLU B O 1
ATOM 4938 N N . ALA B 1 92 ? 7.418 12.992 19.328 1 93.38 92 ALA B N 1
ATOM 4939 C CA . ALA B 1 92 ? 8.258 12.633 20.469 1 93.38 92 ALA B CA 1
ATOM 4940 C C . ALA B 1 92 ? 8.062 11.172 20.859 1 93.38 92 ALA B C 1
ATOM 4942 O O . ALA B 1 92 ? 6.938 10.727 21.062 1 93.38 92 ALA B O 1
ATOM 4943 N N . GLU B 1 93 ? 9.156 10.484 21 1 89.94 93 GLU B N 1
ATOM 4944 C CA . GLU B 1 93 ? 9.109 9.078 21.359 1 89.94 93 GLU B CA 1
ATOM 4945 C C . GLU B 1 93 ? 8.516 8.883 22.75 1 89.94 93 GLU B C 1
ATOM 4947 O O . GLU B 1 93 ? 7.867 7.871 23.016 1 89.94 93 GLU B O 1
ATOM 4952 N N . ASN B 1 94 ? 8.75 9.859 23.609 1 93 94 ASN B N 1
ATOM 4953 C CA . ASN B 1 94 ? 8.266 9.75 24.984 1 93 94 ASN B CA 1
ATOM 4954 C C . ASN B 1 94 ? 6.977 10.547 25.188 1 93 94 ASN B C 1
ATOM 4956 O O . ASN B 1 94 ? 6.711 11.031 26.281 1 93 94 ASN B O 1
ATOM 4960 N N . ARG B 1 95 ? 6.238 10.75 24.109 1 94.75 95 ARG B N 1
ATOM 4961 C CA . ARG B 1 95 ? 5.039 11.586 24.141 1 94.75 95 ARG B CA 1
ATOM 4962 C C . ARG B 1 95 ? 4.047 11.094 25.188 1 94.75 95 ARG B C 1
ATOM 4964 O O . ARG B 1 95 ? 3.391 11.898 25.844 1 94.75 95 ARG B O 1
ATOM 4971 N N . GLN B 1 96 ? 3.936 9.766 25.422 1 93.94 96 GLN B N 1
ATOM 4972 C CA . GLN B 1 96 ? 2.961 9.234 26.359 1 93.94 96 GLN B CA 1
ATOM 4973 C C . GLN B 1 96 ? 3.291 9.664 27.797 1 93.94 96 GLN B C 1
ATOM 4975 O O . GLN B 1 96 ? 2.395 10 28.562 1 93.94 96 GLN B O 1
ATOM 4980 N N . TYR B 1 97 ? 4.555 9.625 28.078 1 95.19 97 TYR B N 1
ATOM 4981 C CA . TYR B 1 97 ? 4.992 10.07 29.391 1 95.19 97 TYR B CA 1
ATOM 4982 C C . TYR B 1 97 ? 4.754 11.57 29.562 1 95.19 97 TYR B C 1
ATOM 4984 O O . TYR B 1 97 ? 4.32 12.016 30.625 1 95.19 97 TYR B O 1
ATOM 4992 N N . PHE B 1 98 ? 5.016 12.227 28.531 1 96.94 98 PHE B N 1
ATOM 4993 C CA . PHE B 1 98 ? 4.816 13.672 28.547 1 96.94 98 PHE B CA 1
ATOM 4994 C C . PHE B 1 98 ? 3.352 14.016 28.781 1 96.94 98 PHE B C 1
ATOM 4996 O O . PHE B 1 98 ? 3.033 14.844 29.641 1 96.94 98 PHE B O 1
ATOM 5003 N N . LEU B 1 99 ? 2.451 13.367 28.062 1 97.81 99 LEU B N 1
ATOM 5004 C CA . LEU B 1 99 ? 1.019 13.625 28.172 1 97.81 99 LEU B CA 1
ATOM 5005 C C . LEU B 1 99 ? 0.515 13.305 29.578 1 97.81 99 LEU B C 1
ATOM 5007 O O . LEU B 1 99 ? -0.29 14.055 30.125 1 97.81 99 LEU B O 1
ATOM 5011 N N . ASP B 1 100 ? 0.999 12.266 30.156 1 96.88 100 ASP B N 1
ATOM 5012 C CA . ASP B 1 100 ? 0.6 11.852 31.5 1 96.88 100 ASP B CA 1
ATOM 5013 C C . ASP B 1 100 ? 1.064 12.859 32.531 1 96.88 100 ASP B C 1
ATOM 5015 O O . ASP B 1 100 ? 0.312 13.203 33.469 1 96.88 100 ASP B O 1
ATOM 5019 N N . GLN B 1 101 ? 2.244 13.312 32.406 1 96.62 101 GLN B N 1
ATOM 5020 C CA . GLN B 1 101 ? 2.797 14.289 33.344 1 96.62 101 GLN B CA 1
ATOM 5021 C C . GLN B 1 101 ? 2.023 15.602 33.281 1 96.62 101 GLN B C 1
ATOM 5023 O O . GLN B 1 101 ? 1.737 16.203 34.312 1 96.62 101 GLN B O 1
ATOM 5028 N N . VAL B 1 102 ? 1.767 16.031 32.094 1 97.75 102 VAL B N 1
ATOM 5029 C CA . VAL B 1 102 ? 1.018 17.281 31.938 1 97.75 102 VAL B CA 1
ATOM 5030 C C . VAL B 1 102 ? -0.357 17.141 32.594 1 97.75 102 VAL B C 1
ATOM 5032 O O . VAL B 1 102 ? -0.817 18.047 33.281 1 97.75 102 VAL B O 1
ATOM 5035 N N . LEU B 1 103 ? -1.037 16.016 32.344 1 97.62 103 LEU B N 1
ATOM 5036 C CA . LEU B 1 103 ? -2.365 15.781 32.906 1 97.62 103 LEU B CA 1
ATOM 5037 C C . LEU B 1 103 ? -2.328 15.805 34.438 1 97.62 103 LEU B C 1
ATOM 5039 O O . LEU B 1 103 ? -3.131 16.484 35.062 1 97.62 103 LEU B O 1
ATOM 5043 N N . VAL B 1 104 ? -1.424 15.133 35.031 1 97.19 104 VAL B N 1
ATOM 5044 C CA . VAL B 1 104 ? -1.332 14.969 36.469 1 97.19 104 VAL B CA 1
ATOM 5045 C C . VAL B 1 104 ? -0.958 16.297 37.125 1 97.19 104 VAL B C 1
ATOM 5047 O O . VAL B 1 104 ? -1.516 16.672 38.156 1 97.19 104 VAL B O 1
ATOM 5050 N N . LYS B 1 105 ? -0.069 17 36.531 1 97.31 105 LYS B N 1
ATOM 5051 C CA . LYS B 1 105 ? 0.518 18.172 37.188 1 97.31 105 LYS B CA 1
ATOM 5052 C C . LYS B 1 105 ? -0.318 19.422 36.906 1 97.31 105 LYS B C 1
ATOM 5054 O O . LYS B 1 105 ? -0.275 20.375 37.688 1 97.31 105 LYS B O 1
ATOM 5059 N N . THR B 1 106 ? -1.01 19.453 35.812 1 97.75 106 THR B N 1
ATOM 5060 C CA . THR B 1 106 ? -1.697 20.688 35.469 1 97.75 106 THR B CA 1
ATOM 5061 C C . THR B 1 106 ? -3.201 20.453 35.344 1 97.75 106 THR B C 1
ATOM 5063 O O . THR B 1 106 ? -3.984 21.406 35.375 1 97.75 106 THR B O 1
ATOM 5066 N N . GLY B 1 107 ? -3.617 19.156 35.156 1 96 107 GLY B N 1
ATOM 5067 C CA . GLY B 1 107 ? -5.023 18.828 34.969 1 96 107 GLY B CA 1
ATOM 5068 C C . GLY B 1 107 ? -5.48 18.984 33.5 1 96 107 GLY B C 1
ATOM 5069 O O . GLY B 1 107 ? -6.617 18.641 33.188 1 96 107 GLY B O 1
ATOM 5070 N N . PHE B 1 108 ? -4.66 19.438 32.625 1 98.12 108 PHE B N 1
ATOM 5071 C CA . PHE B 1 108 ? -5.023 19.578 31.203 1 98.12 108 PHE B CA 1
ATOM 5072 C C . PHE B 1 108 ? -4.91 18.25 30.469 1 98.12 108 PHE B C 1
ATOM 5074 O O . PHE B 1 108 ? -3.898 17.547 30.594 1 98.12 108 PHE B O 1
ATOM 5081 N N . GLN B 1 109 ? -5.922 17.891 29.781 1 97.81 109 GLN B N 1
ATOM 5082 C CA . GLN B 1 109 ? -5.848 16.781 28.812 1 97.81 109 GLN B CA 1
ATOM 5083 C C . GLN B 1 109 ? -5.438 17.297 27.438 1 97.81 109 GLN B C 1
ATOM 5085 O O . GLN B 1 109 ? -6.074 18.188 26.875 1 97.81 109 GLN B O 1
ATOM 5090 N N . ILE B 1 110 ? -4.363 16.75 26.891 1 98.19 110 ILE B N 1
ATOM 5091 C CA . ILE B 1 110 ? -3.852 17.203 25.594 1 98.19 110 ILE B CA 1
ATOM 5092 C C . ILE B 1 110 ? -4.32 16.25 24.5 1 98.19 110 ILE B C 1
ATOM 5094 O O . ILE B 1 110 ? -4.184 15.031 24.609 1 98.19 110 ILE B O 1
ATOM 5098 N N . GLU B 1 111 ? -4.898 16.75 23.5 1 97.25 111 GLU B N 1
ATOM 5099 C CA . GLU B 1 111 ? -5.156 15.992 22.266 1 97.25 111 GLU B CA 1
ATOM 5100 C C . GLU B 1 111 ? -4.023 16.156 21.266 1 97.25 111 GLU B C 1
ATOM 5102 O O . GLU B 1 111 ? -3.783 17.266 20.781 1 97.25 111 GLU B O 1
ATOM 5107 N N . VAL B 1 112 ? -3.34 15.117 20.953 1 97.12 112 VAL B N 1
ATOM 5108 C CA . VAL B 1 112 ? -2.289 15.18 19.953 1 97.12 112 VAL B CA 1
ATOM 5109 C C . VAL B 1 112 ? -2.906 15.047 18.562 1 97.12 112 VAL B C 1
ATOM 5111 O O . VAL B 1 112 ? -3.576 14.055 18.25 1 97.12 112 VAL B O 1
ATOM 5114 N N . VAL B 1 113 ? -2.635 16.016 17.734 1 95.5 113 VAL B N 1
ATOM 5115 C CA . VAL B 1 113 ? -3.271 16.094 16.422 1 95.5 113 VAL B CA 1
ATOM 5116 C C . VAL B 1 113 ? -2.289 15.664 15.336 1 95.5 113 VAL B C 1
ATOM 5118 O O . VAL B 1 113 ? -1.158 16.156 15.281 1 95.5 113 VAL B O 1
ATOM 5121 N N . ASN B 1 114 ? -2.73 14.719 14.516 1 93.38 114 ASN B N 1
ATOM 5122 C CA . ASN B 1 114 ? -1.865 14.359 13.398 1 93.38 114 ASN B CA 1
ATOM 5123 C C . ASN B 1 114 ? -1.876 15.422 12.305 1 93.38 114 ASN B C 1
ATOM 5125 O O . ASN B 1 114 ? -2.666 16.375 12.367 1 93.38 114 ASN B O 1
ATOM 5129 N N . MET B 1 115 ? -1.063 15.312 11.391 1 91.75 115 MET B N 1
ATOM 5130 C CA . MET B 1 115 ? -0.848 16.344 10.383 1 91.75 115 MET B CA 1
ATOM 5131 C C . MET B 1 115 ? -2.109 16.578 9.555 1 91.75 115 MET B C 1
ATOM 5133 O O . MET B 1 115 ? -2.451 17.719 9.234 1 91.75 115 MET B O 1
ATOM 5137 N N . SER B 1 116 ? -2.814 15.5 9.188 1 92.69 116 SER B N 1
ATOM 5138 C CA . SER B 1 116 ? -4.035 15.609 8.398 1 92.69 116 SER B CA 1
ATOM 5139 C C . SER B 1 116 ? -5.098 16.422 9.133 1 92.69 116 SER B C 1
ATOM 5141 O O . SER B 1 116 ? -5.801 17.234 8.516 1 92.69 116 SER B O 1
ATOM 5143 N N . ARG B 1 117 ? -5.199 16.234 10.367 1 94.69 117 ARG B N 1
ATOM 5144 C CA . ARG B 1 117 ? -6.164 16.984 11.164 1 94.69 117 ARG B CA 1
ATOM 5145 C C . ARG B 1 117 ? -5.73 18.438 11.336 1 94.69 117 ARG B C 1
ATOM 5147 O O . ARG B 1 117 ? -6.566 19.328 11.391 1 94.69 117 ARG B O 1
ATOM 5154 N N . GLU B 1 118 ? -4.43 18.625 11.477 1 94.69 118 GLU B N 1
ATOM 5155 C CA . GLU B 1 118 ? -3.92 19.984 11.555 1 94.69 118 GLU B CA 1
ATOM 5156 C C . GLU B 1 118 ? -4.293 20.781 10.305 1 94.69 118 GLU B C 1
ATOM 5158 O O . GLU B 1 118 ? -4.785 21.906 10.406 1 94.69 118 GLU B O 1
ATOM 5163 N N . ILE B 1 119 ? -4.078 20.188 9.188 1 93.88 119 ILE B N 1
ATOM 5164 C CA . ILE B 1 119 ? -4.387 20.828 7.914 1 93.88 119 ILE B CA 1
ATOM 5165 C C . ILE B 1 119 ? -5.898 21.031 7.793 1 93.88 119 ILE B C 1
ATOM 5167 O O . ILE B 1 119 ? -6.355 22.109 7.375 1 93.88 119 ILE B O 1
ATOM 5171 N N . TYR B 1 120 ? -6.656 20.031 8.203 1 95.62 120 TYR B N 1
ATOM 5172 C CA . TYR B 1 120 ? -8.109 20.094 8.219 1 95.62 120 TYR B CA 1
ATOM 5173 C C . TYR B 1 120 ? -8.602 21.266 9.07 1 95.62 120 TYR B C 1
ATOM 5175 O O . TYR B 1 120 ? -9.5 22 8.664 1 95.62 120 TYR B O 1
ATOM 5183 N N . THR B 1 121 ? -8.016 21.406 10.211 1 96.38 121 THR B N 1
ATOM 5184 C CA . THR B 1 121 ? -8.391 22.469 11.141 1 96.38 121 THR B CA 1
ATOM 5185 C C . THR B 1 121 ? -8.094 23.844 10.547 1 96.38 121 THR B C 1
ATOM 5187 O O . THR B 1 121 ? -8.914 24.75 10.641 1 96.38 121 THR B O 1
ATOM 5190 N N . LYS B 1 122 ? -7.004 23.984 9.93 1 94.31 122 LYS B N 1
ATOM 5191 C CA . LYS B 1 122 ? -6.652 25.25 9.297 1 94.31 122 LYS B CA 1
ATOM 5192 C C . LYS B 1 122 ? -7.574 25.547 8.117 1 94.31 122 LYS B C 1
ATOM 5194 O O . LYS B 1 122 ? -7.934 26.703 7.875 1 94.31 122 LYS B O 1
ATOM 5199 N N . MET B 1 123 ? -7.934 24.531 7.426 1 93.06 123 MET B N 1
ATOM 5200 C CA . MET B 1 123 ? -8.852 24.703 6.301 1 93.06 123 MET B CA 1
ATOM 5201 C C . MET B 1 123 ? -10.219 25.172 6.77 1 93.06 123 MET B C 1
ATOM 5203 O O . MET B 1 123 ? -10.883 25.938 6.074 1 93.06 123 MET B O 1
ATOM 5207 N N . ALA B 1 124 ? -10.633 24.703 7.926 1 94.81 124 ALA B N 1
ATOM 5208 C CA . ALA B 1 124 ? -11.906 25.141 8.484 1 94.81 124 ALA B CA 1
ATOM 5209 C C . ALA B 1 124 ? -11.93 26.656 8.664 1 94.81 124 ALA B C 1
ATOM 5211 O O . ALA B 1 124 ? -12.93 27.312 8.352 1 94.81 124 ALA B O 1
ATOM 5212 N N . SER B 1 125 ? -10.844 27.172 9.164 1 92.94 125 SER B N 1
ATOM 5213 C CA . SER B 1 125 ? -10.75 28.609 9.344 1 92.94 125 SER B CA 1
ATOM 5214 C C . SER B 1 125 ? -10.742 29.344 8.008 1 92.94 125 SER B C 1
ATOM 5216 O O . SER B 1 125 ? -11.43 30.359 7.84 1 92.94 125 SER B O 1
ATOM 5218 N N . LEU B 1 126 ? -9.984 28.812 7.051 1 88.75 126 LEU B N 1
ATOM 5219 C CA . LEU B 1 126 ? -9.883 29.438 5.73 1 88.75 126 LEU B CA 1
ATOM 5220 C C . LEU B 1 126 ? -11.242 29.469 5.043 1 88.75 126 LEU B C 1
ATOM 5222 O O . LEU B 1 126 ? -11.602 30.469 4.418 1 88.75 126 LEU B O 1
ATOM 5226 N N . LEU B 1 127 ? -11.953 28.375 5.129 1 86.56 127 LEU B N 1
ATOM 5227 C CA . LEU B 1 127 ? -13.266 28.281 4.5 1 86.56 127 LEU B CA 1
ATOM 5228 C C . LEU B 1 127 ? -14.242 29.281 5.121 1 86.56 127 LEU B C 1
ATOM 5230 O O . LEU B 1 127 ? -15.047 29.891 4.414 1 86.56 127 LEU B O 1
ATOM 5234 N N . ARG B 1 128 ? -14.164 29.359 6.383 1 85.94 128 ARG B N 1
ATOM 5235 C CA . ARG B 1 128 ? -15.031 30.312 7.074 1 85.94 128 ARG B CA 1
ATOM 5236 C C . ARG B 1 128 ? -14.703 31.75 6.664 1 85.94 128 ARG B C 1
ATOM 5238 O O . ARG B 1 128 ? -15.609 32.562 6.48 1 85.94 128 ARG B O 1
ATOM 5245 N N . THR B 1 129 ? -13.445 31.969 6.613 1 80.56 129 THR B N 1
ATOM 5246 C CA . THR B 1 129 ? -13.008 33.312 6.223 1 80.56 129 THR B CA 1
ATOM 5247 C C . THR B 1 129 ? -13.438 33.625 4.793 1 80.56 129 THR B C 1
ATOM 5249 O O . THR B 1 129 ? -13.82 34.75 4.492 1 80.56 129 THR B O 1
ATOM 5252 N N . LEU B 1 130 ? -13.352 32.688 3.938 1 75.06 130 LEU B N 1
ATOM 5253 C CA . LEU B 1 130 ? -13.766 32.875 2.551 1 75.06 130 LEU B CA 1
ATOM 5254 C C . LEU B 1 130 ? -15.266 33.125 2.467 1 75.06 130 LEU B C 1
ATOM 5256 O O . LEU B 1 130 ? -15.711 33.938 1.634 1 75.06 130 LEU B O 1
ATOM 5260 N N . GLU B 1 131 ? -15.961 32.438 3.236 1 72.19 131 GLU B N 1
ATOM 5261 C CA . GLU B 1 131 ? -17.422 32.594 3.232 1 72.19 131 GLU B CA 1
ATOM 5262 C C . GLU B 1 131 ? -17.828 33.938 3.799 1 72.19 131 GLU B C 1
ATOM 5264 O O . GLU B 1 131 ? -18.797 34.562 3.328 1 72.19 131 GLU B O 1
ATOM 5269 N N . THR B 1 132 ? -17.141 34.375 4.754 1 67.5 132 THR B N 1
ATOM 5270 C CA . THR B 1 132 ? -17.562 35.562 5.469 1 67.5 132 THR B CA 1
ATOM 5271 C C . THR B 1 132 ? -17.016 36.812 4.781 1 67.5 132 THR B C 1
ATOM 5273 O O . THR B 1 132 ? -17.688 37.844 4.73 1 67.5 132 THR B O 1
ATOM 5276 N N . HIS B 1 133 ? -15.828 36.719 4.43 1 61.69 133 HIS B N 1
ATOM 5277 C CA . HIS B 1 133 ? -15.234 37.969 3.986 1 61.69 133 HIS B CA 1
ATOM 5278 C C . HIS B 1 133 ? -15.164 38.031 2.465 1 61.69 133 HIS B C 1
ATOM 5280 O O . HIS B 1 133 ? -14.93 39.125 1.9 1 61.69 133 HIS B O 1
ATOM 5286 N N . GLY B 1 134 ? -15.742 37.062 1.767 1 58.62 134 GLY B N 1
ATOM 5287 C CA . GLY B 1 134 ? -15.688 37.125 0.314 1 58.62 134 GLY B CA 1
ATOM 5288 C C . GLY B 1 134 ? -14.32 37.5 -0.221 1 58.62 134 GLY B C 1
ATOM 5289 O O . GLY B 1 134 ? -14.164 37.75 -1.413 1 58.62 134 GLY B O 1
ATOM 5290 N N . ASN B 1 135 ? -13.461 37.781 0.564 1 55.16 135 ASN B N 1
ATOM 5291 C CA . ASN B 1 135 ? -12.195 38.406 0.182 1 55.16 135 ASN B CA 1
ATOM 5292 C C . ASN B 1 135 ? -11.203 37.406 -0.36 1 55.16 135 ASN B C 1
ATOM 5294 O O . ASN B 1 135 ? -10.055 37.719 -0.633 1 55.16 135 ASN B O 1
ATOM 5298 N N . MET B 1 136 ? -11.578 36.219 -0.369 1 59.5 136 MET B N 1
ATOM 5299 C CA . MET B 1 136 ? -10.727 35.219 -1.012 1 59.5 136 MET B CA 1
ATOM 5300 C C . MET B 1 136 ? -11.523 34.406 -2.004 1 59.5 136 MET B C 1
ATOM 5302 O O . MET B 1 136 ? -11.828 33.219 -1.734 1 59.5 136 MET B O 1
ATOM 5306 N N . PRO B 1 137 ? -11.875 35.031 -3.02 1 60.56 137 PRO B N 1
ATOM 5307 C CA . PRO B 1 137 ? -12.648 34.219 -3.961 1 60.56 137 PRO B CA 1
ATOM 5308 C C . PRO B 1 137 ? -11.867 33 -4.473 1 60.56 137 PRO B C 1
ATOM 5310 O O . PRO B 1 137 ? -10.695 33.125 -4.832 1 60.56 137 PRO B O 1
ATOM 5313 N N . LEU B 1 138 ? -12.453 31.859 -4.129 1 66.88 138 LEU B N 1
ATOM 5314 C CA . LEU B 1 138 ? -11.828 30.688 -4.719 1 66.88 138 LEU B CA 1
ATOM 5315 C C . LEU B 1 138 ? -11.922 30.734 -6.242 1 66.88 138 LEU B C 1
ATOM 5317 O O . LEU B 1 138 ? -13.016 30.797 -6.801 1 66.88 138 LEU B O 1
ATOM 5321 N N . PRO B 1 139 ? -10.688 30.781 -6.797 1 68.25 139 PRO B N 1
ATOM 5322 C CA . PRO B 1 139 ? -10.711 30.812 -8.258 1 68.25 139 PRO B CA 1
ATOM 5323 C C . PRO B 1 139 ? -11.359 29.562 -8.859 1 68.25 139 PRO B C 1
ATOM 5325 O O . PRO B 1 139 ? -11.43 28.516 -8.195 1 68.25 139 PRO B O 1
ATOM 5328 N N . ARG B 1 140 ? -11.781 29.766 -10.094 1 71.31 140 ARG B N 1
ATOM 5329 C CA . ARG B 1 140 ? -12.312 28.641 -10.859 1 71.31 140 ARG B CA 1
ATOM 5330 C C . ARG B 1 140 ? -11.227 27.609 -11.141 1 71.31 140 ARG B C 1
ATOM 5332 O O . ARG B 1 140 ? -11.508 26.406 -11.195 1 71.31 140 ARG B O 1
ATOM 5339 N N . GLU B 1 141 ? -9.961 28.094 -11.398 1 78.25 141 GLU B N 1
ATOM 5340 C CA . GLU B 1 141 ? -8.836 27.266 -11.836 1 78.25 141 GLU B CA 1
ATOM 5341 C C . GLU B 1 141 ? -8.336 26.391 -10.703 1 78.25 141 GLU B C 1
ATOM 5343 O O . GLU B 1 141 ? -7.504 25.5 -10.922 1 78.25 141 GLU B O 1
ATOM 5348 N N . GLY B 1 142 ? -8.703 26.453 -9.508 1 88.56 142 GLY B N 1
ATOM 5349 C CA . GLY B 1 142 ? -8.266 25.672 -8.359 1 88.56 142 GLY B CA 1
ATOM 5350 C C . GLY B 1 142 ? -7.258 26.391 -7.492 1 88.56 142 GLY B C 1
ATOM 5351 O O . GLY B 1 142 ? -6.723 27.438 -7.887 1 88.56 142 GLY B O 1
ATOM 5352 N N . VAL B 1 143 ? -7.07 26 -6.301 1 92.5 143 VAL B N 1
ATOM 5353 C CA . VAL B 1 143 ? -6.195 26.594 -5.297 1 92.5 143 VAL B CA 1
ATOM 5354 C C . VAL B 1 143 ? -5.281 25.531 -4.703 1 92.5 143 VAL B C 1
ATOM 5356 O O . VAL B 1 143 ? -5.719 24.406 -4.434 1 92.5 143 VAL B O 1
ATOM 5359 N N . LEU B 1 144 ? -4.008 25.844 -4.664 1 95.25 144 LEU B N 1
ATOM 5360 C CA . LEU B 1 144 ? -3.078 25 -3.934 1 95.25 144 LEU B CA 1
ATOM 5361 C C . LEU B 1 144 ? -2.781 25.578 -2.553 1 95.25 144 LEU B C 1
ATOM 5363 O O . LEU B 1 144 ? -2.258 26.688 -2.441 1 95.25 144 LEU B O 1
ATOM 5367 N N . LEU B 1 145 ? -3.219 24.891 -1.538 1 95 145 LEU B N 1
ATOM 5368 C CA . LEU B 1 145 ? -2.887 25.25 -0.163 1 95 145 LEU B CA 1
ATOM 5369 C C . LEU B 1 145 ? -1.568 24.609 0.261 1 95 145 LEU B C 1
ATOM 5371 O O . LEU B 1 145 ? -1.405 23.391 0.17 1 95 145 LEU B O 1
ATOM 5375 N N . ALA B 1 146 ? -0.624 25.406 0.621 1 95.56 146 ALA B N 1
ATOM 5376 C CA . ALA B 1 146 ? 0.658 24.953 1.156 1 95.56 146 ALA B CA 1
ATOM 5377 C C . ALA B 1 146 ? 0.806 25.328 2.625 1 95.56 146 ALA B C 1
ATOM 5379 O O . ALA B 1 146 ? 0.934 26.516 2.953 1 95.56 146 ALA B O 1
ATOM 5380 N N . ASP B 1 147 ? 0.744 24.344 3.438 1 95 147 ASP B N 1
ATOM 5381 C CA . ASP B 1 147 ? 0.902 24.562 4.871 1 95 147 ASP B CA 1
ATOM 5382 C C . ASP B 1 147 ? 2.334 24.281 5.316 1 95 147 ASP B C 1
ATOM 5384 O O . ASP B 1 147 ? 2.738 23.109 5.406 1 95 147 ASP B O 1
ATOM 5388 N N . ILE B 1 148 ? 3.045 25.328 5.613 1 93.19 148 ILE B N 1
ATOM 5389 C CA . ILE B 1 148 ? 4.445 25.188 6.004 1 93.19 148 ILE B CA 1
ATOM 5390 C C . ILE B 1 148 ? 4.566 25.281 7.523 1 93.19 148 ILE B C 1
ATOM 5392 O O . ILE B 1 148 ? 4.309 26.328 8.117 1 93.19 148 ILE B O 1
ATOM 5396 N N . SER B 1 149 ? 4.926 24.219 8.086 1 89.62 149 SER B N 1
ATOM 5397 C CA . SER B 1 149 ? 5.137 24.172 9.523 1 89.62 149 SER B CA 1
ATOM 5398 C C . SER B 1 149 ? 6.598 23.906 9.859 1 89.62 149 SER B C 1
ATOM 5400 O O . SER B 1 149 ? 7.461 23.922 8.984 1 89.62 149 SER B O 1
ATOM 5402 N N . SER B 1 150 ? 6.871 23.75 11.133 1 87.62 150 SER B N 1
ATOM 5403 C CA . SER B 1 150 ? 8.234 23.469 11.586 1 87.62 150 SER B CA 1
ATOM 5404 C C . SER B 1 150 ? 8.703 22.109 11.109 1 87.62 150 SER B C 1
ATOM 5406 O O . SER B 1 150 ? 9.867 21.953 10.719 1 87.62 150 SER B O 1
ATOM 5408 N N . GLY B 1 151 ? 7.734 21.219 11.023 1 88.25 151 GLY B N 1
ATOM 5409 C CA . GLY B 1 151 ? 8.156 19.844 10.781 1 88.25 151 GLY B CA 1
ATOM 5410 C C . GLY B 1 151 ? 7.73 19.328 9.422 1 88.25 151 GLY B C 1
ATOM 5411 O O . GLY B 1 151 ? 8.266 18.328 8.938 1 88.25 151 GLY B O 1
ATOM 5412 N N . GLY B 1 152 ? 6.797 20.109 8.852 1 91.5 152 GLY B N 1
ATOM 5413 C CA . GLY B 1 152 ? 6.262 19.5 7.652 1 91.5 152 GLY B CA 1
ATOM 5414 C C . GLY B 1 152 ? 5.676 20.5 6.68 1 91.5 152 GLY B C 1
ATOM 5415 O O . GLY B 1 152 ? 5.602 21.703 6.98 1 91.5 152 GLY B O 1
ATOM 5416 N N . LEU B 1 153 ? 5.406 20.031 5.492 1 94.88 153 LEU B N 1
ATOM 5417 C CA . LEU B 1 153 ? 4.742 20.75 4.41 1 94.88 153 LEU B CA 1
ATOM 5418 C C . LEU B 1 153 ? 3.529 19.969 3.912 1 94.88 153 LEU B C 1
ATOM 5420 O O . LEU B 1 153 ? 3.646 18.797 3.547 1 94.88 153 LEU B O 1
ATOM 5424 N N . GLY B 1 154 ? 2.389 20.531 4.066 1 95.5 154 GLY B N 1
ATOM 5425 C CA . GLY B 1 154 ? 1.178 19.953 3.506 1 95.5 154 GLY B CA 1
ATOM 5426 C C . GLY B 1 154 ? 0.742 20.625 2.215 1 95.5 154 GLY B C 1
ATOM 5427 O O . GLY B 1 154 ? 0.639 21.859 2.15 1 95.5 154 GLY B O 1
ATOM 5428 N N . LEU B 1 155 ? 0.583 19.891 1.175 1 96.19 155 LEU B N 1
ATOM 5429 C CA . LEU B 1 155 ? 0.108 20.406 -0.106 1 96.19 155 LEU B CA 1
ATOM 5430 C C . LEU B 1 155 ? -1.281 19.859 -0.428 1 96.19 155 LEU B C 1
ATOM 5432 O O . LEU B 1 155 ? -1.463 18.656 -0.564 1 96.19 155 LEU B O 1
ATOM 5436 N N . THR B 1 156 ? -2.262 20.75 -0.495 1 95.69 156 THR B N 1
ATOM 5437 C CA . THR B 1 156 ? -3.65 20.391 -0.763 1 95.69 156 THR B CA 1
ATOM 5438 C C . THR B 1 156 ? -4.18 21.141 -1.978 1 95.69 156 THR B C 1
ATOM 5440 O O . THR B 1 156 ? -4.238 22.375 -1.969 1 95.69 156 THR B O 1
ATOM 5443 N N . TYR B 1 157 ? -4.5 20.438 -3 1 95.44 157 TYR B N 1
ATOM 5444 C CA . TYR B 1 157 ? -5.09 21.031 -4.191 1 95.44 157 TYR B CA 1
ATOM 5445 C C . TYR B 1 157 ? -6.613 20.984 -4.129 1 95.44 157 TYR B C 1
ATOM 5447 O O . TYR B 1 157 ? -7.203 19.906 -4.023 1 95.44 157 TYR B O 1
ATOM 5455 N N . VAL B 1 158 ? -7.234 22.156 -4.125 1 93.94 158 VAL B N 1
ATOM 5456 C CA . VAL B 1 158 ? -8.688 22.281 -4.016 1 93.94 158 VAL B CA 1
ATOM 5457 C C . VAL B 1 158 ? -9.25 22.891 -5.301 1 93.94 158 VAL B C 1
ATOM 5459 O O . VAL B 1 158 ? -8.75 23.906 -5.785 1 93.94 158 VAL B O 1
ATOM 5462 N N . LYS B 1 159 ? -10.219 22.25 -5.832 1 92.88 159 LYS B N 1
ATOM 5463 C CA . LYS B 1 159 ? -10.945 22.734 -7.004 1 92.88 159 LYS B CA 1
ATOM 5464 C C . LYS B 1 159 ? -12.438 22.453 -6.875 1 92.88 159 LYS B C 1
ATOM 5466 O O . LYS B 1 159 ? -12.836 21.328 -6.535 1 92.88 159 LYS B O 1
ATOM 5471 N N . ASP B 1 160 ? -13.352 23.438 -7.062 1 88.75 160 ASP B N 1
ATOM 5472 C CA . ASP B 1 160 ? -14.797 23.312 -6.984 1 88.75 160 ASP B CA 1
ATOM 5473 C C . ASP B 1 160 ? -15.234 22.812 -5.605 1 88.75 160 ASP B C 1
ATOM 5475 O O . ASP B 1 160 ? -16.062 21.922 -5.496 1 88.75 160 ASP B O 1
ATOM 5479 N N . ARG B 1 161 ? -14.5 23.219 -4.551 1 86.75 161 ARG B N 1
ATOM 5480 C CA . ARG B 1 161 ? -14.789 22.938 -3.15 1 86.75 161 ARG B CA 1
ATOM 5481 C C . ARG B 1 161 ? -14.562 21.453 -2.834 1 86.75 161 ARG B C 1
ATOM 5483 O O . ARG B 1 161 ? -15.227 20.891 -1.955 1 86.75 161 ARG B O 1
ATOM 5490 N N . GLU B 1 162 ? -13.711 20.875 -3.658 1 93.25 162 GLU B N 1
ATOM 5491 C CA . GLU B 1 162 ? -13.297 19.5 -3.414 1 93.25 162 GLU B CA 1
ATOM 5492 C C . GLU B 1 162 ? -11.773 19.375 -3.334 1 93.25 162 GLU B C 1
ATOM 5494 O O . GLU B 1 162 ? -11.062 20.062 -4.074 1 93.25 162 GLU B O 1
ATOM 5499 N N . VAL B 1 163 ? -11.375 18.609 -2.418 1 95.5 163 VAL B N 1
ATOM 5500 C CA . VAL B 1 163 ? -9.953 18.281 -2.375 1 95.5 163 VAL B CA 1
ATOM 5501 C C . VAL B 1 163 ? -9.633 17.219 -3.416 1 95.5 163 VAL B C 1
ATOM 5503 O O . VAL B 1 163 ? -10.062 16.062 -3.283 1 95.5 163 VAL B O 1
ATOM 5506 N N . LYS B 1 164 ? -8.867 17.609 -4.41 1 94.69 164 LYS B N 1
ATOM 5507 C CA . LYS B 1 164 ? -8.562 16.719 -5.531 1 94.69 164 LYS B CA 1
ATOM 5508 C C . LYS B 1 164 ? -7.258 15.961 -5.301 1 94.69 164 LYS B C 1
ATOM 5510 O O . LYS B 1 164 ? -7.035 14.906 -5.891 1 94.69 164 LYS B O 1
ATOM 5515 N N . PHE B 1 165 ? -6.465 16.594 -4.527 1 93.56 165 PHE B N 1
ATOM 5516 C CA . PHE B 1 165 ? -5.145 16.031 -4.277 1 93.56 165 PHE B CA 1
ATOM 5517 C C . PHE B 1 165 ? -4.57 16.547 -2.967 1 93.56 165 PHE B C 1
ATOM 5519 O O . PHE B 1 165 ? -4.75 17.719 -2.627 1 93.56 165 PHE B O 1
ATOM 5526 N N . GLN B 1 166 ? -3.895 15.648 -2.209 1 95.06 166 GLN B N 1
ATOM 5527 C CA . GLN B 1 166 ? -3.186 16.062 -1.007 1 95.06 166 GLN B CA 1
ATOM 5528 C C . GLN B 1 166 ? -1.967 15.188 -0.749 1 95.06 166 GLN B C 1
ATOM 5530 O O . GLN B 1 166 ? -2.033 13.969 -0.905 1 95.06 166 GLN B O 1
ATOM 5535 N N . GLN B 1 167 ? -0.89 15.773 -0.42 1 94.62 167 GLN B N 1
ATOM 5536 C CA . GLN B 1 167 ? 0.319 15.102 0.039 1 94.62 167 GLN B CA 1
ATOM 5537 C C . GLN B 1 167 ? 0.991 15.875 1.165 1 94.62 167 GLN B C 1
ATOM 5539 O O . GLN B 1 167 ? 1.025 17.109 1.139 1 94.62 167 GLN B O 1
ATOM 5544 N N . ASN B 1 168 ? 1.439 15.172 2.129 1 94.25 168 ASN B N 1
ATOM 5545 C CA . ASN B 1 168 ? 2.186 15.742 3.246 1 94.25 168 ASN B CA 1
ATOM 5546 C C . ASN B 1 168 ? 3.635 15.266 3.254 1 94.25 168 ASN B C 1
ATOM 5548 O O . ASN B 1 168 ? 3.91 14.102 2.953 1 94.25 168 ASN B O 1
ATOM 5552 N N . LEU B 1 169 ? 4.535 16.203 3.518 1 93.69 169 LEU B N 1
ATOM 5553 C CA . LEU B 1 169 ? 5.965 15.922 3.451 1 93.69 169 LEU B CA 1
ATOM 5554 C C . LEU B 1 169 ? 6.652 16.281 4.762 1 93.69 169 LEU B C 1
ATOM 5556 O O . LEU B 1 169 ? 6.262 17.25 5.426 1 93.69 169 LEU B O 1
ATOM 5560 N N . HIS B 1 170 ? 7.727 15.555 5.059 1 89.12 170 HIS B N 1
ATOM 5561 C CA . HIS B 1 170 ? 8.594 15.914 6.176 1 89.12 170 HIS B CA 1
ATOM 5562 C C . HIS B 1 170 ? 9.625 16.953 5.758 1 89.12 170 HIS B C 1
ATOM 5564 O O . HIS B 1 170 ? 10.828 16.734 5.891 1 89.12 170 HIS B O 1
ATOM 5570 N N . VAL B 1 171 ? 9.109 18.062 5.27 1 90.31 171 VAL B N 1
ATOM 5571 C CA . VAL B 1 171 ? 9.945 19.156 4.785 1 90.31 171 VAL B CA 1
ATOM 5572 C C . VAL B 1 171 ? 9.562 20.453 5.504 1 90.31 171 VAL B C 1
ATOM 5574 O O . VAL B 1 171 ? 9.383 21.5 4.863 1 90.31 171 VAL B O 1
ATOM 5577 N N . GLY B 1 172 ? 9.461 20.422 6.762 1 89.88 172 GLY B N 1
ATOM 5578 C CA . GLY B 1 172 ? 9.25 21.641 7.527 1 89.88 172 GLY B CA 1
ATOM 5579 C C . GLY B 1 172 ? 10.5 22.5 7.652 1 89.88 172 GLY B C 1
ATOM 5580 O O . GLY B 1 172 ? 11.617 21.984 7.5 1 89.88 172 GLY B O 1
ATOM 5581 N N . LEU B 1 173 ? 10.352 23.75 7.934 1 90.88 173 LEU B N 1
ATOM 5582 C CA . LEU B 1 173 ? 11.477 24.672 7.875 1 90.88 173 LEU B CA 1
ATOM 5583 C C . LEU B 1 173 ? 12.508 24.359 8.953 1 90.88 173 LEU B C 1
ATOM 5585 O O . LEU B 1 173 ? 13.711 24.375 8.695 1 90.88 173 LEU B O 1
ATOM 5589 N N . VAL B 1 174 ? 12.016 24.094 10.133 1 87.31 174 VAL B N 1
ATOM 5590 C CA . VAL B 1 174 ? 12.953 23.766 11.211 1 87.31 174 VAL B CA 1
ATOM 5591 C C . VAL B 1 174 ? 13.609 22.422 10.93 1 87.31 174 VAL B C 1
ATOM 5593 O O . VAL B 1 174 ? 14.805 22.25 11.156 1 87.31 174 VAL B O 1
ATOM 5596 N N . ARG B 1 175 ? 12.836 21.516 10.43 1 87.62 175 ARG B N 1
ATOM 5597 C CA . ARG B 1 175 ? 13.359 20.203 10.055 1 87.62 175 ARG B CA 1
ATOM 5598 C C . ARG B 1 175 ? 14.414 20.328 8.961 1 87.62 175 ARG B C 1
ATOM 5600 O O . ARG B 1 175 ? 15.445 19.641 9 1 87.62 175 ARG B O 1
ATOM 5607 N N . LEU B 1 176 ? 14.172 21.109 8.023 1 88.69 176 LEU B N 1
ATOM 5608 C CA . LEU B 1 176 ? 15.102 21.344 6.918 1 88.69 176 LEU B CA 1
ATOM 5609 C C . LEU B 1 176 ? 16.422 21.906 7.426 1 88.69 176 LEU B C 1
ATOM 5611 O O . LEU B 1 176 ? 17.484 21.484 6.973 1 88.69 176 LEU B O 1
ATOM 5615 N N . LYS B 1 177 ? 16.266 22.828 8.266 1 86.69 177 LYS B N 1
ATOM 5616 C CA . LYS B 1 177 ? 17.453 23.406 8.883 1 86.69 177 LYS B CA 1
ATOM 5617 C C . LYS B 1 177 ? 18.297 22.344 9.562 1 86.69 177 LYS B C 1
ATOM 5619 O O . LYS B 1 177 ? 19.531 22.312 9.414 1 86.69 177 LYS B O 1
ATOM 5624 N N . GLU B 1 178 ? 17.625 21.422 10.211 1 85.44 178 GLU B N 1
ATOM 5625 C CA . GLU B 1 178 ? 18.312 20.406 10.984 1 85.44 178 GLU B CA 1
ATOM 5626 C C . GLU B 1 178 ? 18.891 19.312 10.086 1 85.44 178 GLU B C 1
ATOM 5628 O O . GLU B 1 178 ? 19.734 18.531 10.508 1 85.44 178 GLU B O 1
ATOM 5633 N N . GLN B 1 179 ? 18.438 19.297 8.836 1 87 179 GLN B N 1
ATOM 5634 C CA . GLN B 1 179 ? 18.922 18.312 7.871 1 87 179 GLN B CA 1
ATOM 5635 C C . GLN B 1 179 ? 20.359 18.625 7.449 1 87 179 GLN B C 1
ATOM 5637 O O . GLN B 1 179 ? 21.078 17.75 6.98 1 87 179 GLN B O 1
ATOM 5642 N N . PHE B 1 180 ? 20.781 19.891 7.578 1 90.69 180 PHE B N 1
ATOM 5643 C CA . PHE B 1 180 ? 22.109 20.359 7.203 1 90.69 180 PHE B CA 1
ATOM 5644 C C . PHE B 1 180 ? 22.875 20.859 8.422 1 90.69 180 PHE B C 1
ATOM 5646 O O . PHE B 1 180 ? 22.297 21.531 9.289 1 90.69 180 PHE B O 1
ATOM 5653 N N . THR B 1 181 ? 24.141 20.578 8.453 1 90.38 181 THR B N 1
ATOM 5654 C CA . THR B 1 181 ? 24.969 21.062 9.547 1 90.38 181 THR B CA 1
ATOM 5655 C C . THR B 1 181 ? 25.234 22.562 9.391 1 90.38 181 THR B C 1
ATOM 5657 O O . THR B 1 181 ? 25.016 23.125 8.32 1 90.38 181 THR B O 1
ATOM 5660 N N . ARG B 1 182 ? 25.688 23.109 10.445 1 88.06 182 ARG B N 1
ATOM 5661 C CA . ARG B 1 182 ? 26.047 24.531 10.398 1 88.06 182 ARG B CA 1
ATOM 5662 C C . ARG B 1 182 ? 27.094 24.797 9.328 1 88.06 182 ARG B C 1
ATOM 5664 O O . ARG B 1 182 ? 27.031 25.797 8.617 1 88.06 182 ARG B O 1
ATOM 5671 N N . ASN B 1 183 ? 28.031 23.906 9.234 1 91.19 183 ASN B N 1
ATOM 5672 C CA . ASN B 1 183 ? 29.094 24.031 8.234 1 91.19 183 ASN B CA 1
ATOM 5673 C C . ASN B 1 183 ? 28.531 23.922 6.816 1 91.19 183 ASN B C 1
ATOM 5675 O O . ASN B 1 183 ? 28.953 24.672 5.926 1 91.19 183 ASN B O 1
ATOM 5679 N N . GLU B 1 184 ? 27.641 23.078 6.621 1 92.81 184 GLU B N 1
ATOM 5680 C CA . GLU B 1 184 ? 27.016 22.906 5.309 1 92.81 184 GLU B CA 1
ATOM 5681 C C . GLU B 1 184 ? 26.188 24.125 4.922 1 92.81 184 GLU B C 1
ATOM 5683 O O . GLU B 1 184 ? 26.234 24.578 3.779 1 92.81 184 GLU B O 1
ATOM 5688 N N . ARG B 1 185 ? 25.531 24.688 5.867 1 90.25 185 ARG B N 1
ATOM 5689 C CA . ARG B 1 185 ? 24.688 25.844 5.625 1 90.25 185 ARG B CA 1
ATOM 5690 C C . ARG B 1 185 ? 25.531 27.078 5.324 1 90.25 185 ARG B C 1
ATOM 5692 O O . ARG B 1 185 ? 25.062 28.016 4.66 1 90.25 185 ARG B O 1
ATOM 5699 N N . SER B 1 186 ? 26.781 27.078 5.75 1 88.75 186 SER B N 1
ATOM 5700 C CA . SER B 1 186 ? 27.672 28.219 5.512 1 88.75 186 SER B CA 1
ATOM 5701 C C . SER B 1 186 ? 28.438 28.047 4.199 1 88.75 186 SER B C 1
ATOM 5703 O O . SER B 1 186 ? 29.141 28.969 3.77 1 88.75 186 SER B O 1
ATOM 5705 N N . SER B 1 187 ? 28.281 26.891 3.615 1 91.12 187 SER B N 1
ATOM 5706 C CA . SER B 1 187 ? 28.953 26.609 2.355 1 91.12 187 SER B CA 1
ATOM 5707 C C . SER B 1 187 ? 28.391 27.469 1.221 1 91.12 187 SER B C 1
ATOM 5709 O O . SER B 1 187 ? 27.203 27.766 1.193 1 91.12 187 SER B O 1
ATOM 5711 N N . ILE B 1 188 ? 29.266 27.781 0.214 1 89.31 188 ILE B N 1
ATOM 5712 C CA . ILE B 1 188 ? 28.844 28.531 -0.968 1 89.31 188 ILE B CA 1
ATOM 5713 C C . ILE B 1 188 ? 27.906 27.672 -1.815 1 89.31 188 ILE B C 1
ATOM 5715 O O . ILE B 1 188 ? 27.172 28.203 -2.656 1 89.31 188 ILE B O 1
ATOM 5719 N N . HIS B 1 189 ? 27.891 26.375 -1.552 1 92.12 189 HIS B N 1
ATOM 5720 C CA . HIS B 1 189 ? 27.094 25.453 -2.35 1 92.12 189 HIS B CA 1
ATOM 5721 C C . HIS B 1 189 ? 25.766 25.141 -1.674 1 92.12 189 HIS B C 1
ATOM 5723 O O . HIS B 1 189 ? 24.969 24.359 -2.189 1 92.12 189 HIS B O 1
ATOM 5729 N N . PHE B 1 190 ? 25.453 25.734 -0.561 1 92.44 190 PHE B N 1
ATOM 5730 C CA . PHE B 1 190 ? 24.281 25.391 0.232 1 92.44 190 PHE B CA 1
ATOM 5731 C C . PHE B 1 190 ? 23 25.703 -0.533 1 92.44 190 PHE B C 1
ATOM 5733 O O . PHE B 1 190 ? 22.062 24.906 -0.558 1 92.44 190 PHE B O 1
ATOM 5740 N N . GLU B 1 191 ? 23 26.844 -1.151 1 92.06 191 GLU B N 1
ATOM 5741 C CA . GLU B 1 191 ? 21.797 27.234 -1.888 1 92.06 191 GLU B CA 1
ATOM 5742 C C . GLU B 1 191 ? 21.438 26.188 -2.945 1 92.06 191 GLU B C 1
ATOM 5744 O O . GLU B 1 191 ? 20.281 25.766 -3.045 1 92.06 191 GLU B O 1
ATOM 5749 N N . GLN B 1 192 ? 22.406 25.828 -3.682 1 93.12 192 GLN B N 1
ATOM 5750 C CA . GLN B 1 192 ? 22.172 24.844 -4.734 1 93.12 192 GLN B CA 1
ATOM 5751 C C . GLN B 1 192 ? 21.766 23.5 -4.152 1 93.12 192 GLN B C 1
ATOM 5753 O O . GLN B 1 192 ? 20.844 22.844 -4.656 1 93.12 192 GLN B O 1
ATOM 5758 N N . ALA B 1 193 ? 22.422 23.078 -3.125 1 94.25 193 ALA B N 1
ATOM 5759 C CA . ALA B 1 193 ? 22.125 21.812 -2.473 1 94.25 193 ALA B CA 1
ATOM 5760 C C . ALA B 1 193 ? 20.688 21.812 -1.925 1 94.25 193 ALA B C 1
ATOM 5762 O O . ALA B 1 193 ? 19.969 20.828 -2.068 1 94.25 193 ALA B O 1
ATOM 5763 N N . LEU B 1 194 ? 20.328 22.906 -1.312 1 94.12 194 LEU B N 1
ATOM 5764 C CA . LEU B 1 194 ? 18.984 23.047 -0.751 1 94.12 194 LEU B CA 1
ATOM 5765 C C . LEU B 1 194 ? 17.922 22.984 -1.848 1 94.12 194 LEU B C 1
ATOM 5767 O O . LEU B 1 194 ? 16.922 22.281 -1.701 1 94.12 194 LEU B O 1
ATOM 5771 N N . LYS B 1 195 ? 18.188 23.703 -2.873 1 94.12 195 LYS B N 1
ATOM 5772 C CA . LYS B 1 195 ? 17.25 23.719 -3.994 1 94.12 195 LYS B CA 1
ATOM 5773 C C . LYS B 1 195 ? 17.078 22.312 -4.582 1 94.12 195 LYS B C 1
ATOM 5775 O O . LYS B 1 195 ? 15.961 21.875 -4.848 1 94.12 195 LYS B O 1
ATOM 5780 N N . GLU B 1 196 ? 18.188 21.641 -4.754 1 94.38 196 GLU B N 1
ATOM 5781 C CA . GLU B 1 196 ? 18.141 20.281 -5.305 1 94.38 196 GLU B CA 1
ATOM 5782 C C . GLU B 1 196 ? 17.406 19.328 -4.363 1 94.38 196 GLU B C 1
ATOM 5784 O O . GLU B 1 196 ? 16.609 18.5 -4.812 1 94.38 196 GLU B O 1
ATOM 5789 N N . TYR B 1 197 ? 17.656 19.453 -3.131 1 93.62 197 TYR B N 1
ATOM 5790 C CA . TYR B 1 197 ? 17.016 18.641 -2.109 1 93.62 197 TYR B CA 1
ATOM 5791 C C . TYR B 1 197 ? 15.508 18.828 -2.133 1 93.62 197 TYR B C 1
ATOM 5793 O O . TYR B 1 197 ? 14.758 17.844 -2.109 1 93.62 197 TYR B O 1
ATOM 5801 N N . LEU B 1 198 ? 15.07 20.031 -2.242 1 94.44 198 LEU B N 1
ATOM 5802 C CA . LEU B 1 198 ? 13.656 20.375 -2.221 1 94.44 198 LEU B CA 1
ATOM 5803 C C . LEU B 1 198 ? 12.984 19.969 -3.529 1 94.44 198 LEU B C 1
ATOM 5805 O O . LEU B 1 198 ? 11.844 19.5 -3.527 1 94.44 198 LEU B O 1
ATOM 5809 N N . GLN B 1 199 ? 13.672 20.156 -4.598 1 93.12 199 GLN B N 1
ATOM 5810 C CA . GLN B 1 199 ? 13.125 19.797 -5.902 1 93.12 199 GLN B CA 1
ATOM 5811 C C . GLN B 1 199 ? 12.836 18.297 -5.992 1 93.12 199 GLN B C 1
ATOM 5813 O O . GLN B 1 199 ? 11.828 17.891 -6.582 1 93.12 199 GLN B O 1
ATOM 5818 N N . ASP B 1 200 ? 13.68 17.531 -5.441 1 89.19 200 ASP B N 1
ATOM 5819 C CA . ASP B 1 200 ? 13.484 16.078 -5.441 1 89.19 200 ASP B CA 1
ATOM 5820 C C . ASP B 1 200 ? 12.25 15.695 -4.621 1 89.19 200 ASP B C 1
ATOM 5822 O O . ASP B 1 200 ? 11.492 14.812 -5.02 1 89.19 200 ASP B O 1
ATOM 5826 N N . ARG B 1 201 ? 12.031 16.344 -3.59 1 89.38 201 ARG B N 1
ATOM 5827 C CA . ARG B 1 201 ? 10.953 15.992 -2.672 1 89.38 201 ARG B CA 1
ATOM 5828 C C . ARG B 1 201 ? 9.609 16.516 -3.18 1 89.38 201 ARG B C 1
ATOM 5830 O O . ARG B 1 201 ? 8.602 15.812 -3.115 1 89.38 201 ARG B O 1
ATOM 5837 N N . ILE B 1 202 ? 9.617 17.719 -3.705 1 91.44 202 ILE B N 1
ATOM 5838 C CA . ILE B 1 202 ? 8.352 18.328 -4.121 1 91.44 202 ILE B CA 1
ATOM 5839 C C . ILE B 1 202 ? 8.047 17.938 -5.566 1 91.44 202 ILE B C 1
ATOM 5841 O O . ILE B 1 202 ? 6.922 18.109 -6.039 1 91.44 202 ILE B O 1
ATOM 5845 N N . GLY B 1 203 ? 9.086 17.375 -6.266 1 85.75 203 GLY B N 1
ATOM 5846 C CA . GLY B 1 203 ? 8.945 17 -7.664 1 85.75 203 GLY B CA 1
ATOM 5847 C C . GLY B 1 203 ? 7.832 16 -7.906 1 85.75 203 GLY B C 1
ATOM 5848 O O . GLY B 1 203 ? 7.121 16.078 -8.914 1 85.75 203 GLY B O 1
ATOM 5849 N N . VAL B 1 204 ? 7.605 15.141 -7.043 1 83.25 204 VAL B N 1
ATOM 5850 C CA . VAL B 1 204 ? 6.574 14.117 -7.176 1 83.25 204 VAL B CA 1
ATOM 5851 C C . VAL B 1 204 ? 5.199 14.781 -7.234 1 83.25 204 VAL B C 1
ATOM 5853 O O . VAL B 1 204 ? 4.344 14.375 -8.031 1 83.25 204 VAL B O 1
ATOM 5856 N N . VAL B 1 205 ? 5.02 15.773 -6.453 1 88 205 VAL B N 1
ATOM 5857 C CA . VAL B 1 205 ? 3.756 16.5 -6.41 1 88 205 VAL B CA 1
ATOM 5858 C C . VAL B 1 205 ? 3.588 17.312 -7.688 1 88 205 VAL B C 1
ATOM 5860 O O . VAL B 1 205 ? 2.486 17.406 -8.234 1 88 205 VAL B O 1
ATOM 5863 N N . ALA B 1 206 ? 4.715 17.844 -8.125 1 89.5 206 ALA B N 1
ATOM 5864 C CA . ALA B 1 206 ? 4.688 18.641 -9.352 1 89.5 206 ALA B CA 1
ATOM 5865 C C . ALA B 1 206 ? 4.203 17.797 -10.531 1 89.5 206 ALA B C 1
ATOM 5867 O O . ALA B 1 206 ? 3.416 18.266 -11.352 1 89.5 206 ALA B O 1
ATOM 5868 N N . GLU B 1 207 ? 4.617 16.578 -10.562 1 86.81 207 GLU B N 1
ATOM 5869 C CA . GLU B 1 207 ? 4.227 15.68 -11.641 1 86.81 207 GLU B CA 1
ATOM 5870 C C . GLU B 1 207 ? 2.736 15.367 -11.578 1 86.81 207 GLU B C 1
ATOM 5872 O O . GLU B 1 207 ? 2.066 15.312 -12.617 1 86.81 207 GLU B O 1
ATOM 5877 N N . GLU B 1 208 ? 2.246 15.195 -10.453 1 85.75 208 GLU B N 1
ATOM 5878 C CA . GLU B 1 208 ? 0.838 14.859 -10.258 1 85.75 208 GLU B CA 1
ATOM 5879 C C . GLU B 1 208 ? -0.068 16.031 -10.641 1 85.75 208 GLU B C 1
ATOM 5881 O O . GLU B 1 208 ? -1.203 15.82 -11.078 1 85.75 208 GLU B O 1
ATOM 5886 N N . LEU B 1 209 ? 0.445 17.25 -10.469 1 91.5 209 LEU B N 1
ATOM 5887 C CA . LEU B 1 209 ? -0.371 18.438 -10.703 1 91.5 209 LEU B CA 1
ATOM 5888 C C . LEU B 1 209 ? -0.03 19.078 -12.047 1 91.5 209 LEU B C 1
ATOM 5890 O O . LEU B 1 209 ? -0.483 20.172 -12.344 1 91.5 209 LEU B O 1
ATOM 5894 N N . ALA B 1 210 ? 0.719 18.391 -12.859 1 90.19 210 ALA B N 1
ATOM 5895 C CA . ALA B 1 210 ? 1.268 18.938 -14.094 1 90.19 210 ALA B CA 1
ATOM 5896 C C . ALA B 1 210 ? 0.153 19.391 -15.039 1 90.19 210 ALA B C 1
ATOM 5898 O O . ALA B 1 210 ? 0.287 20.391 -15.734 1 90.19 210 ALA B O 1
ATOM 5899 N N . ASP B 1 211 ? -0.978 18.75 -14.984 1 90.44 211 ASP B N 1
ATOM 5900 C CA . ASP B 1 211 ? -2.049 19.016 -15.938 1 90.44 211 ASP B CA 1
ATOM 5901 C C . ASP B 1 211 ? -3.115 19.922 -15.32 1 90.44 211 ASP B C 1
ATOM 5903 O O . ASP B 1 211 ? -4.094 20.281 -15.977 1 90.44 211 ASP B O 1
ATOM 5907 N N . GLU B 1 212 ? -2.861 20.344 -14.117 1 91.31 212 GLU B N 1
ATOM 5908 C CA . GLU B 1 212 ? -3.844 21.188 -13.445 1 91.31 212 GLU B CA 1
ATOM 5909 C C . GLU B 1 212 ? -3.484 22.672 -13.57 1 91.31 212 GLU B C 1
ATOM 5911 O O . GLU B 1 212 ? -2.307 23.016 -13.672 1 91.31 212 GLU B O 1
ATOM 5916 N N . THR B 1 213 ? -4.512 23.469 -13.672 1 90.69 213 THR B N 1
ATOM 5917 C CA . THR B 1 213 ? -4.332 24.922 -13.641 1 90.69 213 THR B CA 1
ATOM 5918 C C . THR B 1 213 ? -4.605 25.469 -12.25 1 90.69 213 THR B C 1
ATOM 5920 O O . THR B 1 213 ? -5.73 25.406 -11.75 1 90.69 213 THR B O 1
ATOM 5923 N N . ILE B 1 214 ? -3.572 26 -11.664 1 92.38 214 ILE B N 1
ATOM 5924 C CA . ILE B 1 214 ? -3.666 26.547 -10.312 1 92.38 214 ILE B CA 1
ATOM 5925 C C . ILE B 1 214 ? -3.641 28.078 -10.367 1 92.38 214 ILE B C 1
ATOM 5927 O O . ILE B 1 214 ? -2.652 28.672 -10.805 1 92.38 214 ILE B O 1
ATOM 5931 N N . GLY B 1 215 ? -4.688 28.703 -9.945 1 88.81 215 GLY B N 1
ATOM 5932 C CA . GLY B 1 215 ? -4.805 30.141 -10.023 1 88.81 215 GLY B CA 1
ATOM 5933 C C . GLY B 1 215 ? -4.164 30.859 -8.852 1 88.81 215 GLY B C 1
ATOM 5934 O O . GLY B 1 215 ? -3.789 32.031 -8.953 1 88.81 215 GLY B O 1
ATOM 5935 N N . MET B 1 216 ? -4.07 30.141 -7.738 1 91.38 216 MET B N 1
ATOM 5936 C CA . MET B 1 216 ? -3.602 30.781 -6.516 1 91.38 216 MET B CA 1
ATOM 5937 C C . MET B 1 216 ? -2.891 29.797 -5.609 1 91.38 216 MET B C 1
ATOM 5939 O O . MET B 1 216 ? -3.324 28.641 -5.473 1 91.38 216 MET B O 1
ATOM 5943 N N . LEU B 1 217 ? -1.81 30.266 -5.082 1 94.12 217 LEU B N 1
ATOM 5944 C CA . LEU B 1 217 ? -1.134 29.547 -4 1 94.12 217 LEU B CA 1
ATOM 5945 C C . LEU B 1 217 ? -1.444 30.188 -2.652 1 94.12 217 LEU B C 1
ATOM 5947 O O . LEU B 1 217 ? -1.33 31.406 -2.5 1 94.12 217 LEU B O 1
ATOM 5951 N N . VAL B 1 218 ? -1.961 29.406 -1.751 1 93 218 VAL B N 1
ATOM 5952 C CA . VAL B 1 218 ? -2.24 29.906 -0.409 1 93 218 VAL B CA 1
ATOM 5953 C C . VAL B 1 218 ? -1.237 29.312 0.581 1 93 218 VAL B C 1
ATOM 5955 O O . VAL B 1 218 ? -1.154 28.094 0.739 1 93 218 VAL B O 1
ATOM 5958 N N . LEU B 1 219 ? -0.492 30.172 1.172 1 93.12 219 LEU B N 1
ATOM 5959 C CA . LEU B 1 219 ? 0.51 29.734 2.137 1 93.12 219 LEU B CA 1
ATOM 5960 C C . LEU B 1 219 ? 0.01 29.922 3.564 1 93.12 219 LEU B C 1
ATOM 5962 O O . LEU B 1 219 ? -0.357 31.031 3.959 1 93.12 219 LEU B O 1
ATOM 5966 N N . THR B 1 220 ? -0.008 28.812 4.207 1 90.25 220 THR B N 1
ATOM 5967 C CA . THR B 1 220 ? -0.391 28.844 5.617 1 90.25 220 THR B CA 1
ATOM 5968 C C . THR B 1 220 ? 0.71 28.25 6.488 1 90.25 220 THR B C 1
ATOM 5970 O O . THR B 1 220 ? 1.687 27.703 5.977 1 90.25 220 THR B O 1
ATOM 5973 N N . GLY B 1 221 ? 0.589 28.422 7.805 1 87.81 221 GLY B N 1
ATOM 5974 C CA . GLY B 1 221 ? 1.54 27.891 8.766 1 87.81 221 GLY B CA 1
ATOM 5975 C C . GLY B 1 221 ? 2.371 28.953 9.445 1 87.81 221 GLY B C 1
ATOM 5976 O O . GLY B 1 221 ? 2.709 29.969 8.836 1 87.81 221 GLY B O 1
ATOM 5977 N N . THR B 1 222 ? 2.758 28.672 10.594 1 78.94 222 THR B N 1
ATOM 5978 C CA . THR B 1 222 ? 3.428 29.641 11.445 1 78.94 222 THR B CA 1
ATOM 5979 C C . THR B 1 222 ? 4.789 30.016 10.867 1 78.94 222 THR B C 1
ATOM 5981 O O . THR B 1 222 ? 5.195 31.172 10.938 1 78.94 222 THR B O 1
ATOM 5984 N N . GLU B 1 223 ? 5.395 29.109 10.242 1 76.44 223 GLU B N 1
ATOM 5985 C CA . GLU B 1 223 ? 6.762 29.344 9.781 1 76.44 223 GLU B CA 1
ATOM 5986 C C . GLU B 1 223 ? 6.781 30.172 8.5 1 76.44 223 GLU B C 1
ATOM 5988 O O . GLU B 1 223 ? 7.781 30.812 8.188 1 76.44 223 GLU B O 1
ATOM 5993 N N . SER B 1 224 ? 5.699 30.109 7.848 1 80.44 224 SER B N 1
ATOM 5994 C CA . SER B 1 224 ? 5.633 30.891 6.613 1 80.44 224 SER B CA 1
ATOM 5995 C C . SER B 1 224 ? 5.648 32.375 6.902 1 80.44 224 SER B C 1
ATOM 5997 O O . SER B 1 224 ? 5.922 33.188 6.012 1 80.44 224 SER B O 1
ATOM 5999 N N . GLN B 1 225 ? 5.477 32.75 8.148 1 83.81 225 GLN B N 1
ATOM 6000 C CA . GLN B 1 225 ? 5.375 34.156 8.516 1 83.81 225 GLN B CA 1
ATOM 6001 C C . GLN B 1 225 ? 6.719 34.875 8.367 1 83.81 225 GLN B C 1
ATOM 6003 O O . GLN B 1 225 ? 6.773 36.094 8.219 1 83.81 225 GLN B O 1
ATOM 6008 N N . VAL B 1 226 ? 7.73 34.094 8.367 1 85.19 226 VAL B N 1
ATOM 6009 C CA . VAL B 1 226 ? 9.062 34.688 8.172 1 85.19 226 VAL B CA 1
ATOM 6010 C C . VAL B 1 226 ? 9.148 35.344 6.797 1 85.19 226 VAL B C 1
ATOM 6012 O O . VAL B 1 226 ? 9.859 36.312 6.613 1 85.19 226 VAL B O 1
ATOM 6015 N N . LEU B 1 227 ? 8.367 34.875 5.898 1 88.56 227 LEU B N 1
ATOM 6016 C CA . LEU B 1 227 ? 8.344 35.438 4.547 1 88.56 227 LEU B CA 1
ATOM 6017 C C . LEU B 1 227 ? 7.801 36.844 4.539 1 88.56 227 LEU B C 1
ATOM 6019 O O . LEU B 1 227 ? 8.219 37.688 3.725 1 88.56 227 LEU B O 1
ATOM 6023 N N . LEU B 1 228 ? 6.887 37.094 5.465 1 86.94 228 LEU B N 1
ATOM 6024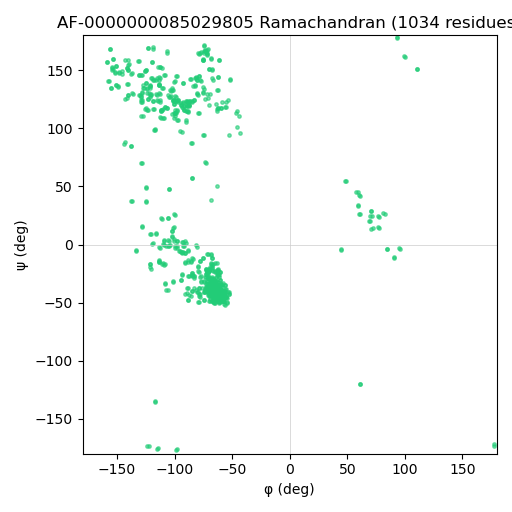 C CA . LEU B 1 228 ? 6.332 38.438 5.562 1 86.94 228 LEU B CA 1
ATOM 6025 C C . LEU B 1 228 ? 7.41 39.438 5.953 1 86.94 228 LEU B C 1
ATOM 6027 O O . LEU B 1 228 ? 7.5 40.531 5.359 1 86.94 228 LEU B O 1
ATOM 6031 N N . ASP B 1 229 ? 8.195 39.031 6.867 1 84.38 229 ASP B N 1
ATOM 6032 C CA . ASP B 1 229 ? 9.305 39.906 7.27 1 84.38 229 ASP B CA 1
ATOM 6033 C C . ASP B 1 229 ? 10.281 40.125 6.121 1 84.38 229 ASP B C 1
ATOM 6035 O O . ASP B 1 229 ? 10.766 41.219 5.91 1 84.38 229 ASP B O 1
ATOM 6039 N N . LEU B 1 230 ? 10.516 39.094 5.441 1 84.94 230 LEU B N 1
ATOM 6040 C CA . LEU B 1 230 ? 11.461 39.156 4.328 1 84.94 230 LEU B CA 1
ATOM 6041 C C . LEU B 1 230 ? 10.914 40.031 3.199 1 84.94 230 LEU B C 1
ATOM 6043 O O . LEU B 1 230 ? 11.68 40.656 2.473 1 84.94 230 LEU B O 1
ATOM 6047 N N . PHE B 1 231 ? 9.648 40 3.158 1 83.94 231 PHE B N 1
ATOM 6048 C CA . PHE B 1 231 ? 9.008 40.75 2.08 1 83.94 231 PHE B CA 1
ATOM 6049 C C . PHE B 1 231 ? 8.648 42.156 2.539 1 83.94 231 PHE B C 1
ATOM 6051 O O . PHE B 1 231 ? 8.039 42.938 1.791 1 83.94 231 PHE B O 1
ATOM 6058 N N . GLY B 1 232 ? 8.969 42.531 3.768 1 78.75 232 GLY B N 1
ATOM 6059 C CA . GLY B 1 232 ? 8.797 43.875 4.309 1 78.75 232 GLY B CA 1
ATOM 6060 C C . GLY B 1 232 ? 7.379 44.156 4.773 1 78.75 232 GLY B C 1
ATOM 6061 O O . GLY B 1 232 ? 6.898 45.281 4.68 1 78.75 232 GLY B O 1
ATOM 6062 N N . LYS B 1 233 ? 6.828 43.125 5.105 1 79.31 233 LYS B N 1
ATOM 6063 C CA . LYS B 1 233 ? 5.457 43.281 5.574 1 79.31 233 LYS B CA 1
ATOM 6064 C C . LYS B 1 233 ? 5.344 42.969 7.066 1 79.31 233 LYS B C 1
ATOM 6066 O O . LYS B 1 233 ? 6.168 42.219 7.617 1 79.31 233 LYS B O 1
ATOM 6071 N N . GLU B 1 234 ? 4.34 43.594 7.707 1 74.06 234 GLU B N 1
ATOM 6072 C CA . GLU B 1 234 ? 4.133 43.375 9.133 1 74.06 234 GLU B CA 1
ATOM 6073 C C . GLU B 1 234 ? 3.357 42.062 9.383 1 74.06 234 GLU B C 1
ATOM 6075 O O . GLU B 1 234 ? 2.434 41.75 8.633 1 74.06 234 GLU B O 1
ATOM 6080 N N . ARG B 1 235 ? 3.752 41.438 10.445 1 68.38 235 ARG B N 1
ATOM 6081 C CA . ARG B 1 235 ? 3.109 40.156 10.82 1 68.38 235 ARG B CA 1
ATOM 6082 C C . ARG B 1 235 ? 1.752 40.438 11.469 1 68.38 235 ARG B C 1
ATOM 6084 O O . ARG B 1 235 ? 0.808 39.656 11.266 1 68.38 235 ARG B O 1
ATOM 6091 N N . ASP B 1 236 ? 1.796 41.406 12.367 1 65.56 236 ASP B N 1
ATOM 6092 C CA . ASP B 1 236 ? 0.57 41.75 13.086 1 65.56 236 ASP B CA 1
ATOM 6093 C C . ASP B 1 236 ? -0.404 42.5 12.18 1 65.56 236 ASP B C 1
ATOM 6095 O O . ASP B 1 236 ? -0.392 43.719 12.133 1 65.56 236 ASP B O 1
ATOM 6099 N N . ARG B 1 237 ? -0.927 41.719 11.273 1 68.88 237 ARG B N 1
ATOM 6100 C CA . ARG B 1 237 ? -1.845 42.312 10.297 1 68.88 237 ARG B CA 1
ATOM 6101 C C . ARG B 1 237 ? -3.256 41.75 10.477 1 68.88 237 ARG B C 1
ATOM 6103 O O . ARG B 1 237 ? -3.436 40.656 11 1 68.88 237 ARG B O 1
ATOM 6110 N N . LYS B 1 238 ? -4.086 42.594 10.086 1 70.44 238 LYS B N 1
ATOM 6111 C CA . LYS B 1 238 ? -5.492 42.219 10.18 1 70.44 238 LYS B CA 1
ATOM 6112 C C . LYS B 1 238 ? -6.023 41.75 8.836 1 70.44 238 LYS B C 1
ATOM 6114 O O . LYS B 1 238 ? -7.16 41.25 8.742 1 70.44 238 LYS B O 1
ATOM 6119 N N . GLU B 1 239 ? -5.102 41.812 7.859 1 75.19 239 GLU B N 1
ATOM 6120 C CA . GLU B 1 239 ? -5.602 41.469 6.531 1 75.19 239 GLU B CA 1
ATOM 6121 C C . GLU B 1 239 ? -4.672 40.469 5.824 1 75.19 239 GLU B C 1
ATOM 6123 O O . GLU B 1 239 ? -3.492 40.375 6.164 1 75.19 239 GLU B O 1
ATOM 6128 N N . ASN B 1 240 ? -5.301 39.781 4.863 1 82.44 240 ASN B N 1
ATOM 6129 C CA . ASN B 1 240 ? -4.531 38.906 4.008 1 82.44 240 ASN B CA 1
ATOM 6130 C C . ASN B 1 240 ? -3.559 39.656 3.117 1 82.44 240 ASN B C 1
ATOM 6132 O O . ASN B 1 240 ? -3.848 40.781 2.699 1 82.44 240 ASN B O 1
ATOM 6136 N N . ILE B 1 241 ? -2.445 39.125 2.926 1 85.44 241 ILE B N 1
ATOM 6137 C CA . ILE B 1 241 ? -1.449 39.75 2.055 1 85.44 241 ILE B CA 1
ATOM 6138 C C . ILE B 1 241 ? -1.238 38.875 0.818 1 85.44 241 ILE B C 1
ATOM 6140 O O . ILE B 1 241 ? -1.343 37.625 0.892 1 85.44 241 ILE B O 1
ATOM 6144 N N . SER B 1 242 ? -1.026 39.5 -0.227 1 88.31 242 SER B N 1
ATOM 6145 C CA . SER B 1 242 ? -0.779 38.781 -1.473 1 88.31 242 SER B CA 1
ATOM 6146 C C . SER B 1 242 ? 0.466 39.312 -2.178 1 88.31 242 SER B C 1
ATOM 6148 O O . SER B 1 242 ? 0.802 40.5 -2.055 1 88.31 242 SER B O 1
ATOM 6150 N N . PHE B 1 243 ? 1.141 38.438 -2.803 1 90.62 243 PHE B N 1
ATOM 6151 C CA . PHE B 1 243 ? 2.27 38.781 -3.662 1 90.62 243 PHE B CA 1
ATOM 6152 C C . PHE B 1 243 ? 2.119 38.125 -5.031 1 90.62 243 PHE B C 1
ATOM 6154 O O . PHE B 1 243 ? 1.598 37.031 -5.145 1 90.62 243 PHE B O 1
ATOM 6161 N N . SER B 1 244 ? 2.604 38.844 -6.066 1 92.12 244 SER B N 1
ATOM 6162 C CA . SER B 1 244 ? 2.635 38.281 -7.402 1 92.12 244 SER B CA 1
ATOM 6163 C C . SER B 1 244 ? 3.824 37.312 -7.57 1 92.12 244 SER B C 1
ATOM 6165 O O . SER B 1 244 ? 4.766 37.375 -6.773 1 92.12 244 SER B O 1
ATOM 6167 N N . ALA B 1 245 ? 3.744 36.531 -8.609 1 92.38 245 ALA B N 1
ATOM 6168 C CA . ALA B 1 245 ? 4.859 35.656 -8.93 1 92.38 245 ALA B CA 1
ATOM 6169 C C . ALA B 1 245 ? 6.141 36.469 -9.172 1 92.38 245 ALA B C 1
ATOM 6171 O O . ALA B 1 245 ? 7.227 36.031 -8.758 1 92.38 245 ALA B O 1
ATOM 6172 N N . GLY B 1 246 ? 5.992 37.531 -9.82 1 93 246 GLY B N 1
ATOM 6173 C CA . GLY B 1 246 ? 7.137 38.406 -10.078 1 93 246 GLY B CA 1
ATOM 6174 C C . GLY B 1 246 ? 7.773 38.938 -8.812 1 93 246 GLY B C 1
ATOM 6175 O O . GLY B 1 246 ? 9 39 -8.703 1 93 246 GLY B O 1
ATOM 6176 N N . GLU B 1 247 ? 6.98 39.312 -7.863 1 92.19 247 GLU B N 1
ATOM 6177 C CA . GLU B 1 247 ? 7.484 39.812 -6.59 1 92.19 247 GLU B CA 1
ATOM 6178 C C . GLU B 1 247 ? 8.242 38.75 -5.828 1 92.19 247 GLU B C 1
ATOM 6180 O O . GLU B 1 247 ? 9.305 39 -5.254 1 92.19 247 GLU B O 1
ATOM 6185 N N . VAL B 1 248 ? 7.688 37.594 -5.828 1 92 248 VAL B N 1
ATOM 6186 C CA . VAL B 1 248 ? 8.336 36.469 -5.137 1 92 248 VAL B CA 1
ATOM 6187 C C . VAL B 1 248 ? 9.695 36.188 -5.77 1 92 248 VAL B C 1
ATOM 6189 O O . VAL B 1 248 ? 10.68 35.969 -5.062 1 92 248 VAL B O 1
ATOM 6192 N N . GLU B 1 249 ? 9.703 36.188 -7.031 1 93.25 249 GLU B N 1
ATOM 6193 C CA . GLU B 1 249 ? 10.961 35.969 -7.75 1 93.25 249 GLU B CA 1
ATOM 6194 C C . GLU B 1 249 ? 11.992 37.062 -7.41 1 93.25 249 GLU B C 1
ATOM 6196 O O . GLU B 1 249 ? 13.172 36.75 -7.219 1 93.25 249 GLU B O 1
ATOM 6201 N N . GLU B 1 250 ? 11.555 38.219 -7.383 1 92.06 250 GLU B N 1
ATOM 6202 C CA . GLU B 1 250 ? 12.438 39.344 -7.035 1 92.06 250 GLU B CA 1
ATOM 6203 C C . GLU B 1 250 ? 12.992 39.188 -5.621 1 92.06 250 GLU B C 1
ATOM 6205 O O . GLU B 1 250 ? 14.172 39.438 -5.379 1 92.06 250 GLU B O 1
ATOM 6210 N N . PHE B 1 251 ? 12.117 38.812 -4.762 1 88.75 251 PHE B N 1
ATOM 6211 C CA . PHE B 1 251 ? 12.539 38.625 -3.381 1 88.75 251 PHE B CA 1
ATOM 6212 C C . PHE B 1 251 ? 13.562 37.5 -3.287 1 88.75 251 PHE B C 1
ATOM 6214 O O . PHE B 1 251 ? 14.562 37.625 -2.576 1 88.75 251 PHE B O 1
ATOM 6221 N N . TYR B 1 252 ? 13.266 36.406 -3.955 1 92.38 252 TYR B N 1
ATOM 6222 C CA . TYR B 1 252 ? 14.203 35.281 -3.973 1 92.38 252 TYR B CA 1
ATOM 6223 C C . TYR B 1 252 ? 15.57 35.75 -4.461 1 92.38 252 TYR B C 1
ATOM 6225 O O . TYR B 1 252 ? 16.594 35.438 -3.838 1 92.38 252 TYR B O 1
ATOM 6233 N N . HIS B 1 253 ? 15.664 36.5 -5.473 1 91.88 253 HIS B N 1
ATOM 6234 C CA . HIS B 1 253 ? 16.922 36.938 -6.062 1 91.88 253 HIS B CA 1
ATOM 6235 C C . HIS B 1 253 ? 17.672 37.875 -5.125 1 91.88 253 HIS B C 1
ATOM 6237 O O . HIS B 1 253 ? 18.906 37.906 -5.133 1 91.88 253 HIS B O 1
ATOM 6243 N N . ARG B 1 254 ? 16.984 38.531 -4.367 1 88.06 254 ARG B N 1
ATOM 6244 C CA . ARG B 1 254 ? 17.578 39.469 -3.426 1 88.06 254 ARG B CA 1
ATOM 6245 C C . ARG B 1 254 ? 18.172 38.75 -2.227 1 88.06 254 ARG B C 1
ATOM 6247 O O . ARG B 1 254 ? 19.172 39.188 -1.66 1 88.06 254 ARG B O 1
ATOM 6254 N N . ILE B 1 255 ? 17.641 37.625 -1.915 1 88.56 255 ILE B N 1
ATOM 6255 C CA . ILE B 1 255 ? 17.922 37.031 -0.611 1 88.56 255 ILE B CA 1
ATOM 6256 C C . ILE B 1 255 ? 18.844 35.812 -0.779 1 88.56 255 ILE B C 1
ATOM 6258 O O . ILE B 1 255 ? 19.641 35.531 0.102 1 88.56 255 ILE B O 1
ATOM 6262 N N . HIS B 1 256 ? 18.719 35.062 -1.877 1 85.69 256 HIS B N 1
ATOM 6263 C CA . HIS B 1 256 ? 19.25 33.719 -1.993 1 85.69 256 HIS B CA 1
ATOM 6264 C C . HIS B 1 256 ? 20.781 33.719 -1.888 1 85.69 256 HIS B C 1
ATOM 6266 O O . HIS B 1 256 ? 21.375 32.719 -1.551 1 85.69 256 HIS B O 1
ATOM 6272 N N . ARG B 1 257 ? 21.438 34.875 -2.033 1 83.81 257 ARG B N 1
ATOM 6273 C CA . ARG B 1 257 ? 22.891 34.906 -1.991 1 83.81 257 ARG B CA 1
ATOM 6274 C C . ARG B 1 257 ? 23.391 35.531 -0.688 1 83.81 257 ARG B C 1
ATOM 6276 O O . ARG B 1 257 ? 24.594 35.594 -0.446 1 83.81 257 ARG B O 1
ATOM 6283 N N . LEU B 1 258 ? 22.484 35.938 0.124 1 86.25 258 LEU B N 1
ATOM 6284 C CA . LEU B 1 258 ? 22.875 36.625 1.35 1 86.25 258 LEU B CA 1
ATOM 6285 C C . LEU B 1 258 ? 23.297 35.625 2.422 1 86.25 258 LEU B C 1
ATOM 6287 O O . LEU B 1 258 ? 22.703 34.562 2.533 1 86.25 258 LEU B O 1
ATOM 6291 N N . LYS B 1 259 ? 24.297 35.969 3.148 1 83.81 259 LYS B N 1
ATOM 6292 C CA . LYS B 1 259 ? 24.719 35.188 4.309 1 83.81 259 LYS B CA 1
ATOM 6293 C C . LYS B 1 259 ? 23.797 35.438 5.5 1 83.81 259 LYS B C 1
ATOM 6295 O O . LYS B 1 259 ? 23.047 36.438 5.523 1 83.81 259 LYS B O 1
ATOM 6300 N N . GLU B 1 260 ? 23.906 34.594 6.469 1 83.81 260 GLU B N 1
ATOM 6301 C CA . GLU B 1 260 ? 23.031 34.688 7.641 1 83.81 260 GLU B CA 1
ATOM 6302 C C . GLU B 1 260 ? 23.219 36.031 8.359 1 83.81 260 GLU B C 1
ATOM 6304 O O . GLU B 1 260 ? 22.234 36.625 8.797 1 83.81 260 GLU B O 1
ATOM 6309 N N . SER B 1 261 ? 24.453 36.469 8.414 1 84.12 261 SER B N 1
ATOM 6310 C CA . SER B 1 261 ? 24.734 37.719 9.102 1 84.12 261 SER B CA 1
ATOM 6311 C C . SER B 1 261 ? 24.094 38.906 8.383 1 84.12 261 SER B C 1
ATOM 6313 O O . SER B 1 261 ? 23.609 39.844 9.031 1 84.12 261 SER B O 1
ATOM 6315 N N . GLN B 1 262 ? 24.047 38.812 7.125 1 87.5 262 GLN B N 1
ATOM 6316 C CA . GLN B 1 262 ? 23.438 39.875 6.324 1 87.5 262 GLN B CA 1
ATOM 6317 C C . GLN B 1 262 ? 21.922 39.875 6.461 1 87.5 262 GLN B C 1
ATOM 6319 O O . GLN B 1 262 ? 21.297 40.938 6.555 1 87.5 262 GLN B O 1
ATOM 6324 N N . LEU B 1 263 ? 21.406 38.719 6.488 1 86.94 263 LEU B N 1
ATOM 6325 C CA . LEU B 1 263 ? 19.969 38.562 6.633 1 86.94 263 LEU B CA 1
ATOM 6326 C C . LEU B 1 263 ? 19.484 39.156 7.957 1 86.94 263 LEU B C 1
ATOM 6328 O O . LEU B 1 263 ? 18.469 39.844 8 1 86.94 263 LEU B O 1
ATOM 6332 N N . GLU B 1 264 ? 20.203 38.844 8.984 1 87.44 264 GLU B N 1
ATOM 6333 C CA . GLU B 1 264 ? 19.875 39.312 10.32 1 87.44 264 GLU B CA 1
ATOM 6334 C C . GLU B 1 264 ? 19.844 40.844 10.352 1 87.44 264 GLU B C 1
ATOM 6336 O O . GLU B 1 264 ? 18.922 41.438 10.93 1 87.44 264 GLU B O 1
ATOM 6341 N N . LYS B 1 265 ? 20.766 41.438 9.727 1 86.38 265 LYS B N 1
ATOM 6342 C CA . LYS B 1 265 ? 20.906 42.906 9.766 1 86.38 265 LYS B CA 1
ATOM 6343 C C . LYS B 1 265 ? 19.891 43.594 8.852 1 86.38 265 LYS B C 1
ATOM 6345 O O . LYS B 1 265 ? 19.266 44.562 9.25 1 86.38 265 LYS B O 1
ATOM 6350 N N . LEU B 1 266 ? 19.719 43.062 7.734 1 86.69 266 LEU B N 1
ATOM 6351 C CA . LEU B 1 266 ? 18.922 43.719 6.711 1 86.69 266 LEU B CA 1
ATOM 6352 C C . LEU B 1 266 ? 17.438 43.562 7.012 1 86.69 266 LEU B C 1
ATOM 6354 O O . LEU B 1 266 ? 16.641 44.469 6.723 1 86.69 266 LEU B O 1
ATOM 6358 N N . PHE B 1 267 ? 17.062 42.469 7.613 1 87 267 PHE B N 1
ATOM 6359 C CA . PHE B 1 267 ? 15.633 42.188 7.75 1 87 267 PHE B CA 1
ATOM 6360 C C . PHE B 1 267 ? 15.234 42.094 9.219 1 87 267 PHE B C 1
ATOM 6362 O O . PHE B 1 267 ? 14.086 41.781 9.547 1 87 267 PHE B O 1
ATOM 6369 N N . ARG B 1 268 ? 16.125 42.281 10.156 1 85.62 268 ARG B N 1
ATOM 6370 C CA . ARG B 1 268 ? 15.898 42.281 11.594 1 85.62 268 ARG B CA 1
ATOM 6371 C C . ARG B 1 268 ? 15.281 40.969 12.062 1 85.62 268 ARG B C 1
ATOM 6373 O O . ARG B 1 268 ? 14.266 40.969 12.766 1 85.62 268 ARG B O 1
ATOM 6380 N N . LEU B 1 269 ? 15.836 39.938 11.57 1 87.25 269 LEU B N 1
ATOM 6381 C CA . LEU B 1 269 ? 15.391 38.625 11.961 1 87.25 269 LEU B CA 1
ATOM 6382 C C . LEU B 1 269 ? 16.094 38.156 13.227 1 87.25 269 LEU B C 1
ATOM 6384 O O . LEU B 1 269 ? 17.25 38.5 13.461 1 87.25 269 LEU B O 1
ATOM 6388 N N . ASN B 1 270 ? 15.359 37.469 14.078 1 84.25 270 ASN B N 1
ATOM 6389 C CA . ASN B 1 270 ? 16.047 36.812 15.18 1 84.25 270 ASN B CA 1
ATOM 6390 C C . ASN B 1 270 ? 16.875 35.625 14.695 1 84.25 270 ASN B C 1
ATOM 6392 O O . ASN B 1 270 ? 16.766 35.219 13.531 1 84.25 270 ASN B O 1
ATOM 6396 N N . PRO B 1 271 ? 17.75 35.062 15.508 1 83.44 271 PRO B N 1
ATOM 6397 C CA . PRO B 1 271 ? 18.656 34 15.078 1 83.44 271 PRO B CA 1
ATOM 6398 C C . PRO B 1 271 ? 17.922 32.781 14.531 1 83.44 271 PRO B C 1
ATOM 6400 O O . PRO B 1 271 ? 18.344 32.219 13.531 1 83.44 271 PRO B O 1
ATOM 6403 N N . GLU B 1 272 ? 16.891 32.406 15.125 1 82.31 272 GLU B N 1
ATOM 6404 C CA . GLU B 1 272 ? 16.125 31.25 14.68 1 82.31 272 GLU B CA 1
ATOM 6405 C C . GLU B 1 272 ? 15.492 31.484 13.312 1 82.31 272 GLU B C 1
ATOM 6407 O O . GLU B 1 272 ? 15.508 30.609 12.453 1 82.31 272 GLU B O 1
ATOM 6412 N N . GLU B 1 273 ? 14.953 32.656 13.18 1 86.5 273 GLU B N 1
ATOM 6413 C CA . GLU B 1 273 ? 14.336 33.031 11.914 1 86.5 273 GLU B CA 1
ATOM 6414 C C . GLU B 1 273 ? 15.375 33.125 10.797 1 86.5 273 GLU B C 1
ATOM 6416 O O . GLU B 1 273 ? 15.094 32.781 9.648 1 86.5 273 GLU B O 1
ATOM 6421 N N . THR B 1 274 ? 16.5 33.594 11.172 1 88.38 274 THR B N 1
ATOM 6422 C CA . THR B 1 274 ? 17.578 33.75 10.211 1 88.38 274 THR B CA 1
ATOM 6423 C C . THR B 1 274 ? 17.984 32.406 9.625 1 88.38 274 THR B C 1
ATOM 6425 O O . THR B 1 274 ? 18.234 32.281 8.422 1 88.38 274 THR B O 1
ATOM 6428 N N . GLU B 1 275 ? 17.969 31.469 10.469 1 87.44 275 GLU B N 1
ATOM 6429 C CA . GLU B 1 275 ? 18.406 30.141 10.055 1 87.44 275 GLU B CA 1
ATOM 6430 C C . GLU B 1 275 ? 17.406 29.5 9.094 1 87.44 275 GLU B C 1
ATOM 6432 O O . GLU B 1 275 ? 17.781 28.641 8.281 1 87.44 275 GLU B O 1
ATOM 6437 N N . VAL B 1 276 ? 16.156 29.953 9.109 1 90.12 276 VAL B N 1
ATOM 6438 C CA . VAL B 1 276 ? 15.156 29.297 8.266 1 90.12 276 VAL B CA 1
ATOM 6439 C C . VAL B 1 276 ? 14.766 30.219 7.113 1 90.12 276 VAL B C 1
ATOM 6441 O O . VAL B 1 276 ? 13.93 29.875 6.281 1 90.12 276 VAL B O 1
ATOM 6444 N N . ALA B 1 277 ? 15.367 31.359 6.992 1 90.31 277 ALA B N 1
ATOM 6445 C CA . ALA B 1 277 ? 14.992 32.375 6 1 90.31 277 ALA B CA 1
ATOM 6446 C C . ALA B 1 277 ? 15.242 31.859 4.582 1 90.31 277 ALA B C 1
ATOM 6448 O O . ALA B 1 277 ? 14.344 31.891 3.736 1 90.31 277 ALA B O 1
ATOM 6449 N N . LEU B 1 278 ? 16.438 31.344 4.359 1 90.56 278 LEU B N 1
ATOM 6450 C CA . LEU B 1 278 ? 16.781 30.891 3.018 1 90.56 278 LEU B CA 1
ATOM 6451 C C . LEU B 1 278 ? 15.93 29.672 2.635 1 90.56 278 LEU B C 1
ATOM 6453 O O . LEU B 1 278 ? 15.359 29.641 1.541 1 90.56 278 LEU B O 1
ATOM 6457 N N . PRO B 1 279 ? 15.781 28.672 3.525 1 92.25 279 PRO B N 1
ATOM 6458 C CA . PRO B 1 279 ? 14.867 27.562 3.213 1 92.25 279 PRO B CA 1
ATOM 6459 C C . PRO B 1 279 ? 13.453 28.047 2.904 1 92.25 279 PRO B C 1
ATOM 6461 O O . PRO B 1 279 ? 12.812 27.516 1.986 1 92.25 279 PRO B O 1
ATOM 6464 N N . ALA B 1 280 ? 13.008 29.016 3.586 1 92.81 280 ALA B N 1
ATOM 6465 C CA . ALA B 1 280 ? 11.641 29.5 3.42 1 92.81 280 ALA B CA 1
ATOM 6466 C C . ALA B 1 280 ? 11.445 30.141 2.047 1 92.81 280 ALA B C 1
ATOM 6468 O O . ALA B 1 280 ? 10.477 29.844 1.346 1 92.81 280 ALA B O 1
ATOM 6469 N N . VAL B 1 281 ? 12.359 31.016 1.693 1 92.19 281 VAL B N 1
ATOM 6470 C CA . VAL B 1 281 ? 12.211 31.734 0.431 1 92.19 281 VAL B CA 1
ATOM 6471 C C . VAL B 1 281 ? 12.43 30.781 -0.737 1 92.19 281 VAL B C 1
ATOM 6473 O O . VAL B 1 281 ? 11.758 30.891 -1.768 1 92.19 281 VAL B O 1
ATOM 6476 N N . THR B 1 282 ? 13.367 29.859 -0.574 1 93.5 282 THR B N 1
ATOM 6477 C CA . THR B 1 282 ? 13.625 28.859 -1.607 1 93.5 282 THR B CA 1
ATOM 6478 C C . THR B 1 282 ? 12.398 27.969 -1.813 1 93.5 282 THR B C 1
ATOM 6480 O O . THR B 1 282 ? 12.008 27.703 -2.949 1 93.5 282 THR B O 1
ATOM 6483 N N . LEU B 1 283 ? 11.828 27.5 -0.723 1 94.25 283 LEU B N 1
ATOM 6484 C CA . LEU B 1 283 ? 10.633 26.672 -0.792 1 94.25 283 LEU B CA 1
ATOM 6485 C C . LEU B 1 283 ? 9.492 27.422 -1.468 1 94.25 283 LEU B C 1
ATOM 6487 O O . LEU B 1 283 ? 8.797 26.875 -2.324 1 94.25 283 LEU B O 1
ATOM 6491 N N . CYS B 1 284 ? 9.32 28.672 -1.094 1 93.31 284 CYS B N 1
ATOM 6492 C CA . CYS B 1 284 ? 8.266 29.5 -1.671 1 93.31 284 CYS B CA 1
ATOM 6493 C C . CYS B 1 284 ? 8.445 29.641 -3.176 1 93.31 284 CYS B C 1
ATOM 6495 O O . CYS B 1 284 ? 7.484 29.516 -3.938 1 93.31 284 CYS B O 1
ATOM 6497 N N . GLN B 1 285 ? 9.633 29.922 -3.539 1 93.62 285 GLN B N 1
ATOM 6498 C CA . GLN B 1 285 ? 9.945 30.078 -4.957 1 93.62 285 GLN B CA 1
ATOM 6499 C C . GLN B 1 285 ? 9.656 28.781 -5.723 1 93.62 285 GLN B C 1
ATOM 6501 O O . GLN B 1 285 ? 9.062 28.828 -6.805 1 93.62 285 GLN B O 1
ATOM 6506 N N . LEU B 1 286 ? 10.047 27.672 -5.18 1 94.06 286 LEU B N 1
ATOM 6507 C CA . LEU B 1 286 ? 9.844 26.375 -5.828 1 94.06 286 LEU B CA 1
ATOM 6508 C C . LEU B 1 286 ? 8.359 26.047 -5.918 1 94.06 286 LEU B C 1
ATOM 6510 O O . LEU B 1 286 ? 7.902 25.484 -6.918 1 94.06 286 LEU B O 1
ATOM 6514 N N . LEU B 1 287 ? 7.602 26.359 -4.891 1 95.25 287 LEU B N 1
ATOM 6515 C CA . LEU B 1 287 ? 6.16 26.125 -4.898 1 95.25 287 LEU B CA 1
ATOM 6516 C C . LEU B 1 287 ? 5.477 26.969 -5.969 1 95.25 287 LEU B C 1
ATOM 6518 O O . LEU B 1 287 ? 4.555 26.5 -6.637 1 95.25 287 LEU B O 1
ATOM 6522 N N . MET B 1 288 ? 5.961 28.219 -6.113 1 93.88 288 MET B N 1
ATOM 6523 C CA . MET B 1 288 ? 5.418 29.094 -7.141 1 93.88 288 MET B CA 1
ATOM 6524 C C . MET B 1 288 ? 5.719 28.547 -8.539 1 93.88 288 MET B C 1
ATOM 6526 O O . MET B 1 288 ? 4.844 28.547 -9.406 1 93.88 288 MET B O 1
ATOM 6530 N N . GLU B 1 289 ? 6.863 28.094 -8.695 1 92.81 289 GLU B N 1
ATOM 6531 C CA . GLU B 1 289 ? 7.262 27.531 -9.984 1 92.81 289 GLU B CA 1
ATOM 6532 C C . GLU B 1 289 ? 6.465 26.266 -10.305 1 92.81 289 GLU B C 1
ATOM 6534 O O . GLU B 1 289 ? 5.98 26.109 -11.422 1 92.81 289 GLU B O 1
ATOM 6539 N N . MET B 1 290 ? 6.332 25.406 -9.336 1 92.06 290 MET B N 1
ATOM 6540 C CA . MET B 1 290 ? 5.645 24.125 -9.516 1 92.06 290 MET B CA 1
ATOM 6541 C C . MET B 1 290 ? 4.164 24.344 -9.812 1 92.06 290 MET B C 1
ATOM 6543 O O . MET B 1 290 ? 3.586 23.641 -10.648 1 92.06 290 MET B O 1
ATOM 6547 N N . SER B 1 291 ? 3.588 25.297 -9.156 1 92.88 291 SER B N 1
ATOM 6548 C CA . SER B 1 291 ? 2.154 25.531 -9.297 1 92.88 291 SER B CA 1
ATOM 6549 C C . SER B 1 291 ? 1.853 26.406 -10.508 1 92.88 291 SER B C 1
ATOM 6551 O O . SER B 1 291 ? 0.72 26.438 -10.992 1 92.88 291 SER B O 1
ATOM 6553 N N . ARG B 1 292 ? 2.791 27.219 -10.906 1 92 292 ARG B N 1
ATOM 6554 C CA . ARG B 1 292 ? 2.623 28.203 -11.969 1 92 292 ARG B CA 1
ATOM 6555 C C . ARG B 1 292 ? 1.526 29.203 -11.617 1 92 292 ARG B C 1
ATOM 6557 O O . ARG B 1 292 ? 0.861 29.75 -12.508 1 92 292 ARG B O 1
ATOM 6564 N N . ALA B 1 293 ? 1.328 29.359 -10.312 1 92.19 293 ALA B N 1
ATOM 6565 C CA . ALA B 1 293 ? 0.317 30.312 -9.859 1 92.19 293 ALA B CA 1
ATOM 6566 C C . ALA B 1 293 ? 0.755 31.75 -10.133 1 92.19 293 ALA B C 1
ATOM 6568 O O . ALA B 1 293 ? 1.95 32.062 -10.109 1 92.19 293 ALA B O 1
ATOM 6569 N N . GLU B 1 294 ? -0.25 32.594 -10.328 1 89.06 294 GLU B N 1
ATOM 6570 C CA . GLU B 1 294 ? 0.048 33.969 -10.602 1 89.06 294 GLU B CA 1
ATOM 6571 C C . GLU B 1 294 ? 0.265 34.781 -9.312 1 89.06 294 GLU B C 1
ATOM 6573 O O . GLU B 1 294 ? 0.963 35.781 -9.305 1 89.06 294 GLU B O 1
ATOM 6578 N N . LYS B 1 295 ? -0.384 34.281 -8.289 1 90.88 295 LYS B N 1
ATOM 6579 C CA . LYS B 1 295 ? -0.305 35 -7.023 1 90.88 295 LYS B CA 1
ATOM 6580 C C . LYS B 1 295 ? -0.219 34.031 -5.84 1 90.88 295 LYS B C 1
ATOM 6582 O O . LYS B 1 295 ? -0.674 32.906 -5.926 1 90.88 295 LYS B O 1
ATOM 6587 N N . ILE B 1 296 ? 0.414 34.531 -4.793 1 92 296 ILE B N 1
ATOM 6588 C CA . ILE B 1 296 ? 0.447 33.844 -3.51 1 92 296 ILE B CA 1
ATOM 6589 C C . ILE B 1 296 ? -0.323 34.656 -2.467 1 92 296 ILE B C 1
ATOM 6591 O O . ILE B 1 296 ? -0.24 35.875 -2.443 1 92 296 ILE B O 1
ATOM 6595 N N . GLN B 1 297 ? -1.162 33.969 -1.822 1 90.44 297 GLN B N 1
ATOM 6596 C CA . GLN B 1 297 ? -1.917 34.594 -0.739 1 90.44 297 GLN B CA 1
ATOM 6597 C C . GLN B 1 297 ? -1.487 34.031 0.617 1 90.44 297 GLN B C 1
ATOM 6599 O O . GLN B 1 297 ? -1.329 32.812 0.778 1 90.44 297 GLN B O 1
ATOM 6604 N N . MET B 1 298 ? -1.282 34.906 1.561 1 90.56 298 MET B N 1
ATOM 6605 C CA . MET B 1 298 ? -0.969 34.531 2.936 1 90.56 298 MET B CA 1
ATOM 6606 C C . MET B 1 298 ? -2.057 35 3.891 1 90.56 298 MET B C 1
ATOM 6608 O O . MET B 1 298 ? -2.018 36.125 4.359 1 90.56 298 MET B O 1
ATOM 6612 N N . PRO B 1 299 ? -2.918 34.094 4.211 1 88.56 299 PRO B N 1
ATOM 6613 C CA . PRO B 1 299 ? -4.02 34.5 5.094 1 88.56 299 PRO B CA 1
ATOM 6614 C C . PRO B 1 299 ? -3.566 34.719 6.535 1 88.56 299 PRO B C 1
ATOM 6616 O O . PRO B 1 299 ? -2.471 34.281 6.918 1 88.56 299 PRO B O 1
ATOM 6619 N N . VAL B 1 300 ? -4.414 35.375 7.34 1 86.06 300 VAL B N 1
ATOM 6620 C CA . VAL B 1 300 ? -4.125 35.656 8.742 1 86.06 300 VAL B CA 1
ATOM 6621 C C . VAL B 1 300 ? -4.5 34.469 9.602 1 86.06 300 VAL B C 1
ATOM 6623 O O . VAL B 1 300 ? -4.082 34.344 10.75 1 86.06 300 VAL B O 1
ATOM 6626 N N . ASP B 1 301 ? -5.199 33.562 8.992 1 85.06 301 ASP B N 1
ATOM 6627 C CA . ASP B 1 301 ? -5.73 32.406 9.703 1 85.06 301 ASP B CA 1
ATOM 6628 C C . ASP B 1 301 ? -4.602 31.531 10.266 1 85.06 301 ASP B C 1
ATOM 6630 O O . ASP B 1 301 ? -3.615 31.266 9.578 1 85.06 301 ASP B O 1
ATOM 6634 N N . ARG B 1 302 ? -4.762 31.172 11.5 1 89.44 302 ARG B N 1
ATOM 6635 C CA . ARG B 1 302 ? -3.832 30.297 12.211 1 89.44 302 ARG B CA 1
ATOM 6636 C C . ARG B 1 302 ? -4.523 29.016 12.672 1 89.44 302 ARG B C 1
ATOM 6638 O O . ARG B 1 302 ? -5.742 28.875 12.539 1 89.44 302 ARG B O 1
ATOM 6645 N N . PHE B 1 303 ? -3.705 28.125 13.086 1 94.5 303 PHE B N 1
ATOM 6646 C CA . PHE B 1 303 ? -4.219 26.859 13.602 1 94.5 303 P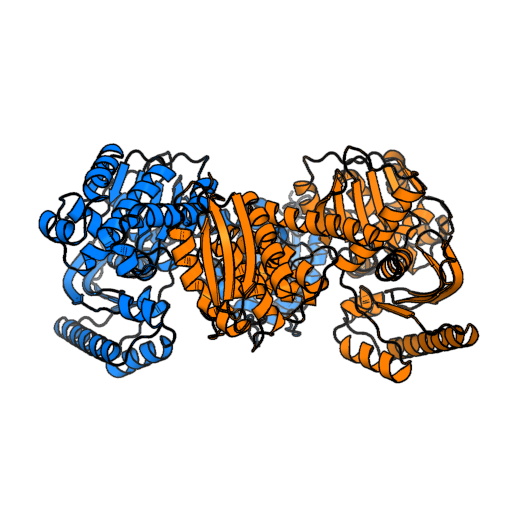HE B CA 1
ATOM 6647 C C . PHE B 1 303 ? -5.258 27.094 14.688 1 94.5 303 PHE B C 1
ATOM 6649 O O . PHE B 1 303 ? -6.316 26.469 14.695 1 94.5 303 PHE B O 1
ATOM 6656 N N . VAL B 1 304 ? -5.078 28.062 15.609 1 95.38 304 VAL B N 1
ATOM 6657 C CA . VAL B 1 304 ? -5.953 28.344 16.75 1 95.38 304 VAL B CA 1
ATOM 6658 C C . VAL B 1 304 ? -7.309 28.844 16.234 1 95.38 304 VAL B C 1
ATOM 6660 O O . VAL B 1 304 ? -8.344 28.578 16.859 1 95.38 304 VAL B O 1
ATOM 6663 N N . ASP B 1 305 ? -7.273 29.5 15.125 1 94.56 305 ASP B N 1
ATOM 6664 C CA . ASP B 1 305 ? -8.531 29.969 14.547 1 94.56 305 ASP B CA 1
ATOM 6665 C C . ASP B 1 305 ? -9.398 28.797 14.086 1 94.56 305 ASP B C 1
ATOM 6667 O O . ASP B 1 305 ? -10.609 28.797 14.297 1 94.56 305 ASP B O 1
ATOM 6671 N N . GLY B 1 306 ? -8.734 27.844 13.453 1 96.62 306 GLY B N 1
ATOM 6672 C CA . GLY B 1 306 ? -9.461 26.641 13.078 1 96.62 306 GLY B CA 1
ATOM 6673 C C . GLY B 1 306 ? -9.984 25.875 14.266 1 96.62 306 GLY B C 1
ATOM 6674 O O . GLY B 1 306 ? -11.094 25.328 14.227 1 96.62 306 GLY B O 1
ATOM 6675 N N . MET B 1 307 ? -9.188 25.859 15.336 1 97.81 307 MET B N 1
ATOM 6676 C CA . MET B 1 307 ? -9.609 25.188 16.562 1 97.81 307 MET B CA 1
ATOM 6677 C C . MET B 1 307 ? -10.891 25.797 17.109 1 97.81 307 MET B C 1
ATOM 6679 O O . MET B 1 307 ? -11.82 25.078 17.469 1 97.81 307 MET B O 1
ATOM 6683 N N . LYS B 1 308 ? -10.953 27.156 17.109 1 97.5 308 LYS B N 1
ATOM 6684 C CA . LYS B 1 308 ? -12.125 27.859 17.609 1 97.5 308 LYS B CA 1
ATOM 6685 C C . LYS B 1 308 ? -13.359 27.531 16.781 1 97.5 308 LYS B C 1
ATOM 6687 O O . LYS B 1 308 ? -14.414 27.188 17.328 1 97.5 308 LYS B O 1
ATOM 6692 N N . ILE B 1 309 ? -13.172 27.562 15.523 1 96.75 309 ILE B N 1
ATOM 6693 C CA . ILE B 1 309 ? -14.281 27.359 14.602 1 96.75 309 ILE B CA 1
ATOM 6694 C C . ILE B 1 309 ? -14.852 25.953 14.766 1 96.75 309 ILE B C 1
ATOM 6696 O O . ILE B 1 309 ? -16.062 25.781 14.914 1 96.75 309 ILE B O 1
ATOM 6700 N N . LEU B 1 310 ? -14 24.953 14.781 1 97.06 310 LEU B N 1
ATOM 6701 C CA . LEU B 1 310 ? -14.461 23.578 14.883 1 97.06 310 LEU B CA 1
ATOM 6702 C C . LEU B 1 310 ? -15.062 23.297 16.25 1 97.06 310 LEU B C 1
ATOM 6704 O O . LEU B 1 310 ? -16.031 22.547 16.375 1 97.06 310 LEU B O 1
ATOM 6708 N N . TYR B 1 311 ? -14.453 23.891 17.312 1 97.5 311 TYR B N 1
ATOM 6709 C CA . TYR B 1 311 ? -14.984 23.75 18.656 1 97.5 311 TYR B CA 1
ATOM 6710 C C . TYR B 1 311 ? -16.406 24.266 18.75 1 97.5 311 TYR B C 1
ATOM 6712 O O . TYR B 1 311 ? -17.297 23.594 19.297 1 97.5 311 TYR B O 1
ATOM 6720 N N . ILE B 1 312 ? -16.672 25.422 18.219 1 97.25 312 ILE B N 1
ATOM 6721 C CA . ILE B 1 312 ? -17.969 26.078 18.266 1 97.25 312 ILE B CA 1
ATOM 6722 C C . ILE B 1 312 ? -18.953 25.328 17.359 1 97.25 312 ILE B C 1
ATOM 6724 O O . ILE B 1 312 ? -20.094 25.078 17.75 1 97.25 312 ILE B O 1
ATOM 6728 N N . ALA B 1 313 ? -18.484 24.969 16.188 1 96.38 313 ALA B N 1
ATOM 6729 C CA . ALA B 1 313 ? -19.344 24.312 15.203 1 96.38 313 ALA B CA 1
ATOM 6730 C C . ALA B 1 313 ? -19.875 22.984 15.734 1 96.38 313 ALA B C 1
ATOM 6732 O O . ALA B 1 313 ? -21.031 22.625 15.484 1 96.38 313 ALA B O 1
ATOM 6733 N N . ARG B 1 314 ? -19.094 22.266 16.422 1 95.06 314 ARG B N 1
ATOM 6734 C CA . ARG B 1 314 ? -19.484 20.969 16.953 1 95.06 314 ARG B CA 1
ATOM 6735 C C . ARG B 1 314 ? -20.672 21.125 17.906 1 95.06 314 ARG B C 1
ATOM 6737 O O . ARG B 1 314 ? -21.484 20.203 18.031 1 95.06 314 ARG B O 1
ATOM 6744 N N . GLN B 1 315 ? -20.828 22.281 18.453 1 94.19 315 GLN B N 1
ATOM 6745 C CA . GLN B 1 315 ? -21.891 22.516 19.422 1 94.19 315 GLN B CA 1
ATOM 6746 C C . GLN B 1 315 ? -23.062 23.25 18.781 1 94.19 315 GLN B C 1
ATOM 6748 O O . GLN B 1 315 ? -24.219 23.047 19.188 1 94.19 315 GLN B O 1
ATOM 6753 N N . LEU B 1 316 ? -22.75 24.094 17.781 1 95.44 316 LEU B N 1
ATOM 6754 C CA . LEU B 1 316 ? -23.781 25.094 17.5 1 95.44 316 LEU B CA 1
ATOM 6755 C C . LEU B 1 316 ? -24.031 25.188 15.992 1 95.44 316 LEU B C 1
ATOM 6757 O O . LEU B 1 316 ? -24.953 25.875 15.555 1 95.44 316 LEU B O 1
ATOM 6761 N N . ASP B 1 317 ? -23.281 24.516 15.203 1 94.94 317 ASP B N 1
ATOM 6762 C CA . ASP B 1 317 ? -23.438 24.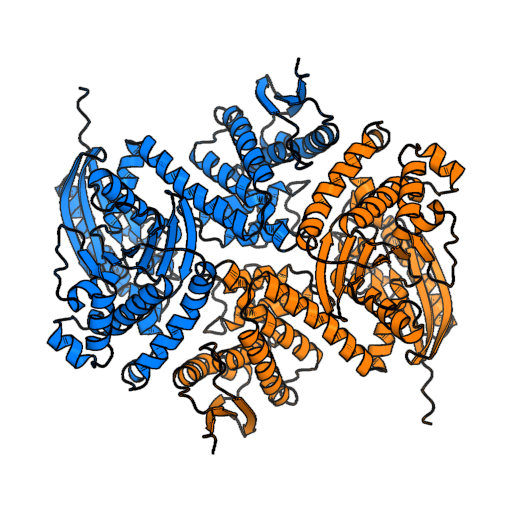719 13.766 1 94.94 317 ASP B CA 1
ATOM 6763 C C . ASP B 1 317 ? -23.266 23.406 12.992 1 94.94 317 ASP B C 1
ATOM 6765 O O . ASP B 1 317 ? -22.234 23.188 12.359 1 94.94 317 ASP B O 1
ATOM 6769 N N . ARG B 1 318 ? -24.281 22.703 12.828 1 94.25 318 ARG B N 1
ATOM 6770 C CA . ARG B 1 318 ? -24.281 21.422 12.148 1 94.25 318 ARG B CA 1
ATOM 6771 C C . ARG B 1 318 ? -24.109 21.594 10.641 1 94.25 318 ARG B C 1
ATOM 6773 O O . ARG B 1 318 ? -23.484 20.75 9.984 1 94.25 318 ARG B O 1
ATOM 6780 N N . LYS B 1 319 ? -24.609 22.578 10.141 1 94.56 319 LYS B N 1
ATOM 6781 C CA . LYS B 1 319 ? -24.5 22.844 8.711 1 94.56 319 LYS B CA 1
ATOM 6782 C C . LYS B 1 319 ? -23.047 23 8.289 1 94.56 319 LYS B C 1
ATOM 6784 O O . LYS B 1 319 ? -22.625 22.453 7.266 1 94.56 319 LYS B O 1
ATOM 6789 N N . PHE B 1 320 ? -22.297 23.75 9.078 1 94.38 320 PHE B N 1
ATOM 6790 C CA . PHE B 1 320 ? -20.875 23.922 8.789 1 94.38 320 PHE B CA 1
ATOM 6791 C C . PHE B 1 320 ? -20.141 22.594 8.836 1 94.38 320 PHE B C 1
ATOM 6793 O O . PHE B 1 320 ? -19.297 22.312 7.992 1 94.38 320 PHE B O 1
ATOM 6800 N N . LEU B 1 321 ? -20.516 21.797 9.766 1 95.56 321 LEU B N 1
ATOM 6801 C CA . LEU B 1 321 ? -19.859 20.484 9.906 1 95.56 321 LEU B CA 1
ATOM 6802 C C . LEU B 1 321 ? -20.172 19.609 8.711 1 95.56 321 LEU B C 1
ATOM 6804 O O . LEU B 1 321 ? -19.328 18.812 8.281 1 95.56 321 LEU B O 1
ATOM 6808 N N . GLU B 1 322 ? -21.344 19.688 8.203 1 95.38 322 GLU B N 1
ATOM 6809 C CA . GLU B 1 322 ? -21.719 18.922 7.02 1 95.38 322 GLU B CA 1
ATOM 6810 C C . GLU B 1 322 ? -20.906 19.359 5.805 1 95.38 322 GLU B C 1
ATOM 6812 O O . GLU B 1 322 ? -20.5 18.531 4.988 1 95.38 322 GLU B O 1
ATOM 6817 N N . GLU B 1 323 ? -20.703 20.625 5.719 1 93.69 323 GLU B N 1
ATOM 6818 C CA . GLU B 1 323 ? -19.859 21.141 4.637 1 93.69 323 GLU B CA 1
ATOM 6819 C C . GLU B 1 323 ? -18.422 20.641 4.758 1 93.69 323 GLU B C 1
ATOM 6821 O O . GLU B 1 323 ? -17.812 20.266 3.758 1 93.69 323 GLU B O 1
ATOM 6826 N N . MET B 1 324 ? -17.938 20.641 5.957 1 95.12 324 MET B N 1
ATOM 6827 C CA . MET B 1 324 ? -16.578 20.141 6.203 1 95.12 324 MET B CA 1
ATOM 6828 C C . MET B 1 324 ? -16.484 18.656 5.883 1 95.12 324 MET B C 1
ATOM 6830 O O . MET B 1 324 ? -15.453 18.203 5.375 1 95.12 324 MET B O 1
ATOM 6834 N N . LEU B 1 325 ? -17.531 17.969 6.203 1 96.5 325 LEU B N 1
ATOM 6835 C CA . LEU B 1 325 ? -17.547 16.547 5.918 1 96.5 325 LEU B CA 1
ATOM 6836 C C . LEU B 1 325 ? -17.5 16.297 4.414 1 96.5 325 LEU B C 1
ATOM 6838 O O . LEU B 1 325 ? -16.828 15.359 3.959 1 96.5 325 LEU B O 1
ATOM 6842 N N . ASP B 1 326 ? -18.203 17.094 3.703 1 95.94 326 ASP B N 1
ATOM 6843 C CA . ASP B 1 326 ? -18.172 16.953 2.248 1 95.94 326 ASP B CA 1
ATOM 6844 C C . ASP B 1 326 ? -16.75 17.125 1.704 1 95.94 326 ASP B C 1
ATOM 6846 O O . ASP B 1 326 ? -16.344 16.391 0.797 1 95.94 326 ASP B O 1
ATOM 6850 N N . ILE B 1 327 ? -16.047 18.031 2.25 1 94.56 327 ILE B N 1
ATOM 6851 C CA . ILE B 1 327 ? -14.664 18.281 1.849 1 94.56 327 ILE B CA 1
ATOM 6852 C C . ILE B 1 327 ? -13.797 17.094 2.227 1 94.56 327 ILE B C 1
ATOM 6854 O O . ILE B 1 327 ? -12.992 16.609 1.418 1 94.56 327 ILE B O 1
ATOM 6858 N N . GLN B 1 328 ? -14.016 16.625 3.383 1 96.31 328 GLN B N 1
ATOM 6859 C CA . GLN B 1 328 ? -13.297 15.461 3.873 1 96.31 328 GLN B CA 1
ATOM 6860 C C . GLN B 1 328 ? -13.523 14.258 2.971 1 96.31 328 GLN B C 1
ATOM 6862 O O . GLN B 1 328 ? -12.578 13.57 2.582 1 96.31 328 GLN B O 1
ATOM 6867 N N . MET B 1 329 ? -14.75 14.031 2.586 1 97.38 329 MET B N 1
ATOM 6868 C CA . MET B 1 329 ? -15.109 12.867 1.778 1 97.38 329 MET B CA 1
ATOM 6869 C C . MET B 1 329 ? -14.625 13.031 0.342 1 97.38 329 MET B C 1
ATOM 6871 O O . MET B 1 329 ? -14.375 12.039 -0.352 1 97.38 329 MET B O 1
ATOM 6875 N N . SER B 1 330 ? -14.477 14.273 -0.057 1 97.06 330 SER B N 1
ATOM 6876 C CA . SER B 1 330 ? -13.945 14.492 -1.397 1 97.06 330 SER B CA 1
ATOM 6877 C C . SER B 1 330 ? -12.516 13.977 -1.517 1 97.06 330 SER B C 1
ATOM 6879 O O . SER B 1 330 ? -12.133 13.43 -2.551 1 97.06 330 SER B O 1
ATOM 6881 N N . LEU B 1 331 ? -11.711 14.156 -0.498 1 97.25 331 LEU B N 1
ATOM 6882 C CA . LEU B 1 331 ? -10.359 13.594 -0.535 1 97.25 331 LEU B CA 1
ATOM 6883 C C . LEU B 1 331 ? -10.406 12.07 -0.527 1 97.25 331 LEU B C 1
ATOM 6885 O O . LEU B 1 331 ? -9.609 11.414 -1.203 1 97.25 331 LEU B O 1
ATOM 6889 N N . VAL B 1 332 ? -11.328 11.523 0.274 1 98.06 332 VAL B N 1
ATOM 6890 C CA . VAL B 1 332 ? -11.484 10.078 0.313 1 98.06 332 VAL B CA 1
ATOM 6891 C C . VAL B 1 332 ? -11.75 9.547 -1.096 1 98.06 332 VAL B C 1
ATOM 6893 O O . VAL B 1 332 ? -11.117 8.586 -1.531 1 98.06 332 VAL B O 1
ATOM 6896 N N . ARG B 1 333 ? -12.602 10.18 -1.789 1 97.75 333 ARG B N 1
ATOM 6897 C CA . ARG B 1 333 ? -12.914 9.773 -3.156 1 97.75 333 ARG B CA 1
ATOM 6898 C C . ARG B 1 333 ? -11.727 9.992 -4.082 1 97.75 333 ARG B C 1
ATOM 6900 O O . ARG B 1 333 ? -11.477 9.188 -4.984 1 97.75 333 ARG B O 1
ATOM 6907 N N . SER B 1 334 ? -10.977 11.07 -3.824 1 96.5 334 SER B N 1
ATOM 6908 C CA . SER B 1 334 ? -9.789 11.328 -4.629 1 96.5 334 SER B CA 1
ATOM 6909 C C . SER B 1 334 ? -8.75 10.227 -4.449 1 96.5 334 SER B C 1
ATOM 6911 O O . SER B 1 334 ? -8.078 9.836 -5.406 1 96.5 334 SER B O 1
ATOM 6913 N N . ILE B 1 335 ? -8.609 9.781 -3.266 1 96.31 335 ILE B N 1
ATOM 6914 C CA . ILE B 1 335 ? -7.703 8.664 -2.998 1 96.31 335 ILE B CA 1
ATOM 6915 C C . ILE B 1 335 ? -8.203 7.41 -3.709 1 96.31 335 ILE B C 1
ATOM 6917 O O . ILE B 1 335 ? -7.414 6.68 -4.316 1 96.31 335 ILE B O 1
ATOM 6921 N N . GLY B 1 336 ? -9.547 7.156 -3.607 1 96.88 336 GLY B N 1
ATOM 6922 C CA . GLY B 1 336 ? -10.117 6.059 -4.371 1 96.88 336 GLY B CA 1
ATOM 6923 C C . GLY B 1 336 ? -9.781 6.125 -5.852 1 96.88 336 GLY B C 1
ATOM 6924 O O . GLY B 1 336 ? -9.391 5.117 -6.449 1 96.88 336 GLY B O 1
ATOM 6925 N N . ASN B 1 337 ? -9.859 7.293 -6.402 1 95.5 337 ASN B N 1
ATOM 6926 C CA . ASN B 1 337 ? -9.57 7.492 -7.816 1 95.5 337 ASN B CA 1
ATOM 6927 C C . ASN B 1 337 ? -8.102 7.223 -8.125 1 95.5 337 ASN B C 1
ATOM 6929 O O . ASN B 1 337 ? -7.777 6.633 -9.164 1 95.5 337 ASN B O 1
ATOM 6933 N N . ARG B 1 338 ? -7.301 7.656 -7.262 1 93 338 ARG B N 1
ATOM 6934 C CA . ARG B 1 338 ? -5.867 7.453 -7.441 1 93 338 ARG B CA 1
ATOM 6935 C C . ARG B 1 338 ? -5.527 5.969 -7.523 1 93 338 ARG B C 1
ATOM 6937 O O . ARG B 1 338 ? -4.629 5.574 -8.266 1 93 338 ARG B O 1
ATOM 6944 N N . PHE B 1 339 ? -6.25 5.184 -6.801 1 94.44 339 PHE B N 1
ATOM 6945 C CA . PHE B 1 339 ? -5.996 3.75 -6.793 1 94.44 339 PHE B CA 1
ATOM 6946 C C . PHE B 1 339 ? -6.996 3.02 -7.684 1 94.44 339 PHE B C 1
ATOM 6948 O O . PHE B 1 339 ? -7.207 1.814 -7.531 1 94.44 339 PHE B O 1
ATOM 6955 N N . HIS B 1 340 ? -7.699 3.705 -8.516 1 92.88 340 HIS B N 1
ATOM 6956 C CA . HIS B 1 340 ? -8.547 3.18 -9.586 1 92.88 340 HIS B CA 1
ATOM 6957 C C . HIS B 1 340 ? -9.641 2.283 -9.031 1 92.88 340 HIS B C 1
ATOM 6959 O O . HIS B 1 340 ? -9.891 1.193 -9.547 1 92.88 340 HIS B O 1
ATOM 6965 N N . TYR B 1 341 ? -10.18 2.762 -7.977 1 94 341 TYR B N 1
ATOM 6966 C CA . TYR B 1 341 ? -11.297 1.994 -7.43 1 94 341 TYR B CA 1
ATOM 6967 C C . TYR B 1 341 ? -12.508 2.059 -8.352 1 94 341 TYR B C 1
ATOM 6969 O O . TYR B 1 341 ? -12.539 2.855 -9.289 1 94 341 TYR B O 1
ATOM 6977 N N . ASP B 1 342 ? -13.492 1.126 -8.242 1 94 342 ASP B N 1
ATOM 6978 C CA . ASP B 1 342 ? -14.773 1.174 -8.93 1 94 342 ASP B CA 1
ATOM 6979 C C . ASP B 1 342 ? -15.703 2.207 -8.289 1 94 342 ASP B C 1
ATOM 6981 O O . ASP B 1 342 ? -16.469 1.88 -7.387 1 94 342 ASP B O 1
ATOM 6985 N N . ALA B 1 343 ? -15.664 3.441 -8.875 1 96.06 343 ALA B N 1
ATOM 6986 C CA . ALA B 1 343 ? -16.312 4.586 -8.242 1 96.06 343 ALA B CA 1
ATOM 6987 C C . ALA B 1 343 ? -17.828 4.375 -8.156 1 96.06 343 ALA B C 1
ATOM 6989 O O . ALA B 1 343 ? -18.438 4.582 -7.102 1 96.06 343 ALA B O 1
ATOM 6990 N N . PRO B 1 344 ? -18.531 3.857 -9.203 1 96.06 344 PRO B N 1
ATOM 6991 C CA . PRO B 1 344 ? -19.969 3.629 -9.086 1 96.06 344 PRO B CA 1
ATOM 6992 C C . PRO B 1 344 ? -20.312 2.59 -8.023 1 96.06 344 PRO B C 1
ATOM 6994 O O . PRO B 1 344 ? -21.266 2.785 -7.246 1 96.06 344 PRO B O 1
ATOM 6997 N N . HIS B 1 345 ? -19.562 1.532 -8.008 1 96.31 345 HIS B N 1
ATOM 6998 C CA . HIS B 1 345 ? -19.797 0.5 -7.004 1 96.31 345 HIS B CA 1
ATOM 6999 C C . HIS B 1 345 ? -19.594 1.046 -5.594 1 96.31 345 HIS B C 1
ATOM 7001 O O . HIS B 1 345 ? -20.422 0.815 -4.711 1 96.31 345 HIS B O 1
ATOM 7007 N N . ALA B 1 346 ? -18.5 1.799 -5.395 1 97.5 346 ALA B N 1
ATOM 7008 C CA . ALA B 1 346 ? -18.203 2.34 -4.074 1 97.5 346 ALA B CA 1
ATOM 7009 C C . ALA B 1 346 ? -19.281 3.299 -3.607 1 97.5 346 ALA B C 1
ATOM 7011 O O . ALA B 1 346 ? -19.688 3.279 -2.439 1 97.5 346 ALA B O 1
ATOM 7012 N N . ALA B 1 347 ? -19.75 4.18 -4.504 1 97.19 347 ALA B N 1
ATOM 7013 C CA . ALA B 1 347 ? -20.828 5.109 -4.176 1 97.19 347 ALA B CA 1
ATOM 7014 C C . ALA B 1 347 ? -22.109 4.363 -3.793 1 97.19 347 ALA B C 1
ATOM 7016 O O . ALA B 1 347 ? -22.812 4.758 -2.861 1 97.19 347 ALA B O 1
ATOM 7017 N N . TRP B 1 348 ? -22.375 3.338 -4.52 1 96.5 348 TRP B N 1
ATOM 7018 C CA . TRP B 1 348 ? -23.547 2.518 -4.23 1 96.5 348 TRP B CA 1
ATOM 7019 C C . TRP B 1 348 ? -23.422 1.854 -2.863 1 96.5 348 TRP B C 1
ATOM 7021 O O . TRP B 1 348 ? -24.375 1.869 -2.072 1 96.5 348 TRP B O 1
ATOM 7031 N N . VAL B 1 349 ? -22.312 1.265 -2.596 1 97.69 349 VAL B N 1
ATOM 7032 C CA . VAL B 1 349 ? -22.062 0.593 -1.323 1 97.69 349 VAL B CA 1
ATOM 7033 C C . VAL B 1 349 ? -22.188 1.596 -0.178 1 97.69 349 VAL B C 1
ATOM 7035 O O . VAL B 1 349 ? -22.719 1.273 0.886 1 97.69 349 VAL B O 1
ATOM 7038 N N . GLU B 1 350 ? -21.641 2.822 -0.379 1 97.94 350 GLU B N 1
ATOM 7039 C CA . GLU B 1 350 ? -21.766 3.861 0.637 1 97.94 350 GLU B CA 1
ATOM 7040 C C . GLU B 1 350 ? -23.234 4.18 0.915 1 97.94 350 GLU B C 1
ATOM 7042 O O . GLU B 1 350 ? -23.641 4.277 2.072 1 97.94 350 GLU B O 1
ATOM 7047 N N . THR B 1 351 ? -24.031 4.285 -0.103 1 97.25 351 THR B N 1
ATOM 7048 C CA . THR B 1 351 ? -25.453 4.582 0.037 1 97.25 351 THR B CA 1
ATOM 7049 C C . THR B 1 351 ? -26.156 3.486 0.825 1 97.25 351 THR B C 1
ATOM 7051 O O . THR B 1 351 ? -26.922 3.773 1.757 1 97.25 351 THR B O 1
ATOM 7054 N N . MET B 1 352 ? -25.891 2.264 0.468 1 97.12 352 MET B N 1
ATOM 7055 C CA . MET B 1 352 ? -26.547 1.141 1.134 1 97.12 352 MET B CA 1
ATOM 7056 C C . MET B 1 352 ? -26.047 0.999 2.57 1 97.12 352 MET B C 1
ATOM 7058 O O . MET B 1 352 ? -26.828 0.648 3.465 1 97.12 352 MET B O 1
ATOM 7062 N N . SER B 1 353 ? -24.766 1.211 2.781 1 98.06 353 SER B N 1
ATOM 7063 C CA . SER B 1 353 ? -24.219 1.184 4.133 1 98.06 353 SER B CA 1
ATOM 7064 C C . SER B 1 353 ? -24.906 2.199 5.031 1 98.06 353 SER B C 1
ATOM 7066 O O . SER B 1 353 ? -25.234 1.9 6.184 1 98.06 353 SER B O 1
ATOM 7068 N N . CYS B 1 354 ? -25.125 3.385 4.504 1 97.81 354 CYS B N 1
ATOM 7069 C CA . CYS B 1 354 ? -25.797 4.434 5.273 1 97.81 354 CYS B CA 1
ATOM 7070 C C . CYS B 1 354 ? -27.219 4.043 5.605 1 97.81 354 CYS B C 1
ATOM 7072 O O . CYS B 1 354 ? -27.688 4.273 6.723 1 97.81 354 CYS B O 1
ATOM 7074 N N . ARG B 1 355 ? -27.922 3.414 4.688 1 97.38 355 ARG B N 1
ATOM 7075 C CA . ARG B 1 355 ? -29.297 2.984 4.918 1 97.38 355 ARG B CA 1
ATOM 7076 C C . ARG B 1 355 ? -29.359 1.916 6.008 1 97.38 355 ARG B C 1
ATOM 7078 O O . ARG B 1 355 ? -30.203 1.986 6.902 1 97.38 355 ARG B O 1
ATOM 7085 N N . LEU B 1 356 ? -28.5 0.96 5.852 1 97.94 356 LEU B N 1
ATOM 7086 C CA . LEU B 1 356 ? -28.422 -0.091 6.863 1 97.94 356 LEU B CA 1
ATOM 7087 C C . LEU B 1 356 ? -28.062 0.487 8.227 1 97.94 356 LEU B C 1
ATOM 7089 O O . LEU B 1 356 ? -28.672 0.134 9.234 1 97.94 356 LEU B O 1
ATOM 7093 N N . PHE B 1 357 ? -27.094 1.391 8.25 1 98.5 357 PHE B N 1
ATOM 7094 C CA . PHE B 1 357 ? -26.641 2.033 9.477 1 98.5 357 PHE B CA 1
ATOM 7095 C C . PHE B 1 357 ? -27.781 2.771 10.164 1 98.5 357 PHE B C 1
ATOM 7097 O O . PHE B 1 357 ? -27.953 2.652 11.375 1 98.5 357 PHE B O 1
ATOM 7104 N N . ASP B 1 358 ? -28.531 3.52 9.414 1 97.75 358 ASP B N 1
ATOM 7105 C CA . ASP B 1 358 ? -29.609 4.332 9.961 1 97.75 358 ASP B CA 1
ATOM 7106 C C . ASP B 1 358 ? -30.688 3.461 10.617 1 97.75 358 ASP B C 1
ATOM 7108 O O . ASP B 1 358 ? -31.281 3.854 11.617 1 97.75 358 ASP B O 1
ATOM 7112 N N . ALA B 1 359 ? -30.891 2.338 10.055 1 97 359 ALA B N 1
ATOM 7113 C CA . ALA B 1 359 ? -31.859 1.415 10.617 1 97 359 ALA B CA 1
ATOM 7114 C C . ALA B 1 359 ? -31.359 0.799 11.922 1 97 359 ALA B C 1
ATOM 7116 O O . ALA B 1 359 ? -32.125 0.527 12.836 1 97 359 ALA B O 1
ATOM 7117 N N . LEU B 1 360 ? -30.078 0.631 12.023 1 97.44 360 LEU B N 1
ATOM 7118 C CA . LEU B 1 360 ? -29.5 -0.122 13.125 1 97.44 360 LEU B CA 1
ATOM 7119 C C . LEU B 1 360 ? -29.078 0.809 14.258 1 97.44 360 LEU B C 1
ATOM 7121 O O . LEU B 1 360 ? -29.078 0.413 15.422 1 97.44 360 LEU B O 1
ATOM 7125 N N . ALA B 1 361 ? -28.688 2.057 13.984 1 96.5 361 ALA B N 1
ATOM 7126 C CA . ALA B 1 361 ? -28 2.977 14.883 1 96.5 361 ALA B CA 1
ATOM 7127 C C . ALA B 1 361 ? -28.812 3.203 16.156 1 96.5 361 ALA B C 1
ATOM 7129 O O . ALA B 1 361 ? -28.266 3.143 17.266 1 96.5 361 ALA B O 1
ATOM 7130 N N . PRO B 1 362 ? -30.172 3.387 16.094 1 94.25 362 PRO B N 1
ATOM 7131 C CA . PRO B 1 362 ? -30.953 3.697 17.281 1 94.25 362 PRO B CA 1
ATOM 7132 C C . PRO B 1 362 ? -30.891 2.584 18.328 1 94.25 362 PRO B C 1
ATOM 7134 O O . PRO B 1 362 ? -30.938 2.859 19.531 1 94.25 362 PRO B O 1
ATOM 7137 N N . SER B 1 363 ? -30.656 1.386 17.953 1 93.44 363 SER B N 1
ATOM 7138 C CA . SER B 1 363 ? -30.75 0.266 18.891 1 93.44 363 SER B CA 1
ATOM 7139 C C . SER B 1 363 ? -29.375 -0.361 19.125 1 93.44 363 SER B C 1
ATOM 7141 O O . SER B 1 363 ? -29.234 -1.282 19.922 1 93.44 363 SER B O 1
ATOM 7143 N N . GLN B 1 364 ? -28.359 0.125 18.453 1 94.31 364 GLN B N 1
ATOM 7144 C CA . GLN B 1 364 ? -27.094 -0.595 18.5 1 94.31 364 GLN B CA 1
ATOM 7145 C C . GLN B 1 364 ? -25.984 0.292 19.047 1 94.31 364 GLN B C 1
ATOM 7147 O O . GLN B 1 364 ? -24.797 -0.052 18.938 1 94.31 364 GLN B O 1
ATOM 7152 N N . GLY B 1 365 ? -26.281 1.477 19.562 1 94.69 365 GLY B N 1
ATOM 7153 C CA . GLY B 1 365 ? -25.297 2.35 20.172 1 94.69 365 GLY B CA 1
ATOM 7154 C C . GLY B 1 365 ? -24.328 2.959 19.188 1 94.69 365 GLY B C 1
ATOM 7155 O O . GLY B 1 365 ? -23.156 3.131 19.484 1 94.69 365 GLY B O 1
ATOM 7156 N N . LEU B 1 366 ? -24.75 3.15 17.969 1 97.19 366 LEU B N 1
ATOM 7157 C CA . LEU B 1 366 ? -23.938 3.766 16.922 1 97.19 366 LEU B CA 1
ATOM 7158 C C . LEU B 1 366 ? -24.312 5.234 16.734 1 97.19 366 LEU B C 1
ATOM 7160 O O . LEU B 1 366 ? -25.484 5.602 16.844 1 97.19 366 LEU B O 1
ATOM 7164 N N . ASP B 1 367 ? -23.297 6.051 16.531 1 96.06 367 ASP B N 1
ATOM 7165 C CA . ASP B 1 367 ? -23.562 7.48 16.391 1 96.06 367 ASP B CA 1
ATOM 7166 C C . ASP B 1 367 ? -23.047 8.016 15.07 1 96.06 367 ASP B C 1
ATOM 7168 O O . ASP B 1 367 ? -22.625 7.25 14.203 1 96.06 367 ASP B O 1
ATOM 7172 N N . GLU B 1 368 ? -23.125 9.289 14.93 1 94.81 368 GLU B N 1
ATOM 7173 C CA . GLU B 1 368 ? -22.828 9.922 13.648 1 94.81 368 GLU B CA 1
ATOM 7174 C C . GLU B 1 368 ? -21.328 9.82 13.312 1 94.81 368 GLU B C 1
ATOM 7176 O O . GLU B 1 368 ? -20.953 9.742 12.148 1 94.81 368 GLU B O 1
ATOM 7181 N N . GLU B 1 369 ? -20.469 9.836 14.289 1 95.38 369 GLU B N 1
ATOM 7182 C CA . GLU B 1 369 ? -19.031 9.664 14.055 1 95.38 369 GLU B CA 1
ATOM 7183 C C . GLU B 1 369 ? -18.719 8.281 13.484 1 95.38 369 GLU B C 1
ATOM 7185 O O . GLU B 1 369 ? -17.859 8.141 12.617 1 95.38 369 GLU B O 1
ATOM 7190 N N . ASP B 1 370 ? -19.5 7.312 13.984 1 98.19 370 ASP B N 1
ATOM 7191 C CA . ASP B 1 370 ? -19.344 5.953 13.469 1 98.19 370 ASP B CA 1
ATOM 7192 C C . ASP B 1 370 ? -19.781 5.875 12.008 1 98.19 370 ASP B C 1
ATOM 7194 O O . ASP B 1 370 ? -19.156 5.148 11.219 1 98.19 370 ASP B O 1
ATOM 7198 N N . LYS B 1 371 ? -20.797 6.609 11.734 1 98.25 371 LYS B N 1
ATOM 7199 C CA . LYS B 1 371 ? -21.297 6.617 10.359 1 98.25 371 LYS B CA 1
ATOM 7200 C C . LYS B 1 371 ? -20.25 7.184 9.398 1 98.25 371 LYS B C 1
ATOM 7202 O O . LYS B 1 371 ? -20.109 6.703 8.273 1 98.25 371 LYS B O 1
ATOM 7207 N N . ILE B 1 372 ? -19.547 8.195 9.836 1 98.12 372 ILE B N 1
ATOM 7208 C CA . ILE B 1 372 ? -18.516 8.82 9.016 1 98.12 372 ILE B CA 1
ATOM 7209 C C . ILE B 1 372 ? -17.422 7.809 8.719 1 98.12 372 ILE B C 1
ATOM 7211 O O . ILE B 1 372 ? -16.922 7.723 7.594 1 98.12 372 ILE B O 1
ATOM 7215 N N . LEU B 1 373 ? -17.031 7.02 9.727 1 98.62 373 LEU B N 1
ATOM 7216 C CA . LEU B 1 373 ? -16.016 5.977 9.531 1 98.62 373 LEU B CA 1
ATOM 7217 C C . LEU B 1 373 ? -16.5 4.941 8.516 1 98.62 373 LEU B C 1
ATOM 7219 O O . LEU B 1 373 ? -15.734 4.512 7.652 1 98.62 373 LEU B O 1
ATOM 7223 N N . LEU B 1 374 ? -17.766 4.609 8.625 1 98.75 374 LEU B N 1
ATOM 7224 C CA . LEU B 1 374 ? -18.359 3.623 7.727 1 98.75 374 LEU B CA 1
ATOM 7225 C C . LEU B 1 374 ? -18.391 4.141 6.293 1 98.75 374 LEU B C 1
ATOM 7227 O O . LEU B 1 374 ? -18.109 3.395 5.352 1 98.75 374 LEU B O 1
ATOM 7231 N N . ARG B 1 375 ? -18.734 5.375 6.145 1 98.62 375 ARG B N 1
ATOM 7232 C CA . ARG B 1 375 ? -18.766 5.98 4.816 1 98.62 375 ARG B CA 1
ATOM 7233 C C . ARG B 1 375 ? -17.391 5.965 4.168 1 98.62 375 ARG B C 1
ATOM 7235 O O . ARG B 1 375 ? -17.25 5.617 2.994 1 98.62 375 ARG B O 1
ATOM 7242 N N . ALA B 1 376 ? -16.359 6.371 4.926 1 98.62 376 ALA B N 1
ATOM 7243 C CA . ALA B 1 376 ? -14.992 6.344 4.406 1 98.62 376 ALA B CA 1
ATOM 7244 C C . ALA B 1 376 ? -14.57 4.926 4.027 1 98.62 376 ALA B C 1
ATOM 7246 O O . ALA B 1 376 ? -13.977 4.707 2.969 1 98.62 376 ALA B O 1
ATOM 7247 N N . ALA B 1 377 ? -14.93 3.959 4.852 1 98.62 377 ALA B N 1
ATOM 7248 C CA . ALA B 1 377 ? -14.609 2.562 4.578 1 98.62 377 ALA B CA 1
ATOM 7249 C C . ALA B 1 377 ? -15.297 2.078 3.305 1 98.62 377 ALA B C 1
ATOM 7251 O O . ALA B 1 377 ? -14.711 1.316 2.527 1 98.62 377 ALA B O 1
ATOM 7252 N N . ALA B 1 378 ? -16.516 2.479 3.133 1 98.56 378 ALA B N 1
ATOM 7253 C CA . ALA B 1 378 ? -17.281 2.074 1.954 1 98.56 378 ALA B CA 1
ATOM 7254 C C . ALA B 1 378 ? -16.594 2.553 0.672 1 98.56 378 ALA B C 1
ATOM 7256 O O . ALA B 1 378 ? -16.531 1.815 -0.314 1 98.56 378 ALA B O 1
ATOM 7257 N N . TYR B 1 379 ? -16.047 3.744 0.708 1 98.06 379 TYR B N 1
ATOM 7258 C CA . TYR B 1 379 ? -15.375 4.277 -0.47 1 98.06 379 TYR B CA 1
ATOM 7259 C C . TYR B 1 379 ? -14.031 3.596 -0.685 1 98.06 379 TYR B C 1
ATOM 7261 O O . TYR B 1 379 ? -13.617 3.371 -1.824 1 98.06 379 TYR B O 1
ATOM 7269 N N . LEU B 1 380 ? -13.352 3.176 0.367 1 97.94 380 LEU B N 1
ATOM 7270 C CA . LEU B 1 380 ? -11.953 2.77 0.246 1 97.94 380 LEU B CA 1
ATOM 7271 C C . LEU B 1 380 ? -11.828 1.252 0.304 1 97.94 380 LEU B C 1
ATOM 7273 O O . LEU B 1 380 ? -10.727 0.713 0.151 1 97.94 380 LEU B O 1
ATOM 7277 N N . HIS B 1 381 ? -12.852 0.49 0.462 1 96.56 381 HIS B N 1
ATOM 7278 C CA . HIS B 1 381 ? -12.797 -0.923 0.817 1 96.56 381 HIS B CA 1
ATOM 7279 C C . HIS B 1 381 ? -12.211 -1.756 -0.315 1 96.56 381 HIS B C 1
ATOM 7281 O O . HIS B 1 381 ? -11.867 -2.924 -0.118 1 96.56 381 HIS B O 1
ATOM 7287 N N . ASN B 1 382 ? -11.992 -1.197 -1.482 1 93.94 382 ASN B N 1
ATOM 7288 C CA . ASN B 1 382 ? -11.484 -2.006 -2.584 1 93.94 382 ASN B CA 1
ATOM 7289 C C . ASN B 1 382 ? -10.25 -1.367 -3.223 1 93.94 382 ASN B C 1
ATOM 7291 O O . ASN B 1 382 ? -9.828 -1.771 -4.309 1 93.94 382 ASN B O 1
ATOM 7295 N N . ILE B 1 383 ? -9.617 -0.414 -2.592 1 95.31 383 ILE B N 1
ATOM 7296 C CA . ILE B 1 383 ? -8.516 0.295 -3.234 1 95.31 383 ILE B CA 1
ATOM 7297 C C . ILE B 1 383 ? -7.293 -0.614 -3.312 1 95.31 383 ILE B C 1
ATOM 7299 O O . ILE B 1 383 ? -6.422 -0.421 -4.164 1 95.31 383 ILE B O 1
ATOM 7303 N N . GLY B 1 384 ? -7.254 -1.622 -2.48 1 94.94 384 GLY B N 1
ATOM 7304 C CA . GLY B 1 384 ? -6.145 -2.562 -2.492 1 94.94 384 GLY B CA 1
ATOM 7305 C C . GLY B 1 384 ? -6.086 -3.4 -3.756 1 94.94 384 GLY B C 1
ATOM 7306 O O . GLY B 1 384 ? -5.051 -3.984 -4.074 1 94.94 384 GLY B O 1
ATOM 7307 N N . LYS B 1 385 ? -7.211 -3.496 -4.488 1 93.38 385 LYS B N 1
ATOM 7308 C CA . LYS B 1 385 ? -7.266 -4.281 -5.719 1 93.38 385 LYS B CA 1
ATOM 7309 C C . LYS B 1 385 ? -6.309 -3.723 -6.766 1 93.38 385 LYS B C 1
ATOM 7311 O O . LYS B 1 385 ? -5.875 -4.445 -7.664 1 93.38 385 LYS B O 1
ATOM 7316 N N . TYR B 1 386 ? -5.984 -2.48 -6.609 1 92.75 386 TYR B N 1
ATOM 7317 C CA . TYR B 1 386 ? -5.027 -1.859 -7.516 1 92.75 386 TYR B CA 1
ATOM 7318 C C . TYR B 1 386 ? -3.668 -2.541 -7.426 1 92.75 386 TYR B C 1
ATOM 7320 O O . TYR B 1 386 ? -2.979 -2.705 -8.438 1 92.75 386 TYR B O 1
ATOM 7328 N N . ALA B 1 387 ? -3.365 -2.957 -6.188 1 92.44 387 ALA B N 1
ATOM 7329 C CA . ALA B 1 387 ? -2.057 -3.555 -5.938 1 92.44 387 ALA B CA 1
ATOM 7330 C C . ALA B 1 387 ? -2.082 -5.059 -6.191 1 92.44 387 ALA B C 1
ATOM 7332 O O . ALA B 1 387 ? -1.175 -5.605 -6.824 1 92.44 387 ALA B O 1
ATOM 7333 N N . SER B 1 388 ? -3.086 -5.699 -5.648 1 92.31 388 SER B N 1
ATOM 7334 C CA . SER B 1 388 ? -3.17 -7.152 -5.766 1 92.31 388 SER B CA 1
ATOM 7335 C C . SER B 1 388 ? -4.609 -7.633 -5.633 1 92.31 388 SER B C 1
ATOM 7337 O O . SER B 1 388 ? -5.297 -7.293 -4.664 1 92.31 388 SER B O 1
ATOM 7339 N N . MET B 1 389 ? -4.984 -8.523 -6.508 1 90.88 389 MET B N 1
ATOM 7340 C CA . MET B 1 389 ? -6.324 -9.109 -6.449 1 90.88 389 MET B CA 1
ATOM 7341 C C . MET B 1 389 ? -6.371 -10.258 -5.449 1 90.88 389 MET B C 1
ATOM 7343 O O . MET B 1 389 ? -7.418 -10.531 -4.867 1 90.88 389 MET B O 1
ATOM 7347 N N . ARG B 1 390 ? -5.273 -10.867 -5.262 1 88.75 390 ARG B N 1
ATOM 7348 C CA . ARG B 1 390 ? -5.211 -12.055 -4.418 1 88.75 390 ARG B CA 1
ATOM 7349 C C . ARG B 1 390 ? -5.203 -11.68 -2.941 1 88.75 390 ARG B C 1
ATOM 7351 O O . ARG B 1 390 ? -5.824 -12.359 -2.121 1 88.75 390 ARG B O 1
ATOM 7358 N N . THR B 1 391 ? -4.484 -10.562 -2.68 1 89.81 391 THR B N 1
ATOM 7359 C CA . THR B 1 391 ? -4.312 -10.18 -1.282 1 89.81 391 THR B CA 1
ATOM 7360 C C . THR B 1 391 ? -4.781 -8.742 -1.052 1 89.81 391 THR B C 1
ATOM 7362 O O . THR B 1 391 ? -4.164 -7.996 -0.291 1 89.81 391 THR B O 1
ATOM 7365 N N . TYR B 1 392 ? -5.844 -8.344 -1.72 1 92.62 392 TYR B N 1
ATOM 7366 C CA . TYR B 1 392 ? -6.266 -6.945 -1.643 1 92.62 392 TYR B CA 1
ATOM 7367 C C . TYR B 1 392 ? -6.754 -6.602 -0.241 1 92.62 392 TYR B C 1
ATOM 7369 O O . TYR B 1 392 ? -6.762 -5.43 0.149 1 92.62 392 TYR B O 1
ATOM 7377 N N . ASP B 1 393 ? -7.191 -7.613 0.568 1 91.69 393 ASP B N 1
ATOM 7378 C CA . ASP B 1 393 ? -7.605 -7.367 1.947 1 91.69 393 ASP B CA 1
ATOM 7379 C C . ASP B 1 393 ? -6.465 -6.773 2.766 1 91.69 393 ASP B C 1
ATOM 7381 O O . ASP B 1 393 ? -6.652 -5.785 3.48 1 91.69 393 ASP B O 1
ATOM 7385 N N . ARG B 1 394 ? -5.312 -7.344 2.562 1 91.25 394 ARG B N 1
ATOM 7386 C CA . ARG B 1 394 ? -4.141 -6.828 3.264 1 91.25 394 ARG B CA 1
ATOM 7387 C C . ARG B 1 394 ? -3.754 -5.445 2.744 1 91.25 394 ARG B C 1
ATOM 7389 O O . ARG B 1 394 ? -3.453 -4.543 3.527 1 91.25 394 ARG B O 1
ATOM 7396 N N . TYR B 1 395 ? -3.768 -5.324 1.489 1 92.56 395 TYR B N 1
ATOM 7397 C CA . TYR B 1 395 ? -3.416 -4.047 0.885 1 92.56 395 TYR B CA 1
ATOM 7398 C C . TYR B 1 395 ? -4.402 -2.959 1.294 1 92.56 395 TYR B C 1
ATOM 7400 O O . TYR B 1 395 ? -4.008 -1.819 1.552 1 92.56 395 TYR B O 1
ATOM 7408 N N . ASN B 1 396 ? -5.676 -3.328 1.354 1 94.19 396 ASN B N 1
ATOM 7409 C CA . ASN B 1 396 ? -6.648 -2.371 1.869 1 94.19 396 ASN B CA 1
ATOM 7410 C C . ASN B 1 396 ? -6.254 -1.862 3.252 1 94.19 396 ASN B C 1
ATOM 7412 O O . ASN B 1 396 ? -6.238 -0.654 3.494 1 94.19 396 ASN B O 1
ATOM 7416 N N . TYR B 1 397 ? -5.957 -2.805 4.086 1 93.81 397 TYR B N 1
ATOM 7417 C CA . TYR B 1 397 ? -5.613 -2.457 5.457 1 93.81 397 TYR B CA 1
ATOM 7418 C C . TYR B 1 397 ? -4.418 -1.513 5.5 1 93.81 397 TYR B C 1
ATOM 7420 O O . TYR B 1 397 ? -4.488 -0.437 6.098 1 93.81 397 TYR B O 1
ATOM 7428 N N . TYR B 1 398 ? -3.406 -1.81 4.82 1 91.88 398 TYR B N 1
ATOM 7429 C CA . TYR B 1 398 ? -2.158 -1.062 4.934 1 91.88 398 TYR B CA 1
ATOM 7430 C C . TYR B 1 398 ? -2.273 0.295 4.25 1 91.88 398 TYR B C 1
ATOM 7432 O O . TYR B 1 398 ? -1.751 1.295 4.746 1 91.88 398 TYR B O 1
ATOM 7440 N N . LEU B 1 399 ? -2.906 0.323 3.094 1 93.62 399 LEU B N 1
ATOM 7441 C CA . LEU B 1 399 ? -3.057 1.573 2.355 1 93.62 399 LEU B CA 1
ATOM 7442 C C . LEU B 1 399 ? -3.877 2.58 3.156 1 93.62 399 LEU B C 1
ATOM 7444 O O . LEU B 1 399 ? -3.578 3.775 3.148 1 93.62 399 LEU B O 1
ATOM 7448 N N . ILE B 1 400 ? -4.816 2.037 3.875 1 95.81 400 ILE B N 1
ATOM 7449 C CA . ILE B 1 400 ? -5.715 2.92 4.609 1 95.81 400 ILE B CA 1
ATOM 7450 C C . ILE B 1 400 ? -5.086 3.293 5.953 1 95.81 400 ILE B C 1
ATOM 7452 O O . ILE B 1 400 ? -5.137 4.453 6.367 1 95.81 400 ILE B O 1
ATOM 7456 N N . ASP B 1 401 ? -4.473 2.377 6.562 1 92.44 401 ASP B N 1
ATOM 7457 C CA . ASP B 1 401 ? -3.92 2.57 7.898 1 92.44 401 ASP B CA 1
ATOM 7458 C C . ASP B 1 401 ? -2.82 3.629 7.887 1 92.44 401 ASP B C 1
ATOM 7460 O O . ASP B 1 401 ? -2.631 4.344 8.875 1 92.44 401 ASP B O 1
ATOM 7464 N N . SER B 1 402 ? -2.137 3.775 6.762 1 85.75 402 SER B N 1
ATOM 7465 C CA . SER B 1 402 ? -1.012 4.699 6.676 1 85.75 402 SER B CA 1
ATOM 7466 C C . SER B 1 402 ? -1.391 5.965 5.91 1 85.75 402 SER B C 1
ATOM 7468 O O . SER B 1 402 ? -0.562 6.855 5.727 1 85.75 402 SER B O 1
ATOM 7470 N N . ALA B 1 403 ? -2.596 6.062 5.531 1 90.5 403 ALA B N 1
ATOM 7471 C CA . ALA B 1 403 ? -3.025 7.168 4.68 1 90.5 403 ALA B CA 1
ATOM 7472 C C . ALA B 1 403 ? -3.219 8.445 5.492 1 90.5 403 ALA B C 1
ATOM 7474 O O . ALA B 1 403 ? -3.58 8.391 6.668 1 90.5 403 ALA B O 1
ATOM 7475 N N . ASP B 1 404 ? -2.898 9.539 4.871 1 92.12 404 ASP B N 1
ATOM 7476 C CA . ASP B 1 404 ? -3.275 10.844 5.406 1 92.12 404 ASP B CA 1
ATOM 7477 C C . ASP B 1 404 ? -4.684 11.234 4.957 1 92.12 404 ASP B C 1
ATOM 7479 O O . ASP B 1 404 ? -4.848 11.938 3.957 1 92.12 404 ASP B O 1
ATOM 7483 N N . LEU B 1 405 ? -5.641 10.789 5.738 1 94.94 405 LEU B N 1
ATOM 7484 C CA . LEU B 1 405 ? -7.02 11.164 5.441 1 94.94 405 LEU B CA 1
ATOM 7485 C C . LEU B 1 405 ? -7.387 12.477 6.125 1 94.94 405 LEU B C 1
ATOM 7487 O O . LEU B 1 405 ? -7.309 12.586 7.352 1 94.94 405 LEU B O 1
ATOM 7491 N N . LEU B 1 406 ? -7.793 13.391 5.32 1 95.81 406 LEU B N 1
ATOM 7492 C CA . LEU B 1 406 ? -8.07 14.742 5.793 1 95.81 406 LEU B CA 1
ATOM 7493 C C . LEU B 1 406 ? -9.094 14.727 6.918 1 95.81 406 LEU B C 1
ATOM 7495 O O . LEU B 1 406 ? -10.211 14.234 6.738 1 95.81 406 LEU B O 1
ATOM 7499 N N . GLY B 1 407 ? -8.703 15.18 8.078 1 95.12 407 GLY B N 1
ATOM 7500 C CA . GLY B 1 407 ? -9.633 15.352 9.18 1 95.12 407 GLY B CA 1
ATOM 7501 C C . GLY B 1 407 ? -9.75 14.133 10.07 1 95.12 407 GLY B C 1
ATOM 7502 O O . GLY B 1 407 ? -10.336 14.188 11.148 1 95.12 407 GLY B O 1
ATOM 7503 N N . PHE B 1 408 ? -9.203 13.016 9.641 1 96.56 408 PHE B N 1
ATOM 7504 C CA . PHE B 1 408 ? -9.266 11.797 10.438 1 96.56 408 PHE B CA 1
ATOM 7505 C C . PHE B 1 408 ? -8.031 11.672 11.328 1 96.56 408 PHE B C 1
ATOM 7507 O O . PHE B 1 408 ? -6.922 11.992 10.906 1 96.56 408 PHE B O 1
ATOM 7514 N N . SER B 1 409 ? -8.266 11.234 12.555 1 94.56 409 SER B N 1
ATOM 7515 C CA . SER B 1 409 ? -7.152 10.906 13.43 1 94.56 409 SER B CA 1
ATOM 7516 C C . SER B 1 409 ? -6.488 9.594 13.023 1 94.56 409 SER B C 1
ATOM 7518 O O . SER B 1 409 ? -7.031 8.844 12.211 1 94.56 409 SER B O 1
ATOM 7520 N N . GLU B 1 410 ? -5.344 9.344 13.562 1 91.56 410 GLU B N 1
ATOM 7521 C CA . GLU B 1 410 ? -4.656 8.086 13.305 1 91.56 410 GLU B CA 1
ATOM 7522 C C . GLU B 1 410 ? -5.504 6.895 13.75 1 91.56 410 GLU B C 1
ATOM 7524 O O . GLU B 1 410 ? -5.539 5.867 13.07 1 91.56 410 GLU B O 1
ATOM 7529 N N . GLU B 1 411 ? -6.145 7.074 14.852 1 93.25 411 GLU B N 1
ATOM 7530 C CA . GLU B 1 411 ? -6.996 6.008 15.375 1 93.25 411 GLU B CA 1
ATOM 7531 C C . GLU B 1 411 ? -8.188 5.75 14.461 1 93.25 411 GLU B C 1
ATOM 7533 O O . GLU B 1 411 ? -8.586 4.602 14.266 1 93.25 411 GLU B O 1
ATOM 7538 N N . GLN B 1 412 ? -8.734 6.777 14 1 96.38 412 GLN B N 1
ATOM 7539 C CA . GLN B 1 412 ? -9.867 6.633 13.086 1 96.38 412 GLN B CA 1
ATOM 7540 C C . GLN B 1 412 ? -9.438 5.941 11.797 1 96.38 412 GLN B C 1
ATOM 7542 O O . GLN B 1 412 ? -10.156 5.082 11.273 1 96.38 412 GLN B O 1
ATOM 7547 N N . CYS B 1 413 ? -8.273 6.305 11.273 1 95.75 413 CYS B N 1
ATOM 7548 C CA . CYS B 1 413 ? -7.746 5.637 10.094 1 95.75 413 CYS B CA 1
ATOM 7549 C C . CYS B 1 413 ? -7.539 4.148 10.352 1 95.75 413 CYS B C 1
ATOM 7551 O O . CYS B 1 413 ? -7.84 3.316 9.492 1 95.75 413 CYS B O 1
ATOM 7553 N N . HIS B 1 414 ? -7.023 3.887 11.547 1 95 414 HIS B N 1
ATOM 7554 C CA . HIS B 1 414 ? -6.832 2.498 11.945 1 95 414 HIS B CA 1
ATOM 7555 C C . HIS B 1 414 ? -8.156 1.742 11.953 1 95 414 HIS B C 1
ATOM 7557 O O . HIS B 1 414 ? -8.234 0.613 11.461 1 95 414 HIS B O 1
ATOM 7563 N N . THR B 1 415 ? -9.156 2.373 12.461 1 96.88 415 THR B N 1
ATOM 7564 C CA . THR B 1 415 ? -10.484 1.77 12.523 1 96.88 415 THR B CA 1
ATOM 7565 C C . THR B 1 415 ? -11.031 1.523 11.117 1 96.88 415 THR B C 1
ATOM 7567 O O . THR B 1 415 ? -11.547 0.445 10.828 1 96.88 415 THR B O 1
ATOM 7570 N N . ILE B 1 416 ? -10.883 2.496 10.25 1 98.06 416 ILE B N 1
ATOM 7571 C CA . ILE B 1 416 ? -11.344 2.359 8.867 1 98.06 416 ILE B CA 1
ATOM 7572 C C . ILE B 1 416 ? -10.602 1.203 8.195 1 98.06 416 ILE B C 1
ATOM 7574 O O . ILE B 1 416 ? -11.219 0.404 7.48 1 98.06 416 ILE B O 1
ATOM 7578 N N . ALA B 1 417 ? -9.312 1.127 8.445 1 96.75 417 ALA B N 1
ATOM 7579 C CA . ALA B 1 417 ? -8.508 0.044 7.891 1 96.75 417 ALA B CA 1
ATOM 7580 C C . ALA B 1 417 ? -9 -1.314 8.383 1 96.75 417 ALA B C 1
ATOM 7582 O O . ALA B 1 417 ? -9.117 -2.258 7.598 1 96.75 417 ALA B O 1
ATOM 7583 N N . GLN B 1 418 ? -9.281 -1.423 9.648 1 96.06 418 GLN B N 1
ATOM 7584 C CA . GLN B 1 418 ? -9.75 -2.67 10.234 1 96.06 418 GLN B CA 1
ATOM 7585 C C . GLN B 1 418 ? -11.094 -3.084 9.641 1 96.06 418 GLN B C 1
ATOM 7587 O O . GLN B 1 418 ? -11.32 -4.262 9.359 1 96.06 418 GLN B O 1
ATOM 7592 N N . ILE B 1 419 ? -11.969 -2.119 9.477 1 97.12 419 ILE B N 1
ATOM 7593 C CA . ILE B 1 419 ? -13.266 -2.385 8.867 1 97.12 419 ILE B CA 1
ATOM 7594 C C . ILE B 1 419 ? -13.07 -2.971 7.477 1 97.12 419 ILE B C 1
ATOM 7596 O O . ILE B 1 419 ? -13.672 -3.992 7.133 1 97.12 419 ILE B O 1
ATOM 7600 N N . SER B 1 420 ? -12.211 -2.342 6.719 1 96.06 420 SER B N 1
ATOM 7601 C CA . SER B 1 420 ? -11.992 -2.721 5.328 1 96.06 420 SER B CA 1
ATOM 7602 C C . SER B 1 420 ? -11.359 -4.105 5.223 1 96.06 420 SER B C 1
ATOM 7604 O O . SER B 1 420 ? -11.57 -4.816 4.238 1 96.06 420 SER B O 1
ATOM 7606 N N . TYR B 1 421 ? -10.57 -4.488 6.215 1 94.56 421 TYR B N 1
ATOM 7607 C CA . TYR B 1 421 ? -9.984 -5.824 6.258 1 94.56 421 TYR B CA 1
ATOM 7608 C C . TYR B 1 421 ? -11.031 -6.863 6.648 1 94.56 421 TYR B C 1
ATOM 7610 O O . TYR B 1 421 ? -11.18 -7.887 5.977 1 94.56 421 TYR B O 1
ATOM 7618 N N . LEU B 1 422 ? -11.766 -6.578 7.672 1 92.69 422 LEU B N 1
ATOM 7619 C CA . LEU B 1 422 ? -12.688 -7.535 8.281 1 92.69 422 LEU B CA 1
ATOM 7620 C C . LEU B 1 422 ? -13.852 -7.832 7.344 1 92.69 422 LEU B C 1
ATOM 7622 O O . LEU B 1 422 ? -14.398 -8.938 7.355 1 92.69 422 LEU B O 1
ATOM 7626 N N . TYR B 1 423 ? -14.172 -6.848 6.609 1 92.19 423 TYR B N 1
ATOM 7627 C CA . TYR B 1 423 ? -15.328 -7.035 5.746 1 92.19 423 TYR B CA 1
ATOM 7628 C C . TYR B 1 423 ? -15.086 -8.156 4.742 1 92.19 423 TYR B C 1
ATOM 7630 O O . TYR B 1 423 ? -16.031 -8.766 4.242 1 92.19 423 TYR B O 1
ATOM 7638 N N . THR B 1 424 ? -13.836 -8.477 4.484 1 87.81 424 THR B N 1
ATOM 7639 C CA . THR B 1 424 ? -13.492 -9.484 3.484 1 87.81 424 THR B CA 1
ATOM 7640 C C . THR B 1 424 ? -13.523 -10.883 4.09 1 87.81 424 THR B C 1
ATOM 7642 O O . THR B 1 424 ? -13.539 -11.875 3.365 1 87.81 424 THR B O 1
ATOM 7645 N N . LEU B 1 425 ? -13.555 -10.922 5.414 1 80.56 425 LEU B N 1
ATOM 7646 C CA . LEU B 1 425 ? -13.445 -12.219 6.07 1 80.56 425 LEU B CA 1
ATOM 7647 C C . LEU B 1 425 ? -14.789 -12.938 6.102 1 80.56 425 LEU B C 1
ATOM 7649 O O . LEU B 1 425 ? -15.836 -12.297 6.277 1 80.56 425 LEU B O 1
ATOM 7653 N N . GLU B 1 426 ? -14.758 -14.203 5.949 1 71.62 426 GLU B N 1
ATOM 7654 C CA . GLU B 1 426 ? -15.969 -15.008 5.988 1 71.62 426 GLU B CA 1
ATOM 7655 C C . GLU B 1 426 ? -16.469 -15.195 7.422 1 71.62 426 GLU B C 1
ATOM 7657 O O . GLU B 1 426 ? -17.672 -15.211 7.672 1 71.62 426 GLU B O 1
ATOM 7662 N N . ARG B 1 427 ? -15.383 -15.352 8.297 1 70.25 427 ARG B N 1
ATOM 7663 C CA . ARG B 1 427 ? -15.734 -15.555 9.703 1 70.25 427 ARG B CA 1
ATOM 7664 C C . ARG B 1 427 ? -15.164 -14.445 10.578 1 70.25 427 ARG B C 1
ATOM 7666 O O . ARG B 1 427 ? -14.094 -13.898 10.281 1 70.25 427 ARG B O 1
ATOM 7673 N N . PRO B 1 428 ? -15.977 -14.133 11.484 1 65.81 428 PRO B N 1
ATOM 7674 C CA . PRO B 1 428 ? -15.531 -13.07 12.391 1 65.81 428 PRO B CA 1
ATOM 7675 C C . PRO B 1 428 ? -14.375 -13.508 13.289 1 65.81 428 PRO B C 1
ATOM 7677 O O . PRO B 1 428 ? -14.469 -13.43 14.516 1 65.81 428 PRO B O 1
ATOM 7680 N N . GLU B 1 429 ? -13.461 -14.281 12.742 1 74.19 429 GLU B N 1
ATOM 7681 C CA . GLU B 1 429 ? -12.375 -14.727 13.609 1 74.19 429 GLU B CA 1
ATOM 7682 C C . GLU B 1 429 ? -11.016 -14.422 12.984 1 74.19 429 GLU B C 1
ATOM 7684 O O . GLU B 1 429 ? -10.844 -14.516 11.766 1 74.19 429 GLU B O 1
ATOM 7689 N N . LEU B 1 430 ? -10.312 -13.969 13.984 1 78.06 430 LEU B N 1
ATOM 7690 C CA . LEU B 1 430 ? -8.906 -13.828 13.625 1 78.06 430 LEU B CA 1
ATOM 7691 C C . LEU B 1 430 ? -8.188 -15.172 13.688 1 78.06 430 LEU B C 1
ATOM 7693 O O . LEU B 1 430 ? -8.469 -15.992 14.562 1 78.06 430 LEU B O 1
ATOM 7697 N N . ASN B 1 431 ? -7.508 -15.555 12.68 1 73.88 431 ASN B N 1
ATOM 7698 C CA . ASN B 1 431 ? -6.852 -16.859 12.602 1 73.88 431 ASN B CA 1
ATOM 7699 C C . ASN B 1 431 ? -5.336 -16.719 12.516 1 73.88 431 ASN B C 1
ATOM 7701 O O . ASN B 1 431 ? -4.637 -17.688 12.188 1 73.88 431 ASN B O 1
ATOM 7705 N N . GLY B 1 432 ? -4.91 -15.492 12.719 1 72.31 432 GLY B N 1
ATOM 7706 C CA . GLY B 1 432 ? -3.471 -15.289 12.703 1 72.31 432 GLY B CA 1
ATOM 7707 C C . GLY B 1 432 ? -2.943 -14.844 11.352 1 72.31 432 GLY B C 1
ATOM 7708 O O . GLY B 1 432 ? -1.76 -14.531 11.219 1 72.31 432 GLY B O 1
ATOM 7709 N N . SER B 1 433 ? -3.814 -14.773 10.406 1 75.88 433 SER B N 1
ATOM 7710 C CA . SER B 1 433 ? -3.371 -14.383 9.07 1 75.88 433 SER B CA 1
ATOM 7711 C C . SER B 1 433 ? -3.5 -12.883 8.867 1 75.88 433 SER B C 1
ATOM 7713 O O . SER B 1 433 ? -3.102 -12.359 7.82 1 75.88 433 SER B O 1
ATOM 7715 N N . GLU B 1 434 ? -3.996 -12.234 9.906 1 83 434 GLU B N 1
ATOM 7716 C CA . GLU B 1 434 ? -4.211 -10.789 9.805 1 83 434 GLU B CA 1
ATOM 7717 C C . GLU B 1 434 ? -2.895 -10.031 9.898 1 83 434 GLU B C 1
ATOM 7719 O O . GLU B 1 434 ? -1.894 -10.562 10.383 1 83 434 GLU B O 1
ATOM 7724 N N . PRO B 1 435 ? -3.008 -8.789 9.359 1 81.94 435 PRO B N 1
ATOM 7725 C CA . PRO B 1 435 ? -1.835 -7.938 9.578 1 81.94 435 PRO B CA 1
ATOM 7726 C C . PRO B 1 435 ? -1.425 -7.867 11.047 1 81.94 435 PRO B C 1
ATOM 7728 O O . PRO B 1 435 ? -2.285 -7.812 11.93 1 81.94 435 PRO B O 1
ATOM 7731 N N . LYS B 1 436 ? -0.189 -7.844 11.25 1 76.56 436 LYS B N 1
ATOM 7732 C CA . LYS B 1 436 ? 0.297 -7.922 12.625 1 76.56 436 LYS B CA 1
ATOM 7733 C C . LYS B 1 436 ? -0.079 -6.672 13.414 1 76.56 436 LYS B C 1
ATOM 7735 O O . LYS B 1 436 ? -0.152 -6.707 14.641 1 76.56 436 LYS B O 1
ATOM 7740 N N . ASP B 1 437 ? -0.432 -5.617 12.719 1 77.94 437 ASP B N 1
ATOM 7741 C CA . ASP B 1 437 ? -0.814 -4.367 13.367 1 77.94 437 ASP B CA 1
ATOM 7742 C C . ASP B 1 437 ? -2.318 -4.32 13.625 1 77.94 437 ASP B C 1
ATOM 7744 O O . ASP B 1 437 ? -2.834 -3.328 14.148 1 77.94 437 ASP B O 1
ATOM 7748 N N . PHE B 1 438 ? -2.996 -5.375 13.305 1 82.12 438 PHE B N 1
ATOM 7749 C CA . PHE B 1 438 ? -4.438 -5.453 13.492 1 82.12 438 PHE B CA 1
ATOM 7750 C C . PHE B 1 438 ? -4.789 -5.547 14.977 1 82.12 438 PHE B C 1
ATOM 7752 O O . PHE B 1 438 ? -5.809 -5.012 15.414 1 82.12 438 PHE B O 1
ATOM 7759 N N . GLY B 1 439 ? -3.984 -6.039 15.812 1 76.88 439 GLY B N 1
ATOM 7760 C CA . GLY B 1 439 ? -4.25 -6.27 17.219 1 76.88 439 GLY B CA 1
ATOM 7761 C C . GLY B 1 439 ? -4.762 -7.668 17.5 1 76.88 439 GLY B C 1
ATOM 7762 O O . GLY B 1 439 ? -4.938 -8.477 16.594 1 76.88 439 GLY B O 1
ATOM 7763 N N . SER B 1 440 ? -4.988 -8.008 18.672 1 76.88 440 SER B N 1
ATOM 7764 C CA . SER B 1 440 ? -5.285 -9.375 19.078 1 76.88 440 SER B CA 1
ATOM 7765 C C . SER B 1 440 ? -6.789 -9.641 19.062 1 76.88 440 SER B C 1
ATOM 7767 O O . SER B 1 440 ? -7.223 -10.797 19.078 1 76.88 440 SER B O 1
ATOM 7769 N N . GLY B 1 441 ? -7.539 -8.562 19.016 1 85.06 441 GLY B N 1
ATOM 7770 C CA . GLY B 1 441 ? -8.984 -8.75 19.031 1 85.06 441 GLY B CA 1
ATOM 7771 C C . GLY B 1 441 ? -9.719 -7.793 18.109 1 85.06 441 GLY B C 1
ATOM 7772 O O . GLY B 1 441 ? -9.148 -6.805 17.656 1 85.06 441 GLY B O 1
ATOM 7773 N N . ILE B 1 442 ? -10.898 -8.297 17.828 1 90 442 ILE B N 1
ATOM 7774 C CA . ILE B 1 442 ? -11.75 -7.449 16.984 1 90 442 ILE B CA 1
ATOM 7775 C C . ILE B 1 442 ? -12.586 -6.531 17.875 1 90 442 ILE B C 1
ATOM 7777 O O . ILE B 1 442 ? -13.469 -6.996 18.609 1 90 442 ILE B O 1
ATOM 7781 N N . PRO B 1 443 ? -12.359 -5.234 17.781 1 91.94 443 PRO B N 1
ATOM 7782 C CA . PRO B 1 443 ? -13.219 -4.332 18.547 1 91.94 443 PRO B CA 1
ATOM 7783 C C . PRO B 1 443 ? -14.688 -4.41 18.125 1 91.94 443 PRO B C 1
ATOM 7785 O O . PRO B 1 443 ? -14.984 -4.551 16.938 1 91.94 443 PRO B O 1
ATOM 7788 N N . PRO B 1 444 ? -15.594 -4.285 19.062 1 93.69 444 PRO B N 1
ATOM 7789 C CA . PRO B 1 444 ? -17.031 -4.387 18.75 1 93.69 444 PRO B CA 1
ATOM 7790 C C . PRO B 1 444 ? -17.469 -3.385 17.688 1 93.69 444 PRO B C 1
ATOM 7792 O O . PRO B 1 444 ? -18.266 -3.727 16.812 1 93.69 444 PRO B O 1
ATOM 7795 N N . LEU B 1 445 ? -16.969 -2.176 17.766 1 96.25 445 LEU B N 1
ATOM 7796 C CA . LEU B 1 445 ? -17.344 -1.16 16.781 1 96.25 445 LEU B CA 1
ATOM 7797 C C . LEU B 1 445 ? -16.922 -1.586 15.383 1 96.25 445 LEU B C 1
ATOM 7799 O O . LEU B 1 445 ? -17.703 -1.444 14.43 1 96.25 445 LEU B O 1
ATOM 7803 N N . VAL B 1 446 ? -15.734 -2.098 15.273 1 96.31 446 VAL B N 1
ATOM 7804 C CA . VAL B 1 446 ? -15.203 -2.541 13.992 1 96.31 446 VAL B CA 1
ATOM 7805 C C . VAL B 1 446 ? -16.062 -3.682 13.445 1 96.31 446 VAL B C 1
ATOM 7807 O O . VAL B 1 446 ? -16.391 -3.699 12.258 1 96.31 446 VAL B O 1
ATOM 7810 N N . ALA B 1 447 ? -16.422 -4.605 14.328 1 95 447 ALA B N 1
ATOM 7811 C CA . ALA B 1 447 ? -17.25 -5.734 13.922 1 95 447 ALA B CA 1
ATOM 7812 C C . ALA B 1 447 ? -18.594 -5.262 13.391 1 95 447 ALA B C 1
ATOM 7814 O O . ALA B 1 447 ? -19.062 -5.742 12.359 1 95 447 ALA B O 1
ATOM 7815 N N . LYS B 1 448 ? -19.172 -4.379 14.117 1 96.94 448 LYS B N 1
ATOM 7816 C CA . LYS B 1 448 ? -20.484 -3.863 13.727 1 96.94 448 LYS B CA 1
ATOM 7817 C C . LYS B 1 448 ? -20.406 -3.172 12.367 1 96.94 448 LYS B C 1
ATOM 7819 O O . LYS B 1 448 ? -21.219 -3.467 11.477 1 96.94 448 LYS B O 1
ATOM 7824 N N . LEU B 1 449 ? -19.469 -2.273 12.172 1 98.31 449 LEU B N 1
ATOM 7825 C CA . LEU B 1 449 ? -19.375 -1.508 10.938 1 98.31 449 LEU B CA 1
ATOM 7826 C C . LEU B 1 449 ? -18.953 -2.406 9.773 1 98.31 449 LEU B C 1
ATOM 7828 O O . LEU B 1 449 ? -19.438 -2.229 8.648 1 98.31 449 LEU B O 1
ATOM 7832 N N . ALA B 1 450 ? -18.109 -3.381 10.039 1 97.12 450 ALA B N 1
ATOM 7833 C CA . ALA B 1 450 ? -17.734 -4.344 9.008 1 97.12 450 ALA B CA 1
ATOM 7834 C C . ALA B 1 450 ? -18.938 -5.191 8.586 1 97.12 450 ALA B C 1
ATOM 7836 O O . ALA B 1 450 ? -19.094 -5.508 7.406 1 97.12 450 ALA B O 1
ATOM 7837 N N . GLY B 1 451 ? -19.734 -5.605 9.609 1 96.44 451 GLY B N 1
ATOM 7838 C CA . GLY B 1 451 ? -20.938 -6.348 9.297 1 96.44 451 GLY B CA 1
ATOM 7839 C C . GLY B 1 451 ? -21.891 -5.594 8.383 1 96.44 451 GLY B C 1
ATOM 7840 O O . GLY B 1 451 ? -22.453 -6.168 7.449 1 96.44 451 GLY B O 1
ATOM 7841 N N . ILE B 1 452 ? -22.031 -4.32 8.617 1 97.94 452 ILE B N 1
ATOM 7842 C CA . ILE B 1 452 ? -22.875 -3.469 7.793 1 97.94 452 ILE B CA 1
ATOM 7843 C C . ILE B 1 452 ? -22.297 -3.365 6.383 1 97.94 452 ILE B C 1
ATOM 7845 O O . ILE B 1 452 ? -23.016 -3.545 5.395 1 97.94 452 ILE B O 1
ATOM 7849 N N . LEU B 1 453 ? -21.016 -3.07 6.312 1 98.12 453 LEU B N 1
ATOM 7850 C CA . LEU B 1 453 ? -20.328 -2.912 5.027 1 98.12 453 LEU B CA 1
ATOM 7851 C C . LEU B 1 453 ? -20.422 -4.188 4.203 1 98.12 453 LEU B C 1
ATOM 7853 O O . LEU B 1 453 ? -20.641 -4.133 2.99 1 98.12 453 LEU B O 1
ATOM 7857 N N . ARG B 1 454 ? -20.281 -5.273 4.84 1 96.44 454 ARG B N 1
ATOM 7858 C CA . ARG B 1 454 ? -20.328 -6.574 4.18 1 96.44 454 ARG B CA 1
ATOM 7859 C C . ARG B 1 454 ? -21.688 -6.82 3.543 1 96.44 454 ARG B C 1
ATOM 7861 O O . ARG B 1 454 ? -21.781 -7.27 2.4 1 96.44 454 ARG B O 1
ATOM 7868 N N . LEU B 1 455 ? -22.703 -6.594 4.258 1 96.5 455 LEU B N 1
ATOM 7869 C CA . LEU B 1 455 ? -24.062 -6.754 3.717 1 96.5 455 LEU B CA 1
ATOM 7870 C C . LEU B 1 455 ? -24.297 -5.793 2.555 1 96.5 455 LEU B C 1
ATOM 7872 O O . LEU B 1 455 ? -24.844 -6.184 1.524 1 96.5 455 LEU B O 1
ATOM 7876 N N . ALA B 1 456 ? -23.891 -4.551 2.797 1 97.56 456 ALA B N 1
ATOM 7877 C CA . ALA B 1 456 ? -24.047 -3.555 1.742 1 97.56 456 ALA B CA 1
ATOM 7878 C C . ALA B 1 456 ? -23.328 -3.982 0.467 1 97.56 456 ALA B C 1
ATOM 7880 O O . ALA B 1 456 ? -23.891 -3.895 -0.629 1 97.56 456 ALA B O 1
ATOM 7881 N N . ASP B 1 457 ? -22.125 -4.418 0.572 1 96.94 457 ASP B N 1
ATOM 7882 C CA . ASP B 1 457 ? -21.312 -4.852 -0.559 1 96.94 457 ASP B CA 1
ATOM 7883 C C . ASP B 1 457 ? -21.953 -6.027 -1.284 1 96.94 457 ASP B C 1
ATOM 7885 O O . ASP B 1 457 ? -21.906 -6.117 -2.512 1 96.94 457 ASP B O 1
ATOM 7889 N N . SER B 1 458 ? -22.578 -6.965 -0.516 1 96 458 SER B N 1
ATOM 7890 C CA . SER B 1 458 ? -23.203 -8.148 -1.103 1 96 458 SER B CA 1
ATOM 7891 C C . SER B 1 458 ? -24.359 -7.773 -2.016 1 96 458 SER B C 1
ATOM 7893 O O . SER B 1 458 ? -24.656 -8.492 -2.969 1 96 458 SER B O 1
ATOM 7895 N N . LEU B 1 459 ? -24.938 -6.656 -1.788 1 96.75 459 LEU B N 1
ATOM 7896 C CA . LEU B 1 459 ? -26.094 -6.211 -2.559 1 96.75 459 LEU B CA 1
ATOM 7897 C C . LEU B 1 459 ? -25.672 -5.719 -3.939 1 96.75 459 LEU B C 1
ATOM 7899 O O . LEU B 1 459 ? -26.516 -5.535 -4.82 1 96.75 459 LEU B O 1
ATOM 7903 N N . ASP B 1 460 ? -24.391 -5.543 -4.129 1 96.38 460 ASP B N 1
ATOM 7904 C CA . ASP B 1 460 ? -23.859 -5.148 -5.43 1 96.38 460 ASP B CA 1
ATOM 7905 C C . ASP B 1 460 ? -22.609 -5.938 -5.773 1 96.38 460 ASP B C 1
ATOM 7907 O O . ASP B 1 460 ? -21.688 -5.406 -6.406 1 96.38 460 ASP B O 1
ATOM 7911 N N . ILE B 1 461 ? -22.562 -7.184 -5.434 1 94.5 461 ILE B N 1
ATOM 7912 C CA . ILE B 1 461 ? -21.391 -8.039 -5.594 1 94.5 461 ILE B CA 1
ATOM 7913 C C . ILE B 1 461 ? -21.078 -8.211 -7.078 1 94.5 461 ILE B C 1
ATOM 7915 O O . ILE B 1 461 ? -19.938 -8.477 -7.449 1 94.5 461 ILE B O 1
ATOM 7919 N N . SER B 1 462 ? -22.094 -8.016 -7.973 1 93.44 462 SER B N 1
ATOM 7920 C CA . SER B 1 462 ? -21.891 -8.133 -9.414 1 93.44 462 SER B CA 1
ATOM 7921 C C . SER B 1 462 ? -21.25 -6.875 -9.984 1 93.44 462 SER B C 1
ATOM 7923 O O . SER B 1 462 ? -20.75 -6.887 -11.109 1 93.44 462 SER B O 1
ATOM 7925 N N . GLY B 1 463 ? -21.344 -5.742 -9.227 1 92.19 463 GLY B N 1
ATOM 7926 C CA . GLY B 1 463 ? -20.828 -4.469 -9.703 1 92.19 463 GLY B CA 1
ATOM 7927 C C . GLY B 1 463 ? -21.719 -3.801 -10.727 1 92.19 463 GLY B C 1
ATOM 7928 O O . GLY B 1 463 ? -21.312 -2.844 -11.391 1 92.19 463 GLY B O 1
ATOM 7929 N N . ARG B 1 464 ? -22.938 -4.242 -10.844 1 93.69 464 ARG B N 1
ATOM 7930 C CA . ARG B 1 464 ? -23.812 -3.754 -11.906 1 93.69 464 ARG B CA 1
ATOM 7931 C C . ARG B 1 464 ? -24.922 -2.873 -11.344 1 93.69 464 ARG B C 1
ATOM 7933 O O . ARG B 1 464 ? -25.734 -2.334 -12.094 1 93.69 464 ARG B O 1
ATOM 7940 N N . GLN B 1 465 ? -24.938 -2.689 -10.047 1 95.25 465 GLN B N 1
ATOM 7941 C CA . GLN B 1 465 ? -25.938 -1.856 -9.383 1 95.25 465 GLN B CA 1
ATOM 7942 C C . GLN B 1 465 ? -27.359 -2.219 -9.852 1 95.25 465 GLN B C 1
ATOM 7944 O O . GLN B 1 465 ? -28.141 -1.341 -10.211 1 95.25 465 GLN B O 1
ATOM 7949 N N . LYS B 1 466 ? -27.672 -3.5 -9.711 1 95.56 466 LYS B N 1
ATOM 7950 C CA . LYS B 1 466 ? -28.953 -4.031 -10.195 1 95.56 466 LYS B CA 1
ATOM 7951 C C . LYS B 1 466 ? -30.109 -3.553 -9.336 1 95.56 466 LYS B C 1
ATOM 7953 O O . LYS B 1 466 ? -31.266 -3.549 -9.781 1 95.56 466 LYS B O 1
ATOM 7958 N N . ILE B 1 467 ? -29.859 -3.209 -8.133 1 95.38 467 ILE B N 1
ATOM 7959 C CA . ILE B 1 467 ? -30.875 -2.787 -7.188 1 95.38 467 ILE B CA 1
ATOM 7960 C C . ILE B 1 467 ? -31.078 -1.277 -7.281 1 95.38 467 ILE B C 1
ATOM 7962 O O . ILE B 1 467 ? -30.156 -0.502 -7.027 1 95.38 467 ILE B O 1
ATOM 7966 N N . ARG B 1 468 ? -32.219 -0.839 -7.605 1 90.44 468 ARG B N 1
ATOM 7967 C CA . ARG B 1 468 ? -32.5 0.569 -7.852 1 90.44 468 ARG B CA 1
ATOM 7968 C C . ARG B 1 468 ? -32.906 1.276 -6.566 1 90.44 468 ARG B C 1
ATOM 7970 O O . ARG B 1 468 ? -32.688 2.475 -6.406 1 90.44 468 ARG B O 1
ATOM 7977 N N . ASP B 1 469 ? -33.656 0.528 -5.746 1 88.69 469 ASP B N 1
ATOM 7978 C CA . ASP B 1 469 ? -34.125 1.054 -4.461 1 88.69 469 ASP B CA 1
ATOM 7979 C C . ASP B 1 469 ? -34.188 -0.049 -3.406 1 88.69 469 ASP B C 1
ATOM 7981 O O . ASP B 1 469 ? -34.312 -1.229 -3.74 1 88.69 469 ASP B O 1
ATOM 7985 N N . CYS B 1 470 ? -33.906 0.426 -2.23 1 92.69 470 CYS B N 1
ATOM 7986 C CA . CYS B 1 470 ? -33.906 -0.552 -1.148 1 92.69 470 CYS B CA 1
ATOM 7987 C C . CYS B 1 470 ? -34.5 0.034 0.125 1 92.69 470 CYS B C 1
ATOM 7989 O O . CYS B 1 470 ? -34.188 1.158 0.51 1 92.69 470 CYS B O 1
ATOM 7991 N N . LYS B 1 471 ? -35.5 -0.617 0.697 1 95.06 471 LYS B N 1
ATOM 7992 C CA . LYS B 1 471 ? -36.062 -0.264 2.008 1 95.06 471 LYS B CA 1
ATOM 7993 C C . LYS B 1 471 ? -35.562 -1.219 3.086 1 95.06 471 LYS B C 1
ATOM 7995 O O . LYS B 1 471 ? -35.469 -2.43 2.865 1 95.06 471 LYS B O 1
ATOM 8000 N N . VAL B 1 472 ? -35.125 -0.658 4.215 1 97.06 472 VAL B N 1
ATOM 8001 C CA . VAL B 1 472 ? -34.562 -1.452 5.309 1 97.06 472 VAL B CA 1
ATOM 8002 C C . VAL B 1 472 ? -35.375 -1.207 6.586 1 97.06 472 VAL B C 1
ATOM 8004 O O . VAL B 1 472 ? -35.656 -0.06 6.93 1 97.06 472 VAL B O 1
ATOM 8007 N N . ALA B 1 473 ? -35.781 -2.291 7.254 1 96 473 ALA B N 1
ATOM 8008 C CA . ALA B 1 473 ? -36.531 -2.172 8.508 1 96 4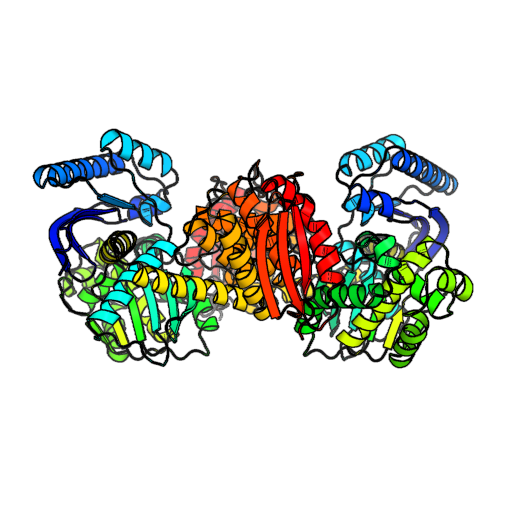73 ALA B CA 1
ATOM 8009 C C . ALA B 1 473 ? -36.219 -3.338 9.445 1 96 473 ALA B C 1
ATOM 8011 O O . ALA B 1 473 ? -35.938 -4.449 8.984 1 96 473 ALA B O 1
ATOM 8012 N N . ILE B 1 474 ? -36.281 -3.031 10.695 1 96.38 474 ILE B N 1
ATOM 8013 C CA . ILE B 1 474 ? -36.125 -4.082 11.695 1 96.38 474 ILE B CA 1
ATOM 8014 C C . ILE B 1 474 ? -37.5 -4.539 12.172 1 96.38 474 ILE B C 1
ATOM 8016 O O . ILE B 1 474 ? -38.312 -3.721 12.578 1 96.38 474 ILE B O 1
ATOM 8020 N N . ARG B 1 475 ? -37.719 -5.758 12.031 1 95.06 475 ARG B N 1
ATOM 8021 C CA . ARG B 1 475 ? -38.969 -6.391 12.508 1 95.06 475 ARG B CA 1
ATOM 8022 C C . ARG B 1 475 ? -38.656 -7.613 13.367 1 95.06 475 ARG B C 1
ATOM 8024 O O . ARG B 1 475 ? -38.281 -8.672 12.844 1 95.06 475 ARG B O 1
ATOM 8031 N N . GLY B 1 476 ? -38.938 -7.465 14.648 1 93.69 476 GLY B N 1
ATOM 8032 C CA . GLY B 1 476 ? -38.531 -8.547 15.539 1 93.69 476 GLY B CA 1
ATOM 8033 C C . GLY B 1 476 ? -37.031 -8.789 15.555 1 93.69 476 GLY B C 1
ATOM 8034 O O . GLY B 1 476 ? -36.25 -7.875 15.828 1 93.69 476 GLY B O 1
ATOM 8035 N N . ASN B 1 477 ? -36.688 -9.977 15.18 1 95.31 477 ASN B N 1
ATOM 8036 C CA . ASN B 1 477 ? -35.25 -10.328 15.18 1 95.31 477 ASN B CA 1
ATOM 8037 C C . ASN B 1 477 ? -34.688 -10.375 13.758 1 95.31 477 ASN B C 1
ATOM 8039 O O . ASN B 1 477 ? -33.656 -11.016 13.516 1 95.31 477 ASN B O 1
ATOM 8043 N N . GLU B 1 478 ? -35.375 -9.672 12.867 1 96.94 478 GLU B N 1
ATOM 8044 C CA . GLU B 1 478 ? -34.938 -9.688 11.477 1 96.94 478 GLU B CA 1
ATOM 8045 C C . GLU B 1 478 ? -34.688 -8.281 10.961 1 96.94 478 GLU B C 1
ATOM 8047 O O . GLU B 1 478 ? -35.375 -7.336 11.312 1 96.94 478 GLU B O 1
ATOM 8052 N N . LEU B 1 479 ? -33.625 -8.133 10.328 1 97.31 479 LEU B N 1
ATOM 8053 C CA . LEU B 1 479 ? -33.406 -6.965 9.477 1 97.31 479 LEU B CA 1
ATOM 8054 C C . LEU B 1 479 ? -33.875 -7.227 8.055 1 97.31 479 LEU B C 1
ATOM 8056 O O . LEU B 1 479 ? -33.219 -7.969 7.309 1 97.31 479 LEU B O 1
ATOM 8060 N N . ARG B 1 480 ? -34.938 -6.664 7.66 1 97.12 480 ARG B N 1
ATOM 8061 C CA . ARG B 1 480 ? -35.531 -6.914 6.355 1 97.12 480 ARG B CA 1
ATOM 8062 C C . ARG B 1 480 ? -35.062 -5.879 5.336 1 97.12 480 ARG B C 1
ATOM 8064 O O . ARG B 1 480 ? -35.25 -4.676 5.547 1 97.12 480 ARG B O 1
ATOM 8071 N N . VAL B 1 481 ? -34.469 -6.355 4.316 1 97.12 481 VAL B N 1
ATOM 8072 C CA . VAL B 1 481 ? -34 -5.535 3.197 1 97.12 481 VAL B CA 1
ATOM 8073 C C . VAL B 1 481 ? -34.875 -5.824 1.967 1 97.12 481 VAL B C 1
ATOM 8075 O O . VAL B 1 481 ? -34.781 -6.902 1.376 1 97.12 481 VAL B O 1
ATOM 8078 N N . ARG B 1 482 ? -35.656 -4.934 1.606 1 96.56 482 ARG B N 1
ATOM 8079 C CA . ARG B 1 482 ? -36.531 -5.066 0.429 1 96.56 482 ARG B CA 1
ATOM 8080 C C . ARG B 1 482 ? -35.906 -4.332 -0.765 1 96.56 482 ARG B C 1
ATOM 8082 O O . ARG B 1 482 ? -35.969 -3.1 -0.829 1 96.56 482 ARG B O 1
ATOM 8089 N N . ALA B 1 483 ? -35.469 -5.133 -1.728 1 95.88 483 ALA B N 1
ATOM 8090 C CA . ALA B 1 483 ? -34.719 -4.578 -2.867 1 95.88 483 ALA B CA 1
ATOM 8091 C C . ALA B 1 483 ? -35.625 -4.555 -4.117 1 95.88 483 ALA B C 1
ATOM 8093 O O . ALA B 1 483 ? -36.188 -5.57 -4.488 1 95.88 483 ALA B O 1
ATOM 8094 N N . LYS B 1 484 ? -35.688 -3.438 -4.738 1 95.38 484 LYS B N 1
ATOM 8095 C CA . LYS B 1 484 ? -36.406 -3.301 -6.012 1 95.38 484 LYS B CA 1
ATOM 8096 C C . LYS B 1 484 ? -35.438 -3.469 -7.188 1 95.38 484 LYS B C 1
ATOM 8098 O O . LYS B 1 484 ? -34.438 -2.762 -7.281 1 95.38 484 LYS B O 1
ATOM 8103 N N . SER B 1 485 ? -35.719 -4.477 -8.016 1 94.62 485 SER B N 1
ATOM 8104 C CA . SER B 1 485 ? -34.875 -4.715 -9.18 1 94.62 485 SER B CA 1
ATOM 8105 C C . SER B 1 485 ? -35.656 -5.367 -10.312 1 94.62 485 SER B C 1
ATOM 8107 O O . SER B 1 485 ? -36.625 -6.113 -10.062 1 94.62 485 SER B O 1
ATOM 8109 N N . ARG B 1 486 ? -35.281 -5.059 -11.578 1 92.12 486 ARG B N 1
ATOM 8110 C CA . ARG B 1 486 ? -35.844 -5.711 -12.75 1 92.12 486 ARG B CA 1
ATOM 8111 C C . ARG B 1 486 ? -34.969 -6.867 -13.219 1 92.12 486 ARG B C 1
ATOM 8113 O O . ARG B 1 486 ? -35.375 -7.668 -14.062 1 92.12 486 ARG B O 1
ATOM 8120 N N . GLU B 1 487 ? -33.844 -7.023 -12.617 1 93.25 487 GLU B N 1
ATOM 8121 C CA . GLU B 1 487 ? -32.875 -8.031 -13.039 1 93.25 487 GLU B CA 1
ATOM 8122 C C . GLU B 1 487 ? -32.844 -9.195 -12.055 1 93.25 487 GLU B C 1
ATOM 8124 O O . GLU B 1 487 ? -33.375 -9.102 -10.945 1 93.25 487 GLU B O 1
ATOM 8129 N N . ASN B 1 488 ? -32.219 -10.234 -12.523 1 93.19 488 ASN B N 1
ATOM 8130 C CA . ASN B 1 488 ? -32.031 -11.391 -11.664 1 93.19 488 ASN B CA 1
ATOM 8131 C C . ASN B 1 488 ? -30.984 -11.102 -10.578 1 93.19 488 ASN B C 1
ATOM 8133 O O . ASN B 1 488 ? -29.891 -10.617 -10.867 1 93.19 488 ASN B O 1
ATOM 8137 N N . LEU B 1 489 ? -31.375 -11.391 -9.328 1 94.94 489 LEU B N 1
ATOM 8138 C CA . LEU B 1 489 ? -30.531 -11.047 -8.188 1 94.94 489 LEU B CA 1
ATOM 8139 C C . LEU B 1 489 ? -29.969 -12.312 -7.539 1 94.94 489 LEU B C 1
ATOM 8141 O O . LEU B 1 489 ? -29.562 -12.281 -6.375 1 94.94 489 LEU B O 1
ATOM 8145 N N . SER B 1 490 ? -29.891 -13.422 -8.234 1 94.81 490 SER B N 1
ATOM 8146 C CA . SER B 1 490 ? -29.5 -14.688 -7.625 1 94.81 490 SER B CA 1
ATOM 8147 C C . SER B 1 490 ? -28.109 -14.609 -7.004 1 94.81 490 SER B C 1
ATOM 8149 O O . SER B 1 490 ? -27.906 -15.031 -5.867 1 94.81 490 SER B O 1
ATOM 8151 N N . LEU B 1 491 ? -27.188 -14.016 -7.738 1 95.56 491 LEU B N 1
ATOM 8152 C CA . LEU B 1 491 ? -25.828 -13.898 -7.199 1 95.56 491 LEU B CA 1
ATOM 8153 C C . LEU B 1 491 ? -25.828 -13.07 -5.918 1 95.56 491 LEU B C 1
ATOM 8155 O O . LEU B 1 491 ? -25.25 -13.477 -4.91 1 95.56 491 LEU B O 1
ATOM 8159 N N . GLU B 1 492 ? -26.531 -11.906 -5.906 1 96.38 492 GLU B N 1
ATOM 8160 C CA . GLU B 1 492 ? -26.609 -11.039 -4.738 1 96.38 492 GLU B CA 1
ATOM 8161 C C . GLU B 1 492 ? -27.266 -11.75 -3.557 1 96.38 492 GLU B C 1
ATOM 8163 O O . GLU B 1 492 ? -26.781 -11.641 -2.424 1 96.38 492 GLU B O 1
ATOM 8168 N N . GLU B 1 493 ? -28.297 -12.523 -3.889 1 95.94 493 GLU B N 1
ATOM 8169 C CA . GLU B 1 493 ? -29.031 -13.25 -2.846 1 95.94 493 GLU B CA 1
ATOM 8170 C C . GLU B 1 493 ? -28.141 -14.312 -2.207 1 95.94 493 GLU B C 1
ATOM 8172 O O . GLU B 1 493 ? -28.125 -14.469 -0.983 1 95.94 493 GLU B O 1
ATOM 8177 N N . TRP B 1 494 ? -27.5 -15.047 -3.053 1 95.31 494 TRP B N 1
ATOM 8178 C CA . TRP B 1 494 ? -26.656 -16.125 -2.559 1 95.31 494 TRP B CA 1
ATOM 8179 C C . TRP B 1 494 ? -25.5 -15.586 -1.709 1 95.31 494 TRP B C 1
ATOM 8181 O O . TRP B 1 494 ? -25.219 -16.109 -0.627 1 95.31 494 TRP B O 1
ATOM 8191 N N . ILE B 1 495 ? -24.828 -14.516 -2.137 1 94.19 495 ILE B N 1
ATOM 8192 C CA . ILE B 1 495 ? -23.719 -13.93 -1.405 1 94.19 495 ILE B CA 1
ATOM 8193 C C . ILE B 1 495 ? -24.219 -13.25 -0.137 1 94.19 495 ILE B C 1
ATOM 8195 O O . ILE B 1 495 ? -23.578 -13.328 0.916 1 94.19 495 ILE B O 1
ATOM 8199 N N . PHE B 1 496 ? -25.359 -12.562 -0.217 1 95.88 496 PHE B N 1
ATOM 8200 C CA . PHE B 1 496 ? -26 -11.961 0.948 1 95.88 496 PHE B CA 1
ATOM 8201 C C . PHE B 1 496 ? -26.234 -12.992 2.039 1 95.88 496 PHE B C 1
ATOM 8203 O O . PHE B 1 496 ? -25.938 -12.758 3.209 1 95.88 496 PHE B O 1
ATOM 8210 N N . SER B 1 497 ? -26.734 -14.117 1.633 1 94.31 497 SER B N 1
ATOM 8211 C CA . SER B 1 497 ? -27.016 -15.195 2.574 1 94.31 497 SER B CA 1
ATOM 8212 C C . SER B 1 497 ? -25.734 -15.719 3.213 1 94.31 497 SER B C 1
ATOM 8214 O O . SER B 1 497 ? -25.688 -15.938 4.426 1 94.31 497 SER B O 1
ATOM 8216 N N . LYS B 1 498 ? -24.75 -15.891 2.438 1 91.19 498 LYS B N 1
ATOM 8217 C CA . LYS B 1 498 ? -23.469 -16.391 2.932 1 91.19 498 LYS B CA 1
ATOM 8218 C C . LYS B 1 498 ? -22.844 -15.406 3.922 1 91.19 498 LYS B C 1
ATOM 8220 O O . LYS B 1 498 ? -22.219 -15.812 4.898 1 91.19 498 LYS B O 1
ATOM 8225 N N . ARG B 1 499 ? -22.984 -14.141 3.723 1 91.88 499 ARG B N 1
ATOM 8226 C CA . ARG B 1 499 ? -22.344 -13.102 4.527 1 91.88 499 ARG B CA 1
ATOM 8227 C C . ARG B 1 499 ? -23.219 -12.742 5.734 1 91.88 499 ARG B C 1
ATOM 8229 O O . ARG B 1 499 ? -22.781 -11.984 6.609 1 91.88 499 ARG B O 1
ATOM 8236 N N . SER B 1 500 ? -24.391 -13.305 5.816 1 92.94 500 SER B N 1
ATOM 8237 C CA . SER B 1 500 ? -25.359 -12.977 6.863 1 92.94 500 SER B CA 1
ATOM 8238 C C . SER B 1 500 ? -24.906 -13.516 8.219 1 92.94 500 SER B C 1
ATOM 8240 O O . SER B 1 500 ? -25.25 -12.945 9.258 1 92.94 500 SER B O 1
ATOM 8242 N N . GLY B 1 501 ? -24.141 -14.625 8.156 1 90.38 501 GLY B N 1
ATOM 8243 C CA . GLY B 1 501 ? -23.75 -15.258 9.406 1 90.38 501 GLY B CA 1
ATOM 8244 C C . GLY B 1 501 ? -22.969 -14.32 10.32 1 90.38 501 GLY B C 1
ATOM 8245 O O . GLY B 1 501 ? -23.281 -14.219 11.508 1 90.38 501 GLY B O 1
ATOM 8246 N N . PHE B 1 502 ? -22.047 -13.602 9.789 1 90.75 502 PHE B N 1
ATOM 8247 C CA . PHE B 1 502 ? -21.234 -12.664 10.555 1 90.75 502 PHE B CA 1
ATOM 8248 C C . PHE B 1 502 ? -22.109 -11.555 11.133 1 90.75 502 PHE B C 1
ATOM 8250 O O . PHE B 1 502 ? -21.984 -11.219 12.312 1 90.75 502 PHE B O 1
ATOM 8257 N N . PHE B 1 503 ? -22.969 -11.047 10.383 1 94.81 503 PHE B N 1
ATOM 8258 C CA . PHE B 1 503 ? -23.875 -9.977 10.805 1 94.81 503 PHE B CA 1
ATOM 8259 C C . PHE B 1 503 ? -24.766 -10.438 11.953 1 94.81 503 PHE B C 1
ATOM 8261 O O . PHE B 1 503 ? -24.938 -9.711 12.93 1 94.81 503 PHE B O 1
ATOM 8268 N N . GLU B 1 504 ? -25.234 -11.648 11.836 1 94.38 504 GLU B N 1
ATOM 8269 C CA . GLU B 1 504 ? -26.125 -12.203 12.859 1 94.38 504 GLU B CA 1
ATOM 8270 C C . GLU B 1 504 ? -25.391 -12.367 14.188 1 94.38 504 GLU B C 1
ATOM 8272 O O . GLU B 1 504 ? -25.953 -12.094 15.25 1 94.38 504 GLU B O 1
ATOM 8277 N N . GLU B 1 505 ? -24.203 -12.766 14.094 1 91.69 505 GLU B N 1
ATOM 8278 C CA . GLU B 1 505 ? -23.406 -12.945 15.305 1 91.69 505 GLU B CA 1
ATOM 8279 C C . GLU B 1 505 ? -23.141 -11.609 15.984 1 91.69 505 GLU B C 1
ATOM 8281 O O . GLU B 1 505 ? -23.109 -11.516 17.219 1 91.69 505 GLU B O 1
ATOM 8286 N N . VAL B 1 506 ? -22.953 -10.57 15.211 1 92.44 506 VAL B N 1
ATOM 8287 C CA . VAL B 1 506 ? -22.531 -9.273 15.727 1 92.44 506 VAL B CA 1
ATOM 8288 C C . VAL B 1 506 ? -23.75 -8.508 16.25 1 92.44 506 VAL B C 1
ATOM 8290 O O . VAL B 1 506 ? -23.672 -7.879 17.312 1 92.44 506 VAL B O 1
ATOM 8293 N N . PHE B 1 507 ? -24.922 -8.602 15.586 1 94.5 507 PHE B N 1
ATOM 8294 C CA . PHE B 1 507 ? -26.047 -7.723 15.898 1 94.5 507 PHE B CA 1
ATOM 8295 C C . PHE B 1 507 ? -27.156 -8.492 16.594 1 94.5 507 PHE B C 1
ATOM 8297 O O . PHE B 1 507 ? -28.062 -7.895 17.188 1 94.5 507 PHE B O 1
ATOM 8304 N N . GLY B 1 508 ? -27.125 -9.82 16.5 1 94.25 508 GLY B N 1
ATOM 8305 C CA . GLY B 1 508 ? -28.234 -10.609 17.016 1 94.25 508 GLY B CA 1
ATOM 8306 C C . GLY B 1 508 ? -29.5 -10.469 16.203 1 94.25 508 GLY B C 1
ATOM 8307 O O . GLY B 1 508 ? -30.609 -10.586 16.734 1 94.25 508 GLY B O 1
ATOM 8308 N N . LEU B 1 509 ? -29.375 -10.023 14.945 1 96.31 509 LEU B N 1
ATOM 8309 C CA . LEU B 1 509 ? -30.469 -9.867 13.984 1 96.31 509 LEU B CA 1
ATOM 8310 C C . LEU B 1 509 ? -30.219 -10.695 12.727 1 96.31 509 LEU B C 1
ATOM 8312 O O . LEU B 1 509 ? -29.078 -10.766 12.25 1 96.31 509 LEU B O 1
ATOM 8316 N N . ARG B 1 510 ? -31.219 -11.359 12.211 1 96.81 510 ARG B N 1
ATOM 8317 C CA . ARG B 1 510 ? -31.094 -12.109 10.969 1 96.81 510 ARG B CA 1
ATOM 8318 C C . ARG B 1 510 ? -31.422 -11.227 9.766 1 96.81 510 ARG B C 1
ATOM 8320 O O . ARG B 1 510 ? -32.562 -10.758 9.617 1 96.81 510 ARG B O 1
ATOM 8327 N N . PRO B 1 511 ? -30.422 -10.977 8.93 1 97.12 511 PRO B N 1
ATOM 8328 C CA . PRO B 1 511 ? -30.75 -10.211 7.715 1 97.12 511 PRO B CA 1
ATOM 8329 C C . PRO B 1 511 ? -31.484 -11.047 6.672 1 97.12 511 PRO B C 1
ATOM 8331 O O . PRO B 1 511 ? -31.156 -12.211 6.461 1 97.12 511 PRO B O 1
ATOM 8334 N N . VAL B 1 512 ? -32.5 -10.508 6.094 1 96.75 512 VAL B N 1
ATOM 8335 C CA . VAL B 1 512 ? -33.312 -11.164 5.066 1 96.75 512 VAL B CA 1
ATOM 8336 C C . VAL B 1 512 ? -33.438 -10.25 3.854 1 96.75 512 VAL B C 1
ATOM 8338 O O . VAL B 1 512 ? -33.844 -9.086 3.986 1 96.75 512 VAL B O 1
ATOM 8341 N N . LEU B 1 513 ? -33.062 -10.758 2.734 1 96.38 513 LEU B N 1
ATOM 8342 C CA . LEU B 1 513 ? -33.188 -10.016 1.484 1 96.38 513 LEU B CA 1
ATOM 8343 C C . LEU B 1 513 ? -34.406 -10.469 0.705 1 96.38 513 LEU B C 1
ATOM 8345 O O . LEU B 1 513 ? -34.594 -11.664 0.439 1 96.38 513 LEU B O 1
ATOM 8349 N N . GLU B 1 514 ? -35.281 -9.539 0.402 1 93.81 514 GLU B N 1
ATOM 8350 C CA . GLU B 1 514 ? -36.469 -9.805 -0.391 1 93.81 514 GLU B CA 1
ATOM 8351 C C . GLU B 1 514 ? -36.5 -8.969 -1.663 1 93.81 514 GLU B C 1
ATOM 8353 O O . GLU B 1 514 ? -36.219 -7.766 -1.625 1 93.81 514 GLU B O 1
ATOM 8358 N N . LYS B 1 515 ? -36.719 -9.664 -2.742 1 91.56 515 LYS B N 1
ATOM 8359 C CA . LYS B 1 515 ? -36.844 -8.938 -4.004 1 91.56 515 LYS B CA 1
ATOM 8360 C C . LYS B 1 515 ? -38.25 -8.43 -4.211 1 91.56 515 LYS B C 1
ATOM 8362 O O . LYS B 1 515 ? -39.219 -9.188 -4.059 1 91.56 515 LYS B O 1
ATOM 8367 N N . ALA B 1 516 ? -38.344 -7.148 -4.387 1 84.75 516 ALA B N 1
ATOM 8368 C CA . ALA B 1 516 ? -39.656 -6.547 -4.711 1 84.75 516 ALA B CA 1
ATOM 8369 C C . ALA B 1 516 ? -39.75 -6.219 -6.199 1 84.75 516 ALA B C 1
ATOM 8371 O O . ALA B 1 516 ? -38.781 -5.746 -6.801 1 84.75 516 ALA B O 1
ATOM 8372 N N . GLU B 1 517 ? -40.625 -6.93 -6.934 1 74.25 517 GLU B N 1
ATOM 8373 C CA . GLU B 1 517 ? -40.812 -6.68 -8.359 1 74.25 517 GLU B CA 1
ATOM 8374 C C . GLU B 1 517 ? -41.25 -5.242 -8.625 1 74.25 517 GLU B C 1
ATOM 8376 O O . GLU B 1 517 ? -42 -4.664 -7.84 1 74.25 517 GLU B O 1
ATOM 8381 N N . GLU B 1 518 ? -40.438 -4.555 -9.461 1 65.81 518 GLU B N 1
ATOM 8382 C CA . GLU B 1 518 ? -40.906 -3.25 -9.914 1 65.81 518 GLU B CA 1
ATOM 8383 C C . GLU B 1 518 ? -42.188 -3.379 -10.742 1 65.81 518 GLU B C 1
ATOM 8385 O O . GLU B 1 518 ? -42.281 -4.223 -11.641 1 65.81 518 GLU B O 1
ATOM 8390 N N . LYS B 1 519 ? -43.344 -2.904 -10.398 1 44.34 519 LYS B N 1
ATOM 8391 C CA . LYS B 1 519 ? -44.438 -2.742 -11.359 1 44.34 519 LYS B CA 1
ATOM 8392 C C . LYS B 1 519 ? -44 -1.869 -12.531 1 44.34 519 LYS B C 1
ATOM 8394 O O . LYS B 1 519 ? -43.156 -0.976 -12.375 1 44.34 519 LYS B O 1
#

Radius of gyration: 31.91 Å; Cα contacts (8 Å, |Δi|>4): 1822; chains: 2; bounding box: 87×93×70 Å

InterPro domains:
  IPR003607 HD/PDEase domain [cd00077] (345-464)
  IPR003695 Ppx/GppA phosphatase, N-terminal [PF02541] (32-296)
  IPR043129 ATPase, nucleotide binding domain [SSF53067] (10-129)
  IPR043129 ATPase, nucleotide binding domain [SSF53067] (141-307)
  IPR048950 Ppx/GppA phosphatase, C-terminal [PF21447] (330-473)
  IPR050273 GppA/Ppx guanosine pentaphosphate hydrolase [PTHR30005] (3-512)

Organism: Acidaminococcus fermentans (strain ATCC 25085 / DSM 20731 / CCUG 9996 / CIP 106432 / VR4) (NCBI:txid591001)

Sequence (1038 aa):
MARKKLRSAAVIHLGSENITMQLMEYTGLDDIRIITELRSRVRLGEETFQTRKISFGTMLQIVEILKGYRQVMREYGIKSYILQATTAVREAENRQYFLDQVLVKTGFQIEVVNMSREIYTKMASLLRTLETHGNMPLPREGVLLADISSGGLGLTYVKDREVKFQQNLHVGLVRLKEQFTRNERSSIHFEQALKEYLQDRIGVVAEELADETIGMLVLTGTESQVLLDLFGKERDRKENISFSAGEVEEFYHRIHRLKESQLEKLFRLNPEETEVALPAVTLCQLLMEMSRAEKIQMPVDRFVDGMKILYIARQLDRKFLEEMLDIQMSLVRSIGNRFHYDAPHAAWVETMSCRLFDALAPSQGLDEEDKILLRAAAYLHNIGKYASMRTYDRYNYYLIDSADLLGFSEEQCHTIAQISYLYTLERPELNGSEPKDFGSGIPPLVAKLAGILRLADSLDISGRQKIRDCKVAIRGNELRVRAKSRENLSLEEWIFSKRSGFFEEVFGLRPVLEKAEEKMARKKLRSAAVIHLGSENITMQLMEYTGLDDIRIITELRSRVRLGEETFQTRKISFGTMLQIVEILKGYRQVMREYGIKSYILQATTAVREAENRQYFLDQVLVKTGFQIEVVNMSREIYTKMASLLRTLETHGNMPLPREGVLLADISSGGLGLTYVKDREVKFQQNLHVGLVRLKEQFTRNERSSIHFEQALKEYLQDRIGVVAEELADETIGMLVLTGTESQVLLDLFGKERDRKENISFSAGEVEEFYHRIHRLKESQLEKLFRLNPEETEVALPAVTLCQLLMEMSRAEKIQMPVDRFVDGMKILYIARQLDRKFLEEMLDIQMSLVRSIGNRFHYDAPHAAWVETMSCRLFDALAPSQGLDEEDKILLRAAAYLHNIGKYASMRTYDRYNYYLIDSADLLGFSEEQCHTIAQISYLYTLERPELNGSEPKDFGSGIPPLVAKLAGILRLADSLDISGRQKIRDCKVAIRGNELRVRAKSRENLSLEEWIFSKRSGFFEEVFGLRPVLEKAEEK

Secondary structure (DSSP, 8-state):
------EEEEEEEE-SSEEEEEEEEEEETTEEEEEEEEEEE--HHHHHHHHSS--HHHHHHHHHHHHHHHHHHHHHT---EEEEE-HHHHT-TTHHHHHHHHHHHH-PPPEE--HHHHHHHHHHHHHHHHHHH--SPPPTT-EEEEEE-SS-EEEEEEETTEEEEEEEES--HHHHHHHS-HHHHTSTTHHHHHHHHHHHHHHHHHHHTTT----EEEEESGGGGHHHHHTT--SS-SS-EEEEHHHHHHHHHHHTT--HHHHHHHHT--HHHHHHHHHHHHHHHHHHHHHT-SEEEE-S--HHHHHHHHHHHHHH-HHHHHHHHHHHHHHHHHHHHHTT--HHHHHHHHHHHHHHHHHHHHHHT--HHHHHHHHHHHHHTTGGGGT-SSSHHHHHHHHHHT---TT--HHHHHHHHHHHHHTT-SS----S-S-GGG-SS--HHHHHHHHHHHHHHHTTTTSS----EEEEEEETTEEEEEEEESS--HHHHHHHHHHHHHHHHHHS-EEEEEEEE--/------EEEEEEEE-SSEEEEEEEEEEETTEEEEEEEEEEE--HHHHHHHHSS--HHHHHHHHHHHHHHHHHHHHHT---EEEEE-HHHHT-TTHHHHHHHHHHHH-PPPEE--HHHHHHHHHHHHHHHHHHH--SPPPTT-EEEEEE-SS-EEEEEEETTEEEEEEEES--HHHHHHHS-HHHHTSTTHHHHHHHHHHHHHHHHHHHTTT----EEEEESGGGGHHHHHTT--SS-SS-EEEEHHHHHHHHHHHTT--HHHHHHHHT--HHHHHHHHHHHHHHHHHHHHHT-SEEEE-S--HHHHHHHHHHHHHH-HHHHHHHHHHHHHHHHHHHHHTT--HHHHHHHHHHHHHHHHHHHHHHT--HHHHHHHHHHHHHTTGGGGT-SSSHHHHHHHHHHT---TT--HHHHHHHHHHHHHTT-SSS---S-S-GGG-SS--HHHHHHHHHHHHHHHTTTTSS----EEEEEEETTEEEEEEEESS--HHHHHHHHHHHHHHHHHHS-EEEEEEEE--

Nearest PDB structures (foldseek):
  6pc1-assembly2_D  TM=5.240E-01  e=1.409E-26  Helicobacter pylori G27
  8jgr-assembly1_A  TM=5.635E-01  e=6.089E-24  Deinococcus radiodurans R1 = ATCC 13939 = DSM 20539
  3cer-assembly4_D  TM=8.137E-01  e=5.151E-16  Bifidobacterium longum NCC2705
  8jgu-assembly1_A  TM=8.392E-01  e=4.760E-15  Deinococcus radiodurans R1 = ATCC 13939 = DSM 20539
  6pbz-assembly1_D  TM=4.728E-01  e=3.025E-21  Escherichia coli K-12

Foldseek 3Di:
DPDQDKAWEWEWEAEQFKIKIWIWIASFPVGIDTPDMDIDTANLLLCCLVPVADDPVRLVVVLVVLQVVLVVCVVVVHDHYAAEYEDSLLRRPCSVVSQVVSCVRRVDHYHYFYPLQLVLLLVLLVVVCCVPVVPDDQDQLWEWEWEAEQQKIKTFTDHPLATQDIDIGRQHLVSLLVVDDPVLCQDQCNLVVLLVVLCVGCVVVLVVCVPGAHAEYEYHYDLLLLVCLLLVHDLPDPFKDKDFLVSLVVSLVVPLRDDLVRCCVPRVDDNSSSSRVNVNSSNVNVVCVSNVHGMYMYGNGHSSSSVVNVVRCVPPNVPSVVSSLNRLVSVLLSLLVVLPHLQVLLVQLLVQLLQLCVQQCVPPVHDDVLNSLLSSLSSQLQSLVSVPPVPSLQVSLVCQLPDSRRSDGSVSSNLSSLLSNQLPDLDSDDPPPHDPVNDDDDDLSSLQSSLSSNLSSLQCVVVPCQFPDWHWHDDPQAIEIETEGPDDCVSSQVSNQSSQVSNCVSRVHGYDYHYDYDD/DPPQDKAWEWEWEAEQFKIKIWIWIASFPVGIDTPDMDIDTANLNLCCLVPVAGDPVRLVVVLVVLQVVVVVCVVVVHDHYAAEYEDSLLRRPCNVVSQVVSCVRRVDHYHYFYPLQLVLLLVLLVVSCCVPVVPDDQDQLWEWEWEAEQQKIKTFTDHPLATQDIDIGRQHLVSLLVVDDPVLCQDQCNLVVLLVVLCVGCVVVLVVCVPGAHAEYEYHYDLLLLVCLLLVHDLPDPFKDKDFLVSLVVSLVVPLRDDLVRCCVPRVDDNVSSSRVNVNSSNVNVVCVSNVYGMYMYGNGHSSSSVVNVVRCVPPNVPSVVSSLNRLVSVLLSLLVVLPHLQVLLVQLLVQLLQLCVQQCVPPVDDPVLNSLLSSLSSQLQSLVSVPPVPSLQSSLVCQLPDSRRSDGSVSSNLSSLLSNCLPDLALDDPPPHDPVNDDHDDLSSLQSSLSSNLSSLQCVVVPCQFPDWHWHDDPQAIEIETEGPDDCVSSQVSNQSSQVSNCVSRVHGYDYHYDYDD

pLDDT: mean 91.41, std 8.1, range [39.56, 98.75]